Protein AF-0000000084776754 (afdb_homodimer)

pLDDT: mean 86.86, std 18.27, range [18.52, 98.88]

InterPro domains:
  IPR001645 Folylpolyglutamate synthetase [PTHR11136] (42-561)
  IPR001645 Folylpolyglutamate synthetase [TIGR01499] (72-559)
  IPR013221 Mur ligase, central [PF08245] (94-338)
  IPR018109 Folylpolyglutamate synthetase, conserved site [PS01011] (92-115)
  IPR018109 Folylpolyglutamate synthetase, conserved site [PS01012] (192-207)
  IPR036565 Mur-like, catalytic domain superfamily [G3DSA:3.40.1190.10] (61-363)
  IPR036565 Mur-like, catalytic domain superfamily [SSF53623] (69-362)
  IPR036615 Mur ligase, C-terminal domain superfamily [G3DSA:3.90.190.20] (365-563)
  IPR036615 Mur ligase, C-terminal domain superfamily [SSF53244] (365-562)

Radius of gyration: 36.82 Å; Cα contacts (8 Å, |Δi|>4): 2317; chains: 2; bounding box: 71×109×79 Å

Nearest PDB structures (foldseek):
  1o5z-assembly1_A  TM=8.660E-01  e=3.942E-32  Thermotoga maritima
  2vor-assembly1_A  TM=8.907E-01  e=2.028E-31  Mycobacterium tuberculosis H37Rv
  2vos-assembly1_A  TM=8.899E-01  e=1.920E-31  Mycobacterium tuberculosis H37Rv
  2gc5-assembly1_A  TM=8.440E-01  e=6.206E-28  Lacticaseibacillus casei
  1jbw-assembly1_A  TM=8.422E-01  e=4.431E-27  Lacticaseibacillus casei

Foldseek 3Di:
DPPDPPDDDPDDPPPPPDPPPCPDDPVPPLPCVVVQVVLCVVVVVVLVPFADCLQVNFAFQCLHPDPNHADLVLLVVLCVLVPVLLLLEAEEEEEEDDLLVLLQQLLQQLCLLVPFWEWEAADDDQADNQQRIFTGSPTGGDGSVLLSVLCVVSVVSVVVSCVVVVNNDGSQSVVLSSSSNSCSVRVGNYYYYYFDAQAQRTNNLVDAPSRYQEYEYAYQDDDPCRRQPNDSQSSLLSNLNSDAAPHAYEYLDDDDPSSVVSNVVSCVVRVYHYHYLPPPQWDKDFDAWDDDPQAIWTFMWIFHADDPPQGFGDTDGRQTASQDFPSSRSSLSSSVSVQRSSVSVPDDGDNVSSSSSRNPGDDAQRQGKDGQVLVVLLVFDSQEIETGHADAALVSLLRNLRRCCRVPVDAAEEEEAWAFQPYDLLSSLLNNCVHPHHQEYEFFWFARPNHRPGTDHRVVSLVSNVVSCVVVPAAEDELEEDELPDPLVSLLVSLVVQDDDPPDDGGRYYYYYPHHDDSSVVRSRLSSRQSNPVVDDDPGRSYYYYYYNHSRSSSRSVVSSSD/DDDDPPDDDPDDPPDPDDPPPPPPPPPPPLPCPVVQVVLCVVVVVVLVPFADCLQVNFAFQCLHPDPNHADLVLLVVLCVLVPVLLLLEAEEEEEEDDLLVLLQQLLQQLCLLVPFWEWEAADDDQADNQQRIFTGSPTGGDGSVLLSVLCVVSVVSVVVSCVVVVNNDGSQSVVLSSSSNSCSVRVGNYYYYYFDAQAQRTNNLVDAPSRYQEYEYAYQDDDPCRRQPNDSQSSLLSNLNSDAAPHAYEYLDDDDPSSVVSNVVSCVVRVYHYHYLPPPQWDKDFDAWDDDPQAIWTFMWIFHADDPPQGFGDTDGRQTASQDFPSSRSSLSSSVSVQRSSVSVPDDGDNVSSSSSRNPGDDAQRQGKDGLVLVVLLVFDSQEIETGHADAALVSLLRNLRRCCRVPVDAAEEEEAWAFQPYDLLSSLLNNCVHPHHQEYEFFWFARPNHRPGTDHRVVSLVSNVVSCVVVPAAEDELEEDELPDPLVSLLVSLVVQDDDPPDDGGRYYYYYPHHDDSSVVRSRLSSRQSNPVVDDDPGRSYYYYYYNHSRSSSRSVVSSSD

Sequence (1126 aa):
MVSRFPSPIRWSRGLLRGTVSSSSRRGVSAMARGGEEGKLGEFLEYMDRLRNYERSGVPRGAGTDSDDGFDLGRMRRLLRRLGDPHTHYPAVHIAGTKGKGSTAAFLSNILREQGYNVGCYSSPHLLTIRERISVGEHGGPVPAALLSDLFDQAKEAIDQSIESESGALTHFEVFTTLSFLLFSRENVDFAIVEAGLGGARDATNVIRNTELAASVITTVGKEHLAALGGSLQSIAVAKSGIIKEGQPVIIGGPFSTDIEQIIRDRAFLTQSTVISACDPGVRSITRCVGWDYGKPYQSCDIAVQISNDMPLSMELHDIKLQLLGDHQRQNAVTASCTALCLRELGWNISDASIRAGLEKTQLLGRSQFLTHDEASVLGLDRSSTILIDGAHTEASAKALSDVIRTVEPEGPLALIIGMANDKEHLAFAAQLLSGRRPDIVLLTEARIAGGTARSMLASSLKDIWTGVAHDQGIDCTDIGVVTSDESPDLIDRLAAAATSSPNKPAPMMIGCGNAPFSRDLLKAASRLLQARSDNGDVGAPAGLICVTGSLHMVSSVLQQLEQMVSRFPSPIRWSRGLLRGTVSSSSRRGVSAMARGGEEGKLGEFLEYMDRLRNYERSGVPRGAGTDSDDGFDLGRMRRLLRRLGDPHTHYPAVHIAGTKGKGSTAAFLSNILREQGYNVGCYSSPHLLTIRERISVGEHGGPVPAALLSDLFDQAKEAIDQSIESESGALTHFEVFTTLSFLLFSRENVDFAIVEAGLGGARDATNVIRNTELAASVITTVGKEHLAALGGSLQSIAVAKSGIIKEGQPVIIGGPFSTDIEQIIRDRAFLTQSTVISACDPGVRSITRCVGWDYGKPYQSCDIAVQISNDMPLSMELHDIKLQLLGDHQRQNAVTASCTALCLRELGWNISDASIRAGLEKTQLLGRSQFLTHDEASVLGLDRSSTILIDGAHTEASAKALSDVIRTVEPEGPLALIIGMANDKEHLAFAAQLLSGRRPDIVLLTEARIAGGTARSMLASSLKDIWTGVAHDQGIDCTDIGVVTSDESPDLIDRLAAAATSSPNKPAPMMIGCGNAPFSRDLLKAASRLLQARSDNGDVGAPAGLICVTGSLHMVSSVLQQLEQ

Solvent-accessible surface area (backbone atoms only — not comparable to full-atom values): 58850 Å² total; per-residue (Å²): 136,83,85,66,79,78,76,85,81,82,79,78,81,71,80,74,81,75,80,78,74,80,68,76,76,82,73,64,70,52,76,61,47,68,69,42,52,61,63,30,49,66,57,52,55,55,50,66,71,32,55,44,44,85,56,75,49,71,55,62,24,23,34,38,95,44,96,54,25,46,62,53,64,60,49,50,53,49,36,51,73,68,65,41,32,64,68,70,36,39,26,37,43,29,19,46,65,51,52,36,60,59,22,46,45,28,38,49,34,20,44,22,60,56,66,38,34,29,21,37,38,42,71,83,58,64,86,45,77,41,58,22,34,23,49,43,64,82,47,58,52,41,54,41,67,60,52,40,54,51,45,65,70,44,43,63,60,51,51,52,41,28,60,76,51,73,63,65,59,35,33,64,51,53,52,50,49,51,50,32,43,48,32,42,74,67,60,28,61,35,34,38,40,45,46,86,47,47,16,47,35,20,69,68,48,73,63,44,51,90,25,38,64,32,23,35,41,31,32,85,57,92,65,61,38,60,21,23,64,63,41,67,64,43,36,41,54,18,30,42,35,53,60,32,59,65,26,36,33,36,36,24,53,87,63,57,71,72,54,45,46,55,42,50,50,48,27,51,65,31,59,21,54,78,44,55,48,67,34,89,40,40,48,73,48,76,77,46,75,48,73,56,95,67,31,63,28,31,27,24,34,44,34,37,50,40,77,62,101,68,62,36,78,49,78,48,72,69,41,48,24,48,49,52,41,72,68,42,49,47,27,46,48,30,22,49,52,47,49,44,50,44,30,72,72,69,46,87,65,49,71,66,18,44,51,50,6,45,40,66,30,78,60,88,41,46,64,32,60,50,34,69,69,54,36,42,66,59,65,39,65,90,50,52,42,40,35,28,20,37,33,56,35,43,70,40,22,41,50,49,28,50,34,44,47,68,77,52,69,68,70,52,29,32,39,38,38,16,33,55,59,88,53,56,61,66,53,26,44,46,34,38,60,68,41,68,67,49,44,30,38,37,21,21,23,23,52,40,78,83,32,60,87,46,30,26,54,18,65,60,50,38,52,52,47,50,50,48,35,50,75,71,70,47,57,69,41,79,67,47,70,55,56,73,79,58,48,71,64,55,51,48,47,54,40,58,68,48,54,56,64,96,90,48,83,62,44,22,37,37,30,20,38,85,49,62,72,51,63,44,57,53,45,50,50,51,51,40,43,40,52,59,43,63,80,43,69,89,86,60,71,44,25,40,40,36,37,24,30,18,53,44,38,25,26,53,55,54,53,54,62,60,106,140,78,96,68,81,77,76,86,83,82,79,80,80,76,81,75,82,74,87,73,80,78,71,76,74,74,76,67,70,51,78,63,48,69,68,42,51,61,63,30,48,68,57,53,55,54,50,67,72,33,56,44,44,86,56,73,50,70,54,63,24,24,34,36,93,44,96,54,24,47,63,52,64,61,50,51,54,50,35,51,73,67,65,41,32,64,68,70,36,40,24,37,42,30,18,43,65,51,52,37,59,58,23,47,46,28,37,50,33,19,44,21,60,56,65,38,34,30,22,37,40,43,70,84,57,64,86,44,76,38,59,22,34,23,51,43,64,81,47,56,52,42,54,42,66,60,53,37,53,51,45,65,70,44,43,63,59,50,51,51,42,28,60,76,49,73,62,65,59,34,33,63,49,53,51,51,48,51,49,31,42,48,33,42,74,68,60,28,63,35,34,38,38,44,46,86,48,46,18,48,33,20,67,67,49,74,64,44,49,90,26,37,64,31,23,35,40,31,32,86,56,92,63,61,38,57,21,24,65,64,42,66,65,42,38,40,55,16,30,44,36,54,62,31,61,65,26,37,35,35,37,25,52,87,62,57,71,72,53,44,46,56,43,50,51,51,27,51,65,30,58,21,55,78,44,53,48,66,35,90,40,39,48,72,48,78,78,47,75,48,74,55,96,68,31,62,29,32,28,25,34,43,34,37,50,41,77,63,102,70,60,34,79,49,78,47,71,67,42,46,24,47,48,54,41,70,69,42,51,48,26,47,46,29,23,50,52,47,49,44,51,44,29,71,74,68,46,88,64,50,70,66,18,45,51,51,6,44,40,67,32,78,59,88,38,48,66,32,60,50,34,67,69,53,36,42,64,59,67,40,66,88,51,52,42,42,34,27,20,36,33,54,33,45,68,40,21,40,49,50,31,50,35,43,46,67,78,53,68,68,68,52,29,32,38,38,38,16,34,54,60,90,52,56,61,67,52,25,44,47,34,38,59,67,40,69,67,49,46,31,39,37,20,20,24,23,52,40,77,84,32,61,88,47,30,26,55,16,65,61,50,38,52,51,46,51,50,48,34,51,74,70,70,45,57,68,41,78,68,47,72,53,55,73,77,57,50,72,64,55,51,49,49,53,41,56,68,48,54,55,63,95,91,49,84,62,44,23,36,36,30,20,37,85,50,60,72,52,62,42,57,54,45,50,51,52,49,42,44,42,51,58,42,64,80,44,69,91,85,62,71,42,25,40,39,36,37,22,31,18,52,44,39,24,26,54,54,53,55,54,63,60,107

Structure (mmCIF, N/CA/C/O backbone):
data_AF-0000000084776754-model_v1
#
loop_
_entity.id
_entity.type
_entity.pdbx_description
1 polymer 'Mur ligase central domain-containing protein'
#
loop_
_atom_site.group_PDB
_atom_site.id
_atom_site.type_symbol
_atom_site.label_atom_id
_atom_site.label_alt_id
_atom_site.label_comp_id
_atom_site.label_asym_id
_atom_site.label_entity_id
_atom_site.label_seq_id
_atom_site.pdbx_PDB_ins_code
_atom_site.Cartn_x
_atom_site.Cartn_y
_atom_site.Cartn_z
_atom_site.occupancy
_atom_site.B_iso_or_equiv
_atom_site.auth_seq_id
_atom_site.auth_comp_id
_atom_site.auth_asym_id
_atom_site.auth_atom_id
_atom_site.pdbx_PDB_model_num
ATOM 1 N N . MET A 1 1 ? -27.641 -3.076 7.285 1 19.11 1 MET A N 1
ATOM 2 C CA . MET A 1 1 ? -28.438 -4.25 6.938 1 19.11 1 MET A CA 1
ATOM 3 C C . MET A 1 1 ? -27.562 -5.492 6.828 1 19.11 1 MET A C 1
ATOM 5 O O . MET A 1 1 ? -26.797 -5.637 5.871 1 19.11 1 MET A O 1
ATOM 9 N N . VAL A 1 2 ? -27.094 -6.129 7.973 1 23.73 2 VAL A N 1
ATOM 10 C CA . VAL A 1 2 ? -26.188 -7.16 8.484 1 23.73 2 VAL A CA 1
ATOM 11 C C . VAL A 1 2 ? -26.641 -8.531 7.98 1 23.73 2 VAL A C 1
ATOM 13 O O . VAL A 1 2 ? -27.5 -9.172 8.578 1 23.73 2 VAL A O 1
ATOM 16 N N . SER A 1 3 ? -27.172 -8.578 6.715 1 21.38 3 SER A N 1
ATOM 17 C CA . SER A 1 3 ? -27.469 -9.945 6.305 1 21.38 3 SER A CA 1
ATOM 18 C C . SER A 1 3 ? -26.281 -10.867 6.512 1 21.38 3 SER A C 1
ATOM 20 O O . SER A 1 3 ? -25.156 -10.523 6.156 1 21.38 3 SER A O 1
ATOM 22 N N . ARG A 1 4 ? -26.453 -11.961 7.273 1 31.19 4 ARG A N 1
ATOM 23 C CA . ARG A 1 4 ? -26.438 -12.992 8.312 1 31.19 4 ARG A CA 1
ATOM 24 C C . ARG A 1 4 ? -26.078 -14.352 7.73 1 31.19 4 ARG A C 1
ATOM 26 O O . ARG A 1 4 ? -26.953 -15.078 7.238 1 31.19 4 ARG A O 1
ATOM 33 N N . PHE A 1 5 ? -25.047 -14.484 7.102 1 32.44 5 PHE A N 1
ATOM 34 C CA . PHE A 1 5 ? -24.922 -15.695 6.297 1 32.44 5 PHE A CA 1
ATOM 35 C C . PHE A 1 5 ? -25.219 -16.938 7.133 1 32.44 5 PHE A C 1
ATOM 37 O O . PHE A 1 5 ? -25.109 -18.062 6.645 1 32.44 5 PHE A O 1
ATOM 44 N N . PRO A 1 6 ? -26.266 -17.062 8.258 1 30.66 6 PRO A N 1
ATOM 45 C CA . PRO A 1 6 ? -26 -18.344 8.922 1 30.66 6 PRO A CA 1
ATOM 46 C C . PRO A 1 6 ? -26.484 -19.547 8.102 1 30.66 6 PRO A C 1
ATOM 48 O O . PRO A 1 6 ? -27.672 -19.641 7.793 1 30.66 6 PRO A O 1
ATOM 51 N N . SER A 1 7 ? -26.281 -19.906 7.008 1 25.14 7 SER A N 1
ATOM 52 C CA . SER A 1 7 ? -26.984 -21.016 6.363 1 25.14 7 SER A CA 1
ATOM 53 C C . SER A 1 7 ? -27.016 -22.25 7.273 1 25.14 7 SER A C 1
ATOM 55 O O . SER A 1 7 ? -26.156 -22.422 8.141 1 25.14 7 SER A O 1
ATOM 57 N N . PRO A 1 8 ? -28.25 -23.141 7.242 1 26.72 8 PRO A N 1
ATOM 58 C CA . PRO A 1 8 ? -28.828 -24.219 8.047 1 26.72 8 PRO A CA 1
ATOM 59 C C . PRO A 1 8 ? -27.891 -25.422 8.164 1 26.72 8 PRO A C 1
ATOM 61 O O . PRO A 1 8 ? -26.969 -25.578 7.367 1 26.72 8 PRO A O 1
ATOM 64 N N . ILE A 1 9 ? -28.25 -26.312 9.18 1 24.55 9 ILE A N 1
ATOM 65 C CA . ILE A 1 9 ? -27.797 -27.484 9.914 1 24.55 9 ILE A CA 1
ATOM 66 C C . ILE A 1 9 ? -27.984 -28.734 9.055 1 24.55 9 ILE A C 1
ATOM 68 O O . ILE A 1 9 ? -29.016 -29.422 9.172 1 24.55 9 ILE A O 1
ATOM 72 N N . ARG A 1 10 ? -27.875 -28.812 7.738 1 20.95 10 ARG A N 1
ATOM 73 C CA . ARG A 1 10 ? -28.406 -30.047 7.16 1 20.95 10 ARG A CA 1
ATOM 74 C C . ARG A 1 10 ? -27.781 -31.266 7.832 1 20.95 10 ARG A C 1
ATOM 76 O O . ARG A 1 10 ? -26.578 -31.281 8.141 1 20.95 10 ARG A O 1
ATOM 83 N N . TRP A 1 11 ? -28.688 -32.219 8.461 1 20.14 11 TRP A N 1
ATOM 84 C CA . TRP A 1 11 ? -28.594 -33.5 9.156 1 20.14 11 TRP A CA 1
ATOM 85 C C . TRP A 1 11 ? -27.797 -34.531 8.336 1 20.14 11 TRP A C 1
ATOM 87 O O . TRP A 1 11 ? -27.812 -34.469 7.105 1 20.14 11 TRP A O 1
ATOM 97 N N . SER A 1 12 ? -26.828 -35.219 9 1 20.55 12 SER A N 1
ATOM 98 C CA . SER A 1 12 ? -25.797 -36.188 8.711 1 20.55 12 SER A CA 1
ATOM 99 C C . SER A 1 12 ? -26.406 -37.5 8.242 1 20.55 12 SER A C 1
ATOM 101 O O . SER A 1 12 ? -26.391 -38.5 8.969 1 20.55 12 SER A O 1
ATOM 103 N N . ARG A 1 13 ? -27.484 -37.656 7.285 1 22.12 13 ARG A N 1
ATOM 104 C CA . ARG A 1 13 ? -27.859 -39.031 7.121 1 22.12 13 ARG A CA 1
ATOM 105 C C . ARG A 1 13 ? -26.656 -39.906 6.75 1 22.12 13 ARG A C 1
ATOM 107 O O . ARG A 1 13 ? -25.844 -39.5 5.922 1 22.12 13 ARG A O 1
ATOM 114 N N . GLY A 1 14 ? -26.234 -40.875 7.551 1 20.77 14 GLY A N 1
ATOM 115 C CA . GLY A 1 14 ? -25.219 -41.906 7.695 1 20.77 14 GLY A CA 1
ATOM 116 C C . GLY A 1 14 ? -25.188 -42.875 6.535 1 20.77 14 GLY A C 1
ATOM 117 O O . GLY A 1 14 ? -24.562 -43.938 6.625 1 20.77 14 GLY A O 1
ATOM 118 N N . LEU A 1 15 ? -25.844 -42.594 5.309 1 20.5 15 LEU A N 1
ATOM 119 C CA . LEU A 1 15 ? -26.047 -43.844 4.574 1 20.5 15 LEU A CA 1
ATOM 120 C C . LEU A 1 15 ? -24.703 -44.5 4.25 1 20.5 15 LEU A C 1
ATOM 122 O O . LEU A 1 15 ? -23.719 -43.812 3.98 1 20.5 15 LEU A O 1
ATOM 126 N N . LEU A 1 16 ? -24.547 -45.812 4.555 1 20.84 16 LEU A N 1
ATOM 127 C CA . LEU A 1 16 ? -23.641 -46.969 4.527 1 20.84 16 LEU A CA 1
ATOM 128 C C . LEU A 1 16 ? -23.188 -47.25 3.104 1 20.84 16 LEU A C 1
ATOM 130 O O . LEU A 1 16 ? -22.656 -48.344 2.832 1 20.84 16 LEU A O 1
ATOM 134 N N . ARG A 1 17 ? -23.219 -46.281 2.127 1 21.19 17 ARG A N 1
ATOM 135 C CA . ARG A 1 17 ? -23.109 -46.938 0.827 1 21.19 17 ARG A CA 1
ATOM 136 C C . ARG A 1 17 ? -21.797 -47.719 0.707 1 21.19 17 ARG A C 1
ATOM 138 O O . ARG A 1 17 ? -20.781 -47.312 1.273 1 21.19 17 ARG A O 1
ATOM 145 N N . GLY A 1 18 ? -21.891 -49 0.344 1 21.28 18 GLY A N 1
ATOM 146 C CA . GLY A 1 18 ? -21.047 -50.125 -0.021 1 21.28 18 GLY A CA 1
ATOM 147 C C . GLY A 1 18 ? -19.953 -49.75 -0.994 1 21.28 18 GLY A C 1
ATOM 148 O O . GLY A 1 18 ? -20.062 -48.75 -1.722 1 21.28 18 GLY A O 1
ATOM 149 N N . THR A 1 19 ? -18.703 -50.219 -0.659 1 21.44 19 THR A N 1
ATOM 150 C CA . THR A 1 19 ? -17.328 -50.094 -1.13 1 21.44 19 THR A CA 1
ATOM 151 C C . THR A 1 19 ? -17.219 -50.5 -2.6 1 21.44 19 THR A C 1
ATOM 153 O O . THR A 1 19 ? -16.297 -51.219 -2.988 1 21.44 19 THR A O 1
ATOM 156 N N . VAL A 1 20 ? -18.234 -50.188 -3.535 1 23.11 20 VAL A N 1
ATOM 157 C CA . VAL A 1 20 ? -17.953 -50.844 -4.797 1 23.11 20 VAL A CA 1
ATOM 158 C C . VAL A 1 20 ? -16.609 -50.375 -5.355 1 23.11 20 VAL A C 1
ATOM 160 O O . VAL A 1 20 ? -16.312 -49.156 -5.301 1 23.11 20 VAL A O 1
ATOM 163 N N . SER A 1 21 ? -15.641 -51.25 -5.449 1 22.91 21 SER A N 1
ATOM 164 C CA . SER A 1 21 ? -14.281 -51.344 -5.973 1 22.91 21 SER A CA 1
ATOM 165 C C . SER A 1 21 ? -14.203 -50.781 -7.391 1 22.91 21 SER A C 1
ATOM 167 O O . SER A 1 21 ? -13.523 -51.344 -8.25 1 22.91 21 SER A O 1
ATOM 169 N N . SER A 1 22 ? -14.844 -49.562 -7.656 1 23.2 22 SER A N 1
ATOM 170 C CA . SER A 1 22 ? -14.867 -49.25 -9.078 1 23.2 22 SER A CA 1
ATOM 171 C C . SER A 1 22 ? -13.453 -49 -9.609 1 23.2 22 SER A C 1
ATOM 173 O O . SER A 1 22 ? -12.844 -47.969 -9.328 1 23.2 22 SER A O 1
ATOM 175 N N . SER A 1 23 ? -12.578 -50 -9.625 1 23.81 23 SER A N 1
ATOM 176 C CA . SER A 1 23 ? -11.273 -49.969 -10.266 1 23.81 23 SER A CA 1
ATOM 177 C C . SER A 1 23 ? -11.367 -49.5 -11.711 1 23.81 23 SER A C 1
ATOM 179 O O . SER A 1 23 ? -10.414 -49.625 -12.484 1 23.81 23 SER A O 1
ATOM 181 N N . SER A 1 24 ? -12.555 -49.281 -12.289 1 23.73 24 SER A N 1
ATOM 182 C CA . SER A 1 24 ? -12.477 -49.25 -13.742 1 23.73 24 SER A CA 1
ATOM 183 C C . SER A 1 24 ? -11.477 -48.219 -14.227 1 23.73 24 SER A C 1
ATOM 185 O O . SER A 1 24 ? -11.25 -47.219 -13.555 1 23.73 24 SER A O 1
ATOM 187 N N . ARG A 1 25 ? -10.555 -48.5 -15.32 1 29.27 25 ARG A N 1
ATOM 188 C CA . ARG A 1 25 ? -9.5 -48 -16.188 1 29.27 25 ARG A CA 1
ATOM 189 C C . ARG A 1 25 ? -9.898 -46.656 -16.812 1 29.27 25 ARG A C 1
ATOM 191 O O . ARG A 1 25 ? -10.852 -46.594 -17.578 1 29.27 25 ARG A O 1
ATOM 198 N N . ARG A 1 26 ? -9.742 -45.625 -16.219 1 31.3 26 ARG A N 1
ATOM 199 C CA . ARG A 1 26 ? -9.805 -44.219 -16.609 1 31.3 26 ARG A CA 1
ATOM 200 C C . ARG A 1 26 ? -9.078 -44 -17.938 1 31.3 26 ARG A C 1
ATOM 202 O O . ARG A 1 26 ? -8.344 -43 -18.078 1 31.3 26 ARG A O 1
ATOM 209 N N . GLY A 1 27 ? -8.672 -45.188 -18.562 1 30.42 27 GLY A N 1
ATOM 210 C CA . GLY A 1 27 ? -8.031 -44.969 -19.859 1 30.42 27 GLY A CA 1
ATOM 211 C C . GLY A 1 27 ? -8.914 -44.188 -20.828 1 30.42 27 GLY A C 1
ATOM 212 O O . GLY A 1 27 ? -8.531 -43.969 -21.984 1 30.42 27 GLY A O 1
ATOM 213 N N . VAL A 1 28 ? -10.203 -44.344 -20.797 1 32.38 28 VAL A N 1
ATOM 214 C CA . VAL A 1 28 ? -11.203 -44.156 -21.844 1 32.38 28 VAL A CA 1
ATOM 215 C C . VAL A 1 28 ? -11.297 -42.656 -22.188 1 32.38 28 VAL A C 1
ATOM 217 O O . VAL A 1 28 ? -12.125 -42.25 -23 1 32.38 28 VAL A O 1
ATOM 220 N N . SER A 1 29 ? -10.789 -41.812 -21.375 1 34.94 29 SER A N 1
ATOM 221 C CA . SER A 1 29 ? -11.352 -40.469 -21.484 1 34.94 29 SER A CA 1
ATOM 222 C C . SER A 1 29 ? -10.797 -39.75 -22.719 1 34.94 29 SER A C 1
ATOM 224 O O . SER A 1 29 ? -11.102 -38.594 -22.938 1 34.94 29 SER A O 1
ATOM 226 N N . ALA A 1 30 ? -9.883 -40.406 -23.484 1 35.66 30 ALA A N 1
ATOM 227 C CA . ALA A 1 30 ? -9.281 -39.719 -24.625 1 35.66 30 ALA A CA 1
ATOM 228 C C . ALA A 1 30 ? -10.242 -39.656 -25.797 1 35.66 30 ALA A C 1
ATOM 230 O O . ALA A 1 30 ? -10.289 -38.656 -26.516 1 35.66 30 ALA A O 1
ATOM 231 N N . MET A 1 31 ? -10.93 -40.75 -26.125 1 34.72 31 MET A N 1
ATOM 232 C CA . MET A 1 31 ? -11.695 -40.906 -27.359 1 34.72 31 MET A CA 1
ATOM 233 C C . MET A 1 31 ? -12.922 -40 -27.359 1 34.72 31 MET A C 1
ATOM 235 O O . MET A 1 31 ? -13.547 -39.781 -28.391 1 34.72 31 MET A O 1
ATOM 239 N N . ALA A 1 32 ? -13.531 -39.656 -26.281 1 37.91 32 ALA A N 1
ATOM 240 C CA . ALA A 1 32 ? -14.797 -38.938 -26.156 1 37.91 32 ALA A CA 1
ATOM 241 C C . ALA A 1 32 ? -14.586 -37.438 -26.359 1 37.91 32 ALA A C 1
ATOM 243 O O . ALA A 1 32 ? -15.555 -36.688 -26.359 1 37.91 32 ALA A O 1
ATOM 244 N N . ARG A 1 33 ? -13.484 -36.969 -26.5 1 48.53 33 ARG A N 1
ATOM 245 C CA . ARG A 1 33 ? -13.117 -35.562 -26.562 1 48.53 33 ARG A CA 1
ATOM 246 C C . ARG A 1 33 ? -13.438 -35 -27.938 1 48.53 33 ARG A C 1
ATOM 248 O O . ARG A 1 33 ? -13.805 -33.812 -28.047 1 48.53 33 ARG A O 1
ATOM 255 N N . GLY A 1 34 ? -13.188 -35.781 -28.953 1 47.44 34 GLY A N 1
ATOM 256 C CA . GLY A 1 34 ? -13.477 -35.312 -30.297 1 47.44 34 GLY A CA 1
ATOM 257 C C . GLY A 1 34 ? -14.922 -34.875 -30.484 1 47.44 34 GLY A C 1
ATOM 258 O O . GLY A 1 34 ? -15.195 -33.844 -31.078 1 47.44 34 GLY A O 1
ATOM 259 N N . GLY A 1 35 ? -15.805 -35.656 -30 1 53.66 35 GLY A N 1
ATOM 260 C CA . GLY A 1 35 ? -17.234 -35.438 -30.188 1 53.66 35 GLY A CA 1
ATOM 261 C C . GLY A 1 35 ? -17.766 -34.281 -29.359 1 53.66 35 GLY A C 1
ATOM 262 O O . GLY A 1 35 ? -18.641 -33.531 -29.812 1 53.66 35 GLY A O 1
ATOM 263 N N . GLU A 1 36 ? -17.203 -34.062 -28.188 1 66.94 36 GLU A N 1
ATOM 264 C CA . GLU A 1 36 ? -17.703 -33 -27.297 1 66.94 36 GLU A CA 1
ATOM 265 C C . GLU A 1 36 ? -17.25 -31.625 -27.766 1 66.94 36 GLU A C 1
ATOM 267 O O . GLU A 1 36 ? -18 -30.656 -27.656 1 66.94 36 GLU A O 1
ATOM 272 N N . GLU A 1 37 ? -16.094 -31.609 -28.375 1 71.38 37 GLU A N 1
ATOM 273 C CA . GLU A 1 37 ? -15.57 -30.328 -28.812 1 71.38 37 GLU A CA 1
ATOM 274 C C . GLU A 1 37 ? -16.391 -29.766 -29.984 1 71.38 37 GLU A C 1
ATOM 276 O O . GLU A 1 37 ? -16.438 -28.562 -30.188 1 71.38 37 GLU A O 1
ATOM 281 N N . GLY A 1 38 ? -16.984 -30.688 -30.656 1 72.25 38 GLY A N 1
ATOM 282 C CA . GLY A 1 38 ? -17.828 -30.266 -31.781 1 72.25 38 GLY A CA 1
ATOM 283 C C . GLY A 1 38 ? -18.938 -29.344 -31.359 1 72.25 38 GLY A C 1
ATOM 284 O O . GLY A 1 38 ? -19.312 -28.438 -32.094 1 72.25 38 GLY A O 1
ATOM 285 N N . LYS A 1 39 ? -19.422 -29.438 -30.188 1 80.12 39 LYS A N 1
ATOM 286 C CA . LYS A 1 39 ? -20.5 -28.625 -29.641 1 80.12 39 LYS A CA 1
ATOM 287 C C . LYS A 1 39 ? -20.031 -27.203 -29.328 1 80.12 39 LYS A C 1
ATOM 289 O O . LYS A 1 39 ? -20.844 -26.297 -29.156 1 80.12 39 LYS A O 1
ATOM 294 N N . LEU A 1 40 ? -18.766 -27.031 -29.344 1 89.88 40 LEU A N 1
ATOM 295 C CA . LEU A 1 40 ? -18.219 -25.75 -28.922 1 89.88 40 LEU A CA 1
ATOM 296 C C . LEU A 1 40 ? -17.812 -24.906 -30.125 1 89.88 40 LEU A C 1
ATOM 298 O O . LEU A 1 40 ? -17.203 -23.844 -29.969 1 89.88 40 LEU A O 1
ATOM 302 N N . GLY A 1 41 ? -18.125 -25.312 -31.25 1 88.81 41 GLY A N 1
ATOM 303 C CA . GLY A 1 41 ? -17.641 -24.672 -32.469 1 88.81 41 GLY A CA 1
ATOM 304 C C . GLY A 1 41 ? -17.953 -23.188 -32.531 1 88.81 41 GLY A C 1
ATOM 305 O O . GLY A 1 41 ? -17.062 -22.359 -32.688 1 88.81 41 GLY A O 1
ATOM 306 N N . GLU A 1 42 ? -19.219 -22.859 -32.344 1 90.44 42 GLU A N 1
ATOM 307 C CA . GLU A 1 42 ? -19.641 -21.469 -32.406 1 90.44 42 GLU A CA 1
ATOM 308 C C . GLU A 1 42 ? -19.016 -20.656 -31.281 1 90.44 42 GLU A C 1
ATOM 310 O O . GLU A 1 42 ? -18.594 -19.516 -31.5 1 90.44 42 GLU A O 1
ATOM 315 N N . PHE A 1 43 ? -19.047 -21.234 -30.203 1 94.38 43 PHE A N 1
ATOM 316 C CA . PHE A 1 43 ? -18.438 -20.594 -29.047 1 94.38 43 PHE A CA 1
ATOM 317 C C . PHE A 1 43 ? -16.969 -20.297 -29.297 1 94.38 43 PHE A C 1
ATOM 319 O O . PHE A 1 43 ? -16.5 -19.172 -29.062 1 94.38 43 PHE A O 1
ATOM 326 N N . LEU A 1 44 ? -16.234 -21.281 -29.719 1 94 44 LEU A N 1
ATOM 327 C CA . LEU A 1 44 ? -14.805 -21.141 -29.938 1 94 44 LEU A CA 1
ATOM 328 C C . LEU A 1 44 ? -14.531 -20.094 -31.016 1 94 44 LEU A C 1
ATOM 330 O O . LEU A 1 44 ? -13.594 -19.297 -30.891 1 94 44 LEU A O 1
ATOM 334 N N . GLU A 1 45 ? -15.32 -20.094 -32.031 1 93.06 45 GLU A N 1
ATOM 335 C CA . GLU A 1 45 ? -15.172 -19.078 -33.094 1 93.06 45 GLU A CA 1
ATOM 336 C C . GLU A 1 45 ? -15.406 -17.672 -32.562 1 93.06 45 GLU A C 1
ATOM 338 O O . GLU A 1 45 ? -14.703 -16.734 -32.938 1 93.06 45 GLU A O 1
ATOM 343 N N . TYR A 1 46 ? -16.391 -17.578 -31.766 1 94.81 46 TYR A N 1
ATOM 344 C CA . TYR A 1 46 ? -16.703 -16.297 -31.141 1 94.81 46 TYR A CA 1
ATOM 345 C C . TYR A 1 46 ? -15.539 -15.812 -30.297 1 94.81 46 TYR A C 1
ATOM 347 O O . TYR A 1 46 ? -15.109 -14.656 -30.406 1 94.81 46 TYR A O 1
ATOM 355 N N . MET A 1 47 ? -15 -16.641 -29.438 1 94.44 47 MET A N 1
ATOM 356 C CA . MET A 1 47 ? -13.906 -16.297 -28.531 1 94.44 47 MET A CA 1
ATOM 357 C C . MET A 1 47 ? -12.656 -15.922 -29.328 1 94.44 47 MET A C 1
ATOM 359 O O . MET A 1 47 ? -11.891 -15.047 -28.906 1 94.44 47 MET A O 1
ATOM 363 N N . ASP A 1 48 ? -12.492 -16.547 -30.438 1 90.81 48 ASP A N 1
ATOM 364 C CA . ASP A 1 48 ? -11.305 -16.328 -31.25 1 90.81 48 ASP A CA 1
ATOM 365 C C . ASP A 1 48 ? -11.312 -14.922 -31.859 1 90.81 48 ASP A C 1
ATOM 367 O O . ASP A 1 48 ? -10.266 -14.406 -32.25 1 90.81 48 ASP A O 1
ATOM 371 N N . ARG A 1 49 ? -12.477 -14.344 -31.922 1 92.44 49 ARG A N 1
ATOM 372 C CA . ARG A 1 49 ? -12.602 -13.008 -32.5 1 92.44 49 ARG A CA 1
ATOM 373 C C . ARG A 1 49 ? -12.227 -11.93 -31.469 1 92.44 49 ARG A C 1
ATOM 375 O O . ARG A 1 49 ? -11.953 -10.789 -31.844 1 92.44 49 ARG A O 1
ATOM 382 N N . LEU A 1 50 ? -12.234 -12.273 -30.266 1 94.31 50 LEU A N 1
ATOM 383 C CA . LEU A 1 50 ? -11.922 -11.32 -29.203 1 94.31 50 LEU A CA 1
ATOM 384 C C . LEU A 1 50 ? -10.414 -11.148 -29.047 1 94.31 50 LEU A C 1
ATOM 386 O O . LEU A 1 50 ? -9.641 -12.039 -29.406 1 94.31 50 LEU A O 1
ATOM 390 N N . ARG A 1 51 ? -10.062 -9.984 -28.594 1 91.62 51 ARG A N 1
ATOM 391 C CA . ARG A 1 51 ? -8.648 -9.758 -28.297 1 91.62 51 ARG A CA 1
ATOM 392 C C . ARG A 1 51 ? -8.148 -10.703 -27.219 1 91.62 51 ARG A C 1
ATOM 394 O O . ARG A 1 51 ? -8.664 -10.711 -26.109 1 91.62 51 ARG A O 1
ATOM 401 N N . ASN A 1 52 ? -7.168 -11.531 -27.547 1 90.81 52 ASN A N 1
ATOM 402 C CA . ASN A 1 52 ? -6.562 -12.508 -26.656 1 90.81 52 ASN A CA 1
ATOM 403 C C . ASN A 1 52 ? -5.109 -12.156 -26.344 1 90.81 52 ASN A C 1
ATOM 405 O O . ASN A 1 52 ? -4.215 -12.438 -27.141 1 90.81 52 ASN A O 1
ATOM 409 N N . TYR A 1 53 ? -4.867 -11.75 -25.125 1 86.81 53 TYR A N 1
ATOM 410 C CA . TYR A 1 53 ? -3.541 -11.258 -24.766 1 86.81 53 TYR A CA 1
ATOM 411 C C . TYR A 1 53 ? -2.586 -12.422 -24.5 1 86.81 53 TYR A C 1
ATOM 413 O O . TYR A 1 53 ? -1.368 -12.234 -24.484 1 86.81 53 TYR A O 1
ATOM 421 N N . GLU A 1 54 ? -3.08 -13.633 -24.266 1 82.44 54 GLU A N 1
ATOM 422 C CA . GLU A 1 54 ? -2.207 -14.797 -24.172 1 82.44 54 GLU A CA 1
ATOM 423 C C . GLU A 1 54 ? -1.529 -15.078 -25.516 1 82.44 54 GLU A C 1
ATOM 425 O O . GLU A 1 54 ? -0.395 -15.562 -25.547 1 82.44 54 GLU A O 1
ATOM 430 N N . ARG A 1 55 ? -2.203 -14.719 -26.562 1 80.88 55 ARG A N 1
ATOM 431 C CA . ARG A 1 55 ? -1.698 -14.938 -27.906 1 80.88 55 ARG A CA 1
ATOM 432 C C . ARG A 1 55 ? -0.872 -13.75 -28.391 1 80.88 55 ARG A C 1
ATOM 434 O O . ARG A 1 55 ? 0.209 -13.93 -28.953 1 80.88 55 ARG A O 1
ATOM 441 N N . SER A 1 56 ? -1.426 -12.523 -28.141 1 82.88 56 SER A N 1
ATOM 442 C CA . SER A 1 56 ? -0.834 -11.328 -28.734 1 82.88 56 SER A CA 1
ATOM 443 C C . SER A 1 56 ? 0.171 -10.68 -27.797 1 82.88 56 SER A C 1
ATOM 445 O O . SER A 1 56 ? 0.982 -9.852 -28.219 1 82.88 56 SER A O 1
ATOM 447 N N . GLY A 1 57 ? 0.127 -11.133 -26.547 1 83.12 57 GLY A N 1
ATOM 448 C CA . GLY A 1 57 ? 0.966 -10.477 -25.562 1 83.12 57 GLY A CA 1
ATOM 449 C C . GLY A 1 57 ? 0.228 -9.422 -24.766 1 83.12 57 GLY A C 1
ATOM 450 O O . GLY A 1 57 ? -0.671 -8.75 -25.281 1 83.12 57 GLY A O 1
ATOM 451 N N . VAL A 1 58 ? 0.611 -9.281 -23.547 1 86 58 VAL A N 1
ATOM 452 C CA . VAL A 1 58 ? -0.013 -8.312 -22.656 1 86 58 VAL A CA 1
ATOM 453 C C . VAL A 1 58 ? 0.639 -6.941 -22.828 1 86 58 VAL A C 1
ATOM 455 O O . VAL A 1 58 ? 1.867 -6.836 -22.875 1 86 58 VAL A O 1
ATOM 458 N N . PRO A 1 59 ? -0.138 -5.863 -22.984 1 86.62 59 PRO A N 1
ATOM 459 C CA . PRO A 1 59 ? 0.427 -4.523 -23.172 1 86.62 59 PRO A CA 1
ATOM 460 C C . PRO A 1 59 ? 1.247 -4.059 -21.969 1 86.62 59 PRO A C 1
ATOM 462 O O . PRO A 1 59 ? 0.979 -4.469 -20.828 1 86.62 59 PRO A O 1
ATOM 465 N N . ARG A 1 60 ? 2.201 -3.223 -22.297 1 89.12 60 ARG A N 1
ATOM 466 C CA . ARG A 1 60 ? 3.002 -2.611 -21.234 1 89.12 60 ARG A CA 1
ATOM 467 C C . ARG A 1 60 ? 2.121 -1.84 -20.266 1 89.12 60 ARG A C 1
ATOM 469 O O . ARG A 1 60 ? 1.208 -1.123 -20.672 1 89.12 60 ARG A O 1
ATOM 476 N N . GLY A 1 61 ? 2.354 -2.061 -18.984 1 89.88 61 GLY A N 1
ATOM 477 C CA . GLY A 1 61 ? 1.669 -1.307 -17.953 1 89.88 61 GLY A CA 1
ATOM 478 C C . GLY A 1 61 ? 0.228 -1.737 -17.75 1 89.88 61 GLY A C 1
ATOM 479 O O . GLY A 1 61 ? -0.528 -1.08 -17.031 1 89.88 61 GLY A O 1
ATOM 480 N N . ALA A 1 62 ? -0.204 -2.803 -18.281 1 90.06 62 ALA A N 1
ATOM 481 C CA . ALA A 1 62 ? -1.594 -3.254 -18.234 1 90.06 62 ALA A CA 1
ATOM 482 C C . ALA A 1 62 ? -2.061 -3.479 -16.812 1 90.06 62 ALA A C 1
ATOM 484 O O . ALA A 1 62 ? -3.238 -3.293 -16.5 1 90.06 62 ALA A O 1
ATOM 485 N N . GLY A 1 63 ? -1.154 -3.873 -15.969 1 90.38 63 GLY A N 1
ATOM 486 C CA . GLY A 1 63 ? -1.51 -4.184 -14.586 1 90.38 63 GLY A CA 1
ATOM 487 C C . GLY A 1 63 ? -1.158 -3.072 -13.617 1 90.38 63 GLY A C 1
ATOM 488 O O . GLY A 1 63 ? -1.189 -3.271 -12.398 1 90.38 63 GLY A O 1
ATOM 489 N N . THR A 1 64 ? -0.767 -1.878 -14.094 1 87 64 THR A N 1
ATOM 490 C CA . THR A 1 64 ? -0.309 -0.764 -13.273 1 87 64 THR A CA 1
ATOM 491 C C . THR A 1 64 ? -1.261 0.423 -13.391 1 87 64 THR A C 1
ATOM 493 O O . THR A 1 64 ? -2.281 0.342 -14.078 1 87 64 THR A O 1
ATOM 496 N N . ASP A 1 65 ? -0.911 1.443 -12.594 1 80 65 ASP A N 1
ATOM 497 C CA . ASP A 1 65 ? -1.693 2.674 -12.648 1 80 65 ASP A CA 1
ATOM 498 C C . ASP A 1 65 ? -1.297 3.527 -13.852 1 80 65 ASP A C 1
ATOM 500 O O . ASP A 1 65 ? -0.651 4.566 -13.695 1 80 65 ASP A O 1
ATOM 504 N N . SER A 1 66 ? -1.437 3.023 -15.047 1 77.75 66 SER A N 1
ATOM 505 C CA . SER A 1 66 ? -1.096 3.734 -16.281 1 77.75 66 SER A CA 1
ATOM 506 C C . SER A 1 66 ? -2.318 3.912 -17.172 1 77.75 66 SER A C 1
ATOM 508 O O . SER A 1 66 ? -3.363 3.303 -16.922 1 77.75 66 SER A O 1
ATOM 510 N N . ASP A 1 67 ? -2.215 4.668 -18.125 1 76.75 67 ASP A N 1
ATOM 511 C CA . ASP A 1 67 ? -3.277 4.902 -19.094 1 76.75 67 ASP A CA 1
ATOM 512 C C . ASP A 1 67 ? -3.598 3.625 -19.875 1 76.75 67 ASP A C 1
ATOM 514 O O . ASP A 1 67 ? -4.699 3.479 -20.406 1 76.75 67 ASP A O 1
ATOM 518 N N . ASP A 1 68 ? -2.666 2.703 -19.75 1 77.5 68 ASP A N 1
ATOM 519 C CA . ASP A 1 68 ? -2.824 1.455 -20.484 1 77.5 68 ASP A CA 1
ATOM 520 C C . ASP A 1 68 ? -3.326 0.335 -19.578 1 77.5 68 ASP A C 1
ATOM 522 O O . ASP A 1 68 ? -3.449 -0.813 -20 1 77.5 68 ASP A O 1
ATOM 526 N N . GLY A 1 69 ? -3.559 0.763 -18.422 1 84.88 69 GLY A N 1
ATOM 527 C CA . GLY A 1 69 ? -4.027 -0.245 -17.484 1 84.88 69 GLY A CA 1
ATOM 528 C C . GLY A 1 69 ? -5.398 -0.788 -17.828 1 84.88 69 GLY A C 1
ATOM 529 O O . GLY A 1 69 ? -6.25 -0.062 -18.344 1 84.88 69 GLY A O 1
ATOM 530 N N . PHE A 1 70 ? -5.605 -2.09 -17.531 1 88.75 70 PHE A N 1
ATOM 531 C CA . PHE A 1 70 ? -6.898 -2.719 -17.766 1 88.75 70 PHE A CA 1
ATOM 532 C C . PHE A 1 70 ? -7.992 -2.016 -16.969 1 88.75 70 PHE A C 1
ATOM 534 O O . PHE A 1 70 ? -7.758 -1.551 -15.852 1 88.75 70 PHE A O 1
ATOM 541 N N . ASP A 1 71 ? -9.148 -1.948 -17.594 1 86.75 71 ASP A N 1
ATOM 542 C CA . ASP A 1 71 ? -10.273 -1.213 -17.031 1 86.75 71 ASP A CA 1
ATOM 543 C C . ASP A 1 71 ? -11.234 -2.154 -16.312 1 86.75 71 ASP A C 1
ATOM 545 O O . ASP A 1 71 ? -12.016 -2.861 -16.953 1 86.75 71 ASP A O 1
ATOM 549 N N . LEU A 1 72 ? -11.305 -2.053 -14.992 1 91.56 72 LEU A N 1
ATOM 550 C CA . LEU A 1 72 ? -12.219 -2.881 -14.219 1 91.56 72 LEU A CA 1
ATOM 551 C C . LEU A 1 72 ? -13.656 -2.398 -14.375 1 91.56 72 LEU A C 1
ATOM 553 O O . LEU A 1 72 ? -14.594 -3.152 -14.117 1 91.56 72 LEU A O 1
ATOM 557 N N . GLY A 1 73 ? -13.773 -1.122 -14.766 1 91 73 GLY A N 1
ATOM 558 C CA . GLY A 1 73 ? -15.109 -0.594 -14.992 1 91 73 GLY A CA 1
ATOM 559 C C . GLY A 1 73 ? -15.875 -1.334 -16.078 1 91 73 GLY A C 1
ATOM 560 O O . GLY A 1 73 ? -17.062 -1.615 -15.922 1 91 73 GLY A O 1
ATOM 561 N N . ARG A 1 74 ? -15.156 -1.647 -17.078 1 92.94 74 ARG A N 1
ATOM 562 C CA . ARG A 1 74 ? -15.75 -2.395 -18.188 1 92.94 74 ARG A CA 1
ATOM 563 C C . ARG A 1 74 ? -16.203 -3.773 -17.734 1 92.94 74 ARG A C 1
ATOM 565 O O . ARG A 1 74 ? -17.297 -4.219 -18.094 1 92.94 74 ARG A O 1
ATOM 572 N N . MET A 1 75 ? -15.438 -4.418 -16.938 1 95.25 75 MET A N 1
ATOM 573 C CA . MET A 1 75 ? -15.781 -5.727 -16.391 1 95.25 75 MET A CA 1
ATOM 574 C C . MET A 1 75 ? -17 -5.633 -15.484 1 95.25 75 MET A C 1
ATOM 576 O O . MET A 1 75 ? -17.906 -6.477 -15.562 1 95.25 75 MET A O 1
ATOM 580 N N . ARG A 1 76 ? -17.094 -4.613 -14.664 1 95.69 76 ARG A N 1
ATOM 581 C CA . ARG A 1 76 ? -18.219 -4.422 -13.758 1 95.69 76 ARG A CA 1
ATOM 582 C C . ARG A 1 76 ? -19.516 -4.18 -14.531 1 95.69 76 ARG A C 1
ATOM 584 O O . ARG A 1 76 ? -20.562 -4.719 -14.172 1 95.69 76 ARG A O 1
ATOM 591 N N . ARG A 1 77 ? -19.406 -3.393 -15.578 1 96.31 77 ARG A N 1
ATOM 592 C CA . ARG A 1 77 ? -20.594 -3.094 -16.391 1 96.31 77 ARG A CA 1
ATOM 593 C C . ARG A 1 77 ? -21.094 -4.34 -17.109 1 96.31 77 ARG A C 1
ATOM 595 O O . ARG A 1 77 ? -22.312 -4.566 -17.188 1 96.31 77 ARG A O 1
ATOM 602 N N . LEU A 1 78 ? -20.203 -5.137 -17.578 1 97.19 78 LEU A N 1
ATOM 603 C CA . LEU A 1 78 ? -20.594 -6.395 -18.203 1 97.19 78 LEU A CA 1
ATOM 604 C C . LEU A 1 78 ? -21.281 -7.309 -17.188 1 97.19 78 LEU A C 1
ATOM 606 O O . LEU A 1 78 ? -22.344 -7.867 -17.484 1 97.19 78 LEU A O 1
ATOM 610 N N . LEU A 1 79 ? -20.734 -7.441 -16.016 1 97.81 79 LEU A N 1
ATOM 611 C CA . LEU A 1 79 ? -21.312 -8.305 -14.992 1 97.81 79 LEU A CA 1
ATOM 612 C C . LEU A 1 79 ? -22.672 -7.797 -14.539 1 97.81 79 LEU A C 1
ATOM 614 O O . LEU A 1 79 ? -23.578 -8.586 -14.281 1 97.81 79 LEU A O 1
ATOM 618 N N . ARG A 1 80 ? -22.797 -6.52 -14.461 1 96.94 80 ARG A N 1
ATOM 619 C CA . ARG A 1 80 ? -24.062 -5.922 -14.07 1 96.94 80 ARG A CA 1
ATOM 620 C C . ARG A 1 80 ? -25.172 -6.297 -15.062 1 96.94 80 ARG A C 1
ATOM 622 O O . ARG A 1 80 ? -26.312 -6.555 -14.664 1 96.94 80 ARG A O 1
ATOM 629 N N . ARG A 1 81 ? -24.859 -6.301 -16.297 1 96.75 81 ARG A N 1
ATOM 630 C CA . ARG A 1 81 ? -25.812 -6.664 -17.344 1 96.75 81 ARG A CA 1
ATOM 631 C C . ARG A 1 81 ? -26.297 -8.102 -17.172 1 96.75 81 ARG A C 1
ATOM 633 O O . ARG A 1 81 ? -27.391 -8.453 -17.594 1 96.75 81 ARG A O 1
ATOM 640 N N . LEU A 1 82 ? -25.469 -8.852 -16.547 1 97.69 82 LEU A N 1
ATOM 641 C CA . LEU A 1 82 ? -25.797 -10.266 -16.391 1 97.69 82 LEU A CA 1
ATOM 642 C C . LEU A 1 82 ? -26.25 -10.562 -14.969 1 97.69 82 LEU A C 1
ATOM 644 O O . LEU A 1 82 ? -26.328 -11.727 -14.562 1 97.69 82 LEU A O 1
ATOM 648 N N . GLY A 1 83 ? -26.438 -9.523 -14.141 1 97 83 GLY A N 1
ATOM 649 C CA . GLY A 1 83 ? -27.031 -9.672 -12.82 1 97 83 GLY A CA 1
ATOM 650 C C . GLY A 1 83 ? -26.016 -9.883 -11.719 1 97 83 GLY A C 1
ATOM 651 O O . GLY A 1 83 ? -26.297 -10.539 -10.719 1 97 83 GLY A O 1
ATOM 652 N N . ASP A 1 84 ? -24.781 -9.531 -11.891 1 97.81 84 ASP A N 1
ATOM 653 C CA . ASP A 1 84 ? -23.703 -9.594 -10.914 1 97.81 84 ASP A CA 1
ATOM 654 C C . ASP A 1 84 ? -23.562 -10.992 -10.328 1 97.81 84 ASP A C 1
ATOM 656 O O . ASP A 1 84 ? -23.562 -11.164 -9.102 1 97.81 84 ASP A O 1
ATOM 660 N N . PRO A 1 85 ? -23.375 -11.953 -11.188 1 98.31 85 PRO A N 1
ATOM 661 C CA . PRO A 1 85 ? -23.328 -13.344 -10.711 1 98.31 85 PRO A CA 1
ATOM 662 C C . PRO A 1 85 ? -22.203 -13.594 -9.719 1 98.31 85 PRO A C 1
ATOM 664 O O . PRO A 1 85 ? -22.312 -14.484 -8.867 1 98.31 85 PRO A O 1
ATOM 667 N N . HIS A 1 86 ? -21.109 -12.836 -9.75 1 97.5 86 HIS A N 1
ATOM 668 C CA . HIS A 1 86 ? -19.953 -13.016 -8.891 1 97.5 86 HIS A CA 1
ATOM 669 C C . HIS A 1 86 ? -20.281 -12.695 -7.438 1 97.5 86 HIS A C 1
ATOM 671 O O . HIS A 1 86 ? -19.484 -12.977 -6.539 1 97.5 86 HIS A O 1
ATOM 677 N N . THR A 1 87 ? -21.469 -12.148 -7.172 1 97.62 87 THR A N 1
ATOM 678 C CA . THR A 1 87 ? -21.859 -11.734 -5.824 1 97.62 87 THR A CA 1
ATOM 679 C C . THR A 1 87 ? -22.688 -12.82 -5.145 1 97.62 87 THR A C 1
ATOM 681 O O . THR A 1 87 ? -23.109 -12.656 -4 1 97.62 87 THR A O 1
ATOM 684 N N . HIS A 1 88 ? -22.906 -13.953 -5.742 1 97.62 88 HIS A N 1
ATOM 685 C CA . HIS A 1 88 ? -23.891 -14.922 -5.266 1 97.62 88 HIS A CA 1
ATOM 686 C C . HIS A 1 88 ? -23.219 -16.031 -4.453 1 97.62 88 HIS A C 1
ATOM 688 O O . HIS A 1 88 ? -23.906 -16.906 -3.924 1 97.62 88 HIS A O 1
ATOM 694 N N . TYR A 1 89 ? -21.953 -16.031 -4.312 1 97.88 89 TYR A N 1
ATOM 695 C CA . TYR A 1 89 ? -21.188 -17.047 -3.598 1 97.88 89 TYR A CA 1
ATOM 696 C C . TYR A 1 89 ? -19.891 -16.469 -3.045 1 97.88 89 TYR A C 1
ATOM 698 O O . TYR A 1 89 ? -19.344 -15.516 -3.6 1 97.88 89 TYR A O 1
ATOM 706 N N . PRO A 1 90 ? -19.375 -17.047 -1.913 1 98.19 90 PRO A N 1
ATOM 707 C CA . PRO A 1 90 ? -18.062 -16.609 -1.437 1 98.19 90 PRO A CA 1
ATOM 708 C C . PRO A 1 90 ? -16.922 -17.094 -2.338 1 98.19 90 PRO A C 1
ATOM 710 O O . PRO A 1 90 ? -17.016 -18.156 -2.934 1 98.19 90 PRO A O 1
ATOM 713 N N . ALA A 1 91 ? -15.891 -16.297 -2.396 1 98.69 91 ALA A N 1
ATOM 714 C CA . ALA A 1 91 ? -14.773 -16.641 -3.271 1 98.69 91 ALA A CA 1
ATOM 715 C C . ALA A 1 91 ? -13.445 -16.578 -2.512 1 98.69 91 ALA A C 1
ATOM 717 O O . ALA A 1 91 ? -13.305 -15.812 -1.559 1 98.69 91 ALA A O 1
ATOM 718 N N . VAL A 1 92 ? -12.57 -17.422 -2.801 1 98.88 92 VAL A N 1
ATOM 719 C CA . VAL A 1 92 ? -11.156 -17.266 -2.494 1 98.88 92 VAL A CA 1
ATOM 720 C C . VAL A 1 92 ? -10.406 -16.781 -3.736 1 98.88 92 VAL A C 1
ATOM 722 O O . VAL A 1 92 ? -10.516 -17.391 -4.805 1 98.88 92 VAL A O 1
ATOM 725 N N . HIS A 1 93 ? -9.789 -15.68 -3.631 1 98.88 93 HIS A N 1
ATOM 726 C CA . HIS A 1 93 ? -9.086 -15.062 -4.75 1 98.88 93 HIS A CA 1
ATOM 727 C C . HIS A 1 93 ? -7.586 -15.289 -4.648 1 98.88 93 HIS A C 1
ATOM 729 O O . HIS A 1 93 ? -6.973 -14.977 -3.625 1 98.88 93 HIS A O 1
ATOM 735 N N . ILE A 1 94 ? -6.961 -15.836 -5.703 1 98.81 94 ILE A N 1
ATOM 736 C CA . ILE A 1 94 ? -5.566 -16.25 -5.648 1 98.81 94 ILE A CA 1
ATOM 737 C C . ILE A 1 94 ? -4.754 -15.484 -6.688 1 98.81 94 ILE A C 1
ATOM 739 O O . ILE A 1 94 ? -5.09 -15.492 -7.875 1 98.81 94 ILE A O 1
ATOM 743 N N . ALA A 1 95 ? -3.713 -14.82 -6.285 1 98.25 95 ALA A N 1
ATOM 744 C CA . ALA A 1 95 ? -2.748 -14.156 -7.156 1 98.25 95 ALA A CA 1
ATOM 745 C C . ALA A 1 95 ? -1.329 -14.641 -6.875 1 98.25 95 ALA A C 1
ATOM 747 O O . ALA A 1 95 ? -1.079 -15.289 -5.855 1 98.25 95 ALA A O 1
ATOM 748 N N . GLY A 1 96 ? -0.38 -14.391 -7.785 1 96.75 96 GLY A N 1
ATOM 749 C CA . GLY A 1 96 ? 1.009 -14.805 -7.668 1 96.75 96 GLY A CA 1
ATOM 750 C C . GLY A 1 96 ? 1.692 -14.984 -9.008 1 96.75 96 GLY A C 1
ATOM 751 O O . GLY A 1 96 ? 1.034 -14.992 -10.047 1 96.75 96 GLY A O 1
ATOM 752 N N . THR A 1 97 ? 3.051 -15.117 -8.93 1 94.06 97 THR A N 1
ATOM 753 C CA . THR A 1 97 ? 3.814 -15.391 -10.148 1 94.06 97 THR A CA 1
ATOM 754 C C . THR A 1 97 ? 3.764 -16.875 -10.492 1 94.06 97 THR A C 1
ATOM 756 O O . THR A 1 97 ? 3.439 -17.234 -11.625 1 94.06 97 THR A O 1
ATOM 759 N N . LYS A 1 98 ? 4.023 -17.672 -9.57 1 93.88 98 LYS A N 1
ATOM 760 C CA . LYS A 1 98 ? 3.959 -19.125 -9.703 1 93.88 98 LYS A CA 1
ATOM 761 C C . LYS A 1 98 ? 3.146 -19.75 -8.57 1 93.88 98 LYS A C 1
ATOM 763 O O . LYS A 1 98 ? 3.004 -19.141 -7.504 1 93.88 98 LYS A O 1
ATOM 768 N N . GLY A 1 99 ? 2.516 -20.875 -8.852 1 96.06 99 GLY A N 1
ATOM 769 C CA . GLY A 1 99 ? 1.871 -21.656 -7.809 1 96.06 99 GLY A CA 1
ATOM 770 C C . GLY A 1 99 ? 0.381 -21.391 -7.699 1 96.06 99 GLY A C 1
ATOM 771 O O . GLY A 1 99 ? -0.319 -22.062 -6.941 1 96.06 99 GLY A O 1
ATOM 772 N N . LYS A 1 100 ? -0.17 -20.422 -8.438 1 97.12 100 LYS A N 1
ATOM 773 C CA . LYS A 1 100 ? -1.585 -20.078 -8.375 1 97.12 100 LYS A CA 1
ATOM 774 C C . LYS A 1 100 ? -2.469 -21.266 -8.711 1 97.12 100 LYS A C 1
ATOM 776 O O . LYS A 1 100 ? -3.338 -21.641 -7.926 1 97.12 100 LYS A O 1
ATOM 781 N N . GLY A 1 101 ? -2.209 -21.875 -9.875 1 96.5 101 GLY A N 1
ATOM 782 C CA . GLY A 1 101 ? -3.01 -23 -10.328 1 96.5 101 GLY A CA 1
ATOM 783 C C . GLY A 1 101 ? -2.941 -24.203 -9.391 1 96.5 101 GLY A C 1
ATOM 784 O O . GLY A 1 101 ? -3.961 -24.828 -9.109 1 96.5 101 GLY A O 1
ATOM 785 N N . SER A 1 102 ? -1.732 -24.5 -8.914 1 97.62 102 SER A N 1
ATOM 786 C CA . SER A 1 102 ? -1.56 -25.625 -8 1 97.62 102 SER A CA 1
ATOM 787 C C . SER A 1 102 ? -2.287 -25.391 -6.68 1 97.62 102 SER A C 1
ATOM 789 O O . SER A 1 102 ? -2.963 -26.281 -6.168 1 97.62 102 SER A O 1
ATOM 791 N N . THR A 1 103 ? -2.141 -24.172 -6.152 1 98.69 103 THR A N 1
ATOM 792 C CA . THR A 1 103 ? -2.816 -23.828 -4.906 1 98.69 103 THR A CA 1
ATOM 793 C C . THR A 1 103 ? -4.332 -23.891 -5.074 1 98.69 103 THR A C 1
ATOM 795 O O . THR A 1 103 ? -5.039 -24.391 -4.199 1 98.69 103 THR A O 1
ATOM 798 N N . ALA A 1 104 ? -4.781 -23.391 -6.191 1 98.5 104 ALA A N 1
ATOM 799 C CA . ALA A 1 104 ? -6.211 -23.453 -6.496 1 98.5 104 ALA A CA 1
ATOM 800 C C . ALA A 1 104 ? -6.695 -24.891 -6.57 1 98.5 104 ALA A C 1
ATOM 802 O O . ALA A 1 104 ? -7.77 -25.219 -6.059 1 98.5 104 ALA A O 1
ATOM 803 N N . ALA A 1 105 ? -5.934 -25.75 -7.207 1 97.75 105 ALA A N 1
ATOM 804 C CA . ALA A 1 105 ? -6.297 -27.156 -7.352 1 97.75 105 ALA A CA 1
ATOM 805 C C . ALA A 1 105 ? -6.34 -27.844 -5.992 1 97.75 105 ALA A C 1
ATOM 807 O O . ALA A 1 105 ? -7.293 -28.562 -5.688 1 97.75 105 ALA A O 1
ATOM 808 N N . PHE A 1 106 ? -5.289 -27.641 -5.156 1 98.62 106 PHE A N 1
ATOM 809 C CA . PHE A 1 106 ? -5.254 -28.219 -3.816 1 98.62 106 PHE A CA 1
ATOM 810 C C . PHE A 1 106 ? -6.473 -27.781 -3.008 1 98.62 106 PHE A C 1
ATOM 812 O O . PHE A 1 106 ? -7.168 -28.625 -2.43 1 98.62 106 PHE A O 1
ATOM 819 N N . LEU A 1 107 ? -6.707 -26.484 -3.021 1 98.69 107 LEU A N 1
ATOM 820 C CA . LEU A 1 107 ? -7.777 -25.938 -2.197 1 98.69 107 LEU A CA 1
ATOM 821 C C . LEU A 1 107 ? -9.141 -26.422 -2.68 1 98.69 107 LEU A C 1
ATOM 823 O O . LEU A 1 107 ? -10.008 -26.766 -1.87 1 98.69 107 LEU A O 1
ATOM 827 N N . SER A 1 108 ? -9.367 -26.453 -3.992 1 98.44 108 SER A N 1
ATOM 828 C CA . SER A 1 108 ? -10.617 -26.953 -4.559 1 98.44 108 SER A CA 1
ATOM 829 C C . SER A 1 108 ? -10.891 -28.391 -4.137 1 98.44 108 SER A C 1
ATOM 831 O O . SER A 1 108 ? -12.016 -28.719 -3.756 1 98.44 108 SER A O 1
ATOM 833 N N . ASN A 1 109 ? -9.891 -29.188 -4.223 1 98.19 109 ASN A N 1
ATOM 834 C CA . ASN A 1 109 ? -10.062 -30.594 -3.883 1 98.19 109 ASN A CA 1
ATOM 835 C C . ASN A 1 109 ? -10.289 -30.797 -2.387 1 98.19 109 ASN A C 1
ATOM 837 O O . ASN A 1 109 ? -11.039 -31.688 -1.977 1 98.19 109 ASN A O 1
ATOM 841 N N . ILE A 1 110 ? -9.609 -30.016 -1.506 1 98.56 110 ILE A N 1
ATOM 842 C CA . ILE A 1 110 ? -9.844 -30.047 -0.067 1 98.56 110 ILE A CA 1
ATOM 843 C C . ILE A 1 110 ? -11.32 -29.766 0.222 1 98.56 110 ILE A C 1
ATOM 845 O O . ILE A 1 110 ? -11.969 -30.516 0.956 1 98.56 110 ILE A O 1
ATOM 849 N N . LEU A 1 111 ? -11.852 -28.734 -0.395 1 98.38 111 LEU A N 1
ATOM 850 C CA . LEU A 1 111 ? -13.227 -28.328 -0.149 1 98.38 111 LEU A CA 1
ATOM 851 C C . LEU A 1 111 ? -14.211 -29.344 -0.723 1 98.38 111 LEU A C 1
ATOM 853 O O . LEU A 1 111 ? -15.234 -29.641 -0.107 1 98.38 111 LEU A O 1
ATOM 857 N N . ARG A 1 112 ? -13.906 -29.938 -1.903 1 98 112 ARG A N 1
ATOM 858 C CA . ARG A 1 112 ? -14.758 -30.953 -2.496 1 98 112 ARG A CA 1
ATOM 859 C C . ARG A 1 112 ? -14.797 -32.219 -1.62 1 98 112 ARG A C 1
ATOM 861 O O . ARG A 1 112 ? -15.859 -32.812 -1.456 1 98 112 ARG A O 1
ATOM 868 N N . GLU A 1 113 ? -13.617 -32.562 -1.104 1 97.75 113 GLU A N 1
ATOM 869 C CA . GLU A 1 113 ? -13.547 -33.75 -0.241 1 97.75 113 GLU A CA 1
ATOM 870 C C . GLU A 1 113 ? -14.359 -33.531 1.035 1 97.75 113 GLU A C 1
ATOM 872 O O . GLU A 1 113 ? -14.844 -34.5 1.632 1 97.75 113 GLU A O 1
ATOM 877 N N . GLN A 1 114 ? -14.492 -32.312 1.436 1 97.62 114 GLN A N 1
ATOM 878 C CA . GLN A 1 114 ? -15.336 -32 2.586 1 97.62 114 GLN A CA 1
ATOM 879 C C . GLN A 1 114 ? -16.812 -32.094 2.223 1 97.62 114 GLN A C 1
ATOM 881 O O . GLN A 1 114 ? -17.672 -32.219 3.104 1 97.62 114 GLN A O 1
ATOM 886 N N . GLY A 1 115 ? -17.156 -32 0.929 1 96.81 115 GLY A N 1
ATOM 887 C CA . GLY A 1 115 ? -18.531 -32.125 0.482 1 96.81 115 GLY A CA 1
ATOM 888 C C . GLY A 1 115 ? -19.094 -30.844 -0.105 1 96.81 115 GLY A C 1
ATOM 889 O O . GLY A 1 115 ? -20.281 -30.781 -0.448 1 96.81 115 GLY A O 1
ATOM 890 N N . TYR A 1 116 ? -18.266 -29.859 -0.301 1 97.44 116 TYR A N 1
ATOM 891 C CA . TYR A 1 116 ? -18.75 -28.594 -0.852 1 97.44 116 TYR A CA 1
ATOM 892 C C . TYR A 1 116 ? -18.844 -28.656 -2.371 1 97.44 116 TYR A C 1
ATOM 894 O O . TYR A 1 116 ? -18.078 -29.375 -3.02 1 97.44 116 TYR A O 1
ATOM 902 N N . ASN A 1 117 ? -19.812 -27.969 -2.949 1 97.69 117 ASN A N 1
ATOM 903 C CA . ASN A 1 117 ? -19.875 -27.672 -4.375 1 97.69 117 ASN A CA 1
ATOM 904 C C . ASN A 1 117 ? -18.953 -26.516 -4.746 1 97.69 117 ASN A C 1
ATOM 906 O O . ASN A 1 117 ? -19.219 -25.375 -4.41 1 97.69 117 ASN A O 1
ATOM 910 N N . VAL A 1 118 ? -17.906 -26.875 -5.426 1 98.25 118 VAL A N 1
ATOM 911 C CA . VAL A 1 118 ? -16.844 -25.875 -5.609 1 98.25 118 VAL A CA 1
ATOM 912 C C . VAL A 1 118 ? -16.75 -25.484 -7.082 1 98.25 118 VAL A C 1
ATOM 914 O O . VAL A 1 118 ? -16.812 -26.344 -7.965 1 98.25 118 VAL A O 1
ATOM 917 N N . GLY A 1 119 ? -16.734 -24.172 -7.387 1 98.5 119 GLY A N 1
ATOM 918 C CA . GLY A 1 119 ? -16.312 -23.672 -8.68 1 98.5 119 GLY A CA 1
ATOM 919 C C . GLY A 1 119 ? -14.859 -23.219 -8.703 1 98.5 119 GLY A C 1
ATOM 920 O O . GLY A 1 119 ? -14.406 -22.516 -7.801 1 98.5 119 GLY A O 1
ATOM 921 N N . CYS A 1 120 ? -14.148 -23.688 -9.688 1 98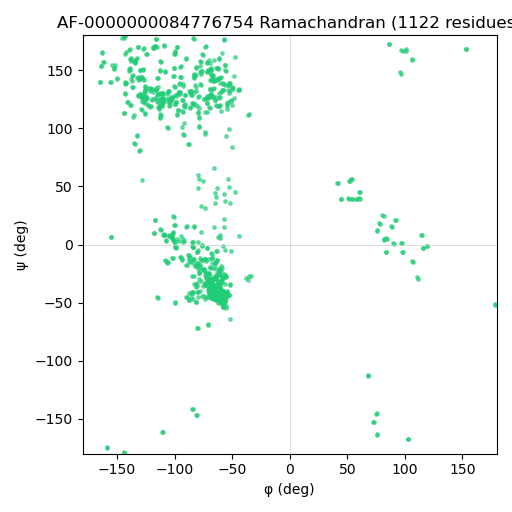.5 120 CYS A N 1
ATOM 922 C CA . CYS A 1 120 ? -12.75 -23.297 -9.812 1 98.5 120 CYS A CA 1
ATOM 923 C C . CYS A 1 120 ? -12.477 -22.672 -11.172 1 98.5 120 CYS A C 1
ATOM 925 O O . CYS A 1 120 ? -12.891 -23.203 -12.203 1 98.5 120 CYS A O 1
ATOM 927 N N . TYR A 1 121 ? -11.93 -21.5 -11.18 1 98.5 121 TYR A N 1
ATOM 928 C CA . TYR A 1 121 ? -11.477 -20.812 -12.375 1 98.5 121 TYR A CA 1
ATOM 929 C C . TYR A 1 121 ? -9.961 -20.656 -12.383 1 98.5 121 TYR A C 1
ATOM 931 O O . TYR A 1 121 ? -9.391 -20.031 -11.484 1 98.5 121 TYR A O 1
ATOM 939 N N . SER A 1 122 ? -9.328 -21.266 -13.352 1 96.12 122 SER A N 1
ATOM 940 C CA . SER A 1 122 ? -7.871 -21.25 -13.438 1 96.12 122 SER A CA 1
ATOM 941 C C . SER A 1 122 ? -7.406 -21.031 -14.875 1 96.12 122 SER A C 1
ATOM 943 O O . SER A 1 122 ? -8.195 -21.141 -15.812 1 96.12 122 SER A O 1
ATOM 945 N N . SER A 1 123 ? -6.219 -20.562 -15.07 1 92.31 123 SER A N 1
ATOM 946 C CA . SER A 1 123 ? -5.617 -20.312 -16.375 1 92.31 123 SER A CA 1
ATOM 947 C C . SER A 1 123 ? -4.098 -20.438 -16.312 1 92.31 123 SER A C 1
ATOM 949 O O . SER A 1 123 ? -3.502 -20.328 -15.242 1 92.31 123 SER A O 1
ATOM 951 N N . PRO A 1 124 ? -3.428 -20.75 -17.422 1 89 124 PRO A N 1
ATOM 952 C CA . PRO A 1 124 ? -4.004 -21.109 -18.719 1 89 124 PRO A CA 1
ATOM 953 C C . PRO A 1 124 ? -4.379 -22.594 -18.797 1 89 124 PRO A C 1
ATOM 955 O O . PRO A 1 124 ? -4.301 -23.312 -17.797 1 89 124 PRO A O 1
ATOM 958 N N . HIS A 1 125 ? -4.973 -23.016 -19.938 1 90.56 125 HIS A N 1
ATOM 959 C CA . HIS A 1 125 ? -5.273 -24.422 -20.172 1 90.56 125 HIS A CA 1
ATOM 960 C C . HIS A 1 125 ? -4.23 -25.062 -21.078 1 90.56 125 HIS A C 1
ATOM 962 O O . HIS A 1 125 ? -3.424 -24.375 -21.703 1 90.56 125 HIS A O 1
ATOM 968 N N . LEU A 1 126 ? -4.23 -26.375 -21.078 1 89.25 126 LEU A N 1
ATOM 969 C CA . LEU A 1 126 ? -3.244 -27.109 -21.859 1 89.25 126 LEU A CA 1
ATOM 970 C C . LEU A 1 126 ? -3.85 -27.594 -23.172 1 89.25 126 LEU A C 1
ATOM 972 O O . LEU A 1 126 ? -3.311 -27.328 -24.25 1 89.25 126 LEU A O 1
ATOM 976 N N . LEU A 1 127 ? -5.012 -28.234 -23.078 1 87.88 127 LEU A N 1
ATOM 977 C CA . LEU A 1 127 ? -5.562 -28.922 -24.234 1 87.88 127 LEU A CA 1
ATOM 978 C C . LEU A 1 127 ? -6.863 -28.266 -24.688 1 87.88 127 LEU A C 1
ATOM 980 O O . LEU A 1 127 ? -7.09 -28.078 -25.891 1 87.88 127 LEU A O 1
ATOM 984 N N . THR A 1 128 ? -7.676 -28.016 -23.734 1 90.44 128 THR A N 1
ATOM 985 C CA . THR A 1 128 ? -8.977 -27.422 -24.031 1 90.44 128 THR A CA 1
ATOM 986 C C . THR A 1 128 ? -9.305 -26.312 -23.062 1 90.44 128 THR A C 1
ATOM 988 O O . THR A 1 128 ? -8.969 -26.391 -21.875 1 90.44 128 THR A O 1
ATOM 991 N N . ILE A 1 129 ? -9.984 -25.312 -23.578 1 93.12 129 ILE A N 1
ATOM 992 C CA . ILE A 1 129 ? -10.367 -24.156 -22.766 1 93.12 129 ILE A CA 1
ATOM 993 C C . ILE A 1 129 ? -11.273 -24.609 -21.625 1 93.12 129 ILE A C 1
ATOM 995 O O . ILE A 1 129 ? -11.398 -23.906 -20.625 1 93.12 129 ILE A O 1
ATOM 999 N N . ARG A 1 130 ? -11.914 -25.734 -21.719 1 95.19 130 ARG A N 1
ATOM 1000 C CA . ARG A 1 130 ? -12.812 -26.281 -20.703 1 95.19 130 ARG A CA 1
ATOM 1001 C C . ARG A 1 130 ? -12.078 -26.547 -19.391 1 95.19 130 ARG A C 1
ATOM 1003 O O . ARG A 1 130 ? -12.688 -26.562 -18.328 1 95.19 130 ARG A O 1
ATOM 1010 N N . GLU A 1 131 ? -10.75 -26.734 -19.5 1 94.75 131 GLU A N 1
ATOM 1011 C CA . GLU A 1 131 ? -9.938 -27.016 -18.328 1 94.75 131 GLU A CA 1
ATOM 1012 C C . GLU A 1 131 ? -9.93 -25.844 -17.359 1 94.75 131 GLU A C 1
ATOM 1014 O O . GLU A 1 131 ? -9.617 -26 -16.188 1 94.75 131 GLU A O 1
ATOM 1019 N N . ARG A 1 132 ? -10.328 -24.703 -17.844 1 96.94 132 ARG A N 1
ATOM 1020 C CA . ARG A 1 132 ? -10.203 -23.469 -17.062 1 96.94 132 ARG A CA 1
ATOM 1021 C C . ARG A 1 132 ? -11.336 -23.344 -16.047 1 96.94 132 ARG A C 1
ATOM 1023 O O . ARG A 1 132 ? -11.266 -22.531 -15.133 1 96.94 132 ARG A O 1
ATOM 1030 N N . ILE A 1 133 ? -12.383 -24.109 -16.281 1 97.62 133 ILE A N 1
ATOM 1031 C CA . ILE A 1 133 ? -13.523 -24.047 -15.375 1 97.62 133 ILE A CA 1
ATOM 1032 C C . ILE A 1 133 ? -13.867 -25.453 -14.883 1 97.62 133 ILE A C 1
ATOM 1034 O O . ILE A 1 133 ? -13.977 -26.375 -15.68 1 97.62 133 ILE A O 1
ATOM 1038 N N . SER A 1 134 ? -14.016 -25.578 -13.625 1 96.62 134 SER A N 1
ATOM 1039 C CA . SER A 1 134 ? -14.539 -26.797 -13.031 1 96.62 134 SER A CA 1
ATOM 1040 C C . SER A 1 134 ? -15.656 -26.5 -12.039 1 96.62 134 SER A C 1
ATOM 1042 O O . SER A 1 134 ? -15.617 -25.484 -11.336 1 96.62 134 SER A O 1
ATOM 1044 N N . VAL A 1 135 ? -16.625 -27.328 -12.031 1 95.69 135 VAL A N 1
ATOM 1045 C CA . VAL A 1 135 ? -17.734 -27.156 -11.086 1 95.69 135 VAL A CA 1
ATOM 1046 C C . VAL A 1 135 ? -18.141 -28.516 -10.531 1 95.69 135 VAL A C 1
ATOM 1048 O O . VAL A 1 135 ? -17.938 -29.547 -11.172 1 95.69 135 VAL A O 1
ATOM 1051 N N . GLY A 1 136 ? -18.641 -28.5 -9.352 1 90 136 GLY A N 1
ATOM 1052 C CA . GLY A 1 136 ? -19.25 -29.688 -8.789 1 90 136 GLY A CA 1
ATOM 1053 C C . GLY A 1 136 ? -18.359 -30.391 -7.777 1 90 136 GLY A C 1
ATOM 1054 O O . GLY A 1 136 ? -17.297 -29.875 -7.418 1 90 136 GLY A O 1
ATOM 1055 N N . GLU A 1 137 ? -18.719 -31.562 -7.438 1 84.38 137 GLU A N 1
ATOM 1056 C CA . GLU A 1 137 ? -18.062 -32.312 -6.383 1 84.38 137 GLU A CA 1
ATOM 1057 C C . GLU A 1 137 ? -16.906 -33.125 -6.938 1 84.38 137 GLU A C 1
ATOM 1059 O O . GLU A 1 137 ? -16 -33.531 -6.195 1 84.38 137 GLU A O 1
ATOM 1064 N N . HIS A 1 138 ? -16.922 -33.312 -8.227 1 81.38 138 HIS A N 1
ATOM 1065 C CA . HIS A 1 138 ? -15.906 -34.219 -8.789 1 81.38 138 HIS A CA 1
ATOM 1066 C C . HIS A 1 138 ? -14.836 -33.406 -9.531 1 81.38 138 HIS A C 1
ATOM 1068 O O . HIS A 1 138 ? -13.75 -33.938 -9.789 1 81.38 138 HIS A O 1
ATOM 1074 N N . GLY A 1 139 ? -15.156 -32.25 -9.789 1 84.5 139 GLY A N 1
ATOM 1075 C CA . GLY A 1 139 ? -14.195 -31.406 -10.492 1 84.5 139 GLY A CA 1
ATOM 1076 C C . GLY A 1 139 ? -14.047 -31.766 -11.953 1 84.5 139 GLY A C 1
ATOM 1077 O O . GLY A 1 139 ? -15.016 -32.156 -12.609 1 84.5 139 GLY A O 1
ATOM 1078 N N . GLY A 1 140 ? -12.898 -31.516 -12.602 1 88.88 140 GLY A N 1
ATOM 1079 C CA . GLY A 1 140 ? -12.641 -31.781 -14.016 1 88.88 140 GLY A CA 1
ATOM 1080 C C . GLY A 1 140 ? -13.086 -30.641 -14.914 1 88.88 140 GLY A C 1
ATOM 1081 O O . GLY A 1 140 ? -13.742 -29.703 -14.461 1 88.88 140 GLY A O 1
ATOM 1082 N N . PRO A 1 141 ? -12.742 -30.766 -16.172 1 93.62 141 PRO A N 1
ATOM 1083 C CA . PRO A 1 141 ? -13.117 -29.703 -17.109 1 93.62 141 PRO A CA 1
ATOM 1084 C C . PRO A 1 141 ? -14.633 -29.578 -17.266 1 93.62 141 PRO A C 1
ATOM 1086 O O . PRO A 1 141 ? -15.344 -30.578 -17.312 1 93.62 141 PRO A O 1
ATOM 1089 N N . VAL A 1 142 ? -15.062 -28.422 -17.359 1 95.75 142 VAL A N 1
ATOM 1090 C CA . VAL A 1 142 ? -16.484 -28.172 -17.531 1 95.75 142 VAL A CA 1
ATOM 1091 C C . VAL A 1 142 ? -17 -28.875 -18.781 1 95.75 142 VAL A C 1
ATOM 1093 O O . VAL A 1 142 ? -16.312 -28.906 -19.812 1 95.75 142 VAL A O 1
ATOM 1096 N N . PRO A 1 143 ? -18.156 -29.484 -18.734 1 93.81 143 PRO A N 1
ATOM 1097 C CA . PRO A 1 143 ? -18.703 -30.125 -19.938 1 93.81 143 PRO A CA 1
ATOM 1098 C C . PRO A 1 143 ? -18.969 -29.141 -21.078 1 93.81 143 PRO A C 1
ATOM 1100 O O . PRO A 1 143 ? -19.391 -28.016 -20.828 1 93.81 143 PRO A O 1
ATOM 1103 N N . ALA A 1 144 ? -18.703 -29.625 -22.281 1 94.81 144 ALA A N 1
ATOM 1104 C CA . ALA A 1 144 ? -18.859 -28.781 -23.453 1 94.81 144 ALA A CA 1
ATOM 1105 C C . ALA A 1 144 ? -20.281 -28.266 -23.578 1 94.81 144 ALA A C 1
ATOM 1107 O O . ALA A 1 144 ? -20.5 -27.109 -23.922 1 94.81 144 ALA A O 1
ATOM 1108 N N . ALA A 1 145 ? -21.219 -29.141 -23.328 1 93.5 145 ALA A N 1
ATOM 1109 C CA . ALA A 1 145 ? -22.625 -28.766 -23.453 1 93.5 145 ALA A CA 1
ATOM 1110 C C . ALA A 1 145 ? -23 -27.656 -22.469 1 93.5 145 ALA A C 1
ATOM 1112 O O . ALA A 1 145 ? -23.75 -26.734 -22.812 1 93.5 145 ALA A O 1
ATOM 1113 N N . LEU A 1 146 ? -22.5 -27.766 -21.297 1 93.75 146 LEU A N 1
ATOM 1114 C CA . LEU A 1 146 ? -22.781 -26.781 -20.266 1 93.75 146 LEU A CA 1
ATOM 1115 C C . LEU A 1 146 ? -22.219 -25.422 -20.656 1 93.75 146 LEU A C 1
ATOM 1117 O O . LEU A 1 146 ? -22.875 -24.391 -20.484 1 93.75 146 LEU A O 1
ATOM 1121 N N . LEU A 1 147 ? -21.016 -25.406 -21.141 1 95.62 147 LEU A N 1
ATOM 1122 C CA . LEU A 1 147 ? -20.359 -24.172 -21.547 1 95.62 147 LEU A CA 1
ATOM 1123 C C . LEU A 1 147 ? -21.078 -23.547 -22.75 1 95.62 147 LEU A C 1
ATOM 1125 O O . LEU A 1 147 ? -21.266 -22.328 -22.812 1 95.62 147 LEU A O 1
ATOM 1129 N N . SER A 1 148 ? -21.453 -24.375 -23.688 1 95.12 148 SER A N 1
ATOM 1130 C CA . SER A 1 148 ? -22.172 -23.906 -24.859 1 95.12 148 SER A CA 1
ATOM 1131 C C . SER A 1 148 ? -23.516 -23.297 -24.484 1 95.12 148 SER A C 1
ATOM 1133 O O . SER A 1 148 ? -23.891 -22.234 -25 1 95.12 148 SER A O 1
ATOM 1135 N N . ASP A 1 149 ? -24.234 -23.984 -23.656 1 95.31 149 ASP A N 1
ATOM 1136 C CA . ASP A 1 149 ? -25.531 -23.5 -23.203 1 95.31 149 ASP A CA 1
ATOM 1137 C C . ASP A 1 149 ? -25.391 -22.156 -22.469 1 95.31 149 ASP A C 1
ATOM 1139 O O . ASP A 1 149 ? -26.203 -21.25 -22.656 1 95.31 149 ASP A O 1
ATOM 1143 N N . LEU A 1 150 ? -24.422 -22.156 -21.656 1 96.12 150 LEU A N 1
ATOM 1144 C CA . LEU A 1 150 ? -24.156 -20.938 -20.906 1 96.12 150 LEU A CA 1
ATOM 1145 C C . LEU A 1 150 ? -23.875 -19.766 -21.844 1 96.12 150 LEU A C 1
ATOM 1147 O O . LEU A 1 150 ? -24.359 -18.656 -21.641 1 96.12 150 LEU A O 1
ATOM 1151 N N . PHE A 1 151 ? -23.047 -20 -22.812 1 96.75 151 PHE A N 1
ATOM 1152 C CA . PHE A 1 151 ? -22.672 -19 -23.797 1 96.75 151 PHE A CA 1
ATOM 1153 C C . PHE A 1 151 ? -23.906 -18.516 -24.562 1 96.75 151 PHE A C 1
ATOM 1155 O O . PHE A 1 1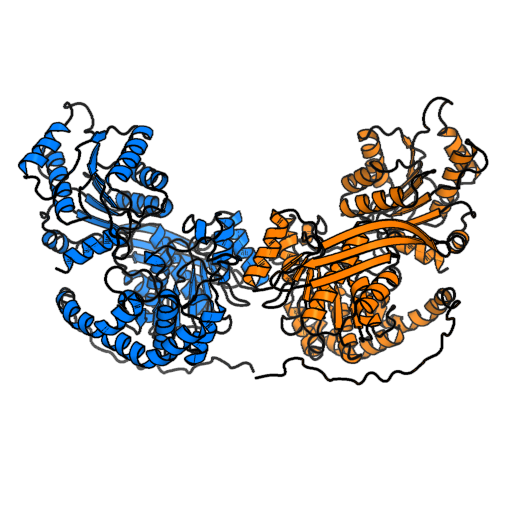51 ? -24.094 -17.312 -24.75 1 96.75 151 PHE A O 1
ATOM 1162 N N . ASP A 1 152 ? -24.719 -19.406 -24.922 1 95.69 152 ASP A N 1
ATOM 1163 C CA . ASP A 1 152 ? -25.938 -19.062 -25.672 1 95.69 152 ASP A CA 1
ATOM 1164 C C . ASP A 1 152 ? -26.828 -18.141 -24.844 1 95.69 152 ASP A C 1
ATOM 1166 O O . ASP A 1 152 ? -27.438 -17.203 -25.391 1 95.69 152 ASP A O 1
ATOM 1170 N N . GLN A 1 153 ? -26.859 -18.375 -23.688 1 95.12 153 GLN A N 1
ATOM 1171 C CA . GLN A 1 153 ? -27.703 -17.594 -22.797 1 95.12 153 GLN A CA 1
ATOM 1172 C C . GLN A 1 153 ? -27.125 -16.203 -22.578 1 95.12 153 GLN A C 1
ATOM 1174 O O . GLN A 1 153 ? -27.859 -15.234 -22.406 1 95.12 153 GLN A O 1
ATOM 1179 N N . ALA A 1 154 ? -25.828 -16.125 -22.562 1 97.25 154 ALA A N 1
ATOM 1180 C CA . ALA A 1 154 ? -25.172 -14.867 -22.188 1 97.25 154 ALA A CA 1
ATOM 1181 C C . ALA A 1 154 ? -24.812 -14.055 -23.438 1 97.25 154 ALA A C 1
ATOM 1183 O O . ALA A 1 154 ? -24.5 -12.867 -23.328 1 97.25 154 ALA A O 1
ATOM 1184 N N . LYS A 1 155 ? -24.906 -14.602 -24.609 1 97 155 LYS A N 1
ATOM 1185 C CA . LYS A 1 155 ? -24.359 -14.055 -25.844 1 97 155 LYS A CA 1
ATOM 1186 C C . LYS A 1 155 ? -24.922 -12.664 -26.141 1 97 155 LYS A C 1
ATOM 1188 O O . LYS A 1 155 ? -24.172 -11.766 -26.531 1 97 155 LYS A O 1
ATOM 1193 N N . GLU A 1 156 ? -26.156 -12.5 -25.969 1 96.69 156 GLU A N 1
ATOM 1194 C CA . GLU A 1 156 ? -26.781 -11.219 -26.266 1 96.69 156 GLU A CA 1
ATOM 1195 C C . GLU A 1 156 ? -26.219 -10.109 -25.375 1 96.69 156 GLU A C 1
ATOM 1197 O O . GLU A 1 156 ? -25.906 -9.023 -25.859 1 96.69 156 GLU A O 1
ATOM 1202 N N . ALA A 1 157 ? -26.188 -10.406 -24.109 1 96.81 157 ALA A N 1
ATOM 1203 C CA . ALA A 1 157 ? -25.656 -9.43 -23.172 1 96.81 157 ALA A CA 1
ATOM 1204 C C . ALA A 1 157 ? -24.203 -9.102 -23.484 1 96.81 157 ALA A C 1
ATOM 1206 O O . ALA A 1 157 ? -23.766 -7.953 -23.375 1 96.81 157 ALA A O 1
ATOM 1207 N N . ILE A 1 158 ? -23.422 -10.094 -23.875 1 97.5 158 ILE A N 1
ATOM 1208 C CA . ILE A 1 158 ? -22 -9.914 -24.219 1 97.5 158 ILE A CA 1
ATOM 1209 C C . ILE A 1 158 ? -21.891 -9.055 -25.469 1 97.5 158 ILE A C 1
ATOM 1211 O O . ILE A 1 158 ? -21.078 -8.133 -25.531 1 97.5 158 ILE A O 1
ATOM 1215 N N . ASP A 1 159 ? -22.75 -9.352 -26.422 1 96.94 159 ASP A N 1
ATOM 1216 C CA . ASP A 1 159 ? -22.734 -8.586 -27.672 1 96.94 159 ASP A CA 1
ATOM 1217 C C . ASP A 1 159 ? -23.062 -7.113 -27.406 1 96.94 159 ASP A C 1
ATOM 1219 O O . ASP A 1 159 ? -22.406 -6.223 -27.953 1 96.94 159 ASP A O 1
ATOM 1223 N N . GLN A 1 160 ? -24.016 -6.918 -26.641 1 96.75 160 GLN A N 1
ATOM 1224 C CA . GLN A 1 160 ? -24.391 -5.551 -26.297 1 96.75 160 GLN A CA 1
ATOM 1225 C C . GLN A 1 160 ? -23.25 -4.828 -25.578 1 96.75 160 GLN A C 1
ATOM 1227 O O . GLN A 1 160 ? -23.016 -3.641 -25.812 1 96.75 160 GLN A O 1
ATOM 1232 N N . SER A 1 161 ? -22.609 -5.562 -24.703 1 96.25 161 SER A N 1
ATOM 1233 C CA . SER A 1 161 ? -21.484 -4.988 -23.969 1 96.25 161 SER A CA 1
ATOM 1234 C C . SER A 1 161 ? -20.328 -4.676 -24.906 1 96.25 161 SER A C 1
ATOM 1236 O O . SER A 1 161 ? -19.641 -3.662 -24.734 1 96.25 161 SER A O 1
ATOM 1238 N N . ILE A 1 162 ? -20.047 -5.543 -25.828 1 95.44 162 ILE A N 1
ATOM 1239 C CA . ILE A 1 162 ? -18.969 -5.324 -26.797 1 95.44 162 ILE A CA 1
ATOM 1240 C C . ILE A 1 162 ? -19.25 -4.051 -27.594 1 95.44 162 ILE A C 1
ATOM 1242 O O . ILE A 1 162 ? -18.344 -3.232 -27.797 1 95.44 162 ILE A O 1
ATOM 1246 N N . GLU A 1 163 ? -20.484 -3.863 -27.953 1 95.25 163 GLU A N 1
ATOM 1247 C CA . GLU A 1 163 ? -20.875 -2.67 -28.703 1 95.25 163 GLU A CA 1
ATOM 1248 C C . GLU A 1 163 ? -20.75 -1.417 -27.844 1 95.25 163 GLU A C 1
ATOM 1250 O O . GLU A 1 163 ? -20.188 -0.411 -28.281 1 95.25 163 GLU A O 1
ATOM 1255 N N . SER A 1 164 ? -21.25 -1.562 -26.672 1 95.06 164 SER A N 1
ATOM 1256 C CA . SER A 1 164 ? -21.25 -0.411 -25.781 1 95.06 164 SER A CA 1
ATOM 1257 C C . SER A 1 164 ? -19.828 0 -25.406 1 95.06 164 SER A C 1
ATOM 1259 O O . SER A 1 164 ? -19.562 1.176 -25.141 1 95.06 164 SER A O 1
ATOM 1261 N N . GLU A 1 165 ? -18.875 -0.984 -25.391 1 94.81 165 GLU A N 1
ATOM 1262 C CA . GLU A 1 165 ? -17.5 -0.716 -25 1 94.81 165 GLU A CA 1
ATOM 1263 C C . GLU A 1 165 ? -16.594 -0.569 -26.219 1 94.81 165 GLU A C 1
ATOM 1265 O O . GLU A 1 165 ? -15.375 -0.688 -26.125 1 94.81 165 GLU A O 1
ATOM 1270 N N . SER A 1 166 ? -17.156 -0.365 -27.359 1 93.81 166 SER A N 1
ATOM 1271 C CA . SER A 1 166 ? -16.469 -0.115 -28.625 1 93.81 166 SER A CA 1
ATOM 1272 C C . SER A 1 166 ? -15.445 -1.209 -28.922 1 93.81 166 SER A C 1
ATOM 1274 O O . SER A 1 166 ? -14.32 -0.92 -29.312 1 93.81 166 SER A O 1
ATOM 1276 N N . GLY A 1 167 ? -15.859 -2.449 -28.594 1 91.12 167 GLY A N 1
ATOM 1277 C CA . GLY A 1 167 ? -15.047 -3.605 -28.938 1 91.12 167 GLY A CA 1
ATOM 1278 C C . GLY A 1 167 ? -13.867 -3.805 -28 1 91.12 167 GLY A C 1
ATOM 1279 O O . GLY A 1 167 ? -12.961 -4.586 -28.297 1 91.12 167 GLY A O 1
ATOM 1280 N N . ALA A 1 168 ? -13.883 -3.209 -26.844 1 91.5 168 ALA A N 1
ATOM 1281 C CA . ALA A 1 168 ? -12.711 -3.215 -25.969 1 91.5 168 ALA A CA 1
ATOM 1282 C C . ALA A 1 168 ? -12.695 -4.453 -25.078 1 91.5 168 ALA A C 1
ATOM 1284 O O . ALA A 1 168 ? -11.664 -4.781 -24.484 1 91.5 168 ALA A O 1
ATOM 1285 N N . LEU A 1 169 ? -13.773 -5.227 -25.016 1 94.62 169 LEU A N 1
ATOM 1286 C CA . LEU A 1 169 ? -13.828 -6.418 -24.172 1 94.62 169 LEU A CA 1
ATOM 1287 C C . LEU A 1 169 ? -12.867 -7.484 -24.672 1 94.62 169 LEU A C 1
ATOM 1289 O O . LEU A 1 169 ? -12.812 -7.758 -25.875 1 94.62 169 LEU A O 1
ATOM 1293 N N . THR A 1 170 ? -12.133 -8.062 -23.781 1 94.81 170 THR A N 1
ATOM 1294 C CA . THR A 1 170 ? -11.109 -9.031 -24.156 1 94.81 170 THR A CA 1
ATOM 1295 C C . THR A 1 170 ? -11.617 -10.461 -23.969 1 94.81 170 THR A C 1
ATOM 1297 O O . THR A 1 170 ? -12.656 -10.672 -23.328 1 94.81 170 THR A O 1
ATOM 1300 N N . HIS A 1 171 ? -10.859 -11.398 -24.547 1 95.5 171 HIS A N 1
ATOM 1301 C CA . HIS A 1 171 ? -11.086 -12.828 -24.375 1 95.5 171 HIS A CA 1
ATOM 1302 C C . HIS A 1 171 ? -11.156 -13.211 -22.906 1 95.5 171 HIS A C 1
ATOM 1304 O O . HIS A 1 171 ? -12.07 -13.93 -22.484 1 95.5 171 HIS A O 1
ATOM 1310 N N . PHE A 1 172 ? -10.289 -12.703 -22.094 1 95.81 172 PHE A N 1
ATOM 1311 C CA . PHE A 1 172 ? -10.195 -13.039 -20.672 1 95.81 172 PHE A CA 1
ATOM 1312 C C . PHE A 1 172 ? -11.398 -12.5 -19.906 1 95.81 172 PHE A C 1
ATOM 1314 O O . PHE A 1 172 ? -11.945 -13.188 -19.047 1 95.81 172 PHE A O 1
ATOM 1321 N N . GLU A 1 173 ? -11.805 -11.312 -20.188 1 96.75 173 GLU A N 1
ATOM 1322 C CA . GLU A 1 173 ? -12.945 -10.703 -19.516 1 96.75 173 GLU A CA 1
ATOM 1323 C C . GLU A 1 173 ? -14.227 -11.484 -19.781 1 96.75 173 GLU A C 1
ATOM 1325 O O . GLU A 1 173 ? -14.992 -11.758 -18.859 1 96.75 173 GLU A O 1
ATOM 1330 N N . VAL A 1 174 ? -14.422 -11.805 -21 1 97.44 174 VAL A N 1
ATOM 1331 C CA . VAL A 1 174 ? -15.633 -12.539 -21.375 1 97.44 174 VAL A CA 1
ATOM 1332 C C . VAL A 1 174 ? -15.625 -13.914 -20.719 1 97.44 174 VAL A C 1
ATOM 1334 O O . VAL A 1 174 ? -16.625 -14.344 -20.156 1 97.44 174 VAL A O 1
ATOM 1337 N N . PHE A 1 175 ? -14.508 -14.602 -20.797 1 97.56 175 PHE A N 1
ATOM 1338 C CA . PHE A 1 175 ? -14.453 -15.945 -20.234 1 97.56 175 PHE A CA 1
ATOM 1339 C C . PHE A 1 175 ? -14.57 -15.914 -18.719 1 97.56 175 PHE A C 1
ATOM 1341 O O . PHE A 1 175 ? -15.164 -16.812 -18.109 1 97.56 175 PHE A O 1
ATOM 1348 N N . THR A 1 176 ? -13.945 -14.906 -18.062 1 98 176 THR A N 1
ATOM 1349 C CA . THR A 1 176 ? -14.117 -14.711 -16.625 1 98 176 THR A CA 1
ATOM 1350 C C . THR A 1 176 ? -15.594 -14.539 -16.281 1 98 176 THR A C 1
ATOM 1352 O O . THR A 1 176 ? -16.094 -15.148 -15.328 1 98 176 THR A O 1
ATOM 1355 N N . THR A 1 177 ? -16.266 -13.773 -17.078 1 98.12 177 THR A N 1
ATOM 1356 C CA . THR A 1 177 ? -17.688 -13.531 -16.875 1 98.12 177 THR A CA 1
ATOM 1357 C C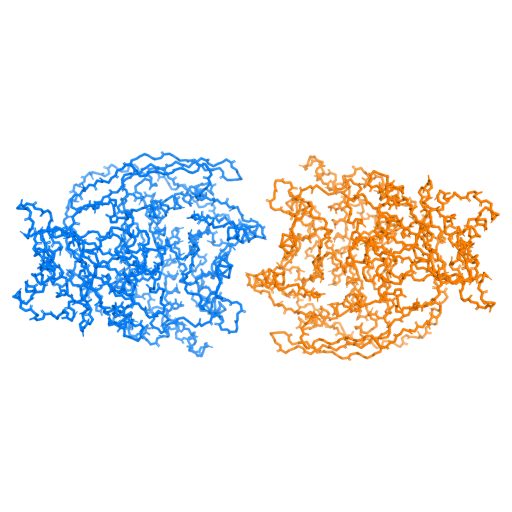 . THR A 1 177 ? -18.484 -14.836 -16.969 1 98.12 177 THR A C 1
ATOM 1359 O O . THR A 1 177 ? -19.359 -15.102 -16.141 1 98.12 177 THR A O 1
ATOM 1362 N N . LEU A 1 178 ? -18.188 -15.586 -17.984 1 98.06 178 LEU A N 1
ATOM 1363 C CA . LEU A 1 178 ? -18.859 -16.859 -18.172 1 98.06 178 LEU A CA 1
ATOM 1364 C C . LEU A 1 178 ? -18.609 -17.781 -16.984 1 98.06 178 LEU A C 1
ATOM 1366 O O . LEU A 1 178 ? -19.516 -18.516 -16.547 1 98.06 178 LEU A O 1
ATOM 1370 N N . SER A 1 179 ? -17.406 -17.781 -16.484 1 98.5 179 SER A N 1
ATOM 1371 C CA . SER A 1 179 ? -17.078 -18.594 -15.32 1 98.5 179 SER A CA 1
ATOM 1372 C C . SER A 1 179 ? -17.922 -18.188 -14.109 1 98.5 179 SER A C 1
ATOM 1374 O O . SER A 1 179 ? -18.5 -19.047 -13.438 1 98.5 179 SER A O 1
ATOM 1376 N N . PHE A 1 180 ? -17.969 -16.891 -13.852 1 98.56 180 PHE A N 1
ATOM 1377 C CA . PHE A 1 180 ? -18.75 -16.391 -12.727 1 98.56 180 PHE A CA 1
ATOM 1378 C C . PHE A 1 180 ? -20.219 -16.719 -12.891 1 98.56 180 PHE A C 1
ATOM 1380 O O . PHE A 1 180 ? -20.891 -17.078 -11.922 1 98.56 180 PHE A O 1
ATOM 1387 N N . LEU A 1 181 ? -20.688 -16.578 -14.102 1 98.44 181 LEU A N 1
ATOM 1388 C CA . LEU A 1 181 ? -22.094 -16.891 -14.398 1 98.44 181 LEU A CA 1
ATOM 1389 C C . LEU A 1 181 ? -22.375 -18.375 -14.141 1 98.44 181 LEU A C 1
ATOM 1391 O O . LEU A 1 181 ? -23.406 -18.719 -13.578 1 98.44 181 LEU A O 1
ATOM 1395 N N . LEU A 1 182 ? -21.5 -19.203 -14.594 1 98.19 182 LEU A N 1
ATOM 1396 C CA . LEU A 1 182 ? -21.672 -20.641 -14.391 1 98.19 182 LEU A CA 1
ATOM 1397 C C . LEU A 1 182 ? -21.703 -20.984 -12.906 1 98.19 182 LEU A C 1
ATOM 1399 O O . LEU A 1 182 ? -22.516 -21.797 -12.469 1 98.19 182 LEU A O 1
ATOM 1403 N N . PHE A 1 183 ? -20.797 -20.391 -12.109 1 98.38 183 PHE A N 1
ATOM 1404 C CA . PHE A 1 183 ? -20.75 -20.641 -10.672 1 98.38 183 PHE A CA 1
ATOM 1405 C C . PHE A 1 183 ? -22.062 -20.266 -10.016 1 98.38 183 PHE A C 1
ATOM 1407 O O . PHE A 1 183 ? -22.531 -20.969 -9.117 1 98.38 183 PHE A O 1
ATOM 1414 N N . SER A 1 184 ? -22.594 -19.172 -10.445 1 98 184 SER A N 1
ATOM 1415 C CA . SER A 1 184 ? -23.891 -18.734 -9.922 1 98 184 SER A CA 1
ATOM 1416 C C . SER A 1 184 ? -24.984 -19.719 -10.297 1 98 184 SER A C 1
ATOM 1418 O O . SER A 1 184 ? -25.797 -20.109 -9.445 1 98 184 SER A O 1
ATOM 1420 N N . ARG A 1 185 ? -25.031 -20.125 -11.508 1 96.62 185 ARG A N 1
ATOM 1421 C CA . ARG A 1 185 ? -26.047 -21.031 -12.023 1 96.62 185 ARG A CA 1
ATOM 1422 C C . ARG A 1 185 ? -25.984 -22.391 -11.32 1 96.62 185 ARG A C 1
ATOM 1424 O O . ARG A 1 185 ? -27.016 -23 -11.047 1 96.62 185 ARG A O 1
ATOM 1431 N N . GLU A 1 186 ? -24.734 -22.812 -11.109 1 95.88 186 GLU A N 1
ATOM 1432 C CA . GLU A 1 186 ? -24.531 -24.109 -10.492 1 95.88 186 GLU A CA 1
ATOM 1433 C C . GLU A 1 186 ? -24.609 -24.016 -8.969 1 95.88 186 GLU A C 1
ATOM 1435 O O . GLU A 1 186 ? -24.391 -25.016 -8.273 1 95.88 186 GLU A O 1
ATOM 1440 N N . ASN A 1 187 ? -24.875 -22.844 -8.406 1 96.19 187 ASN A N 1
ATOM 1441 C CA . ASN A 1 187 ? -25.031 -22.594 -6.98 1 96.19 187 ASN A CA 1
ATOM 1442 C C . ASN A 1 187 ? -23.844 -23.141 -6.184 1 96.19 187 ASN A C 1
ATOM 1444 O O . ASN A 1 187 ? -24.016 -23.922 -5.254 1 96.19 187 ASN A O 1
ATOM 1448 N N . VAL A 1 188 ? -22.719 -22.75 -6.551 1 97.62 188 VAL A N 1
ATOM 1449 C CA . VAL A 1 188 ? -21.531 -23.25 -5.859 1 97.62 188 VAL A CA 1
ATOM 1450 C C . VAL A 1 188 ? -21.5 -22.703 -4.434 1 97.62 188 VAL A C 1
ATOM 1452 O O . VAL A 1 188 ? -22.016 -21.609 -4.168 1 97.62 188 VAL A O 1
ATOM 1455 N N . ASP A 1 189 ? -20.859 -23.5 -3.523 1 97.19 189 ASP A N 1
ATOM 1456 C CA . ASP A 1 189 ? -20.656 -23.062 -2.146 1 97.19 189 ASP A CA 1
ATOM 1457 C C . ASP A 1 189 ? -19.453 -22.141 -2.039 1 97.19 189 ASP A C 1
ATOM 1459 O O . ASP A 1 189 ? -19.422 -21.234 -1.203 1 97.19 189 ASP A O 1
ATOM 1463 N N . PHE A 1 190 ? -18.422 -22.469 -2.861 1 96.75 190 PHE A N 1
ATOM 1464 C CA . PHE A 1 190 ? -17.188 -21.688 -2.951 1 96.75 190 PHE A CA 1
ATOM 1465 C C . PHE A 1 190 ? -16.75 -21.516 -4.402 1 96.75 190 PHE A C 1
ATOM 1467 O O . PHE A 1 190 ? -16.859 -22.453 -5.195 1 96.75 190 PHE A O 1
ATOM 1474 N N . ALA A 1 191 ? -16.281 -20.359 -4.688 1 98.69 191 ALA A N 1
ATOM 1475 C CA . ALA A 1 191 ? -15.523 -20.172 -5.922 1 98.69 191 ALA A CA 1
ATOM 1476 C C . ALA A 1 191 ? -14.039 -19.953 -5.633 1 98.69 191 ALA A C 1
ATOM 1478 O O . ALA A 1 191 ? -13.68 -19.125 -4.789 1 98.69 191 ALA A O 1
ATOM 1479 N N . ILE A 1 192 ? -13.211 -20.766 -6.172 1 98.81 192 ILE A N 1
ATOM 1480 C CA . ILE A 1 192 ? -11.766 -20.562 -6.148 1 98.81 192 ILE A CA 1
ATOM 1481 C C . ILE A 1 192 ? -11.32 -19.906 -7.457 1 98.81 192 ILE A C 1
ATOM 1483 O O . ILE A 1 192 ? -11.391 -20.531 -8.523 1 98.81 192 ILE A O 1
ATOM 1487 N N . VAL A 1 193 ? -10.805 -18.688 -7.387 1 98.81 193 VAL A N 1
ATOM 1488 C CA . VAL A 1 193 ? -10.594 -17.891 -8.586 1 98.81 193 VAL A CA 1
ATOM 1489 C C . VAL A 1 193 ? -9.125 -17.484 -8.688 1 98.81 193 VAL A C 1
ATOM 1491 O O . VAL A 1 193 ? -8.594 -16.812 -7.805 1 98.81 193 VAL A O 1
ATOM 1494 N N . GLU A 1 194 ? -8.484 -17.891 -9.742 1 98.5 194 GLU A N 1
ATOM 1495 C CA . GLU A 1 194 ? -7.102 -17.516 -10.031 1 98.5 194 GLU A CA 1
ATOM 1496 C C . GLU A 1 194 ? -7.035 -16.25 -10.875 1 98.5 194 GLU A C 1
ATOM 1498 O O . GLU A 1 194 ? -7.695 -16.141 -11.914 1 98.5 194 GLU A O 1
ATOM 1503 N N . ALA A 1 195 ? -6.258 -15.328 -10.414 1 97.69 195 ALA A N 1
ATOM 1504 C CA . ALA A 1 195 ? -6.023 -14.133 -11.227 1 97.69 195 ALA A CA 1
ATOM 1505 C C . ALA A 1 195 ? -5.211 -14.477 -12.469 1 97.69 195 ALA A C 1
ATOM 1507 O O . ALA A 1 195 ? -4.328 -15.336 -12.43 1 97.69 195 ALA A O 1
ATOM 1508 N N . GLY A 1 196 ? -5.438 -13.727 -13.516 1 93.81 196 GLY A N 1
ATOM 1509 C CA . GLY A 1 196 ? -4.719 -13.945 -14.758 1 93.81 196 GLY A CA 1
ATOM 1510 C C . GLY A 1 196 ? -3.402 -13.195 -14.82 1 93.81 196 GLY A C 1
ATOM 1511 O O . GLY A 1 196 ? -2.385 -13.75 -15.242 1 93.81 196 GLY A O 1
ATOM 1512 N N . LEU A 1 197 ? -3.494 -11.961 -14.477 1 90.69 197 LEU A N 1
ATOM 1513 C CA . LEU A 1 197 ? -2.34 -11.07 -14.508 1 90.69 197 LEU A CA 1
ATOM 1514 C C . LEU A 1 197 ? -2.32 -10.164 -13.281 1 90.69 197 LEU A C 1
ATOM 1516 O O . LEU A 1 197 ? -3.271 -9.414 -13.047 1 90.69 197 LEU A O 1
ATOM 1520 N N . GLY A 1 198 ? -1.309 -10.273 -12.562 1 88.62 198 GLY A N 1
ATOM 1521 C CA . GLY A 1 198 ? -1.172 -9.352 -11.445 1 88.62 198 GLY A CA 1
ATOM 1522 C C . GLY A 1 198 ? -2.207 -9.578 -10.359 1 88.62 198 GLY A C 1
ATOM 1523 O O . GLY A 1 198 ? -2.203 -10.617 -9.695 1 88.62 198 GLY A O 1
ATOM 1524 N N . GLY A 1 199 ? -3.135 -8.562 -10.195 1 93.62 199 GLY A N 1
ATOM 1525 C CA . GLY A 1 199 ? -4.152 -8.617 -9.156 1 93.62 199 GLY A CA 1
ATOM 1526 C C . GLY A 1 199 ? -5.039 -7.387 -9.133 1 93.62 199 GLY A C 1
ATOM 1527 O O . GLY A 1 199 ? -6.219 -7.457 -9.484 1 93.62 199 GLY A O 1
ATOM 1528 N N . ALA A 1 200 ? -4.473 -6.273 -9.102 1 94.06 200 ALA A N 1
ATOM 1529 C CA . ALA A 1 200 ? -5.199 -5.027 -8.883 1 94.06 200 ALA A CA 1
ATOM 1530 C C . ALA A 1 200 ? -6.117 -4.711 -10.062 1 94.06 200 ALA A C 1
ATOM 1532 O O . ALA A 1 200 ? -7.266 -4.309 -9.867 1 94.06 200 ALA A O 1
ATOM 1533 N N . ARG A 1 201 ? -5.66 -4.91 -11.328 1 93.5 201 ARG A N 1
ATOM 1534 C CA . ARG A 1 201 ? -6.414 -4.539 -12.523 1 93.5 201 ARG A CA 1
ATOM 1535 C C . ARG A 1 201 ? -6.906 -5.777 -13.266 1 93.5 201 ARG A C 1
ATOM 1537 O O . ARG A 1 201 ? -7.395 -5.68 -14.391 1 93.5 201 ARG A O 1
ATOM 1544 N N . ASP A 1 202 ? -6.703 -6.922 -12.586 1 95.88 202 ASP A N 1
ATOM 1545 C CA . ASP A 1 202 ? -7.152 -8.172 -13.188 1 95.88 202 ASP A CA 1
ATOM 1546 C C . ASP A 1 202 ? -8.68 -8.234 -13.25 1 95.88 202 ASP A C 1
ATOM 1548 O O . ASP A 1 202 ? -9.359 -7.836 -12.305 1 95.88 202 ASP A O 1
ATOM 1552 N N . ALA A 1 203 ? -9.227 -8.75 -14.273 1 96.56 203 ALA A N 1
ATOM 1553 C CA . ALA A 1 203 ? -10.672 -8.844 -14.469 1 96.56 203 ALA A CA 1
ATOM 1554 C C . ALA A 1 203 ? -11.336 -9.57 -13.297 1 96.56 203 ALA A C 1
ATOM 1556 O O . ALA A 1 203 ? -12.5 -9.312 -12.977 1 96.56 203 ALA A O 1
ATOM 1557 N N . THR A 1 204 ? -10.609 -10.43 -12.641 1 98.06 204 THR A N 1
ATOM 1558 C CA . THR A 1 204 ? -11.164 -11.195 -11.523 1 98.06 204 THR A CA 1
ATOM 1559 C C . THR A 1 204 ? -11.266 -10.336 -10.273 1 98.06 204 THR A C 1
ATOM 1561 O O . THR A 1 204 ? -11.953 -10.703 -9.32 1 98.06 204 THR A O 1
ATOM 1564 N N . ASN A 1 205 ? -10.641 -9.195 -10.258 1 97.44 205 ASN A N 1
ATOM 1565 C CA . ASN A 1 205 ? -10.57 -8.375 -9.055 1 97.44 205 ASN A CA 1
ATOM 1566 C C . ASN A 1 205 ? -11.828 -7.523 -8.883 1 97.44 205 ASN A C 1
ATOM 1568 O O . ASN A 1 205 ? -11.852 -6.594 -8.078 1 97.44 205 ASN A O 1
ATOM 1572 N N . VAL A 1 206 ? -12.883 -7.863 -9.609 1 97 206 VAL A N 1
ATOM 1573 C CA . VAL A 1 206 ? -14.203 -7.289 -9.406 1 97 206 VAL A CA 1
ATOM 1574 C C . VAL A 1 206 ? -14.82 -7.852 -8.125 1 97 206 VAL A C 1
ATOM 1576 O O . VAL A 1 206 ? -15.805 -7.312 -7.613 1 97 206 VAL A O 1
ATOM 1579 N N . ILE A 1 207 ? -14.219 -8.906 -7.586 1 97.12 207 ILE A N 1
ATOM 1580 C CA . ILE A 1 207 ? -14.648 -9.5 -6.324 1 97.12 207 ILE A CA 1
ATOM 1581 C C . ILE A 1 207 ? -14.445 -8.5 -5.188 1 97.12 207 ILE A C 1
ATOM 1583 O O . ILE A 1 207 ? -13.336 -8.008 -4.977 1 97.12 207 ILE A O 1
ATOM 1587 N N . ARG A 1 208 ? -15.484 -8.211 -4.473 1 93.81 208 ARG A N 1
ATOM 1588 C CA . ARG A 1 208 ? -15.438 -7.227 -3.398 1 93.81 208 ARG A CA 1
ATOM 1589 C C . ARG A 1 208 ? -15.258 -7.898 -2.043 1 93.81 208 ARG A C 1
ATOM 1591 O O . ARG A 1 208 ? -15.266 -9.133 -1.948 1 93.81 208 ARG A O 1
ATOM 1598 N N . ASN A 1 209 ? -15 -7.105 -1.062 1 94.44 209 ASN A N 1
ATOM 1599 C CA . ASN A 1 209 ? -14.773 -7.637 0.278 1 94.44 209 ASN A CA 1
ATOM 1600 C C . ASN A 1 209 ? -15.969 -8.438 0.778 1 94.44 209 ASN A C 1
ATOM 1602 O O . ASN A 1 209 ? -15.805 -9.406 1.517 1 94.44 209 ASN A O 1
ATOM 1606 N N . THR A 1 210 ? -17.172 -8.117 0.315 1 94.5 210 THR A N 1
ATOM 1607 C CA . THR A 1 210 ? -18.391 -8.773 0.775 1 94.5 210 THR A CA 1
ATOM 1608 C C . THR A 1 210 ? -18.438 -10.219 0.288 1 94.5 210 THR A C 1
ATOM 1610 O O . THR A 1 210 ? -19.031 -11.078 0.95 1 94.5 210 THR A O 1
ATOM 1613 N N . GLU A 1 211 ? -17.844 -10.469 -0.851 1 96.56 211 GLU A N 1
ATOM 1614 C CA . GLU A 1 211 ? -17.875 -11.812 -1.423 1 96.56 211 GLU A CA 1
ATOM 1615 C C . GLU A 1 211 ? -16.562 -12.547 -1.185 1 96.56 211 GLU A C 1
ATOM 1617 O O . GLU A 1 211 ? -16.469 -13.758 -1.398 1 96.56 211 GLU A O 1
ATOM 1622 N N . LEU A 1 212 ? -15.586 -11.883 -0.758 1 98.25 212 LEU A N 1
ATOM 1623 C CA . LEU A 1 212 ? -14.266 -12.484 -0.623 1 98.25 212 LEU A CA 1
ATOM 1624 C C . LEU A 1 212 ? -14.125 -13.18 0.728 1 98.25 212 LEU A C 1
ATOM 1626 O O . LEU A 1 212 ? -14.211 -12.531 1.774 1 98.25 212 LEU A O 1
ATOM 1630 N N . ALA A 1 213 ? -13.914 -14.453 0.716 1 98.31 213 ALA A N 1
ATOM 1631 C CA . ALA A 1 213 ? -13.664 -15.188 1.951 1 98.31 213 ALA A CA 1
ATOM 1632 C C . ALA A 1 213 ? -12.211 -15.031 2.398 1 98.31 213 ALA A C 1
ATOM 1634 O O . ALA A 1 213 ? -11.938 -14.898 3.592 1 98.31 213 ALA A O 1
ATOM 1635 N N . ALA A 1 214 ? -11.328 -15.086 1.429 1 98.5 214 ALA A N 1
ATOM 1636 C CA . ALA A 1 214 ? -9.898 -14.906 1.688 1 98.5 214 ALA A CA 1
ATOM 1637 C C . ALA A 1 214 ? -9.141 -14.617 0.397 1 98.5 214 ALA A C 1
ATOM 1639 O O . ALA A 1 214 ? -9.602 -14.961 -0.694 1 98.5 214 ALA A O 1
ATOM 1640 N N . SER A 1 215 ? -8.055 -13.953 0.494 1 98.81 215 SER A N 1
ATOM 1641 C CA . SER A 1 215 ? -7.109 -13.797 -0.608 1 98.81 215 SER A CA 1
ATOM 1642 C C . SER A 1 215 ? -5.836 -14.602 -0.359 1 98.81 215 SER A C 1
ATOM 1644 O O . SER A 1 215 ? -5.461 -14.836 0.792 1 98.81 215 SER A O 1
ATOM 1646 N N . VAL A 1 216 ? -5.227 -15.062 -1.411 1 98.88 216 VAL A N 1
ATOM 1647 C CA . VAL A 1 216 ? -3.984 -15.82 -1.333 1 98.88 216 VAL A CA 1
ATOM 1648 C C . VAL A 1 216 ? -2.953 -15.227 -2.291 1 98.88 216 VAL A C 1
ATOM 1650 O O . VAL A 1 216 ? -3.248 -15 -3.467 1 98.88 216 VAL A O 1
ATOM 1653 N N . ILE A 1 217 ? -1.84 -14.938 -1.795 1 98.75 217 ILE A N 1
ATOM 1654 C CA . ILE A 1 217 ? -0.707 -14.547 -2.629 1 98.75 217 ILE A CA 1
ATOM 1655 C C . ILE A 1 217 ? 0.379 -15.617 -2.553 1 98.75 217 ILE A C 1
ATOM 1657 O O . ILE A 1 217 ? 1.047 -15.766 -1.526 1 98.75 217 ILE A O 1
ATOM 1661 N N . THR A 1 218 ? 0.636 -16.328 -3.609 1 98.25 218 THR A N 1
ATOM 1662 C CA . THR A 1 218 ? 1.513 -17.484 -3.578 1 98.25 218 THR A CA 1
ATOM 1663 C C . THR A 1 218 ? 2.979 -17.062 -3.619 1 98.25 218 THR A C 1
ATOM 1665 O O . THR A 1 218 ? 3.682 -17.156 -2.611 1 98.25 218 THR A O 1
ATOM 1668 N N . THR A 1 219 ? 3.434 -16.578 -4.793 1 96.62 219 THR A N 1
ATOM 1669 C CA . THR A 1 219 ? 4.812 -16.125 -4.945 1 96.62 219 THR A CA 1
ATOM 1670 C C . THR A 1 219 ? 4.859 -14.797 -5.695 1 96.62 219 THR A C 1
ATOM 1672 O O . THR A 1 219 ? 3.885 -14.398 -6.336 1 96.62 219 THR A O 1
ATOM 1675 N N . VAL A 1 220 ? 5.934 -14.133 -5.473 1 95.62 220 VAL A N 1
ATOM 1676 C CA . VAL A 1 220 ? 6.227 -12.914 -6.227 1 95.62 220 VAL A CA 1
ATOM 1677 C C . VAL A 1 220 ? 7.605 -13.031 -6.875 1 95.62 220 VAL A C 1
ATOM 1679 O O . VAL A 1 220 ? 8.617 -13.148 -6.184 1 95.62 220 VAL A O 1
ATOM 1682 N N . GLY A 1 221 ? 7.625 -13.086 -8.195 1 91.88 221 GLY A N 1
ATOM 1683 C CA . GLY A 1 221 ? 8.852 -13.188 -8.977 1 91.88 221 GLY A CA 1
ATOM 1684 C C . GLY A 1 221 ? 8.789 -12.422 -10.281 1 91.88 221 GLY A C 1
ATOM 1685 O O . GLY A 1 221 ? 7.797 -11.75 -10.562 1 91.88 221 GLY A O 1
ATOM 1686 N N . LYS A 1 222 ? 9.875 -12.539 -10.977 1 88.12 222 LYS A N 1
ATOM 1687 C CA . LYS A 1 222 ? 9.977 -11.797 -12.227 1 88.12 222 LYS A CA 1
ATOM 1688 C C . LYS A 1 222 ? 9.211 -12.492 -13.344 1 88.12 222 LYS A C 1
ATOM 1690 O O . LYS A 1 222 ? 9.656 -13.523 -13.859 1 88.12 222 LYS A O 1
ATOM 1695 N N . GLU A 1 223 ? 8.07 -12.039 -13.656 1 86.06 223 GLU A N 1
ATOM 1696 C CA . GLU A 1 223 ? 7.23 -12.414 -14.789 1 86.06 223 GLU A CA 1
ATOM 1697 C C . GLU A 1 223 ? 6.281 -11.281 -15.164 1 86.06 223 GLU A C 1
ATOM 1699 O O . GLU A 1 223 ? 5.77 -10.57 -14.289 1 86.06 223 GLU A O 1
ATOM 1704 N N . HIS A 1 224 ? 6.105 -11.078 -16.406 1 86.12 224 HIS A N 1
ATOM 1705 C CA . HIS A 1 224 ? 5.246 -10.016 -16.922 1 86.12 224 HIS A CA 1
ATOM 1706 C C . HIS A 1 224 ? 5.75 -8.641 -16.484 1 86.12 224 HIS A C 1
ATOM 1708 O O . HIS A 1 224 ? 4.961 -7.797 -16.062 1 86.12 224 HIS A O 1
ATOM 1714 N N . LEU A 1 225 ? 7.02 -8.508 -16.5 1 85.62 225 LEU A N 1
ATOM 1715 C CA . LEU A 1 225 ? 7.664 -7.297 -16.016 1 85.62 225 LEU A CA 1
ATOM 1716 C C . LEU A 1 225 ? 7.121 -6.062 -16.734 1 85.62 225 LEU A C 1
ATOM 1718 O O . LEU A 1 225 ? 6.754 -5.078 -16.078 1 85.62 225 LEU A O 1
ATOM 1722 N N . ALA A 1 226 ? 7 -6.16 -18 1 85.81 226 ALA A N 1
ATOM 1723 C CA . ALA A 1 226 ? 6.547 -5.004 -18.766 1 85.81 226 ALA A CA 1
ATOM 1724 C C . ALA A 1 226 ? 5.113 -4.633 -18.406 1 85.81 226 ALA A C 1
ATOM 1726 O O . ALA A 1 226 ? 4.777 -3.449 -18.312 1 85.81 226 ALA A O 1
ATOM 1727 N N . ALA A 1 227 ? 4.336 -5.609 -18.156 1 90.38 227 ALA A N 1
ATOM 1728 C CA . ALA A 1 227 ? 2.916 -5.395 -17.891 1 90.38 227 ALA A CA 1
ATOM 1729 C C . ALA A 1 227 ? 2.703 -4.922 -16.453 1 90.38 227 ALA A C 1
ATOM 1731 O O . ALA A 1 227 ? 1.723 -4.234 -16.156 1 90.38 227 ALA A O 1
ATOM 1732 N N . LEU A 1 228 ? 3.648 -5.254 -15.594 1 91.5 228 LEU A N 1
ATOM 1733 C CA . LEU A 1 228 ? 3.385 -5.047 -14.18 1 91.5 228 LEU A CA 1
ATOM 1734 C C . LEU A 1 228 ? 4.359 -4.035 -13.586 1 91.5 228 LEU A C 1
ATOM 1736 O O . LEU A 1 228 ? 4.664 -4.082 -12.391 1 91.5 228 LEU A O 1
ATOM 1740 N N . GLY A 1 229 ? 5 -3.158 -14.391 1 88.44 229 GLY A N 1
ATOM 1741 C CA . GLY A 1 229 ? 5.695 -1.989 -13.883 1 88.44 229 GLY A CA 1
ATOM 1742 C C . GLY A 1 229 ? 7.207 -2.131 -13.922 1 88.44 229 GLY A C 1
ATOM 1743 O O . GLY A 1 229 ? 7.934 -1.164 -13.68 1 88.44 229 GLY A O 1
ATOM 1744 N N . GLY A 1 230 ? 7.746 -3.328 -14.109 1 89.44 230 GLY A N 1
ATOM 1745 C CA . GLY A 1 230 ? 9.156 -3.484 -14.438 1 89.44 230 GLY A CA 1
ATOM 1746 C C . GLY A 1 230 ? 10.016 -3.787 -13.227 1 89.44 230 GLY A C 1
ATOM 1747 O O . GLY A 1 230 ? 11.25 -3.826 -13.32 1 89.44 230 GLY A O 1
ATOM 1748 N N . SER A 1 231 ? 9.398 -3.9 -12.023 1 92 231 SER A N 1
ATOM 1749 C CA . SER A 1 231 ? 10.148 -4.238 -10.82 1 92 231 SER A CA 1
ATOM 1750 C C . SER A 1 231 ? 9.391 -5.238 -9.961 1 92 231 SER A C 1
ATOM 1752 O O . SER A 1 231 ? 8.18 -5.41 -10.117 1 92 231 SER A O 1
ATOM 1754 N N . LEU A 1 232 ? 10.133 -5.926 -9.07 1 94.12 232 LEU A N 1
ATOM 1755 C CA . LEU A 1 232 ? 9.492 -6.848 -8.141 1 94.12 232 LEU A CA 1
ATOM 1756 C C . LEU A 1 232 ? 8.531 -6.102 -7.219 1 94.12 232 LEU A C 1
ATOM 1758 O O . LEU A 1 232 ? 7.484 -6.641 -6.84 1 94.12 232 LEU A O 1
ATOM 1762 N N . GLN A 1 233 ? 8.898 -4.855 -6.848 1 94.12 233 GLN A N 1
ATOM 1763 C CA . GLN A 1 233 ? 8.062 -4.039 -5.973 1 94.12 233 GLN A CA 1
ATOM 1764 C C . GLN A 1 233 ? 6.727 -3.711 -6.637 1 94.12 233 GLN A C 1
ATOM 1766 O O . GLN A 1 233 ? 5.668 -3.852 -6.016 1 94.12 233 GLN A O 1
ATOM 1771 N N . SER A 1 234 ? 6.797 -3.334 -7.93 1 94 234 SER A N 1
ATOM 1772 C CA . SER A 1 234 ? 5.559 -3.006 -8.633 1 94 234 SER A CA 1
ATOM 1773 C C . SER A 1 234 ? 4.688 -4.242 -8.828 1 94 234 SER A C 1
ATOM 1775 O O . SER A 1 234 ? 3.461 -4.152 -8.805 1 94 234 SER A O 1
ATOM 1777 N N . ILE A 1 235 ? 5.289 -5.383 -9.008 1 95.31 235 ILE A N 1
ATOM 1778 C CA . ILE A 1 235 ? 4.555 -6.637 -9.133 1 95.31 235 ILE A CA 1
ATOM 1779 C C . ILE A 1 235 ? 3.855 -6.953 -7.809 1 95.31 235 ILE A C 1
ATOM 1781 O O . ILE A 1 235 ? 2.68 -7.328 -7.797 1 95.31 235 ILE A O 1
ATOM 1785 N N . ALA A 1 236 ? 4.617 -6.777 -6.715 1 97.12 236 ALA A N 1
ATOM 1786 C CA . ALA A 1 236 ? 4.051 -7.031 -5.391 1 97.12 236 ALA A CA 1
ATOM 1787 C C . ALA A 1 236 ? 2.852 -6.129 -5.125 1 97.12 236 ALA A C 1
ATOM 1789 O O . ALA A 1 236 ? 1.839 -6.578 -4.578 1 97.12 236 ALA A O 1
ATOM 1790 N N . VAL A 1 237 ? 2.945 -4.867 -5.52 1 95.75 237 VAL A N 1
ATOM 1791 C CA . VAL A 1 237 ? 1.849 -3.92 -5.348 1 95.75 237 VAL A CA 1
ATOM 1792 C C . VAL A 1 237 ? 0.635 -4.383 -6.152 1 95.75 237 VAL A C 1
ATOM 1794 O O . VAL A 1 237 ? -0.484 -4.41 -5.637 1 95.75 237 VAL A O 1
ATOM 1797 N N . ALA A 1 238 ? 0.86 -4.754 -7.379 1 95.69 238 ALA A N 1
ATOM 1798 C CA . ALA A 1 238 ? -0.229 -5.207 -8.242 1 95.69 238 ALA A CA 1
ATOM 1799 C C . ALA A 1 238 ? -0.929 -6.426 -7.641 1 95.69 238 ALA A C 1
ATOM 1801 O O . ALA A 1 238 ? -2.16 -6.473 -7.578 1 95.69 238 ALA A O 1
ATOM 1802 N N . LYS A 1 239 ? -0.158 -7.375 -7.223 1 97.56 239 LYS A N 1
ATOM 1803 C CA . LYS A 1 239 ? -0.727 -8.609 -6.699 1 97.56 239 LYS A CA 1
ATOM 1804 C C . LYS A 1 239 ? -1.424 -8.375 -5.363 1 97.56 239 LYS A C 1
ATOM 1806 O O . LYS A 1 239 ? -2.436 -9.008 -5.059 1 97.56 239 LYS A O 1
ATOM 1811 N N . SER A 1 240 ? -0.922 -7.445 -4.539 1 98 240 SER A N 1
ATOM 1812 C CA . SER A 1 240 ? -1.524 -7.152 -3.244 1 98 240 SER A CA 1
ATOM 1813 C C . SER A 1 240 ? -2.895 -6.5 -3.404 1 98 240 SER A C 1
ATOM 1815 O O . SER A 1 240 ? -3.664 -6.418 -2.445 1 98 240 SER A O 1
ATOM 1817 N N . GLY A 1 241 ? -3.246 -6.09 -4.582 1 97.38 241 GLY A N 1
ATOM 1818 C CA . GLY A 1 241 ? -4.512 -5.438 -4.875 1 97.38 241 GLY A CA 1
ATOM 1819 C C . GLY A 1 241 ? -5.715 -6.328 -4.621 1 97.38 241 GLY A C 1
ATOM 1820 O O . GLY A 1 241 ? -6.844 -5.84 -4.535 1 97.38 241 GLY A O 1
ATOM 1821 N N . ILE A 1 242 ? -5.516 -7.625 -4.445 1 98.19 242 ILE A N 1
ATOM 1822 C CA . ILE A 1 242 ? -6.648 -8.523 -4.25 1 98.19 242 ILE A CA 1
ATOM 1823 C C . ILE A 1 242 ? -7 -8.594 -2.766 1 98.19 242 ILE A C 1
ATOM 1825 O O . ILE A 1 242 ? -8.023 -9.18 -2.393 1 98.19 242 ILE A O 1
ATOM 1829 N N . ILE A 1 243 ? -6.145 -8.023 -1.919 1 98.25 243 ILE A N 1
ATOM 1830 C CA . ILE A 1 243 ? -6.441 -7.945 -0.493 1 98.25 243 ILE A CA 1
ATOM 1831 C C . ILE A 1 243 ? -7.543 -6.914 -0.254 1 98.25 243 ILE A C 1
ATOM 1833 O O . ILE A 1 243 ? -7.43 -5.762 -0.677 1 98.25 243 ILE A O 1
ATOM 1837 N N . LYS A 1 244 ? -8.578 -7.363 0.319 1 96.94 244 LYS A N 1
ATOM 1838 C CA . LYS A 1 244 ? -9.727 -6.488 0.521 1 96.94 244 LYS A CA 1
ATOM 1839 C C . LYS A 1 244 ? -9.938 -6.195 2.004 1 96.94 244 LYS A C 1
ATOM 1841 O O . LYS A 1 244 ? -9.508 -6.961 2.863 1 96.94 244 LYS A O 1
ATOM 1846 N N . GLU A 1 245 ? -10.633 -5.074 2.236 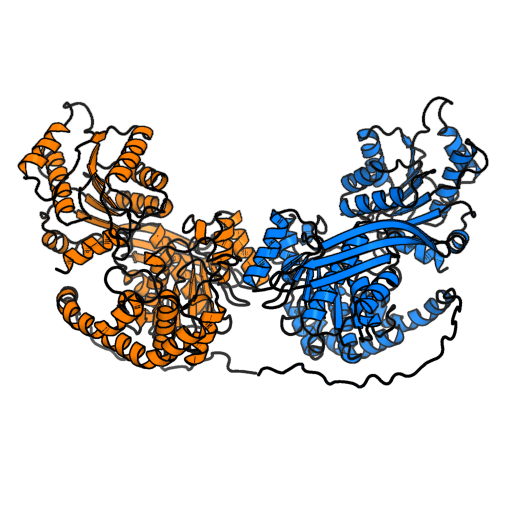1 93.31 245 GLU A N 1
ATOM 1847 C CA . GLU A 1 245 ? -10.859 -4.547 3.578 1 93.31 245 GLU A CA 1
ATOM 1848 C C . GLU A 1 245 ? -11.5 -5.59 4.484 1 93.31 245 GLU A C 1
ATOM 1850 O O . GLU A 1 245 ? -12.555 -6.145 4.152 1 93.31 245 GLU A O 1
ATOM 1855 N N . GLY A 1 246 ? -10.836 -5.883 5.543 1 93.81 246 GLY A N 1
ATOM 1856 C CA . GLY A 1 246 ? -11.406 -6.699 6.605 1 93.81 246 GLY A CA 1
ATOM 1857 C C . GLY A 1 246 ? -11.289 -8.188 6.336 1 93.81 246 GLY A C 1
ATOM 1858 O O . GLY A 1 246 ? -11.656 -9.008 7.184 1 93.81 246 GLY A O 1
ATOM 1859 N N . GLN A 1 247 ? -10.844 -8.625 5.184 1 97.56 247 GLN A N 1
ATOM 1860 C CA . GLN A 1 247 ? -10.758 -10.039 4.836 1 97.56 247 GLN A CA 1
ATOM 1861 C C . GLN A 1 247 ? -9.328 -10.555 4.984 1 97.56 247 GLN A C 1
ATOM 1863 O O . GLN A 1 247 ? -8.367 -9.836 4.695 1 97.56 247 GLN A O 1
ATOM 1868 N N . PRO A 1 248 ? -9.125 -11.805 5.398 1 98 248 PRO A N 1
ATOM 1869 C CA . PRO A 1 248 ? -7.773 -12.32 5.625 1 98 248 PRO A CA 1
ATOM 1870 C C . PRO A 1 248 ? -7.008 -12.562 4.328 1 98 248 PRO A C 1
ATOM 1872 O O . PRO A 1 248 ? -7.617 -12.75 3.271 1 98 248 PRO A O 1
ATOM 1875 N N . VAL A 1 249 ? -5.695 -12.562 4.457 1 98.56 249 VAL A N 1
ATOM 1876 C CA . VAL A 1 249 ? -4.816 -12.875 3.334 1 98.56 249 VAL A CA 1
ATOM 1877 C C . VAL A 1 249 ? -3.793 -13.922 3.758 1 98.56 249 VAL A C 1
ATOM 1879 O O . VAL A 1 249 ? -3.215 -13.828 4.844 1 98.56 249 VAL A O 1
ATOM 1882 N N . ILE A 1 250 ? -3.646 -14.961 3.002 1 98.69 250 ILE A N 1
ATOM 1883 C CA . ILE A 1 250 ? -2.617 -15.977 3.174 1 98.69 250 ILE A CA 1
ATOM 1884 C C . ILE A 1 250 ? -1.465 -15.719 2.207 1 98.69 250 ILE A C 1
ATOM 1886 O O . ILE A 1 250 ? -1.682 -15.523 1.01 1 98.69 250 ILE A O 1
ATOM 1890 N N . ILE A 1 251 ? -0.332 -15.688 2.746 1 98.38 251 ILE A N 1
ATOM 1891 C CA . ILE A 1 251 ? 0.821 -15.484 1.876 1 98.38 251 ILE A CA 1
ATOM 1892 C C . ILE A 1 251 ? 1.68 -16.75 1.852 1 98.38 251 ILE A C 1
ATOM 1894 O O . ILE A 1 251 ? 2.043 -17.281 2.904 1 98.38 251 ILE A O 1
ATOM 1898 N N . GLY A 1 252 ? 1.945 -17.266 0.695 1 97.69 252 GLY A N 1
ATOM 1899 C CA . GLY A 1 252 ? 2.721 -18.469 0.508 1 97.69 252 GLY A CA 1
ATOM 1900 C C . GLY A 1 252 ? 4.199 -18.297 0.808 1 97.69 252 GLY A C 1
ATOM 1901 O O . GLY A 1 252 ? 4.711 -18.844 1.78 1 97.69 252 GLY A O 1
ATOM 1902 N N . GLY A 1 253 ? 4.93 -17.516 -0.044 1 91 253 GLY A N 1
ATOM 1903 C CA . GLY A 1 253 ? 6.34 -17.219 0.153 1 91 253 GLY A CA 1
ATOM 1904 C C . GLY A 1 253 ? 7.246 -18.391 -0.194 1 91 253 GLY A C 1
ATOM 1905 O O . GLY A 1 253 ? 6.84 -19.297 -0.915 1 91 253 GLY A O 1
ATOM 1906 N N . PRO A 1 254 ? 8.422 -18.312 0.239 1 92.88 254 PRO A N 1
ATOM 1907 C CA . PRO A 1 254 ? 8.992 -17.203 1.004 1 92.88 254 PRO A CA 1
ATOM 1908 C C . PRO A 1 254 ? 9.211 -15.953 0.154 1 92.88 254 PRO A C 1
ATOM 1910 O O . PRO A 1 254 ? 9.461 -16.047 -1.05 1 92.88 254 PRO A O 1
ATOM 1913 N N . PHE A 1 255 ? 9.125 -14.82 0.734 1 95.06 255 PHE A N 1
ATOM 1914 C CA . PHE A 1 255 ? 9.375 -13.523 0.111 1 95.06 255 PHE A CA 1
ATOM 1915 C C . PHE A 1 255 ? 10.617 -12.867 0.705 1 95.06 255 PHE A C 1
ATOM 1917 O O . PHE A 1 255 ? 10.977 -13.141 1.852 1 95.06 255 PHE A O 1
ATOM 1924 N N . SER A 1 256 ? 11.312 -12.055 -0.124 1 94.5 256 SER A N 1
ATOM 1925 C CA . SER A 1 256 ? 12.273 -11.141 0.483 1 94.5 256 SER A CA 1
ATOM 1926 C C . SER A 1 256 ? 11.586 -10.164 1.433 1 94.5 256 SER A C 1
ATOM 1928 O O . SER A 1 256 ? 10.383 -9.922 1.319 1 94.5 256 SER A O 1
ATOM 1930 N N . THR A 1 257 ? 12.328 -9.586 2.324 1 94.06 257 THR A N 1
ATOM 1931 C CA . THR A 1 257 ? 11.789 -8.727 3.377 1 94.06 257 THR A CA 1
ATOM 1932 C C . THR A 1 257 ? 11.055 -7.531 2.779 1 94.06 257 THR A C 1
ATOM 1934 O O . THR A 1 257 ? 9.969 -7.172 3.234 1 94.06 257 THR A O 1
ATOM 1937 N N . ASP A 1 258 ? 11.617 -6.934 1.778 1 93.31 258 ASP A N 1
ATOM 1938 C CA . ASP A 1 258 ? 11.031 -5.746 1.166 1 93.31 258 ASP A CA 1
ATOM 1939 C C . ASP A 1 258 ? 9.711 -6.078 0.48 1 93.31 258 ASP A C 1
ATOM 1941 O O . ASP A 1 258 ? 8.75 -5.305 0.554 1 93.31 258 ASP A O 1
ATOM 1945 N N . ILE A 1 259 ? 9.648 -7.293 -0.175 1 96.25 259 ILE A N 1
ATOM 1946 C CA . ILE A 1 259 ? 8.445 -7.719 -0.877 1 96.25 259 ILE A CA 1
ATOM 1947 C C . ILE A 1 259 ? 7.355 -8.07 0.134 1 96.25 259 ILE A C 1
ATOM 1949 O O . ILE A 1 259 ? 6.195 -7.688 -0.031 1 96.25 259 ILE A O 1
ATOM 1953 N N . GLU A 1 260 ? 7.719 -8.789 1.141 1 96.69 260 GLU A N 1
ATOM 1954 C CA . GLU A 1 260 ? 6.738 -9.156 2.16 1 96.69 260 GLU A CA 1
ATOM 1955 C C . GLU A 1 260 ? 6.18 -7.914 2.852 1 96.69 260 GLU A C 1
ATOM 1957 O O . GLU A 1 260 ? 5 -7.875 3.207 1 96.69 260 GLU A O 1
ATOM 1962 N N . GLN A 1 261 ? 7.043 -6.902 3.043 1 95.19 261 GLN A N 1
ATOM 1963 C CA . GLN A 1 261 ? 6.609 -5.68 3.707 1 95.19 261 GLN A CA 1
ATOM 1964 C C . GLN A 1 261 ? 5.535 -4.961 2.893 1 95.19 261 GLN A C 1
ATOM 1966 O O . GLN A 1 261 ? 4.594 -4.398 3.457 1 95.19 261 GLN A O 1
ATOM 1971 N N . ILE A 1 262 ? 5.684 -4.965 1.581 1 96 262 ILE A N 1
ATOM 1972 C CA . ILE A 1 262 ? 4.699 -4.34 0.708 1 96 262 ILE A CA 1
ATOM 1973 C C . ILE A 1 262 ? 3.338 -5 0.912 1 96 262 ILE A C 1
ATOM 1975 O O . ILE A 1 262 ? 2.318 -4.316 1.031 1 96 262 ILE A O 1
ATOM 1979 N N . ILE A 1 263 ? 3.332 -6.328 0.978 1 97.5 263 ILE A N 1
ATOM 1980 C CA . ILE A 1 263 ? 2.098 -7.086 1.148 1 97.5 263 ILE A CA 1
ATOM 1981 C C . ILE A 1 263 ? 1.521 -6.828 2.539 1 97.5 263 ILE A C 1
ATOM 1983 O O . ILE A 1 263 ? 0.319 -6.598 2.688 1 97.5 263 ILE A O 1
ATOM 1987 N N . ARG A 1 264 ? 2.334 -6.816 3.555 1 96.06 264 ARG A N 1
ATOM 1988 C CA . ARG A 1 264 ? 1.895 -6.59 4.93 1 96.06 264 ARG A CA 1
ATOM 1989 C C . ARG A 1 264 ? 1.388 -5.164 5.113 1 96.06 264 ARG A C 1
ATOM 1991 O O . ARG A 1 264 ? 0.467 -4.922 5.895 1 96.06 264 ARG A O 1
ATOM 1998 N N . ASP A 1 265 ? 2.076 -4.176 4.422 1 94.88 265 ASP A N 1
ATOM 1999 C CA . ASP A 1 265 ? 1.592 -2.799 4.457 1 94.88 265 ASP A CA 1
ATOM 2000 C C . ASP A 1 265 ? 0.168 -2.705 3.914 1 94.88 265 ASP A C 1
ATOM 2002 O O . ASP A 1 265 ? -0.673 -2.006 4.484 1 94.88 265 ASP A O 1
ATOM 2006 N N . ARG A 1 266 ? -0.104 -3.391 2.816 1 96.12 266 ARG A N 1
ATOM 2007 C CA . ARG A 1 266 ? -1.449 -3.438 2.254 1 96.12 266 ARG A CA 1
ATOM 2008 C C . ARG A 1 266 ? -2.434 -4.055 3.242 1 96.12 266 ARG A C 1
ATOM 2010 O O . ARG A 1 266 ? -3.543 -3.547 3.42 1 96.12 266 ARG A O 1
ATOM 2017 N N . ALA A 1 267 ? -2.047 -5.156 3.842 1 96.44 267 ALA A N 1
ATOM 2018 C CA . ALA A 1 267 ? -2.898 -5.828 4.82 1 96.44 267 ALA A CA 1
ATOM 2019 C C . ALA A 1 267 ? -3.195 -4.922 6.008 1 96.44 267 ALA A C 1
ATOM 2021 O O . ALA A 1 267 ? -4.324 -4.879 6.5 1 96.44 267 ALA A O 1
ATOM 2022 N N . PHE A 1 268 ? -2.162 -4.172 6.41 1 93.69 268 PHE A N 1
ATOM 2023 C CA . PHE A 1 268 ? -2.303 -3.225 7.508 1 93.69 268 PHE A CA 1
ATOM 2024 C C . PHE A 1 268 ? -3.318 -2.143 7.164 1 93.69 268 PHE A C 1
ATOM 2026 O O . PHE A 1 268 ? -4.25 -1.891 7.934 1 93.69 268 PHE A O 1
ATOM 2033 N N . LEU A 1 269 ? -3.23 -1.568 5.992 1 93 269 LEU A N 1
ATOM 2034 C CA . LEU A 1 269 ? -4.074 -0.458 5.57 1 93 269 LEU A CA 1
ATOM 2035 C C . LEU A 1 269 ? -5.508 -0.925 5.332 1 93 269 LEU A C 1
ATOM 2037 O O . LEU A 1 269 ? -6.449 -0.132 5.426 1 93 269 LEU A O 1
ATOM 2041 N N . THR A 1 270 ? -5.691 -2.27 5.023 1 94.19 270 THR A N 1
ATOM 2042 C CA . THR A 1 270 ? -7.023 -2.816 4.781 1 94.19 270 THR A CA 1
ATOM 2043 C C . THR A 1 270 ? -7.543 -3.545 6.016 1 94.19 270 THR A C 1
ATOM 2045 O O . THR A 1 270 ? -8.594 -4.18 5.973 1 94.19 270 THR A O 1
ATOM 2048 N N . GLN A 1 271 ? -6.754 -3.539 7.109 1 91.06 271 GLN A N 1
ATOM 2049 C CA . GLN A 1 271 ? -7.125 -4.234 8.336 1 91.06 271 GLN A CA 1
ATOM 2050 C C . GLN A 1 271 ? -7.352 -5.723 8.078 1 91.06 271 GLN A C 1
ATOM 2052 O O . GLN A 1 271 ? -8.344 -6.293 8.539 1 91.06 271 GLN A O 1
ATOM 2057 N N . SER A 1 272 ? -6.551 -6.312 7.258 1 95.44 272 SER A N 1
ATOM 2058 C CA . SER A 1 272 ? -6.621 -7.73 6.914 1 95.44 272 SER A CA 1
ATOM 2059 C C . SER A 1 272 ? -5.656 -8.555 7.762 1 95.44 272 SER A C 1
ATOM 2061 O O . SER A 1 272 ? -4.492 -8.18 7.926 1 95.44 272 SER A O 1
ATOM 2063 N N . THR A 1 273 ? -6.078 -9.617 8.344 1 95.56 273 THR A N 1
ATOM 2064 C CA . THR A 1 273 ? -5.207 -10.531 9.07 1 95.56 273 THR A CA 1
ATOM 2065 C C . THR A 1 273 ? -4.285 -11.273 8.117 1 95.56 273 THR A C 1
ATOM 2067 O O . THR A 1 273 ? -4.73 -11.797 7.094 1 95.56 273 THR A O 1
ATOM 2070 N N . VAL A 1 274 ? -2.969 -11.352 8.461 1 96.75 274 VAL A N 1
ATOM 2071 C CA . VAL A 1 274 ? -1.997 -12.016 7.59 1 96.75 274 VAL A CA 1
ATOM 2072 C C . VAL A 1 274 ? -1.65 -13.391 8.156 1 96.75 274 VAL A C 1
ATOM 2074 O O . VAL A 1 274 ? -1.286 -13.508 9.328 1 96.75 274 VAL A O 1
ATOM 2077 N N . ILE A 1 275 ? -1.819 -14.375 7.414 1 97.25 275 ILE A N 1
ATOM 2078 C CA . ILE A 1 275 ? -1.345 -15.719 7.723 1 97.25 275 ILE A CA 1
ATOM 2079 C C . ILE A 1 275 ? -0.223 -16.094 6.758 1 97.25 275 ILE A C 1
ATOM 2081 O O . ILE A 1 275 ? -0.43 -16.156 5.543 1 97.25 275 ILE A O 1
ATOM 2085 N N . SER A 1 276 ? 0.932 -16.375 7.309 1 96.94 276 SER A N 1
ATOM 2086 C CA . SER A 1 276 ? 2.078 -16.719 6.469 1 96.94 276 SER A CA 1
ATOM 2087 C C . SER A 1 276 ? 2.33 -18.219 6.457 1 96.94 276 SER A C 1
ATOM 2089 O O . SER A 1 276 ? 2.482 -18.844 7.516 1 96.94 276 SER A O 1
ATOM 2091 N N . ALA A 1 277 ? 2.41 -18.781 5.289 1 97.62 277 ALA A N 1
ATOM 2092 C CA . ALA A 1 277 ? 2.736 -20.203 5.152 1 97.62 277 ALA A CA 1
ATOM 2093 C C . ALA A 1 277 ? 4.207 -20.453 5.48 1 97.62 277 ALA A C 1
ATOM 2095 O O . ALA A 1 277 ? 4.645 -21.609 5.531 1 97.62 277 ALA A O 1
ATOM 2096 N N . CYS A 1 278 ? 4.957 -19.406 5.758 1 96.69 278 CYS A N 1
ATOM 2097 C CA . CYS A 1 278 ? 6.355 -19.516 6.156 1 96.69 278 CYS A CA 1
ATOM 2098 C C . CYS A 1 278 ? 6.543 -19.094 7.609 1 96.69 278 CYS A C 1
ATOM 2100 O O . CYS A 1 278 ? 7.668 -18.844 8.047 1 96.69 278 CYS A O 1
ATOM 2102 N N . ASP A 1 279 ? 5.449 -18.969 8.273 1 95.19 279 ASP A N 1
ATOM 2103 C CA . ASP A 1 279 ? 5.508 -18.688 9.703 1 95.19 279 ASP A CA 1
ATOM 2104 C C . ASP A 1 279 ? 6.34 -19.734 10.445 1 95.19 279 ASP A C 1
ATOM 2106 O O . ASP A 1 279 ? 6.355 -20.906 10.055 1 95.19 279 AS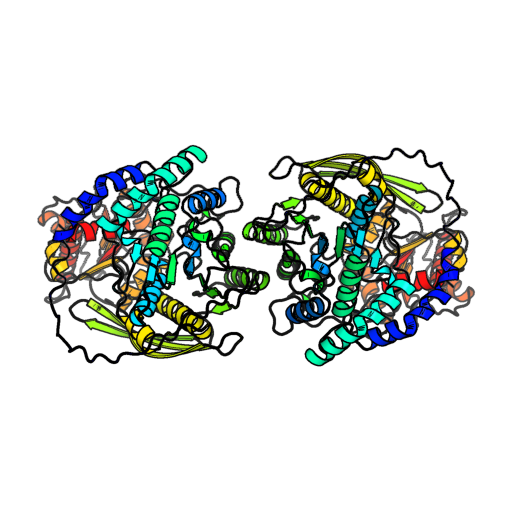P A O 1
ATOM 2110 N N . PRO A 1 280 ? 7 -19.391 11.531 1 94.12 280 PRO A N 1
ATOM 2111 C CA . PRO A 1 280 ? 7.801 -20.359 12.281 1 94.12 280 PRO A CA 1
ATOM 2112 C C . PRO A 1 280 ? 6.973 -21.531 12.797 1 94.12 280 PRO A C 1
ATOM 2114 O O . PRO A 1 280 ? 7.512 -22.609 13.023 1 94.12 280 PRO A O 1
ATOM 2117 N N . GLY A 1 281 ? 5.688 -21.297 12.914 1 96.44 281 GLY A N 1
ATOM 2118 C CA . GLY A 1 281 ? 4.816 -22.359 13.398 1 96.44 281 GLY A CA 1
ATOM 2119 C C . GLY A 1 281 ? 4.371 -23.312 12.297 1 96.44 281 GLY A C 1
ATOM 2120 O O . GLY A 1 281 ? 3.682 -24.297 12.562 1 96.44 281 GLY A O 1
ATOM 2121 N N . VAL A 1 282 ? 4.75 -23.078 11.109 1 97.5 282 VAL A N 1
ATOM 2122 C CA . VAL A 1 282 ? 4.426 -23.938 9.977 1 97.5 282 VAL A CA 1
ATOM 2123 C C . VAL A 1 282 ? 5.652 -24.75 9.578 1 97.5 282 VAL A C 1
ATOM 2125 O O . VAL A 1 282 ? 6.723 -24.203 9.32 1 97.5 282 VAL A O 1
ATOM 2128 N N . ARG A 1 283 ? 5.598 -26.062 9.625 1 96.31 283 ARG A N 1
ATOM 2129 C CA . ARG A 1 283 ? 6.68 -26.969 9.258 1 96.31 283 ARG A CA 1
ATOM 2130 C C . ARG A 1 283 ? 6.223 -27.984 8.219 1 96.31 283 ARG A C 1
ATOM 2132 O O . ARG A 1 283 ? 5.105 -28.5 8.289 1 96.31 283 ARG A O 1
ATOM 2139 N N . SER A 1 284 ? 6.984 -28.172 7.211 1 98 284 SER A N 1
ATOM 2140 C CA . SER A 1 284 ? 6.727 -29.188 6.199 1 98 284 SER A CA 1
ATOM 2141 C C . SER A 1 284 ? 8.023 -29.828 5.727 1 98 284 SER A C 1
ATOM 2143 O O . SER A 1 284 ? 9.055 -29.156 5.605 1 98 284 SER A O 1
ATOM 2145 N N . ILE A 1 285 ? 7.988 -31.156 5.547 1 97.19 285 ILE A N 1
ATOM 2146 C CA . ILE A 1 285 ? 9.172 -31.875 5.094 1 97.19 285 ILE A CA 1
ATOM 2147 C C . ILE A 1 285 ? 8.758 -33 4.148 1 97.19 285 ILE A C 1
ATOM 2149 O O . ILE A 1 285 ? 7.703 -33.625 4.32 1 97.19 285 ILE A O 1
ATOM 2153 N N . THR A 1 286 ? 9.516 -33.188 3.109 1 96.94 286 THR A N 1
ATOM 2154 C CA . THR A 1 286 ? 9.375 -34.375 2.275 1 96.94 286 THR A CA 1
ATOM 2155 C C . THR A 1 286 ? 10.18 -35.531 2.848 1 96.94 286 THR A C 1
ATOM 2157 O O . THR A 1 286 ? 11.406 -35.438 2.979 1 96.94 286 THR A O 1
ATOM 2160 N N . ARG A 1 287 ? 9.594 -36.625 3.148 1 95.62 287 ARG A N 1
ATOM 2161 C CA . ARG A 1 287 ? 10.25 -37.75 3.766 1 95.62 287 ARG A CA 1
ATOM 2162 C C . ARG A 1 287 ? 10.906 -38.656 2.713 1 95.62 287 ARG A C 1
ATOM 2164 O O . ARG A 1 287 ? 12.031 -39.125 2.906 1 95.62 287 ARG A O 1
ATOM 2171 N N . CYS A 1 288 ? 10.188 -38.938 1.691 1 94.69 288 CYS A N 1
ATOM 2172 C CA . CYS A 1 288 ? 10.711 -39.781 0.626 1 94.69 288 CYS A CA 1
ATOM 2173 C C . CYS A 1 288 ? 9.875 -39.656 -0.641 1 94.69 288 CYS A C 1
ATOM 2175 O O . CYS A 1 288 ? 8.812 -39.031 -0.623 1 94.69 288 CYS A O 1
ATOM 2177 N N . VAL A 1 289 ? 10.453 -40.125 -1.701 1 94.75 289 VAL A N 1
ATOM 2178 C CA . VAL A 1 289 ? 9.734 -40.25 -2.963 1 94.75 289 VAL A CA 1
ATOM 2179 C C . VAL A 1 289 ? 9.391 -41.719 -3.205 1 94.75 289 VAL A C 1
ATOM 2181 O O . VAL A 1 289 ? 10.25 -42.594 -3.055 1 94.75 289 VAL A O 1
ATOM 2184 N N . GLY A 1 290 ? 8.125 -41.969 -3.412 1 94 290 GLY A N 1
ATOM 2185 C CA . GLY A 1 290 ? 7.672 -43.312 -3.738 1 94 290 GLY A CA 1
ATOM 2186 C C . GLY A 1 290 ? 7.043 -43.406 -5.113 1 94 290 GLY A C 1
ATOM 2187 O O . GLY A 1 290 ? 6.926 -42.406 -5.82 1 94 290 GLY A O 1
ATOM 2188 N N . TRP A 1 291 ? 6.773 -44.656 -5.566 1 91.62 291 TRP A N 1
ATOM 2189 C CA . TRP A 1 291 ? 6.137 -44.906 -6.852 1 91.62 291 TRP A CA 1
ATOM 2190 C C . TRP A 1 291 ? 4.891 -45.75 -6.68 1 91.62 291 TRP A C 1
ATOM 2192 O O . TRP A 1 291 ? 4.883 -46.719 -5.891 1 91.62 291 TRP A O 1
ATOM 2202 N N . ASP A 1 292 ? 3.879 -45.281 -7.199 1 88.56 292 ASP A N 1
ATOM 2203 C CA . ASP A 1 292 ? 2.633 -46.031 -7.238 1 88.56 292 ASP A CA 1
ATOM 2204 C C . ASP A 1 292 ? 2.098 -46.156 -8.664 1 88.56 292 ASP A C 1
ATOM 2206 O O . ASP A 1 292 ? 1.841 -45.125 -9.312 1 88.56 292 ASP A O 1
ATOM 2210 N N . TYR A 1 293 ? 1.906 -47.312 -9.148 1 83.94 293 TYR A N 1
ATOM 2211 C CA . TYR A 1 293 ? 1.362 -47.594 -10.477 1 83.94 293 TYR A CA 1
ATOM 2212 C C . TYR A 1 293 ? 2.113 -46.812 -11.547 1 83.94 293 TYR A C 1
ATOM 2214 O O . TYR A 1 293 ? 1.498 -46.156 -12.391 1 83.94 293 TYR A O 1
ATOM 2222 N N . GLY A 1 294 ? 3.379 -46.719 -11.414 1 84 294 GLY A N 1
ATOM 2223 C CA . GLY A 1 294 ? 4.238 -46.125 -12.422 1 84 294 GLY A CA 1
ATOM 2224 C C . GLY A 1 294 ? 4.324 -44.625 -12.312 1 84 294 GLY A C 1
ATOM 2225 O O . GLY A 1 294 ? 4.922 -43.969 -13.172 1 84 294 GLY A O 1
ATOM 2226 N N . LYS A 1 295 ? 3.725 -44.094 -11.312 1 90.69 295 LYS A N 1
ATOM 2227 C CA . LYS A 1 295 ? 3.805 -42.656 -11.109 1 90.69 295 LYS A CA 1
ATOM 2228 C C . LYS A 1 295 ? 4.441 -42.312 -9.766 1 90.69 295 LYS A C 1
ATOM 2230 O O . LYS A 1 295 ? 4.133 -42.938 -8.75 1 90.69 295 LYS A O 1
ATOM 2235 N N . PRO A 1 296 ? 5.336 -41.406 -9.805 1 94.69 296 PRO A N 1
ATOM 2236 C CA . PRO A 1 296 ? 5.98 -41.031 -8.539 1 94.69 296 PRO A CA 1
ATOM 2237 C C . PRO A 1 296 ? 5.094 -40.125 -7.66 1 94.69 296 PRO A C 1
ATOM 2239 O O . PRO A 1 296 ? 4.23 -39.438 -8.172 1 94.69 296 PRO A O 1
ATOM 2242 N N . TYR A 1 297 ? 5.223 -40.219 -6.395 1 96.56 297 TYR A N 1
ATOM 2243 C CA . TYR A 1 297 ? 4.633 -39.344 -5.406 1 96.56 297 TYR A CA 1
ATOM 2244 C C . TYR A 1 297 ? 5.648 -38.938 -4.34 1 96.56 297 TYR A C 1
ATOM 2246 O O . TYR A 1 297 ? 6.676 -39.625 -4.184 1 96.56 297 TYR A O 1
ATOM 2254 N N . GLN A 1 298 ? 5.469 -37.844 -3.678 1 97.19 298 GLN A N 1
ATOM 2255 C CA . GLN A 1 298 ? 6.309 -37.469 -2.547 1 97.19 298 GLN A CA 1
ATOM 2256 C C . GLN A 1 298 ? 5.539 -37.562 -1.233 1 97.19 298 GLN A C 1
ATOM 2258 O O . GLN A 1 298 ? 4.422 -37.062 -1.123 1 97.19 298 GLN A O 1
ATOM 2263 N N . SER A 1 299 ? 6.031 -38.312 -0.313 1 97.88 299 SER A N 1
ATOM 2264 C CA . SER A 1 299 ? 5.457 -38.406 1.023 1 97.88 299 SER A CA 1
ATOM 2265 C C . SER A 1 299 ? 5.914 -37.281 1.918 1 97.88 299 SER A C 1
ATOM 2267 O O . SER A 1 299 ? 7.113 -37.094 2.141 1 97.88 299 SER A O 1
ATOM 2269 N N . CYS A 1 300 ? 4.938 -36.5 2.422 1 98.25 300 CYS A N 1
ATOM 2270 C CA . CYS A 1 300 ? 5.281 -35.281 3.15 1 98.25 300 CYS A CA 1
ATOM 2271 C C . CYS A 1 300 ? 4.59 -35.25 4.508 1 98.25 300 CYS A C 1
ATOM 2273 O O . CYS A 1 300 ? 3.529 -35.844 4.688 1 98.25 300 CYS A O 1
ATOM 2275 N N . ASP A 1 301 ? 5.227 -34.594 5.426 1 98.5 301 ASP A N 1
ATOM 2276 C CA . ASP A 1 301 ? 4.613 -34.156 6.68 1 98.5 301 ASP A CA 1
ATOM 2277 C C . ASP A 1 301 ? 4.344 -32.656 6.684 1 98.5 301 ASP A C 1
ATOM 2279 O O . ASP A 1 301 ? 5.172 -31.875 6.223 1 98.5 301 ASP A O 1
ATOM 2283 N N . ILE A 1 302 ? 3.154 -32.281 7.066 1 98.5 302 ILE A N 1
ATOM 2284 C CA . ILE A 1 302 ? 2.799 -30.875 7.184 1 98.5 302 ILE A CA 1
ATOM 2285 C C . ILE A 1 302 ? 2.205 -30.594 8.562 1 98.5 302 ILE A C 1
ATOM 2287 O O . ILE A 1 302 ? 1.238 -31.25 8.969 1 98.5 302 ILE A O 1
ATOM 2291 N N . ALA A 1 303 ? 2.789 -29.688 9.281 1 98.31 303 ALA A N 1
ATOM 2292 C CA . ALA A 1 303 ? 2.309 -29.266 10.594 1 98.31 303 ALA A CA 1
ATOM 2293 C C . ALA A 1 303 ? 2.145 -27.75 10.664 1 98.31 303 ALA A C 1
ATOM 2295 O O . ALA A 1 303 ? 3.035 -27 10.25 1 98.31 303 ALA A O 1
ATOM 2296 N N . VAL A 1 304 ? 0.994 -27.281 11.062 1 97.81 304 VAL A N 1
ATOM 2297 C CA . VAL A 1 304 ? 0.686 -25.859 11.227 1 97.81 304 VAL A CA 1
ATOM 2298 C C . VAL A 1 304 ? 0.279 -25.594 12.672 1 97.81 304 VAL A C 1
ATOM 2300 O O . VAL A 1 304 ? -0.673 -26.188 13.188 1 97.81 304 VAL A O 1
ATOM 2303 N N . GLN A 1 305 ? 1.027 -24.75 13.375 1 97.06 305 GLN A N 1
ATOM 2304 C CA . GLN A 1 305 ? 0.715 -24.281 14.719 1 97.06 305 GLN A CA 1
ATOM 2305 C C . GLN A 1 305 ? 0.937 -22.766 14.836 1 97.06 305 GLN A C 1
ATOM 2307 O O . GLN A 1 305 ? 1.998 -22.328 15.281 1 97.06 305 GLN A O 1
ATOM 2312 N N . ILE A 1 306 ? -0.038 -22.078 14.516 1 93.69 306 ILE A N 1
ATOM 2313 C CA . ILE A 1 306 ? 0.001 -20.609 14.586 1 93.69 306 ILE A CA 1
ATOM 2314 C C . ILE A 1 306 ? -0.918 -20.125 15.703 1 93.69 306 ILE A C 1
ATOM 2316 O O . ILE A 1 306 ? -2.08 -20.531 15.781 1 93.69 306 ILE A O 1
ATOM 2320 N N . SER A 1 307 ? -0.489 -19.188 16.703 1 86.94 307 SER A N 1
ATOM 2321 C CA . SER A 1 307 ? -1.26 -18.766 17.859 1 86.94 307 SER A CA 1
ATOM 2322 C C . SER A 1 307 ? -1.546 -17.266 17.812 1 86.94 307 SER A C 1
ATOM 2324 O O . SER A 1 307 ? -2.174 -16.719 18.719 1 86.94 307 SER A O 1
ATOM 2326 N N . ASN A 1 308 ? -1.319 -16.625 16.875 1 76.88 308 ASN A N 1
ATOM 2327 C CA . ASN A 1 308 ? -1.528 -15.18 16.844 1 76.88 308 ASN A CA 1
ATOM 2328 C C . ASN A 1 308 ? -2.994 -14.828 16.594 1 76.88 308 ASN A C 1
ATOM 2330 O O . ASN A 1 308 ? -3.889 -15.508 17.109 1 76.88 308 ASN A O 1
ATOM 2334 N N . ASP A 1 309 ? -3.326 -13.766 15.93 1 72.81 309 ASP A N 1
ATOM 2335 C CA . ASP A 1 309 ? -4.66 -13.188 15.812 1 72.81 309 ASP A CA 1
ATOM 2336 C C . ASP A 1 309 ? -5.652 -14.203 15.25 1 72.81 309 ASP A C 1
ATOM 2338 O O . ASP A 1 309 ? -6.84 -14.172 15.586 1 72.81 309 ASP A O 1
ATOM 2342 N N . MET A 1 310 ? -5.215 -15.219 14.484 1 86.62 310 MET A N 1
ATOM 2343 C CA . MET A 1 310 ? -6.035 -16.312 13.961 1 86.62 310 MET A CA 1
ATOM 2344 C C . MET A 1 310 ? -5.359 -17.656 14.188 1 86.62 310 MET A C 1
ATOM 2346 O O . MET A 1 310 ? -4.562 -18.094 13.359 1 86.62 310 MET A O 1
ATOM 2350 N N . PRO A 1 311 ? -5.68 -18.266 15.234 1 91.06 311 PRO A N 1
ATOM 2351 C CA . PRO A 1 311 ? -4.992 -19.516 15.57 1 91.06 311 PRO A CA 1
ATOM 2352 C C . PRO A 1 311 ? -5.301 -20.641 14.586 1 91.06 311 PRO A C 1
ATOM 2354 O O . PRO A 1 311 ? -6.461 -20.844 14.219 1 91.06 311 PRO A O 1
ATOM 2357 N N . LEU A 1 312 ? -4.328 -21.266 14.055 1 96.06 312 LEU A N 1
ATOM 2358 C CA . LEU A 1 312 ? -4.426 -22.406 13.156 1 96.06 312 LEU A CA 1
ATOM 2359 C C . LEU A 1 312 ? -3.658 -23.594 13.719 1 96.06 312 LEU A C 1
ATOM 2361 O O . LEU A 1 312 ? -2.576 -23.438 14.289 1 96.06 312 LEU A O 1
ATOM 2365 N N . SER A 1 313 ? -4.281 -24.75 13.664 1 96.62 313 SER A N 1
ATOM 2366 C CA . SER A 1 313 ? -3.621 -25.969 14.133 1 96.62 313 SER A CA 1
ATOM 2367 C C . SER A 1 313 ? -3.979 -27.156 13.258 1 96.62 313 SER A C 1
ATOM 2369 O O . SER A 1 313 ? -5.152 -27.375 12.938 1 96.62 313 SER A O 1
ATOM 2371 N N . MET A 1 314 ? -2.932 -27.906 12.812 1 97.69 314 MET A N 1
ATOM 2372 C CA . MET A 1 314 ? -3.068 -29.125 12.031 1 97.69 314 MET A CA 1
ATOM 2373 C C . MET A 1 314 ? -1.758 -29.906 12.008 1 97.69 314 MET A C 1
ATOM 2375 O O . MET A 1 314 ? -0.678 -29.312 11.977 1 97.69 314 MET A O 1
ATOM 2379 N N . GLU A 1 315 ? -1.825 -31.172 12.109 1 97.94 315 GLU A N 1
ATOM 2380 C CA . GLU A 1 315 ? -0.665 -32.062 11.953 1 97.94 315 GLU A CA 1
ATOM 2381 C C . GLU A 1 315 ? -0.999 -33.281 11.102 1 97.94 315 GLU A C 1
ATOM 2383 O O . GLU A 1 315 ? -1.802 -34.125 11.5 1 97.94 315 GLU A O 1
ATOM 2388 N N . LEU A 1 316 ? -0.476 -33.344 9.953 1 98.44 316 LEU A N 1
ATOM 2389 C CA . LEU A 1 316 ? -0.672 -34.438 9.023 1 98.44 316 LEU A CA 1
ATOM 2390 C C . LEU A 1 316 ? 0.656 -35.125 8.688 1 98.44 316 LEU A C 1
ATOM 2392 O O . LEU A 1 316 ? 1.63 -34.438 8.352 1 98.44 316 LEU A O 1
ATOM 2396 N N . HIS A 1 317 ? 0.683 -36.406 8.773 1 97.94 317 HIS A N 1
ATOM 2397 C CA . HIS A 1 317 ? 1.886 -37.156 8.477 1 97.94 317 HIS A CA 1
ATOM 2398 C C . HIS A 1 317 ? 1.692 -38.031 7.234 1 97.94 317 HIS A C 1
ATOM 2400 O O . HIS A 1 317 ? 0.575 -38.469 6.941 1 97.94 317 HIS A O 1
ATOM 2406 N N . ASP A 1 318 ? 2.703 -38.156 6.465 1 97.69 318 ASP A N 1
ATOM 2407 C CA . ASP A 1 318 ? 2.791 -39.094 5.348 1 97.69 318 ASP A CA 1
ATOM 2408 C C . ASP A 1 318 ? 1.71 -38.812 4.309 1 97.69 318 ASP A C 1
ATOM 2410 O O . ASP A 1 318 ? 0.977 -39.719 3.9 1 97.69 318 ASP A O 1
ATOM 2414 N N . ILE A 1 319 ? 1.606 -37.562 4.055 1 98.25 319 ILE A N 1
ATOM 2415 C CA . ILE A 1 319 ? 0.717 -37.156 2.969 1 98.25 319 ILE A CA 1
ATOM 2416 C C . ILE A 1 319 ? 1.372 -37.469 1.625 1 98.25 319 ILE A C 1
ATOM 2418 O O . ILE A 1 319 ? 2.475 -37 1.341 1 98.25 319 ILE A O 1
ATOM 2422 N N . LYS A 1 320 ? 0.688 -38.219 0.782 1 98 320 LYS A N 1
ATOM 2423 C CA . LYS A 1 320 ? 1.236 -38.562 -0.522 1 98 320 LYS A CA 1
ATOM 2424 C C . LYS A 1 320 ? 0.816 -37.562 -1.591 1 98 320 LYS A C 1
ATOM 2426 O O . LYS A 1 320 ? -0.25 -37.719 -2.195 1 98 320 LYS A O 1
ATOM 2431 N N . LEU A 1 321 ? 1.655 -36.625 -1.797 1 98.06 321 LEU A N 1
ATOM 2432 C CA . LEU A 1 321 ? 1.386 -35.656 -2.834 1 98.06 321 LEU A CA 1
ATOM 2433 C C . LEU A 1 321 ? 1.779 -36.188 -4.207 1 98.06 321 LEU A C 1
ATOM 2435 O O . LEU A 1 321 ? 2.904 -36.656 -4.398 1 98.06 321 LEU A O 1
ATOM 2439 N N . GLN A 1 322 ? 0.886 -36.031 -5.137 1 96.19 322 GLN A N 1
ATOM 2440 C CA . GLN A 1 322 ? 1.174 -36.469 -6.504 1 96.19 322 GLN A CA 1
ATOM 2441 C C . GLN A 1 322 ? 1.935 -35.375 -7.262 1 96.19 322 GLN A C 1
ATOM 2443 O O . GLN A 1 322 ? 2.619 -35.656 -8.242 1 96.19 322 GLN A O 1
ATOM 2448 N N . LEU A 1 323 ? 1.713 -34.125 -6.844 1 96.88 323 LEU A N 1
ATOM 2449 C CA . LEU A 1 323 ? 2.52 -33.031 -7.375 1 96.88 323 LEU A CA 1
ATOM 2450 C C . LEU A 1 323 ? 3.883 -32.969 -6.695 1 96.88 323 LEU A C 1
ATOM 2452 O O . LEU A 1 323 ? 3.965 -32.875 -5.469 1 96.88 323 LEU A O 1
ATOM 2456 N N . LEU A 1 324 ? 4.91 -32.969 -7.48 1 96.94 324 LEU A N 1
ATOM 2457 C CA . LEU A 1 324 ? 6.25 -33.25 -6.969 1 96.94 324 LEU A CA 1
ATOM 2458 C C . LEU A 1 324 ? 7.027 -31.953 -6.773 1 96.94 324 LEU A C 1
ATOM 2460 O O . LEU A 1 324 ? 6.785 -30.969 -7.473 1 96.94 324 LEU A O 1
ATOM 2464 N N . GLY A 1 325 ? 7.969 -31.984 -5.805 1 96.12 325 GLY A N 1
ATOM 2465 C CA . GLY A 1 325 ? 8.914 -30.891 -5.594 1 96.12 325 GLY A CA 1
ATOM 2466 C C . GLY A 1 325 ? 8.602 -30.062 -4.359 1 96.12 325 GLY A C 1
ATOM 2467 O O . GLY A 1 325 ? 7.457 -30.016 -3.912 1 96.12 325 GLY A O 1
ATOM 2468 N N . ASP A 1 326 ? 9.602 -29.359 -3.855 1 96.19 326 ASP A N 1
ATOM 2469 C CA . ASP A 1 326 ? 9.453 -28.5 -2.686 1 96.19 326 ASP A CA 1
ATOM 2470 C C . ASP A 1 326 ? 8.453 -27.375 -2.949 1 96.19 326 ASP A C 1
ATOM 2472 O O . ASP A 1 326 ? 7.723 -26.969 -2.049 1 96.19 326 ASP A O 1
ATOM 2476 N N . HIS A 1 327 ? 8.477 -26.875 -4.16 1 96.38 327 HIS A N 1
ATOM 2477 C CA . HIS A 1 327 ? 7.559 -25.797 -4.504 1 96.38 327 HIS A CA 1
ATOM 2478 C C . HIS A 1 327 ? 6.109 -26.25 -4.414 1 96.38 327 HIS A C 1
ATOM 2480 O O . HIS A 1 327 ? 5.238 -25.484 -3.986 1 96.38 327 HIS A O 1
ATOM 2486 N N . GLN A 1 328 ? 5.82 -27.469 -4.812 1 97.69 328 GLN A N 1
ATOM 2487 C CA . GLN A 1 328 ? 4.457 -27.984 -4.738 1 97.69 328 GLN A CA 1
ATOM 2488 C C . GLN A 1 328 ? 4.066 -28.297 -3.295 1 97.69 328 GLN A C 1
ATOM 2490 O O . GLN A 1 328 ? 2.902 -28.156 -2.916 1 97.69 328 GLN A O 1
ATOM 2495 N N . ARG A 1 329 ? 5.047 -28.766 -2.502 1 98 329 ARG A N 1
ATOM 2496 C CA . ARG A 1 329 ? 4.789 -28.906 -1.072 1 98 329 ARG A CA 1
ATOM 2497 C C . ARG A 1 329 ? 4.422 -27.578 -0.442 1 98 329 ARG A C 1
ATOM 2499 O O . ARG A 1 329 ? 3.49 -27.5 0.363 1 98 329 ARG A O 1
ATOM 2506 N N . GLN A 1 330 ? 5.141 -26.547 -0.864 1 98.06 330 GLN A N 1
ATOM 2507 C CA . GLN A 1 330 ? 4.848 -25.219 -0.363 1 98.06 330 GLN A CA 1
ATOM 2508 C C . GLN A 1 330 ? 3.451 -24.766 -0.787 1 98.06 330 GLN A C 1
ATOM 2510 O O . GLN A 1 330 ? 2.742 -24.109 -0.016 1 98.06 330 GLN A O 1
ATOM 2515 N N . ASN A 1 331 ? 3.08 -25.031 -2.016 1 98.5 331 ASN A N 1
ATOM 2516 C CA . ASN A 1 331 ? 1.724 -24.734 -2.467 1 98.5 331 ASN A CA 1
ATOM 2517 C C . ASN A 1 331 ? 0.684 -25.484 -1.644 1 98.5 331 ASN A C 1
ATOM 2519 O O . ASN A 1 331 ? -0.378 -24.953 -1.331 1 98.5 331 ASN A O 1
ATOM 2523 N N . ALA A 1 332 ? 0.988 -26.734 -1.336 1 98.75 332 ALA A N 1
ATOM 2524 C CA . ALA A 1 332 ? 0.104 -27.531 -0.5 1 98.75 332 ALA A CA 1
ATOM 2525 C C . ALA A 1 332 ? -0.054 -26.922 0.887 1 98.75 332 ALA A C 1
ATOM 2527 O O . ALA A 1 332 ? -1.158 -26.891 1.436 1 98.75 332 ALA A O 1
ATOM 2528 N N . VAL A 1 333 ? 1.054 -26.484 1.454 1 98.81 333 VAL A N 1
ATOM 2529 C CA . VAL A 1 333 ? 1.034 -25.828 2.754 1 98.81 333 VAL A CA 1
ATOM 2530 C C . VAL A 1 333 ? 0.176 -24.562 2.678 1 98.81 333 VAL A C 1
ATOM 2532 O O . VAL A 1 333 ? -0.64 -24.312 3.566 1 98.81 333 VAL A O 1
ATOM 2535 N N . THR A 1 334 ? 0.364 -23.812 1.646 1 98.81 334 THR A N 1
ATOM 2536 C CA . THR A 1 334 ? -0.397 -22.578 1.447 1 98.81 334 THR A CA 1
ATOM 2537 C C . THR A 1 334 ? -1.891 -22.875 1.357 1 98.81 334 THR A C 1
ATOM 2539 O O . THR A 1 334 ? -2.705 -22.188 1.973 1 98.81 334 THR A O 1
ATOM 2542 N N . ALA A 1 335 ? -2.234 -23.875 0.607 1 98.88 335 ALA A N 1
ATOM 2543 C CA . ALA A 1 335 ? -3.629 -24.297 0.491 1 98.88 335 ALA A CA 1
ATOM 2544 C C . ALA A 1 335 ? -4.176 -24.75 1.839 1 98.88 335 ALA A C 1
ATOM 2546 O O . ALA A 1 335 ? -5.32 -24.453 2.186 1 98.88 335 ALA A O 1
ATOM 2547 N N . SER A 1 336 ? -3.389 -25.5 2.598 1 98.88 336 SER A N 1
ATOM 2548 C CA . SER A 1 336 ? -3.797 -25.969 3.914 1 98.88 336 SER A CA 1
ATOM 2549 C C . SER A 1 336 ? -4.059 -24.812 4.867 1 98.88 336 SER A C 1
ATOM 2551 O O . SER A 1 336 ? -5.059 -24.812 5.59 1 98.88 336 SER A O 1
ATOM 2553 N N . CYS A 1 337 ? -3.131 -23.844 4.828 1 98.56 337 CYS A N 1
ATOM 2554 C CA . CYS A 1 337 ? -3.322 -22.672 5.66 1 98.56 337 CYS A CA 1
ATOM 2555 C C . CYS A 1 337 ? -4.613 -21.938 5.289 1 98.56 337 CYS A C 1
ATOM 2557 O O . CYS A 1 337 ? -5.32 -21.438 6.164 1 98.56 337 CYS A O 1
ATOM 2559 N N . THR A 1 338 ? -4.879 -21.875 4.02 1 98.81 338 THR A N 1
ATOM 2560 C CA . THR A 1 338 ? -6.109 -21.25 3.559 1 98.81 338 THR A CA 1
ATOM 2561 C C . THR A 1 338 ? -7.332 -22 4.07 1 98.81 338 THR A C 1
ATOM 2563 O O . THR A 1 338 ? -8.289 -21.391 4.551 1 98.81 338 THR A O 1
ATOM 2566 N N . ALA A 1 339 ? -7.305 -23.312 3.939 1 98.81 339 ALA A N 1
ATOM 2567 C CA . ALA A 1 339 ? -8.398 -24.156 4.434 1 98.81 339 ALA A CA 1
ATOM 2568 C C . ALA A 1 339 ? -8.602 -23.953 5.93 1 98.81 339 ALA A C 1
ATOM 2570 O O . ALA A 1 339 ? -9.742 -23.859 6.402 1 98.81 339 ALA A O 1
ATOM 2571 N N . LEU A 1 340 ? -7.535 -23.922 6.688 1 98.62 340 LEU A N 1
ATOM 2572 C CA . LEU A 1 340 ? -7.602 -23.734 8.133 1 98.62 340 LEU A CA 1
ATOM 2573 C C . LEU A 1 340 ? -8.164 -22.359 8.469 1 98.62 340 LEU A C 1
ATOM 2575 O O . LEU A 1 340 ? -8.914 -22.203 9.438 1 98.62 340 LEU A O 1
ATOM 2579 N N . CYS A 1 341 ? -7.75 -21.375 7.68 1 98.12 341 CYS A N 1
ATOM 2580 C CA . CYS A 1 341 ? -8.305 -20.031 7.852 1 98.12 341 CYS A CA 1
ATOM 2581 C C . CYS A 1 341 ? -9.82 -20.047 7.668 1 98.12 341 CYS A C 1
ATOM 2583 O O . CYS A 1 341 ? -10.547 -19.469 8.477 1 98.12 341 CYS A O 1
ATOM 2585 N N . LEU A 1 342 ? -10.273 -20.703 6.594 1 98.44 342 LEU A N 1
ATOM 2586 C CA . LEU A 1 342 ? -11.703 -20.812 6.336 1 98.44 342 LEU A CA 1
ATOM 2587 C C . LEU A 1 342 ? -12.406 -21.531 7.48 1 98.44 342 LEU A C 1
ATOM 2589 O O . LEU A 1 342 ? -13.508 -21.156 7.871 1 98.44 342 LEU A O 1
ATOM 2593 N N . ARG A 1 343 ? -11.766 -22.562 7.996 1 97.94 343 ARG A N 1
ATOM 2594 C CA . ARG A 1 343 ? -12.297 -23.266 9.156 1 97.94 343 ARG A CA 1
ATOM 2595 C C . ARG A 1 343 ? -12.5 -22.312 10.328 1 97.94 343 ARG A C 1
ATOM 2597 O O . ARG A 1 343 ? -13.539 -22.344 10.984 1 97.94 343 ARG A O 1
ATOM 2604 N N . GLU A 1 344 ? -11.5 -21.5 10.617 1 96.5 344 GLU A N 1
ATOM 2605 C CA . GLU A 1 344 ? -11.562 -20.547 11.727 1 96.5 344 GLU A CA 1
ATOM 2606 C C . GLU A 1 344 ? -12.656 -19.516 11.492 1 96.5 344 GLU A C 1
ATOM 2608 O O . GLU A 1 344 ? -13.18 -18.938 12.445 1 96.5 344 GLU A O 1
ATOM 2613 N N . LEU A 1 345 ? -12.938 -19.297 10.219 1 95.88 345 LEU A N 1
ATOM 2614 C CA . LEU A 1 345 ? -13.984 -18.344 9.875 1 95.88 345 LEU A CA 1
ATOM 2615 C C . LEU A 1 345 ? -15.367 -18.969 10.008 1 95.88 345 LEU A C 1
ATOM 2617 O O . LEU A 1 345 ? -16.375 -18.312 9.773 1 95.88 345 LEU A O 1
ATOM 2621 N N . GLY A 1 346 ? -15.438 -20.234 10.266 1 95.94 346 GLY A N 1
ATOM 2622 C CA . GLY A 1 346 ? -16.703 -20.859 10.594 1 95.94 346 GLY A CA 1
ATOM 2623 C C . GLY A 1 346 ? -17.109 -21.953 9.617 1 95.94 346 GLY A C 1
ATOM 2624 O O . GLY A 1 346 ? -18.125 -22.625 9.812 1 95.94 346 GLY A O 1
ATOM 2625 N N . TRP A 1 347 ? -16.344 -22.234 8.57 1 97 347 TRP A N 1
ATOM 2626 C CA . TRP A 1 347 ? -16.656 -23.297 7.609 1 97 347 TRP A CA 1
ATOM 2627 C C . TRP A 1 347 ? -16.172 -24.656 8.125 1 97 347 TRP A C 1
ATOM 2629 O O . TRP A 1 347 ? -15.148 -24.75 8.805 1 97 347 TRP A O 1
ATOM 2639 N N . ASN A 1 348 ? -16.953 -25.578 7.82 1 97.44 348 ASN A N 1
ATOM 2640 C CA . ASN A 1 348 ? -16.578 -26.938 8.219 1 97.44 348 ASN A CA 1
ATOM 2641 C C . ASN A 1 348 ? -15.547 -27.531 7.262 1 97.44 348 ASN A C 1
ATOM 2643 O O . ASN A 1 348 ? -15.836 -27.766 6.09 1 97.44 348 ASN A O 1
ATOM 2647 N N . ILE A 1 349 ? -14.312 -27.766 7.754 1 98.38 349 ILE A N 1
ATOM 2648 C CA . ILE A 1 349 ? -13.234 -28.375 6.992 1 98.38 349 ILE A CA 1
ATOM 2649 C C . ILE A 1 349 ? -12.406 -29.281 7.91 1 98.38 349 ILE A C 1
ATOM 2651 O O . ILE A 1 349 ? -11.703 -28.781 8.797 1 98.38 349 ILE A O 1
ATOM 2655 N N . SER A 1 350 ? -12.422 -30.531 7.723 1 98.5 350 SER A N 1
ATOM 2656 C CA . SER A 1 350 ? -11.758 -31.484 8.602 1 98.5 350 SER A CA 1
ATOM 2657 C C . SER A 1 350 ? -10.328 -31.75 8.156 1 98.5 350 SER A C 1
ATOM 2659 O O . SER A 1 350 ? -9.977 -31.484 7 1 98.5 350 SER A O 1
ATOM 2661 N N . ASP A 1 351 ? -9.523 -32.25 9.078 1 98.5 351 ASP A N 1
ATOM 2662 C CA . ASP A 1 351 ? -8.18 -32.688 8.727 1 98.5 351 ASP A CA 1
ATOM 2663 C C . ASP A 1 351 ? -8.211 -33.812 7.684 1 98.5 351 ASP A C 1
ATOM 2665 O O . ASP A 1 351 ? -7.336 -33.875 6.816 1 98.5 351 ASP A O 1
ATOM 2669 N N . ALA A 1 352 ? -9.211 -34.625 7.816 1 98.5 352 ALA A N 1
ATOM 2670 C CA . ALA A 1 352 ? -9.367 -35.719 6.875 1 98.5 352 ALA A CA 1
ATOM 2671 C C . ALA A 1 352 ? -9.602 -35.188 5.457 1 98.5 352 ALA A C 1
ATOM 2673 O O . ALA A 1 352 ? -9.062 -35.75 4.496 1 98.5 352 ALA A O 1
ATOM 2674 N N . SER A 1 353 ? -10.43 -34.188 5.316 1 98.38 353 SER A N 1
ATOM 2675 C CA . SER A 1 353 ? -10.688 -33.625 3.998 1 98.38 353 SER A CA 1
ATOM 2676 C C . SER A 1 353 ? -9.453 -32.906 3.445 1 98.38 353 SER A C 1
ATOM 2678 O O . SER A 1 353 ? -9.211 -32.938 2.236 1 98.38 353 SER A O 1
ATOM 2680 N N . ILE A 1 354 ? -8.68 -32.281 4.359 1 98.81 354 ILE A N 1
ATOM 2681 C CA . ILE A 1 354 ? -7.441 -31.641 3.918 1 98.81 354 ILE A CA 1
ATOM 2682 C C . ILE A 1 354 ? -6.484 -32.719 3.393 1 98.81 354 ILE A C 1
ATOM 2684 O O . ILE A 1 354 ? -5.941 -32.594 2.293 1 98.81 354 ILE A O 1
ATOM 2688 N N . ARG A 1 355 ? -6.32 -33.812 4.137 1 98.75 355 ARG A N 1
ATOM 2689 C CA . ARG A 1 355 ? -5.457 -34.906 3.705 1 98.75 355 ARG A CA 1
ATOM 2690 C C . ARG A 1 355 ? -5.91 -35.438 2.359 1 98.75 355 ARG A C 1
ATOM 2692 O O . ARG A 1 355 ? -5.113 -35.562 1.422 1 98.75 355 ARG A O 1
ATOM 2699 N N . ALA A 1 356 ? -7.176 -35.781 2.273 1 98.5 356 ALA A N 1
ATOM 2700 C CA . ALA A 1 356 ? -7.711 -36.375 1.064 1 98.5 356 ALA A CA 1
ATOM 2701 C C . ALA A 1 356 ? -7.574 -35.469 -0.136 1 98.5 356 ALA A C 1
ATOM 2703 O O . ALA A 1 356 ? -7.234 -35.906 -1.236 1 98.5 356 ALA A O 1
ATOM 2704 N N . GLY A 1 357 ? -7.918 -34.188 0.096 1 98.38 357 GLY A N 1
ATOM 2705 C CA . GLY A 1 357 ? -7.816 -33.219 -0.974 1 98.38 357 GLY A CA 1
ATOM 2706 C C . GLY A 1 357 ? -6.402 -33.062 -1.496 1 98.38 357 GLY A C 1
ATOM 2707 O O . GLY A 1 357 ? -6.188 -32.969 -2.707 1 98.38 357 GLY A O 1
ATOM 2708 N N . LEU A 1 358 ? -5.418 -33 -0.596 1 98.69 358 LEU A N 1
ATOM 2709 C CA . LEU A 1 358 ? -4.02 -32.875 -0.986 1 98.69 358 LEU A CA 1
ATOM 2710 C C . LEU A 1 358 ? -3.561 -34.094 -1.779 1 98.69 358 LEU A C 1
ATOM 2712 O O . LEU A 1 358 ? -2.912 -33.969 -2.818 1 98.69 358 LEU A O 1
ATOM 2716 N N . GLU A 1 359 ? -3.941 -35.25 -1.342 1 98.12 359 GLU A N 1
ATOM 2717 C CA . GLU A 1 359 ? -3.477 -36.5 -1.944 1 98.12 359 GLU A CA 1
ATOM 2718 C C . GLU A 1 359 ? -4.129 -36.75 -3.305 1 98.12 359 GLU A C 1
ATOM 2720 O O . GLU A 1 359 ? -3.516 -37.312 -4.199 1 98.12 359 GLU A O 1
ATOM 2725 N N . LYS A 1 360 ? -5.285 -36.219 -3.514 1 95.56 360 LYS A N 1
ATOM 2726 C CA . LYS A 1 360 ? -6.043 -36.469 -4.738 1 95.56 360 LYS A CA 1
ATOM 2727 C C . LYS A 1 360 ? -5.656 -35.469 -5.828 1 95.56 360 LYS A C 1
ATOM 2729 O O . LYS A 1 360 ? -5.961 -35.688 -7.004 1 95.56 360 LYS A O 1
ATOM 2734 N N . THR A 1 361 ? -5.004 -34.438 -5.504 1 96.62 361 THR A N 1
ATOM 2735 C CA . THR A 1 361 ? -4.762 -33.344 -6.426 1 96.62 361 THR A CA 1
ATOM 2736 C C . THR A 1 361 ? -3.762 -33.75 -7.504 1 96.62 361 THR A C 1
ATOM 2738 O O . THR A 1 361 ? -2.676 -34.25 -7.195 1 96.62 361 THR A O 1
ATOM 2741 N N . GLN A 1 362 ? -4.188 -33.562 -8.727 1 92.44 362 GLN A N 1
ATOM 2742 C CA . GLN A 1 362 ? -3.348 -33.75 -9.906 1 92.44 362 GLN A CA 1
ATOM 2743 C C . GLN A 1 362 ? -3.469 -32.562 -10.859 1 92.44 362 GLN A C 1
ATOM 2745 O O . GLN A 1 362 ? -4.531 -31.938 -10.961 1 92.44 362 GLN A O 1
ATOM 2750 N N . LEU A 1 363 ? -2.434 -32.25 -11.438 1 92.75 363 LEU A N 1
ATOM 2751 C CA . LEU A 1 363 ? -2.393 -31.188 -12.438 1 92.75 363 LEU A CA 1
ATOM 2752 C C . LEU A 1 363 ? -1.466 -31.562 -13.586 1 92.75 363 LEU A C 1
ATOM 2754 O O . LEU A 1 363 ? -0.271 -31.781 -13.383 1 92.75 363 LEU A O 1
ATOM 2758 N N . LEU A 1 364 ? -1.994 -31.562 -14.719 1 91.5 364 LEU A N 1
ATOM 2759 C CA . LEU A 1 364 ? -1.212 -31.953 -15.883 1 91.5 364 LEU A CA 1
ATOM 2760 C C . LEU A 1 364 ? -0.113 -30.938 -16.172 1 91.5 364 LEU A C 1
ATOM 2762 O O . LEU A 1 364 ? -0.32 -29.734 -16.031 1 91.5 364 LEU A O 1
ATOM 2766 N N . GLY A 1 365 ? 0.95 -31.469 -16.562 1 93.19 365 GLY A N 1
ATOM 2767 C CA . GLY A 1 365 ? 2.027 -30.625 -17.062 1 93.19 365 GLY A CA 1
ATOM 2768 C C . GLY A 1 365 ? 2.871 -30.016 -15.969 1 93.19 365 GLY A C 1
ATOM 2769 O O . GLY A 1 365 ? 3.682 -29.125 -16.219 1 93.19 365 GLY A O 1
ATOM 2770 N N . ARG A 1 366 ? 2.613 -30.359 -14.75 1 94 366 ARG A N 1
ATOM 2771 C CA . ARG A 1 366 ? 3.432 -29.938 -13.617 1 94 366 ARG A CA 1
ATOM 2772 C C . ARG A 1 366 ? 4.273 -31.094 -13.086 1 94 366 ARG A C 1
ATOM 2774 O O . ARG A 1 366 ? 3.799 -31.891 -12.273 1 94 366 ARG A O 1
ATOM 2781 N N . SER A 1 367 ? 5.527 -31.078 -13.461 1 93.06 367 SER A N 1
ATOM 2782 C CA . SER A 1 367 ? 6.434 -32.188 -13.148 1 93.06 367 SER A CA 1
ATOM 2783 C C . SER A 1 367 ? 5.746 -33.531 -13.336 1 93.06 367 SER A C 1
ATOM 2785 O O . SER A 1 367 ? 5.766 -34.375 -12.438 1 93.06 367 SER A O 1
ATOM 2787 N N . GLN A 1 368 ? 5.203 -33.719 -14.438 1 94.12 368 GLN A N 1
ATOM 2788 C CA . GLN A 1 368 ? 4.406 -34.906 -14.742 1 94.12 368 GLN A CA 1
ATOM 2789 C C . GLN A 1 368 ? 5.258 -35.969 -15.391 1 94.12 368 GLN A C 1
ATOM 2791 O O . GLN A 1 368 ? 5.773 -35.812 -16.484 1 94.12 368 GLN A O 1
ATOM 2796 N N . PHE A 1 369 ? 5.438 -37.094 -14.719 1 94.12 369 PHE A N 1
ATOM 2797 C CA . PHE A 1 369 ? 6.086 -38.281 -15.289 1 94.12 369 PHE A CA 1
ATOM 2798 C C . PHE A 1 369 ? 5.082 -39.125 -16.047 1 94.12 369 PHE A C 1
ATOM 2800 O O . PHE A 1 369 ? 4.016 -39.469 -15.516 1 94.12 369 PHE A O 1
ATOM 2807 N N . LEU A 1 370 ? 5.406 -39.438 -17.234 1 92.06 370 LEU A N 1
ATOM 2808 C CA . LEU A 1 370 ? 4.527 -40.312 -18.031 1 92.06 370 LEU A CA 1
ATOM 2809 C C . LEU A 1 370 ? 4.762 -41.781 -17.719 1 92.06 370 LEU A C 1
ATOM 2811 O O . LEU A 1 370 ? 5.891 -42.188 -17.422 1 92.06 370 LEU A O 1
ATOM 2815 N N . THR A 1 371 ? 3.744 -42.531 -17.75 1 88.88 371 THR A N 1
ATOM 2816 C CA . THR A 1 371 ? 3.85 -43.969 -17.531 1 88.88 371 THR A CA 1
ATOM 2817 C C . THR A 1 371 ? 4.48 -44.656 -18.734 1 88.88 371 THR A C 1
ATOM 2819 O O . THR A 1 371 ? 4.602 -44.062 -19.797 1 88.88 371 THR A O 1
ATOM 2822 N N . HIS A 1 372 ? 4.77 -45.938 -18.516 1 87.12 372 HIS A N 1
ATOM 2823 C CA . HIS A 1 372 ? 5.328 -46.719 -19.609 1 87.12 372 HIS A CA 1
ATOM 2824 C C . HIS A 1 372 ? 4.336 -46.875 -20.766 1 87.12 372 HIS A C 1
ATOM 2826 O O . HIS A 1 372 ? 4.734 -46.875 -21.922 1 87.12 372 HIS A O 1
ATOM 2832 N N . ASP A 1 373 ? 3.096 -46.969 -20.391 1 86.69 373 ASP A N 1
ATOM 2833 C CA . ASP A 1 373 ? 2.055 -47.062 -21.406 1 86.69 373 ASP A CA 1
ATOM 2834 C C . ASP A 1 373 ? 1.953 -45.781 -22.219 1 86.69 373 ASP A C 1
ATOM 2836 O O . ASP A 1 373 ? 1.812 -45.812 -23.453 1 86.69 373 ASP A O 1
ATOM 2840 N N . GLU A 1 374 ? 2.01 -44.75 -21.547 1 88.75 374 GLU A N 1
ATOM 2841 C CA . GLU A 1 374 ? 1.955 -43.438 -22.219 1 88.75 374 GLU A CA 1
ATOM 2842 C C . GLU A 1 374 ? 3.176 -43.25 -23.109 1 88.75 374 GLU A C 1
ATOM 2844 O O . GLU A 1 374 ? 3.059 -42.719 -24.234 1 88.75 374 GLU A O 1
ATOM 2849 N N . ALA A 1 375 ? 4.301 -43.625 -22.625 1 87.62 375 ALA A N 1
ATOM 2850 C CA . ALA A 1 375 ? 5.535 -43.5 -23.391 1 87.62 375 ALA A CA 1
ATOM 2851 C C . ALA A 1 375 ? 5.48 -44.344 -24.656 1 87.62 375 ALA A C 1
ATOM 2853 O O . ALA A 1 375 ? 5.988 -43.969 -25.703 1 87.62 375 ALA A O 1
ATOM 2854 N N . SER A 1 376 ? 4.867 -45.469 -24.5 1 86.25 376 SER A N 1
ATOM 2855 C CA . SER A 1 376 ? 4.734 -46.375 -25.641 1 86.25 376 SER A CA 1
ATOM 2856 C C . SER A 1 376 ? 3.867 -45.75 -26.734 1 86.25 376 SER A C 1
ATOM 2858 O O . SER A 1 376 ? 4.102 -45.969 -27.922 1 86.25 376 SER A O 1
ATOM 2860 N N . VAL A 1 377 ? 2.904 -45.062 -26.312 1 86.75 377 VAL A N 1
ATOM 2861 C CA . VAL A 1 377 ? 2.021 -44.375 -27.25 1 86.75 377 VAL A CA 1
ATOM 2862 C C . VAL A 1 377 ? 2.811 -43.344 -28.031 1 86.75 377 VAL A C 1
ATOM 2864 O O . VAL A 1 377 ? 2.518 -43.062 -29.203 1 86.75 377 VAL A O 1
ATOM 2867 N N . LEU A 1 378 ? 3.811 -42.812 -27.438 1 87.56 378 LEU A N 1
ATOM 2868 C CA . LEU A 1 378 ? 4.645 -41.781 -28.078 1 87.56 378 LEU A CA 1
ATOM 2869 C C . LEU A 1 378 ? 5.723 -42.438 -28.938 1 87.56 378 LEU A C 1
ATOM 2871 O O . LEU A 1 378 ? 6.527 -41.75 -29.562 1 87.56 378 LEU A O 1
ATOM 2875 N N . GLY A 1 379 ? 5.77 -43.719 -28.969 1 80.38 379 GLY A N 1
ATOM 2876 C CA . GLY A 1 379 ? 6.68 -44.469 -29.828 1 80.38 379 GLY A CA 1
ATOM 2877 C C . GLY A 1 379 ? 8.031 -44.719 -29.188 1 80.38 379 GLY A C 1
ATOM 2878 O O . GLY A 1 379 ? 9.016 -44.969 -29.891 1 80.38 379 GLY A O 1
ATOM 2879 N N . LEU A 1 380 ? 8.055 -44.531 -27.953 1 82.12 380 LEU A N 1
ATOM 2880 C CA . LEU A 1 380 ? 9.328 -44.75 -27.266 1 82.12 380 LEU A CA 1
ATOM 2881 C C . LEU A 1 380 ? 9.414 -46.156 -26.703 1 82.12 380 LEU A C 1
ATOM 2883 O O . LEU A 1 380 ? 8.383 -46.781 -26.422 1 82.12 380 LEU A O 1
ATOM 2887 N N . ASP A 1 381 ? 10.641 -46.656 -26.781 1 69.69 381 ASP A N 1
ATOM 2888 C CA . ASP A 1 381 ? 10.844 -48 -26.234 1 69.69 381 ASP A CA 1
ATOM 2889 C C . ASP A 1 381 ? 10.742 -48 -24.703 1 69.69 381 ASP A C 1
ATOM 2891 O O . ASP A 1 381 ? 10.758 -46.938 -24.078 1 69.69 381 ASP A O 1
ATOM 2895 N N . ARG A 1 382 ? 10.5 -49.062 -24.094 1 66.38 382 ARG A N 1
ATOM 2896 C CA . ARG A 1 382 ? 10.133 -49.281 -22.688 1 66.38 382 ARG A CA 1
ATOM 2897 C C . ARG A 1 382 ? 11.242 -48.812 -21.766 1 66.38 382 ARG A C 1
ATOM 2899 O O . ARG A 1 382 ? 11.039 -48.688 -20.547 1 66.38 382 ARG A O 1
ATOM 2906 N N . SER A 1 383 ? 12.211 -48.219 -22.25 1 70.56 383 SER A N 1
ATOM 2907 C CA . SER A 1 383 ? 13.312 -48.031 -21.312 1 70.56 383 SER A CA 1
ATOM 2908 C C . SER A 1 383 ? 13.414 -46.562 -20.906 1 70.56 383 SER A C 1
ATOM 2910 O O . SER A 1 383 ? 14 -46.25 -19.859 1 70.56 383 SER A O 1
ATOM 2912 N N . SER A 1 384 ? 12.812 -45.688 -21.531 1 79.94 384 SER A N 1
ATOM 2913 C CA . SER A 1 384 ? 13.016 -44.25 -21.234 1 79.94 384 SER A CA 1
ATOM 2914 C C . SER A 1 384 ? 11.875 -43.719 -20.375 1 79.94 384 SER A C 1
ATOM 2916 O O . SER A 1 384 ? 10.711 -44.062 -20.594 1 79.94 384 SER A O 1
ATOM 2918 N N . THR A 1 385 ? 12.203 -42.938 -19.375 1 89.06 385 THR A N 1
ATOM 2919 C CA . THR A 1 385 ? 11.227 -42.188 -18.578 1 89.06 385 THR A CA 1
ATOM 2920 C C . THR A 1 385 ? 11.039 -40.781 -19.141 1 89.06 385 THR A C 1
ATOM 2922 O O . THR A 1 385 ? 12 -40.156 -19.578 1 89.06 385 THR A O 1
ATOM 2925 N N . ILE A 1 386 ? 9.797 -40.312 -19.203 1 93.38 386 ILE A N 1
ATOM 2926 C CA . ILE A 1 386 ? 9.508 -39 -19.766 1 93.38 386 ILE A CA 1
ATOM 2927 C C . ILE A 1 386 ? 8.945 -38.094 -18.672 1 93.38 386 ILE A C 1
ATOM 2929 O O . ILE A 1 386 ? 8.023 -38.5 -17.938 1 93.38 386 ILE A O 1
ATOM 2933 N N . LEU A 1 387 ? 9.508 -36.969 -18.547 1 95.94 387 LEU A N 1
ATOM 2934 C CA . LEU A 1 387 ? 9.031 -35.906 -17.656 1 95.94 387 LEU A CA 1
ATOM 2935 C C . LEU A 1 387 ? 8.602 -34.688 -18.453 1 95.94 387 LEU A C 1
ATOM 2937 O O . LEU A 1 387 ? 9.367 -34.156 -19.281 1 95.94 387 LEU A O 1
ATOM 2941 N N . ILE A 1 388 ? 7.359 -34.219 -18.266 1 95.94 388 ILE A N 1
ATOM 2942 C CA . ILE A 1 388 ? 6.898 -33 -18.922 1 95.94 388 ILE A CA 1
ATOM 2943 C C . ILE A 1 388 ? 6.59 -31.938 -17.859 1 95.94 388 ILE A C 1
ATOM 2945 O O . ILE A 1 388 ? 5.957 -32.219 -16.844 1 95.94 388 ILE A O 1
ATOM 2949 N N . ASP A 1 389 ? 7.066 -30.734 -18.078 1 97 389 ASP A N 1
ATOM 2950 C CA . ASP A 1 389 ? 6.898 -29.656 -17.125 1 97 389 ASP A CA 1
ATOM 2951 C C . ASP A 1 389 ? 6.836 -28.297 -17.828 1 97 389 ASP A C 1
ATOM 2953 O O . ASP A 1 389 ? 7.578 -28.047 -18.781 1 97 389 ASP A O 1
ATOM 2957 N N . GLY A 1 390 ? 6 -27.422 -17.312 1 94.5 390 GLY A N 1
ATOM 2958 C CA . GLY A 1 390 ? 5.766 -26.125 -17.953 1 94.5 390 GLY A CA 1
ATOM 2959 C C . GLY A 1 390 ? 6.707 -25.047 -17.469 1 94.5 390 GLY A C 1
ATOM 2960 O O . GLY A 1 390 ? 6.457 -23.859 -17.672 1 94.5 390 GLY A O 1
ATOM 2961 N N . ALA A 1 391 ? 7.797 -25.344 -16.797 1 95.62 391 ALA A N 1
ATOM 2962 C CA . ALA A 1 391 ? 8.734 -24.344 -16.297 1 95.62 391 ALA A CA 1
ATOM 2963 C C . ALA A 1 391 ? 9.195 -23.422 -17.438 1 95.62 391 ALA A C 1
ATOM 2965 O O . ALA A 1 391 ? 9.445 -23.875 -18.547 1 95.62 391 ALA A O 1
ATOM 2966 N N . HIS A 1 392 ? 9.258 -22.094 -17.141 1 93.88 392 HIS A N 1
ATOM 2967 C CA . HIS A 1 392 ? 9.68 -21.156 -18.172 1 93.88 392 HIS A CA 1
ATOM 2968 C C . HIS A 1 392 ? 10.273 -19.891 -17.547 1 93.88 392 HIS A C 1
ATOM 2970 O O . HIS A 1 392 ? 10.477 -18.891 -18.25 1 93.88 392 HIS A O 1
ATOM 2976 N N . THR A 1 393 ? 10.445 -19.844 -16.297 1 91.88 393 THR A N 1
ATOM 2977 C CA . THR A 1 393 ? 11.133 -18.797 -15.555 1 91.88 393 THR A CA 1
ATOM 2978 C C . THR A 1 393 ? 12.352 -19.344 -14.82 1 91.88 393 THR A C 1
ATOM 2980 O O . THR A 1 393 ? 12.539 -20.562 -14.758 1 91.88 393 THR A O 1
ATOM 2983 N N . GLU A 1 394 ? 13.172 -18.422 -14.297 1 92.88 394 GLU A N 1
ATOM 2984 C CA . GLU A 1 394 ? 14.32 -18.844 -13.508 1 92.88 394 GLU A CA 1
ATOM 2985 C C . GLU A 1 394 ? 13.891 -19.672 -12.305 1 92.88 394 GLU A C 1
ATOM 2987 O O . GLU A 1 394 ? 14.453 -20.734 -12.047 1 92.88 394 GLU A O 1
ATOM 2992 N N . ALA A 1 395 ? 12.875 -19.188 -11.648 1 91.31 395 ALA A N 1
ATOM 2993 C CA . ALA A 1 395 ? 12.398 -19.859 -10.445 1 91.31 395 ALA A CA 1
ATOM 2994 C C . ALA A 1 395 ? 11.828 -21.234 -10.773 1 91.31 395 ALA A C 1
ATOM 2996 O O . ALA A 1 395 ? 12.07 -22.203 -10.047 1 91.31 395 ALA A O 1
ATOM 2997 N N . SER A 1 396 ? 11.086 -21.328 -11.797 1 94.12 396 SER A N 1
ATOM 2998 C CA . SER A 1 396 ? 10.484 -22.609 -12.141 1 94.12 396 SER A CA 1
ATOM 2999 C C . SER A 1 396 ? 11.531 -23.578 -12.695 1 94.12 396 SER A C 1
ATOM 3001 O O . SER A 1 396 ? 11.414 -24.797 -12.523 1 94.12 396 SER A O 1
ATOM 3003 N N . ALA A 1 397 ? 12.609 -23.078 -13.352 1 96 397 ALA A N 1
ATOM 3004 C CA . ALA A 1 397 ? 13.719 -23.922 -13.789 1 96 397 ALA A CA 1
ATOM 3005 C C . ALA A 1 397 ? 14.445 -24.547 -12.602 1 96 397 ALA A C 1
ATOM 3007 O O . ALA A 1 397 ? 14.812 -25.719 -12.641 1 96 397 ALA A O 1
ATOM 3008 N N . LYS A 1 398 ? 14.625 -23.719 -11.633 1 95.44 398 LYS A N 1
ATOM 3009 C CA . LYS A 1 398 ? 15.258 -24.219 -10.414 1 95.44 398 LYS A CA 1
ATOM 3010 C C . LYS A 1 398 ? 14.414 -25.328 -9.781 1 95.44 398 LYS A C 1
ATOM 3012 O O . LYS A 1 398 ? 14.945 -26.375 -9.391 1 95.44 398 LYS A O 1
ATOM 3017 N N . ALA A 1 399 ? 13.172 -25.094 -9.703 1 95.31 399 ALA A N 1
ATOM 3018 C CA . ALA A 1 399 ? 12.266 -26.078 -9.133 1 95.31 399 ALA A CA 1
ATOM 3019 C C . ALA A 1 399 ? 12.297 -27.391 -9.93 1 95.31 399 ALA A C 1
ATOM 3021 O O . ALA A 1 399 ? 12.305 -28.469 -9.352 1 95.31 399 ALA A O 1
ATOM 3022 N N . LEU A 1 400 ? 12.266 -27.234 -11.219 1 96.81 400 LEU A N 1
ATOM 3023 C CA . LEU A 1 400 ? 12.312 -28.406 -12.086 1 96.81 400 LEU A CA 1
ATOM 3024 C C . LEU A 1 400 ? 13.617 -29.172 -11.898 1 96.81 400 LEU A C 1
ATOM 3026 O O . LEU A 1 400 ? 13.625 -30.406 -11.828 1 96.81 400 LEU A O 1
ATOM 3030 N N . SER A 1 401 ? 14.719 -28.438 -11.883 1 96.75 401 SER A N 1
ATOM 3031 C CA . SER A 1 401 ? 16.031 -29.047 -11.648 1 96.75 401 SER A CA 1
ATOM 3032 C C . SER A 1 401 ? 16.047 -29.844 -10.352 1 96.75 401 SER A C 1
ATOM 3034 O O . SER A 1 401 ? 16.578 -30.953 -10.305 1 96.75 401 SER A O 1
ATOM 3036 N N . ASP A 1 402 ? 15.453 -29.297 -9.359 1 95.56 402 ASP A N 1
ATOM 3037 C CA . ASP A 1 402 ? 15.391 -29.953 -8.062 1 95.56 402 ASP A CA 1
ATOM 3038 C C . ASP A 1 402 ? 14.555 -31.234 -8.133 1 95.56 402 ASP A C 1
ATOM 3040 O O . ASP A 1 402 ? 14.898 -32.25 -7.512 1 95.56 402 ASP A O 1
ATOM 3044 N N . VAL A 1 403 ? 13.477 -31.234 -8.836 1 95.94 403 VAL A N 1
ATOM 3045 C CA . VAL A 1 403 ? 12.617 -32.406 -8.992 1 95.94 403 VAL A CA 1
ATOM 3046 C C . VAL A 1 403 ? 13.383 -33.5 -9.703 1 95.94 403 VAL A C 1
ATOM 3048 O O . VAL A 1 403 ? 13.32 -34.656 -9.289 1 95.94 403 VAL A O 1
ATOM 3051 N N . ILE A 1 404 ? 14.07 -33.156 -10.773 1 95.75 404 ILE A N 1
ATOM 3052 C CA . ILE A 1 404 ? 14.852 -34.125 -11.531 1 95.75 404 ILE A CA 1
ATOM 3053 C C . ILE A 1 404 ? 15.883 -34.781 -10.609 1 95.75 404 ILE A C 1
ATOM 3055 O O . ILE A 1 404 ? 16 -36.031 -10.594 1 95.75 404 ILE A O 1
ATOM 3059 N N . ARG A 1 405 ? 16.516 -34 -9.82 1 93.69 405 ARG A N 1
ATOM 3060 C CA . ARG A 1 405 ? 17.562 -34.469 -8.938 1 93.69 405 ARG A CA 1
ATOM 3061 C C . ARG A 1 405 ? 16.984 -35.406 -7.855 1 93.69 405 ARG A C 1
ATOM 3063 O O . ARG A 1 405 ? 17.625 -36.375 -7.449 1 93.69 405 ARG A O 1
ATOM 3070 N N . THR A 1 406 ? 15.82 -35.094 -7.457 1 92.06 406 THR A N 1
ATOM 3071 C CA . THR A 1 406 ? 15.227 -35.812 -6.336 1 92.06 406 THR A CA 1
ATOM 3072 C C . THR A 1 406 ? 14.547 -37.094 -6.812 1 92.06 406 THR A C 1
ATOM 3074 O O . THR A 1 406 ? 14.664 -38.156 -6.168 1 92.06 406 THR A O 1
ATOM 3077 N N . VAL A 1 407 ? 13.859 -37.125 -7.887 1 91.56 407 VAL A N 1
ATOM 3078 C CA . VAL A 1 407 ? 13.055 -38.25 -8.344 1 91.56 407 VAL A CA 1
ATOM 3079 C C . VAL A 1 407 ? 13.93 -39.188 -9.156 1 91.56 407 VAL A C 1
ATOM 3081 O O . VAL A 1 407 ? 13.773 -40.406 -9.055 1 91.56 407 VAL A O 1
ATOM 3084 N N . GLU A 1 408 ? 14.766 -38.625 -9.977 1 89.75 408 GLU A N 1
ATOM 3085 C CA . GLU A 1 408 ? 15.688 -39.406 -10.805 1 89.75 408 GLU A CA 1
ATOM 3086 C C . GLU A 1 408 ? 17.109 -38.875 -10.688 1 89.75 408 GLU A C 1
ATOM 3088 O O . GLU A 1 408 ? 17.641 -38.281 -11.633 1 89.75 408 GLU A O 1
ATOM 3093 N N . PRO A 1 409 ? 17.797 -39.25 -9.656 1 86.56 409 PRO A N 1
ATOM 3094 C CA . PRO A 1 409 ? 19.094 -38.656 -9.352 1 86.56 409 PRO A CA 1
ATOM 3095 C C . PRO A 1 409 ? 20.188 -39.125 -10.297 1 86.56 409 PRO A C 1
ATOM 3097 O O . PRO A 1 409 ? 21.203 -38.438 -10.469 1 86.56 409 PRO A O 1
ATOM 3100 N N . GLU A 1 410 ? 20.016 -40.281 -10.906 1 86.12 410 GLU A N 1
ATOM 3101 C CA . GLU A 1 410 ? 21.094 -40.844 -11.719 1 86.12 410 GLU A CA 1
ATOM 3102 C C . GLU A 1 410 ? 20.594 -41.188 -13.117 1 86.12 410 GLU A C 1
ATOM 3104 O O . GLU A 1 410 ? 19.406 -41.062 -13.414 1 86.12 410 GLU A O 1
ATOM 3109 N N . GLY A 1 411 ? 21.562 -41.5 -14.008 1 84.56 411 GLY A N 1
ATOM 3110 C CA . GLY A 1 411 ? 21.25 -41.906 -15.367 1 84.56 411 GLY A CA 1
ATOM 3111 C C . GLY A 1 411 ? 21.375 -40.781 -16.375 1 84.56 411 GLY A C 1
ATOM 3112 O O . GLY A 1 411 ? 21.531 -39.594 -16 1 84.56 411 GLY A O 1
ATOM 3113 N N . PRO A 1 412 ? 21.375 -41.156 -17.594 1 90.25 412 PRO A N 1
ATOM 3114 C CA . PRO A 1 412 ? 21.469 -40.125 -18.641 1 90.25 412 PRO A CA 1
ATOM 3115 C C . PRO A 1 412 ? 20.219 -39.219 -18.703 1 90.25 412 PRO A C 1
ATOM 3117 O O . PRO A 1 412 ? 19.109 -39.688 -18.438 1 90.25 412 PRO A O 1
ATOM 3120 N N . LEU A 1 413 ? 20.438 -37.969 -19 1 94.44 413 LEU A N 1
ATOM 3121 C CA . LEU A 1 413 ? 19.375 -36.969 -19.031 1 94.44 413 LEU A CA 1
ATOM 3122 C C . LEU A 1 413 ? 19.359 -36.219 -20.359 1 94.44 413 LEU A C 1
ATOM 3124 O O . LEU A 1 413 ? 20.391 -35.75 -20.828 1 94.44 413 LEU A O 1
ATOM 3128 N N . ALA A 1 414 ? 18.219 -36.188 -20.984 1 94.81 414 ALA A N 1
ATOM 3129 C CA . ALA A 1 414 ? 18 -35.344 -22.172 1 94.81 414 ALA A CA 1
ATOM 3130 C C . ALA A 1 414 ? 16.969 -34.25 -21.891 1 94.81 414 ALA A C 1
ATOM 3132 O O . ALA A 1 414 ? 15.938 -34.5 -21.25 1 94.81 414 ALA A O 1
ATOM 3133 N N . LEU A 1 415 ? 17.266 -33.031 -22.328 1 97.06 415 LEU A N 1
ATOM 3134 C CA . LEU A 1 415 ? 16.328 -31.922 -22.234 1 97.06 415 LEU A CA 1
ATOM 3135 C C . LEU A 1 415 ? 15.828 -31.516 -23.609 1 97.06 415 LEU A C 1
ATOM 3137 O O . LEU A 1 415 ? 16.609 -31.375 -24.547 1 97.06 415 LEU A O 1
ATOM 3141 N N . ILE A 1 416 ? 14.555 -31.422 -23.75 1 95.69 416 ILE A N 1
ATOM 3142 C CA . ILE A 1 416 ? 13.938 -30.828 -24.938 1 95.69 416 ILE A CA 1
ATOM 3143 C C . ILE A 1 416 ? 13.242 -29.531 -24.547 1 95.69 416 ILE A C 1
ATOM 3145 O O . ILE A 1 416 ? 12.289 -29.531 -23.781 1 95.69 416 ILE A O 1
ATOM 3149 N N . ILE A 1 417 ? 13.711 -28.391 -25.172 1 96.38 417 ILE A N 1
ATOM 3150 C CA . ILE A 1 417 ? 13.312 -27.078 -24.656 1 96.38 417 ILE A CA 1
ATOM 3151 C C . ILE A 1 417 ? 12.727 -26.234 -25.781 1 96.38 417 ILE A C 1
ATOM 3153 O O . ILE A 1 417 ? 13.336 -26.078 -26.844 1 96.38 417 ILE A O 1
ATOM 3157 N N . GLY A 1 418 ? 11.555 -25.703 -25.609 1 94.31 418 GLY A N 1
ATOM 3158 C CA . GLY A 1 418 ? 10.922 -24.672 -26.406 1 94.31 418 GLY A CA 1
ATOM 3159 C C . GLY A 1 418 ? 10.32 -23.547 -25.578 1 94.31 418 GLY A C 1
ATOM 3160 O O . GLY A 1 418 ? 9.57 -23.797 -24.641 1 94.31 418 GLY A O 1
ATOM 3161 N N . MET A 1 419 ? 10.68 -22.266 -25.906 1 93.81 419 MET A N 1
ATOM 3162 C CA . MET A 1 419 ? 10.258 -21.141 -25.078 1 93.81 419 MET A CA 1
ATOM 3163 C C . MET A 1 419 ? 9.688 -20.016 -25.938 1 93.81 419 MET A C 1
ATOM 3165 O O . MET A 1 419 ? 9.938 -19.953 -27.141 1 93.81 419 MET A O 1
ATOM 3169 N N . ALA A 1 420 ? 8.914 -19.141 -25.281 1 88.75 420 ALA A N 1
ATOM 3170 C CA . ALA A 1 420 ? 8.484 -17.891 -25.906 1 88.75 420 ALA A CA 1
ATOM 3171 C C . ALA A 1 420 ? 9.625 -16.875 -25.938 1 88.75 420 ALA A C 1
ATOM 3173 O O . ALA A 1 420 ? 10.586 -16.984 -25.156 1 88.75 420 ALA A O 1
ATOM 3174 N N . ASN A 1 421 ? 9.5 -15.852 -26.734 1 87.5 421 ASN A N 1
ATOM 3175 C CA . ASN A 1 421 ? 10.594 -14.922 -26.984 1 87.5 421 ASN A CA 1
ATOM 3176 C C . ASN A 1 421 ? 10.68 -13.852 -25.906 1 87.5 421 ASN A C 1
ATOM 3178 O O . ASN A 1 421 ? 11.703 -13.172 -25.781 1 87.5 421 ASN A O 1
ATOM 3182 N N . ASP A 1 422 ? 9.688 -13.719 -25.078 1 80.81 422 ASP A N 1
ATOM 3183 C CA . ASP A 1 422 ? 9.641 -12.648 -24.078 1 80.81 422 ASP A CA 1
ATOM 3184 C C . ASP A 1 422 ? 10.055 -13.156 -22.703 1 80.81 422 ASP A C 1
ATOM 3186 O O . ASP A 1 422 ? 9.695 -12.562 -21.688 1 80.81 422 ASP A O 1
ATOM 3190 N N . LYS A 1 423 ? 10.828 -14.234 -22.609 1 86.25 423 LYS A N 1
ATOM 3191 C CA . LYS A 1 423 ? 11.227 -14.812 -21.328 1 86.25 423 LYS A CA 1
ATOM 3192 C C . LYS A 1 423 ? 12.703 -14.57 -21.062 1 86.25 423 LYS A C 1
ATOM 3194 O O . LYS A 1 423 ? 13.422 -14.055 -21.906 1 86.25 423 LYS A O 1
ATOM 3199 N N . GLU A 1 424 ? 13.125 -14.906 -19.844 1 88.12 424 GLU A N 1
ATOM 3200 C CA . GLU A 1 424 ? 14.523 -14.82 -19.453 1 88.12 424 GLU A CA 1
ATOM 3201 C C . GLU A 1 424 ? 15.281 -16.094 -19.781 1 88.12 424 GLU A C 1
ATOM 3203 O O . GLU A 1 424 ? 15.648 -16.859 -18.891 1 88.12 424 GLU A O 1
ATOM 3208 N N . HIS A 1 425 ? 15.773 -16.141 -21.031 1 94.69 425 HIS A N 1
ATOM 3209 C CA . HIS A 1 425 ? 16.328 -17.375 -21.594 1 94.69 425 HIS A CA 1
ATOM 3210 C C . HIS A 1 425 ? 17.656 -17.719 -20.922 1 94.69 425 HIS A C 1
ATOM 3212 O O . HIS A 1 425 ? 17.891 -18.891 -20.609 1 94.69 425 HIS A O 1
ATOM 3218 N N . LEU A 1 426 ? 18.5 -16.688 -20.703 1 95.69 426 LEU A N 1
ATOM 3219 C CA . LEU A 1 426 ? 19.812 -16.922 -20.109 1 95.69 426 LEU A CA 1
ATOM 3220 C C . LEU A 1 426 ? 19.688 -17.469 -18.703 1 95.69 426 LEU A C 1
ATOM 3222 O O . LEU A 1 426 ? 20.344 -18.453 -18.359 1 95.69 426 LEU A O 1
ATOM 3226 N N . ALA A 1 427 ? 18.828 -16.844 -17.938 1 94.56 427 ALA A N 1
ATOM 3227 C CA . ALA A 1 427 ? 18.641 -17.25 -16.547 1 94.56 427 ALA A CA 1
ATOM 3228 C C . ALA A 1 427 ? 18.016 -18.656 -16.469 1 94.56 427 ALA A C 1
ATOM 3230 O O . ALA A 1 427 ? 18.375 -19.453 -15.602 1 94.56 427 ALA A O 1
ATOM 3231 N N . PHE A 1 428 ? 17.141 -18.953 -17.359 1 95.81 428 PHE A N 1
ATOM 3232 C CA . PHE A 1 428 ? 16.5 -20.266 -17.422 1 95.81 428 PHE A CA 1
ATOM 3233 C C . PHE A 1 428 ? 17.5 -21.359 -17.719 1 95.81 428 PHE A C 1
ATOM 3235 O O . PHE A 1 428 ? 17.562 -22.359 -17.016 1 95.81 428 PHE A O 1
ATOM 3242 N N . ALA A 1 429 ? 18.328 -21.141 -18.688 1 97.44 429 ALA A N 1
ATOM 3243 C CA . ALA A 1 429 ? 19.344 -22.094 -19.094 1 97.44 429 ALA A CA 1
ATOM 3244 C C . ALA A 1 429 ? 20.375 -22.312 -17.984 1 97.44 429 ALA A C 1
ATOM 3246 O O . ALA A 1 429 ? 20.75 -23.453 -17.703 1 97.44 429 ALA A O 1
ATOM 3247 N N . ALA A 1 430 ? 20.719 -21.234 -17.406 1 97.25 430 ALA A N 1
ATOM 3248 C CA . ALA A 1 430 ? 21.734 -21.297 -16.359 1 97.25 430 ALA A CA 1
ATOM 3249 C C . ALA A 1 430 ? 21.266 -22.156 -15.188 1 97.25 430 ALA A C 1
ATOM 3251 O O . ALA A 1 430 ? 22.047 -22.938 -14.625 1 97.25 430 ALA A O 1
ATOM 3252 N N . GLN A 1 431 ? 20 -22 -14.875 1 95.94 431 GLN A N 1
ATOM 3253 C CA . GLN A 1 431 ? 19.453 -22.75 -13.742 1 95.94 431 GLN A CA 1
ATOM 3254 C C . GLN A 1 431 ? 19.391 -24.25 -14.039 1 95.94 431 GLN A C 1
ATOM 3256 O O . GLN A 1 431 ? 19.734 -25.062 -13.18 1 95.94 431 GLN A O 1
ATOM 3261 N N . LEU A 1 432 ? 18.953 -24.656 -15.18 1 96.81 432 LEU A N 1
ATOM 3262 C CA . LEU A 1 432 ? 18.844 -26.062 -15.523 1 96.81 432 LEU A CA 1
ATOM 3263 C C . LEU A 1 432 ? 20.219 -26.703 -15.672 1 96.81 432 LEU A C 1
ATOM 3265 O O . LEU A 1 432 ? 20.422 -27.859 -15.266 1 96.81 432 LEU A O 1
ATOM 3269 N N . LEU A 1 433 ? 21.188 -25.953 -16.203 1 96.38 433 LEU A N 1
ATOM 3270 C CA . LEU A 1 433 ? 22.516 -26.5 -16.438 1 96.38 433 LEU A CA 1
ATOM 3271 C C . LEU A 1 433 ? 23.312 -26.562 -15.141 1 96.38 433 LEU A C 1
ATOM 3273 O O . LEU A 1 433 ? 24.344 -27.25 -15.07 1 96.38 433 LEU A O 1
ATOM 3277 N N . SER A 1 434 ? 22.875 -25.844 -14.164 1 94.62 434 SER A N 1
ATOM 3278 C CA . SER A 1 434 ? 23.562 -25.859 -12.875 1 94.62 434 SER A CA 1
ATOM 3279 C C . SER A 1 434 ? 23.156 -27.078 -12.055 1 94.62 434 SER A C 1
ATOM 3281 O O . SER A 1 434 ? 23.828 -27.438 -11.078 1 94.62 434 SER A O 1
ATOM 3283 N N . GLY A 1 435 ? 22.062 -27.75 -12.43 1 92.94 435 GLY A N 1
ATOM 3284 C CA . GLY A 1 435 ? 21.625 -28.969 -11.766 1 92.94 435 GLY A CA 1
ATOM 3285 C C . GLY A 1 435 ? 22.297 -30.219 -12.297 1 92.94 435 GLY A C 1
ATOM 3286 O O . GLY A 1 435 ? 23.516 -30.234 -12.477 1 92.94 435 GLY A O 1
ATOM 3287 N N . ARG A 1 436 ? 21.531 -31.266 -12.383 1 92.69 436 ARG A N 1
ATOM 3288 C CA . ARG A 1 436 ? 22.047 -32.469 -13.016 1 92.69 436 ARG A CA 1
ATOM 3289 C C . ARG A 1 436 ? 22.438 -32.219 -14.461 1 92.69 436 ARG A C 1
ATOM 3291 O O . ARG A 1 436 ? 21.609 -31.781 -15.266 1 92.69 436 ARG A O 1
ATOM 3298 N N . ARG A 1 437 ? 23.641 -32.438 -14.727 1 91.75 437 ARG A N 1
ATOM 3299 C CA . ARG A 1 437 ? 24.141 -32.125 -16.062 1 91.75 437 ARG A CA 1
ATOM 3300 C C . ARG A 1 437 ? 23.438 -33 -17.109 1 91.75 437 ARG A C 1
ATOM 3302 O O . ARG A 1 437 ? 23.438 -34.219 -17.016 1 91.75 437 ARG A O 1
ATOM 3309 N N . PRO A 1 438 ? 22.875 -32.375 -18.125 1 95.56 438 PRO A N 1
ATOM 3310 C CA . PRO A 1 438 ? 22.266 -33.156 -19.188 1 95.56 438 PRO A CA 1
ATOM 3311 C C . PRO A 1 438 ? 23.297 -33.75 -20.156 1 95.56 438 PRO A C 1
ATOM 3313 O O . PRO A 1 438 ? 24.344 -33.125 -20.359 1 95.56 438 PRO A O 1
ATOM 3316 N N . ASP A 1 439 ? 22.969 -34.844 -20.656 1 93.06 439 ASP A N 1
ATOM 3317 C CA . ASP A 1 439 ? 23.781 -35.469 -21.719 1 93.06 439 ASP A CA 1
ATOM 3318 C C . ASP A 1 439 ? 23.422 -34.875 -23.078 1 93.06 439 ASP A C 1
ATOM 3320 O O . ASP A 1 439 ? 24.266 -34.75 -23.953 1 93.06 439 ASP A O 1
ATOM 3324 N N . ILE A 1 440 ? 22.156 -34.562 -23.172 1 93.56 440 ILE A N 1
ATOM 3325 C CA . ILE A 1 440 ? 21.625 -34.094 -24.438 1 93.56 440 ILE A CA 1
ATOM 3326 C C . ILE A 1 440 ? 20.688 -32.906 -24.188 1 93.56 440 ILE A C 1
ATOM 3328 O O . ILE A 1 440 ? 19.875 -32.906 -23.266 1 93.56 440 ILE A O 1
ATOM 3332 N N . VAL A 1 441 ? 20.859 -31.844 -25.047 1 96.62 441 VAL A N 1
ATOM 3333 C CA . VAL A 1 441 ? 19.938 -30.719 -25.047 1 96.62 441 VAL A CA 1
ATOM 3334 C C . VAL A 1 441 ? 19.453 -30.453 -26.469 1 96.62 441 VAL A C 1
ATOM 3336 O O . VAL A 1 441 ? 20.25 -30.141 -27.359 1 96.62 441 VAL A O 1
ATOM 3339 N N . LEU A 1 442 ? 18.219 -30.625 -26.656 1 95.19 442 LEU A N 1
ATOM 3340 C CA . LEU A 1 442 ? 17.609 -30.344 -27.953 1 95.19 442 LEU A CA 1
ATOM 3341 C C . LEU A 1 442 ? 16.688 -29.141 -27.875 1 95.19 442 LEU A C 1
ATOM 3343 O O . LEU A 1 442 ? 15.703 -29.156 -27.125 1 95.19 442 LEU A O 1
ATOM 3347 N N . LEU A 1 443 ? 17 -28.141 -28.641 1 95.56 443 LEU A N 1
ATOM 3348 C CA . LEU A 1 443 ? 16.203 -26.922 -28.656 1 95.56 443 LEU A CA 1
ATOM 3349 C C . LEU A 1 443 ? 15.203 -26.953 -29.812 1 95.56 443 LEU A C 1
ATOM 3351 O O . LEU A 1 443 ? 15.5 -27.469 -30.891 1 95.56 443 LEU A O 1
ATOM 3355 N N . THR A 1 444 ? 13.984 -26.5 -29.5 1 93.75 444 THR A N 1
ATOM 3356 C CA . THR A 1 444 ? 12.93 -26.516 -30.5 1 93.75 444 THR A CA 1
ATOM 3357 C C . THR A 1 444 ? 12.031 -25.281 -30.375 1 93.75 444 THR A C 1
ATOM 3359 O O . THR A 1 444 ? 12.32 -24.375 -29.578 1 93.75 444 THR A O 1
ATOM 3362 N N . GLU A 1 445 ? 11.039 -25.234 -31.281 1 90.38 445 GLU A N 1
ATOM 3363 C CA . GLU A 1 445 ? 10.078 -24.125 -31.266 1 90.38 445 GLU A CA 1
ATOM 3364 C C . GLU A 1 445 ? 8.727 -24.578 -30.734 1 90.38 445 GLU A C 1
ATOM 3366 O O . GLU A 1 445 ? 8.273 -25.688 -31.047 1 90.38 445 GLU A O 1
ATOM 3371 N N . ALA A 1 446 ? 8.273 -23.812 -29.797 1 81.62 446 ALA A N 1
ATOM 3372 C CA . ALA A 1 446 ? 6.938 -24.062 -29.266 1 81.62 446 ALA A CA 1
ATOM 3373 C C . ALA A 1 446 ? 5.891 -23.188 -29.953 1 81.62 446 ALA A C 1
ATOM 3375 O O . ALA A 1 446 ? 6.121 -22 -30.188 1 81.62 446 ALA A O 1
ATOM 3376 N N . ARG A 1 447 ? 4.797 -23.75 -30.438 1 76.69 447 ARG A N 1
ATOM 3377 C CA . ARG A 1 447 ? 3.68 -22.922 -30.875 1 76.69 447 ARG A CA 1
ATOM 3378 C C . ARG A 1 447 ? 2.957 -22.297 -29.672 1 76.69 447 ARG A C 1
ATOM 3380 O O . ARG A 1 447 ? 2.361 -23.016 -28.875 1 76.69 447 ARG A O 1
ATOM 3387 N N . ILE A 1 448 ? 3.02 -21.109 -29.562 1 68 448 ILE A N 1
ATOM 3388 C CA . ILE A 1 448 ? 2.471 -20.422 -28.406 1 68 448 ILE A CA 1
ATOM 3389 C C . ILE A 1 448 ? 1.03 -20 -28.688 1 68 448 ILE A C 1
ATOM 3391 O O . ILE A 1 448 ? 0.78 -19.188 -29.578 1 68 448 ILE A O 1
ATOM 3395 N N . ALA A 1 449 ? 0.134 -20.484 -27.922 1 62.34 449 ALA A N 1
ATOM 3396 C CA . ALA A 1 449 ? -1.301 -20.266 -28.078 1 62.34 449 ALA A CA 1
ATOM 3397 C C . ALA A 1 449 ? -1.73 -20.406 -29.531 1 62.34 449 ALA A C 1
ATOM 3399 O O . ALA A 1 449 ? -2.455 -19.547 -30.062 1 62.34 449 ALA A O 1
ATOM 3400 N N . GLY A 1 450 ? -1.205 -21.281 -30.188 1 62.16 450 GLY A N 1
ATOM 3401 C CA . GLY A 1 450 ? -1.603 -21.641 -31.547 1 62.16 450 GLY A CA 1
ATOM 3402 C C . GLY A 1 450 ? -0.843 -20.875 -32.594 1 62.16 450 GLY A C 1
ATOM 3403 O O . GLY A 1 450 ? -1.072 -21.078 -33.812 1 62.16 450 GLY A O 1
ATOM 3404 N N . GLY A 1 451 ? 0.052 -20.031 -32.188 1 67.38 451 GLY A N 1
ATOM 3405 C CA . GLY A 1 451 ? 0.788 -19.234 -33.156 1 67.38 451 GLY A CA 1
ATOM 3406 C C . GLY A 1 451 ? 2.287 -19.266 -32.906 1 67.38 451 GLY A C 1
ATOM 3407 O O . GLY A 1 451 ? 2.768 -19.859 -31.953 1 67.38 451 GLY A O 1
ATOM 3408 N N . THR A 1 452 ? 2.994 -18.719 -33.906 1 71.69 452 THR A N 1
ATOM 3409 C CA . THR A 1 452 ? 4.449 -18.719 -33.812 1 71.69 452 THR A CA 1
ATOM 3410 C C . THR A 1 452 ? 4.984 -17.328 -33.531 1 71.69 452 THR A C 1
ATOM 3412 O O . THR A 1 452 ? 6.191 -17.141 -33.375 1 71.69 452 THR A O 1
ATOM 3415 N N . ALA A 1 453 ? 4.051 -16.422 -33.375 1 73.44 453 ALA A N 1
ATOM 3416 C CA . ALA A 1 453 ? 4.469 -15.023 -33.281 1 73.44 453 ALA A CA 1
ATOM 3417 C C . ALA A 1 453 ? 5.332 -14.789 -32.031 1 73.44 453 ALA A C 1
ATOM 3419 O O . ALA A 1 453 ? 6.285 -14.008 -32.094 1 73.44 453 ALA A O 1
ATOM 3420 N N . ARG A 1 454 ? 5.125 -15.531 -31.031 1 79.19 454 ARG A N 1
ATOM 3421 C CA . ARG A 1 454 ? 5.828 -15.305 -29.781 1 79.19 454 ARG A CA 1
ATOM 3422 C C . ARG A 1 454 ? 6.859 -16.406 -29.516 1 79.19 454 ARG A C 1
ATOM 3424 O O . ARG A 1 454 ? 7.445 -16.469 -28.438 1 79.19 454 ARG A O 1
ATOM 3431 N N . SER A 1 455 ? 7.082 -17.219 -30.469 1 85.62 455 SER A N 1
ATOM 3432 C CA . SER A 1 455 ? 7.996 -18.344 -30.281 1 85.62 455 SER A CA 1
ATOM 3433 C C . SER A 1 455 ? 9.445 -17.906 -30.453 1 85.62 455 SER A C 1
ATOM 3435 O O . SER A 1 455 ? 9.766 -17.141 -31.375 1 85.62 455 SER A O 1
ATOM 3437 N N . MET A 1 456 ? 10.266 -18.359 -29.609 1 89.69 456 MET A N 1
ATOM 3438 C CA . MET A 1 456 ? 11.703 -18.172 -29.797 1 89.69 456 MET A CA 1
ATOM 3439 C C . MET A 1 456 ? 12.25 -19.156 -30.828 1 89.69 456 MET A C 1
ATOM 3441 O O . MET A 1 456 ? 11.867 -20.328 -30.828 1 89.69 456 MET A O 1
ATOM 3445 N N . LEU A 1 457 ? 13.102 -18.625 -31.656 1 90.69 457 LEU A N 1
ATOM 3446 C CA . LEU A 1 457 ? 13.711 -19.5 -32.656 1 90.69 457 LEU A CA 1
ATOM 3447 C C . LEU A 1 457 ? 14.609 -20.547 -32 1 90.69 457 LEU A C 1
ATOM 3449 O O . LEU A 1 457 ? 15.344 -20.234 -31.062 1 90.69 457 LEU A O 1
ATOM 3453 N N . ALA A 1 458 ? 14.539 -21.797 -32.562 1 93.38 458 ALA A N 1
ATOM 3454 C CA . ALA A 1 458 ? 15.312 -22.891 -32.031 1 93.38 458 ALA A CA 1
ATOM 3455 C C . ALA A 1 458 ? 16.812 -22.609 -32.125 1 93.38 458 ALA A C 1
ATOM 3457 O O . ALA A 1 458 ? 17.562 -22.906 -31.188 1 93.38 458 ALA A O 1
ATOM 3458 N N . SER A 1 459 ? 17.234 -22.047 -33.188 1 93.06 459 SER A N 1
ATOM 3459 C CA . SER A 1 459 ? 18.656 -21.75 -33.406 1 93.06 459 SER A CA 1
ATOM 3460 C C . SER A 1 459 ? 19.156 -20.703 -32.406 1 93.06 459 SER A C 1
ATOM 3462 O O . SER A 1 459 ? 20.266 -20.812 -31.891 1 93.06 459 SER A O 1
ATOM 3464 N N . SER A 1 460 ? 18.328 -19.734 -32.25 1 94.06 460 SER A N 1
ATOM 3465 C CA . SER A 1 460 ? 18.703 -18.688 -31.297 1 94.06 460 SER A CA 1
ATOM 3466 C C . SER A 1 460 ? 18.797 -19.234 -29.875 1 94.06 460 SER A C 1
ATOM 3468 O O . SER A 1 460 ? 19.703 -18.875 -29.125 1 94.06 460 SER A O 1
ATOM 3470 N N . LEU A 1 461 ? 17.859 -20.047 -29.5 1 95.19 461 LEU A N 1
ATOM 3471 C CA . LEU A 1 461 ? 17.891 -20.688 -28.188 1 95.19 461 LEU A CA 1
ATOM 3472 C C . LEU A 1 461 ? 19.141 -21.547 -28.047 1 95.19 461 LEU A C 1
ATOM 3474 O O . LEU A 1 461 ? 19.75 -21.578 -26.984 1 95.19 461 LEU A O 1
ATOM 3478 N N . LYS A 1 462 ? 19.5 -22.234 -29.078 1 95.75 462 LYS A N 1
ATOM 3479 C CA . LYS A 1 462 ? 20.688 -23.078 -29.062 1 95.75 462 LYS A CA 1
ATOM 3480 C C . LYS A 1 462 ? 21.938 -22.25 -28.781 1 95.75 462 LYS A C 1
ATOM 3482 O O . LYS A 1 462 ? 22.797 -22.672 -28.016 1 95.75 462 LYS A O 1
ATOM 3487 N N . ASP A 1 463 ? 22 -21.109 -29.438 1 95.94 463 ASP A N 1
ATOM 3488 C CA . ASP A 1 463 ? 23.141 -20.234 -29.219 1 95.94 463 ASP A CA 1
ATOM 3489 C C . ASP A 1 463 ? 23.234 -19.797 -27.766 1 95.94 463 ASP A C 1
ATOM 3491 O O . ASP A 1 463 ? 24.328 -19.766 -27.188 1 95.94 463 ASP A O 1
ATOM 3495 N N . ILE A 1 464 ? 22.094 -19.484 -27.234 1 96.56 464 ILE A N 1
ATOM 3496 C CA . ILE A 1 464 ? 22.047 -19.031 -25.844 1 96.56 464 ILE A CA 1
ATOM 3497 C C . ILE A 1 464 ? 22.484 -20.172 -24.922 1 96.56 464 ILE A C 1
ATOM 3499 O O . ILE A 1 464 ? 23.328 -19.969 -24.031 1 96.56 464 ILE A O 1
ATOM 3503 N N . TRP A 1 465 ? 21.984 -21.359 -25.141 1 97.25 465 TRP A N 1
ATOM 3504 C CA . TRP A 1 465 ? 22.281 -22.5 -24.297 1 97.25 465 TRP A CA 1
ATOM 3505 C C . TRP A 1 465 ? 23.75 -22.906 -24.438 1 97.25 465 TRP A C 1
ATOM 3507 O O . TRP A 1 465 ? 24.375 -23.297 -23.438 1 97.25 465 TRP A O 1
ATOM 3517 N N . THR A 1 466 ? 24.297 -22.812 -25.578 1 96.5 466 THR A N 1
ATOM 3518 C CA . THR A 1 466 ? 25.703 -23.109 -25.797 1 96.5 466 THR A CA 1
ATOM 3519 C C . THR A 1 466 ? 26.594 -22.125 -25.047 1 96.5 466 THR A C 1
ATOM 3521 O O . THR A 1 466 ? 27.578 -22.516 -24.406 1 96.5 466 THR A O 1
ATOM 3524 N N . GLY A 1 467 ? 26.203 -20.922 -25.219 1 96.44 467 GLY A N 1
ATOM 3525 C CA . GLY A 1 467 ? 26.938 -19.906 -24.484 1 96.44 467 GLY A CA 1
ATOM 3526 C C . GLY A 1 467 ? 26.938 -20.125 -22.984 1 96.44 467 GLY A C 1
ATOM 3527 O O . GLY A 1 467 ? 27.984 -20 -22.344 1 96.44 467 GLY A O 1
ATOM 3528 N N . VAL A 1 468 ? 25.766 -20.391 -22.438 1 97 468 VAL A N 1
ATOM 3529 C CA . VAL A 1 468 ? 25.641 -20.594 -21 1 97 468 VAL A CA 1
ATOM 3530 C C . VAL A 1 468 ? 26.438 -21.828 -20.578 1 97 468 VAL A C 1
ATOM 3532 O O . VAL A 1 468 ? 27.078 -21.828 -19.531 1 97 468 VAL A O 1
ATOM 3535 N N . ALA A 1 469 ? 26.422 -22.906 -21.344 1 96.25 469 ALA A N 1
ATOM 3536 C CA . ALA A 1 469 ? 27.188 -24.109 -21.078 1 96.25 469 ALA A CA 1
ATOM 3537 C C . ALA A 1 469 ? 28.688 -23.812 -21.016 1 96.25 469 ALA A C 1
ATOM 3539 O O . ALA A 1 469 ? 29.375 -24.266 -20.094 1 96.25 469 ALA A O 1
ATOM 3540 N N . HIS A 1 470 ? 29.141 -23.031 -21.891 1 95.5 470 HIS A N 1
ATOM 3541 C CA . HIS A 1 470 ? 30.547 -22.641 -21.922 1 95.5 470 HIS A CA 1
ATOM 3542 C C . HIS A 1 470 ? 30.922 -21.828 -20.688 1 95.5 470 HIS A C 1
ATOM 3544 O O . HIS A 1 470 ? 31.969 -22.062 -20.094 1 95.5 470 HIS A O 1
ATOM 3550 N N . ASP A 1 471 ? 30.078 -20.953 -20.422 1 95.19 471 ASP A N 1
ATOM 3551 C CA . ASP A 1 471 ? 30.312 -20.094 -19.266 1 95.19 471 ASP A CA 1
ATOM 3552 C C . ASP A 1 471 ? 30.406 -20.922 -17.984 1 95.19 471 ASP A C 1
ATOM 3554 O O . ASP A 1 471 ? 31.109 -20.547 -17.047 1 95.19 471 ASP A O 1
ATOM 3558 N N . GLN A 1 472 ? 29.656 -22 -17.969 1 95.56 472 GLN A N 1
ATOM 3559 C CA . GLN A 1 472 ? 29.641 -22.844 -16.781 1 95.56 472 GLN A CA 1
ATOM 3560 C C . GLN A 1 472 ? 30.688 -23.953 -16.859 1 95.56 472 GLN A C 1
ATOM 3562 O O . GLN A 1 472 ? 30.703 -24.859 -16.031 1 95.56 472 GLN A O 1
ATOM 3567 N N . GLY A 1 473 ? 31.469 -24 -17.875 1 93.19 473 GLY A N 1
ATOM 3568 C CA . GLY A 1 473 ? 32.562 -24.938 -18.031 1 93.19 473 GLY A CA 1
ATOM 3569 C C . GLY A 1 473 ? 32.125 -26.312 -18.5 1 93.19 473 GLY A C 1
ATOM 3570 O O . GLY A 1 473 ? 32.781 -27.312 -18.234 1 93.19 473 GLY A O 1
ATOM 3571 N N . ILE A 1 474 ? 31.016 -26.422 -19.172 1 93.94 474 ILE A N 1
ATOM 3572 C CA . ILE A 1 474 ? 30.5 -27.688 -19.672 1 93.94 474 ILE A CA 1
ATOM 3573 C C . ILE A 1 474 ? 30.984 -27.906 -21.094 1 93.94 474 ILE A C 1
ATOM 3575 O O . ILE A 1 474 ? 30.766 -27.078 -21.969 1 93.94 474 ILE A O 1
ATOM 3579 N N . ASP A 1 475 ? 31.625 -29.016 -21.297 1 91.5 475 ASP A N 1
ATOM 3580 C CA . ASP A 1 475 ? 32.031 -29.359 -22.656 1 91.5 475 ASP A CA 1
ATOM 3581 C C . ASP A 1 475 ? 30.844 -29.766 -23.516 1 91.5 475 ASP A C 1
ATOM 3583 O O . ASP A 1 475 ? 30.062 -30.625 -23.125 1 91.5 475 ASP A O 1
ATOM 3587 N N . CYS A 1 476 ? 30.703 -29.109 -24.672 1 92.06 476 CYS A N 1
ATOM 3588 C CA . CYS A 1 476 ? 29.547 -29.328 -25.516 1 92.06 476 CYS A CA 1
ATOM 3589 C C . CYS A 1 476 ? 29.953 -29.688 -26.938 1 92.06 476 CYS A C 1
ATOM 3591 O O . CYS A 1 476 ? 30.969 -29.188 -27.438 1 92.06 476 CYS A O 1
ATOM 3593 N N . THR A 1 477 ? 29.266 -30.562 -27.516 1 91.38 477 THR A N 1
ATOM 3594 C CA . THR A 1 477 ? 29.375 -30.875 -28.938 1 91.38 477 THR A CA 1
ATOM 3595 C C . THR A 1 477 ? 28.09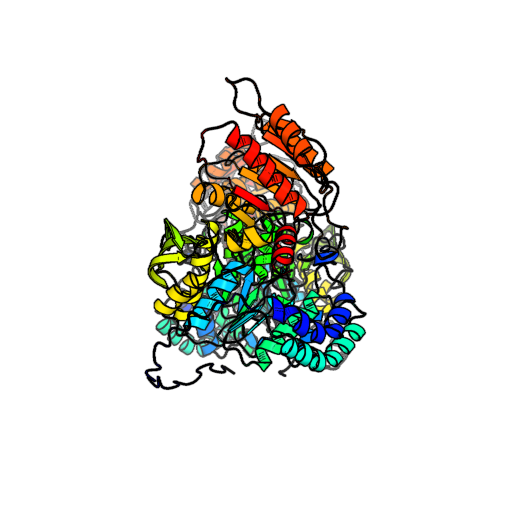4 -30.5 -29.672 1 91.38 477 THR A C 1
ATOM 3597 O O . THR A 1 477 ? 27.016 -30.984 -29.328 1 91.38 477 THR A O 1
ATOM 3600 N N . ASP A 1 478 ? 28.25 -29.672 -30.656 1 92.38 478 ASP A N 1
ATOM 3601 C CA . ASP A 1 478 ? 27.094 -29.281 -31.469 1 92.38 478 ASP A CA 1
ATOM 3602 C C . ASP A 1 478 ? 26.766 -30.344 -32.5 1 92.38 478 ASP A C 1
ATOM 3604 O O . ASP A 1 478 ? 27.562 -30.609 -33.406 1 92.38 478 ASP A O 1
ATOM 3608 N N . ILE A 1 479 ? 25.609 -30.875 -32.406 1 89.5 479 ILE A N 1
ATOM 3609 C CA . ILE A 1 479 ? 25.25 -31.969 -33.281 1 89.5 479 ILE A CA 1
ATOM 3610 C C . ILE A 1 479 ? 24.344 -31.453 -34.406 1 89.5 479 ILE A C 1
ATOM 3612 O O . ILE A 1 479 ? 23.766 -32.25 -35.156 1 89.5 479 ILE A O 1
ATOM 3616 N N . GLY A 1 480 ? 24.141 -30.156 -34.469 1 88.19 480 GLY A N 1
ATOM 3617 C CA . GLY A 1 480 ? 23.422 -29.516 -35.562 1 88.19 480 GLY A CA 1
ATOM 3618 C C . GLY A 1 480 ? 21.922 -29.719 -35.5 1 88.19 480 GLY A C 1
ATOM 3619 O O . GLY A 1 480 ? 21.344 -29.688 -34.406 1 88.19 480 GLY A O 1
ATOM 3620 N N . VAL A 1 481 ? 21.312 -29.828 -36.719 1 87.38 481 VAL A N 1
ATOM 3621 C CA . VAL A 1 481 ? 19.859 -29.922 -36.781 1 87.38 481 VAL A CA 1
ATOM 3622 C C . VAL A 1 481 ? 19.438 -31.391 -36.75 1 87.38 481 VAL A C 1
ATOM 3624 O O . VAL A 1 481 ? 19.969 -32.219 -37.5 1 87.38 481 VAL A O 1
ATOM 3627 N N . VAL A 1 482 ? 18.672 -31.688 -35.781 1 82.06 482 VAL A N 1
ATOM 3628 C CA . VAL A 1 482 ? 18.125 -33.031 -35.625 1 82.06 482 VAL A CA 1
ATOM 3629 C C . VAL A 1 482 ? 16.75 -33.125 -36.281 1 82.06 482 VAL A C 1
ATOM 3631 O O . VAL A 1 482 ? 15.812 -32.406 -35.875 1 82.06 482 VAL A O 1
ATOM 3634 N N . THR A 1 483 ? 16.641 -33.656 -37.406 1 68.69 483 THR A N 1
ATOM 3635 C CA . THR A 1 483 ? 15.398 -33.688 -38.156 1 68.69 483 THR A CA 1
ATOM 3636 C C . THR A 1 483 ? 14.633 -35 -37.906 1 68.69 483 THR A C 1
ATOM 3638 O O . THR A 1 483 ? 15.211 -35.969 -37.406 1 68.69 483 THR A O 1
ATOM 3641 N N . SER A 1 484 ? 13.289 -34.969 -38.062 1 58.25 484 SER A N 1
ATOM 3642 C CA . SER A 1 484 ? 12.367 -36.094 -37.906 1 58.25 484 SER A CA 1
ATOM 3643 C C . SER A 1 484 ? 12.797 -37.312 -38.719 1 58.25 484 SER A C 1
ATOM 3645 O O . SER A 1 484 ? 12.57 -38.438 -38.312 1 58.25 484 SER A O 1
ATOM 3647 N N . ASP A 1 485 ? 13.359 -37 -39.844 1 55.69 485 ASP A N 1
ATOM 3648 C CA . ASP A 1 485 ? 13.594 -38.062 -40.844 1 55.69 485 ASP A CA 1
ATOM 3649 C C . ASP A 1 485 ? 15 -38.656 -40.688 1 55.69 485 ASP A C 1
ATOM 3651 O O . ASP A 1 485 ? 15.461 -39.375 -41.562 1 55.69 485 ASP A O 1
ATOM 3655 N N . GLU A 1 486 ? 15.609 -38.188 -39.688 1 58.22 486 GLU A N 1
ATOM 3656 C CA . GLU A 1 486 ? 16.984 -38.688 -39.656 1 58.22 486 GLU A CA 1
ATOM 3657 C C . GLU A 1 486 ? 17.016 -40.188 -39.312 1 58.22 486 GLU A C 1
ATOM 3659 O O . GLU A 1 486 ? 16.359 -40.625 -38.375 1 58.22 486 GLU A O 1
ATOM 3664 N N . SER A 1 487 ? 17.5 -40.969 -40.188 1 58.75 487 SER A N 1
ATOM 3665 C CA . SER A 1 487 ? 17.656 -42.438 -40.094 1 58.75 487 SER A CA 1
ATOM 3666 C C . SER A 1 487 ? 18.406 -42.812 -38.844 1 58.75 487 SER A C 1
ATOM 3668 O O . SER A 1 487 ? 19.234 -42.031 -38.344 1 58.75 487 SER A O 1
ATOM 3670 N N . PRO A 1 488 ? 17.938 -43.75 -38.125 1 61.75 488 PRO A N 1
ATOM 3671 C CA . PRO A 1 488 ? 18.641 -44.281 -36.969 1 61.75 488 PRO A CA 1
ATOM 3672 C C . PRO A 1 488 ? 20.156 -44.312 -37.156 1 61.75 488 PRO A C 1
ATOM 3674 O O . PRO A 1 488 ? 20.891 -44.094 -36.188 1 61.75 488 PRO A O 1
ATOM 3677 N N . ASP A 1 489 ? 20.469 -44.406 -38.344 1 62.28 489 ASP A N 1
ATOM 3678 C CA . ASP A 1 489 ? 21.891 -44.5 -38.625 1 62.28 489 ASP A CA 1
ATOM 3679 C C . ASP A 1 489 ? 22.609 -43.188 -38.375 1 62.28 489 ASP A C 1
ATOM 3681 O O . ASP A 1 489 ? 23.719 -43.156 -37.844 1 62.28 489 ASP A O 1
ATOM 3685 N N . LEU A 1 490 ? 21.953 -42.188 -38.75 1 64.44 490 LEU A N 1
ATOM 3686 C CA . LEU A 1 490 ? 22.562 -40.875 -38.594 1 64.44 490 LEU A CA 1
ATOM 3687 C C . LEU A 1 490 ? 22.656 -40.5 -37.094 1 64.44 490 LEU A C 1
ATOM 3689 O O . LEU A 1 490 ? 23.656 -39.906 -36.656 1 64.44 490 LEU A O 1
ATOM 3693 N N . ILE A 1 491 ? 21.703 -40.844 -36.375 1 66.25 491 ILE A N 1
ATOM 3694 C CA . ILE A 1 491 ? 21.688 -40.531 -34.938 1 66.25 491 ILE A CA 1
ATOM 3695 C C . ILE A 1 491 ? 22.797 -41.312 -34.219 1 66.25 491 ILE A C 1
ATOM 3697 O O . ILE A 1 491 ? 23.469 -40.781 -33.344 1 66.25 491 ILE A O 1
ATOM 3701 N N . ASP A 1 492 ? 22.984 -42.5 -34.75 1 66.25 492 ASP A N 1
ATOM 3702 C CA . ASP A 1 492 ? 24.047 -43.312 -34.219 1 66.25 492 ASP A CA 1
ATOM 3703 C C . ASP A 1 492 ? 25.422 -42.719 -34.5 1 66.25 492 ASP A C 1
ATOM 3705 O O . ASP A 1 492 ? 26.328 -42.75 -33.656 1 66.25 492 ASP A O 1
ATOM 3709 N N . ARG A 1 493 ? 25.5 -42.156 -35.625 1 66.88 493 ARG A N 1
ATOM 3710 C CA . ARG A 1 493 ? 26.75 -41.562 -36.031 1 66.88 493 ARG A CA 1
ATOM 3711 C C . ARG A 1 493 ? 27.047 -40.312 -35.188 1 66.88 493 ARG A C 1
ATOM 3713 O O . ARG A 1 493 ? 28.188 -40.062 -34.812 1 66.88 493 ARG A O 1
ATOM 3720 N N . LEU A 1 494 ? 25.984 -39.625 -34.969 1 67.5 494 LEU A N 1
ATOM 3721 C CA . LEU A 1 494 ? 26.125 -38.406 -34.156 1 67.5 494 LEU A CA 1
ATOM 3722 C C . LEU A 1 494 ? 26.578 -38.75 -32.75 1 67.5 494 LEU A C 1
ATOM 3724 O O . LEU A 1 494 ? 27.438 -38.094 -32.188 1 67.5 494 LEU A O 1
ATOM 3728 N N . ALA A 1 495 ? 25.984 -39.844 -32.219 1 65.19 495 ALA A N 1
ATOM 3729 C CA . ALA A 1 495 ? 26.312 -40.312 -30.891 1 65.19 495 ALA A CA 1
ATOM 3730 C C . ALA A 1 495 ? 27.75 -40.812 -30.812 1 65.19 495 ALA A C 1
ATOM 3732 O O . ALA A 1 495 ? 28.453 -40.562 -29.828 1 65.19 495 ALA A O 1
ATOM 3733 N N . ALA A 1 496 ? 28.078 -41.469 -31.828 1 62.75 496 ALA A N 1
ATOM 3734 C CA . ALA A 1 496 ? 29.422 -42.062 -31.906 1 62.75 496 ALA A CA 1
ATOM 3735 C C . ALA A 1 496 ? 30.469 -40.969 -32 1 62.75 496 ALA A C 1
ATOM 3737 O O . ALA A 1 496 ? 31.562 -41.094 -31.453 1 62.75 496 ALA A O 1
ATOM 3738 N N . ALA A 1 497 ? 30.094 -40 -32.719 1 59.31 497 ALA A N 1
ATOM 3739 C CA . ALA A 1 497 ? 31.031 -38.906 -32.938 1 59.31 497 ALA A CA 1
ATOM 3740 C C . ALA A 1 497 ? 31.266 -38.125 -31.641 1 59.31 497 ALA A C 1
ATOM 3742 O O . ALA A 1 497 ? 32.312 -37.5 -31.469 1 59.31 497 ALA A O 1
ATOM 3743 N N . ALA A 1 498 ? 30.312 -38.094 -30.812 1 57.41 498 ALA A N 1
ATOM 3744 C CA . ALA A 1 498 ? 30.375 -37.344 -29.562 1 57.41 498 ALA A CA 1
ATOM 3745 C C . ALA A 1 498 ? 31.078 -38.156 -28.469 1 57.41 498 ALA A C 1
ATOM 3747 O O . ALA A 1 498 ? 31.281 -37.656 -27.359 1 57.41 498 ALA A O 1
ATOM 3748 N N . THR A 1 499 ? 31.234 -39.469 -28.672 1 56.41 499 THR A N 1
ATOM 3749 C CA . THR A 1 499 ? 31.891 -40.312 -27.688 1 56.41 499 THR A CA 1
ATOM 3750 C C . THR A 1 499 ? 33.406 -40.062 -27.688 1 56.41 499 THR A C 1
ATOM 3752 O O . THR A 1 499 ? 34.031 -40.062 -28.75 1 56.41 499 THR A O 1
ATOM 3755 N N . SER A 1 500 ? 33.75 -39.188 -26.781 1 53.94 500 SER A N 1
ATOM 3756 C CA . SER A 1 500 ? 35.156 -38.844 -26.594 1 53.94 500 SER A CA 1
ATOM 3757 C C . SER A 1 500 ? 35.969 -40.094 -26.281 1 53.94 500 SER A C 1
ATOM 3759 O O . SER A 1 500 ? 35.406 -41.156 -26.016 1 53.94 500 SER A O 1
ATOM 3761 N N . SER A 1 501 ? 37.406 -39.906 -26.141 1 51.88 501 SER A N 1
ATOM 3762 C CA . SER A 1 501 ? 38.469 -40.812 -25.703 1 51.88 501 SER A CA 1
ATOM 3763 C C . SER A 1 501 ? 38.125 -41.438 -24.359 1 51.88 501 SER A C 1
ATOM 3765 O O . SER A 1 501 ? 37.406 -40.875 -23.547 1 51.88 501 SER A O 1
ATOM 3767 N N . PRO A 1 502 ? 38.375 -42.719 -24.125 1 53.53 502 PRO A N 1
ATOM 3768 C CA . PRO A 1 502 ? 38.062 -43.531 -22.938 1 53.53 502 PRO A CA 1
ATOM 3769 C C . PRO A 1 502 ? 38.25 -42.75 -21.625 1 53.53 502 PRO A C 1
ATOM 3771 O O . PRO A 1 502 ? 37.562 -43.062 -20.641 1 53.53 502 PRO A O 1
ATOM 3774 N N . ASN A 1 503 ? 39.156 -41.688 -21.422 1 57.31 503 ASN A N 1
ATOM 3775 C CA . ASN A 1 503 ? 39.469 -41.156 -20.094 1 57.31 503 ASN A CA 1
ATOM 3776 C C . ASN A 1 503 ? 38.781 -39.812 -19.844 1 57.31 503 ASN A C 1
ATOM 3778 O O . ASN A 1 503 ? 39.062 -39.156 -18.844 1 57.31 503 ASN A O 1
ATOM 3782 N N . LYS A 1 504 ? 37.844 -39.281 -20.703 1 61.78 504 LYS A N 1
ATOM 3783 C CA . LYS A 1 504 ? 37.188 -38.031 -20.453 1 61.78 504 LYS A CA 1
ATOM 3784 C C . LYS A 1 504 ? 35.656 -38.156 -20.484 1 61.78 504 LYS A C 1
ATOM 3786 O O . LYS A 1 504 ? 35.125 -38.938 -21.266 1 61.78 504 LYS A O 1
ATOM 3791 N N . PRO A 1 505 ? 35 -37.5 -19.5 1 73.19 505 PRO A N 1
ATOM 3792 C CA . PRO A 1 505 ? 33.531 -37.5 -19.531 1 73.19 505 PRO A CA 1
ATOM 3793 C C . PRO A 1 505 ? 32.969 -37.094 -20.891 1 73.19 505 PRO A C 1
ATOM 3795 O O . PRO A 1 505 ? 33.562 -36.25 -21.562 1 73.19 505 PRO A O 1
ATOM 3798 N N . ALA A 1 506 ? 32.031 -37.812 -21.359 1 82.94 506 ALA A N 1
ATOM 3799 C CA . ALA A 1 506 ? 31.438 -37.531 -22.656 1 82.94 506 ALA A CA 1
ATOM 3800 C C . ALA A 1 506 ? 30.844 -36.125 -22.688 1 82.94 506 ALA A C 1
ATOM 3802 O O . ALA A 1 506 ? 30.234 -35.656 -21.719 1 82.94 506 ALA A O 1
ATOM 3803 N N . PRO A 1 507 ? 31.094 -35.344 -23.688 1 90.88 507 PRO A N 1
ATOM 3804 C CA . PRO A 1 507 ? 30.562 -34 -23.797 1 90.88 507 PRO A CA 1
ATOM 3805 C C . PRO A 1 507 ? 29.031 -33.969 -23.906 1 90.88 507 PRO A C 1
ATOM 3807 O O . PRO A 1 507 ? 28.438 -34.969 -24.344 1 90.88 507 PRO A O 1
ATOM 3810 N N . MET A 1 508 ? 28.484 -32.938 -23.469 1 93.69 508 MET A N 1
ATOM 3811 C CA . MET A 1 508 ? 27.047 -32.719 -23.656 1 93.69 508 MET A CA 1
ATOM 3812 C C . MET A 1 508 ? 26.719 -32.469 -25.125 1 93.69 508 MET A C 1
ATOM 3814 O O . MET A 1 508 ? 27.391 -31.656 -25.781 1 93.69 508 MET A O 1
ATOM 3818 N N . MET A 1 509 ? 25.812 -33.156 -25.641 1 93.75 509 MET A N 1
ATOM 3819 C CA . MET A 1 509 ? 25.375 -32.906 -27.016 1 93.75 509 MET A CA 1
ATOM 3820 C C . MET A 1 509 ? 24.297 -31.844 -27.062 1 93.75 509 MET A C 1
ATOM 3822 O O . MET A 1 509 ? 23.359 -31.859 -26.281 1 93.75 509 MET A O 1
ATOM 3826 N N . ILE A 1 510 ? 24.453 -30.891 -27.938 1 95.12 510 ILE A N 1
ATOM 3827 C CA . ILE A 1 510 ? 23.453 -29.828 -28.094 1 95.12 510 ILE A CA 1
ATOM 3828 C C . ILE A 1 510 ? 23.047 -29.719 -29.547 1 95.12 510 ILE A C 1
ATOM 3830 O O . ILE A 1 510 ? 23.891 -29.734 -30.453 1 95.12 510 ILE A O 1
ATOM 3834 N N . GLY A 1 511 ? 21.781 -29.75 -29.812 1 92.38 511 GLY A N 1
ATOM 3835 C CA . GLY A 1 511 ? 21.234 -29.609 -31.156 1 92.38 511 GLY A CA 1
ATOM 3836 C C . GLY A 1 511 ? 19.906 -28.875 -31.172 1 92.38 511 GLY A C 1
ATOM 3837 O O . GLY A 1 511 ? 19.453 -28.375 -30.156 1 92.38 511 GLY A O 1
ATOM 3838 N N . CYS A 1 512 ? 19.359 -28.656 -32.375 1 91.19 512 CYS A N 1
ATOM 3839 C CA . CYS A 1 512 ? 18.062 -28 -32.469 1 91.19 512 CYS A CA 1
ATOM 3840 C C . CYS A 1 512 ? 17.203 -28.656 -33.531 1 91.19 512 CYS A C 1
ATOM 3842 O O . CYS A 1 512 ? 17.703 -29.312 -34.469 1 91.19 512 CYS A O 1
ATOM 3844 N N . GLY A 1 513 ? 15.953 -28.578 -33.281 1 82.94 513 GLY A N 1
ATOM 3845 C CA . GLY A 1 513 ? 15.008 -29.016 -34.312 1 82.94 513 GLY A CA 1
ATOM 3846 C C . GLY A 1 513 ? 14.828 -28 -35.406 1 82.94 513 GLY A C 1
ATOM 3847 O O . GLY A 1 513 ? 15.227 -26.844 -35.281 1 82.94 513 GLY A O 1
ATOM 3848 N N . ASN A 1 514 ? 14.367 -28.422 -36.625 1 77.56 514 ASN A N 1
ATOM 3849 C CA . ASN A 1 514 ? 14.094 -27.531 -37.719 1 77.56 514 ASN A CA 1
ATOM 3850 C C . ASN A 1 514 ? 12.609 -27.203 -37.844 1 77.56 514 ASN A C 1
ATOM 3852 O O . ASN A 1 514 ? 12.188 -26.531 -38.781 1 77.56 514 ASN A O 1
ATOM 3856 N N . ALA A 1 515 ? 11.836 -27.766 -37 1 76.12 515 ALA A N 1
ATOM 3857 C CA . ALA A 1 515 ? 10.391 -27.578 -36.969 1 76.12 515 ALA A CA 1
ATOM 3858 C C . ALA A 1 515 ? 9.875 -27.453 -35.531 1 76.12 515 ALA A C 1
ATOM 3860 O O . ALA A 1 515 ? 10.625 -27.656 -34.594 1 76.12 515 ALA A O 1
ATOM 3861 N N . PRO A 1 516 ? 8.586 -27 -35.5 1 83 516 PRO A N 1
ATOM 3862 C CA . PRO A 1 516 ? 7.988 -27.031 -34.156 1 83 516 PRO A CA 1
ATOM 3863 C C . PRO A 1 516 ? 8.031 -28.422 -33.531 1 83 516 PRO A C 1
ATOM 3865 O O . PRO A 1 516 ? 8.141 -29.438 -34.25 1 83 516 PRO A O 1
ATOM 3868 N N . PHE A 1 517 ? 8.023 -28.531 -32.312 1 85.31 517 PHE A N 1
ATOM 3869 C CA . PHE A 1 517 ? 8.141 -29.75 -31.516 1 85.31 517 PHE A CA 1
ATOM 3870 C C . PHE A 1 517 ? 7.262 -30.859 -32.094 1 85.31 517 PHE A C 1
ATOM 3872 O O . PHE A 1 517 ? 6.121 -30.594 -32.5 1 85.31 517 PHE A O 1
ATOM 3879 N N . SER A 1 518 ? 7.801 -32 -32.219 1 82.12 518 SER A N 1
ATOM 3880 C CA . SER A 1 518 ? 7.082 -33.219 -32.656 1 82.12 518 SER A CA 1
ATOM 3881 C C . SER A 1 518 ? 7.598 -34.438 -31.906 1 82.12 518 SER A C 1
ATOM 3883 O O . SER A 1 518 ? 8.68 -34.406 -31.312 1 82.12 518 SER A O 1
ATOM 3885 N N . ARG A 1 519 ? 6.82 -35.5 -31.969 1 84.5 519 ARG A N 1
ATOM 3886 C CA . ARG A 1 519 ? 7.184 -36.75 -31.344 1 84.5 519 ARG A CA 1
ATOM 3887 C C . ARG A 1 519 ? 8.508 -37.281 -31.891 1 84.5 519 ARG A C 1
ATOM 3889 O O . ARG A 1 519 ? 9.203 -38.062 -31.203 1 84.5 519 ARG A O 1
ATOM 3896 N N . ASP A 1 520 ? 8.836 -36.781 -33.031 1 83.69 520 ASP A N 1
ATOM 3897 C CA . ASP A 1 520 ? 10.078 -37.219 -33.656 1 83.69 520 ASP A CA 1
ATOM 3898 C C . ASP A 1 520 ? 11.289 -36.75 -32.844 1 83.69 520 ASP A C 1
ATOM 3900 O O . ASP A 1 520 ? 12.312 -37.469 -32.781 1 83.69 520 ASP A O 1
ATOM 3904 N N . LEU A 1 521 ? 11.203 -35.625 -32.344 1 88.44 521 LEU A N 1
ATOM 3905 C CA . LEU A 1 521 ? 12.297 -35.125 -31.516 1 88.44 521 LEU A CA 1
ATOM 3906 C C . LEU A 1 521 ? 12.453 -35.969 -30.25 1 88.44 521 LEU A C 1
ATOM 3908 O O . LEU A 1 521 ? 13.57 -36.156 -29.75 1 88.44 521 LEU A O 1
ATOM 3912 N N . LEU A 1 522 ? 11.359 -36.438 -29.703 1 89.75 522 LEU A N 1
ATOM 3913 C CA . LEU A 1 522 ? 11.391 -37.344 -28.562 1 89.75 522 LEU A CA 1
ATOM 3914 C C . LEU A 1 522 ? 12.094 -38.625 -28.891 1 89.75 522 LEU A C 1
ATOM 3916 O O . LEU A 1 522 ? 12.898 -39.125 -28.109 1 89.75 522 LEU A O 1
ATOM 3920 N N . LYS A 1 523 ? 11.766 -39.125 -30 1 87.19 523 LYS A N 1
ATOM 3921 C CA . LYS A 1 523 ? 12.383 -40.375 -30.453 1 87.19 523 LYS A CA 1
ATOM 3922 C C . LYS A 1 523 ? 13.891 -40.188 -30.656 1 87.19 523 LYS A C 1
ATOM 3924 O O . LYS A 1 523 ? 14.672 -41.062 -30.312 1 87.19 523 LYS A O 1
ATOM 3929 N N . ALA A 1 524 ? 14.164 -39.094 -31.266 1 86.75 524 ALA A N 1
ATOM 3930 C CA . ALA A 1 524 ? 15.578 -38.812 -31.484 1 86.75 524 ALA A CA 1
ATOM 3931 C C . ALA A 1 524 ? 16.328 -38.719 -30.156 1 86.75 524 ALA A C 1
ATOM 3933 O O . ALA A 1 524 ? 17.438 -39.25 -30.031 1 86.75 524 ALA A O 1
ATOM 3934 N N . ALA A 1 525 ? 15.773 -38.031 -29.203 1 90.06 525 ALA A N 1
ATOM 3935 C CA . ALA A 1 525 ? 16.391 -37.906 -27.875 1 90.06 525 ALA A CA 1
ATOM 3936 C C . ALA A 1 525 ? 16.578 -39.281 -27.234 1 90.06 525 ALA A C 1
ATOM 3938 O O . ALA A 1 525 ? 17.609 -39.562 -26.625 1 90.06 525 ALA A O 1
ATOM 3939 N N . SER A 1 526 ? 15.531 -40.125 -27.328 1 88.56 526 SER A N 1
ATOM 3940 C CA . SER A 1 526 ? 15.578 -41.469 -26.766 1 88.56 526 SER A CA 1
ATOM 3941 C C . SER A 1 526 ? 16.703 -42.281 -27.391 1 88.56 526 SER A C 1
ATOM 3943 O O . SER A 1 526 ? 17.438 -42.969 -26.688 1 88.56 526 SER A O 1
ATOM 3945 N N . ARG A 1 527 ? 16.859 -42.188 -28.625 1 84.62 527 ARG A N 1
ATOM 3946 C CA . ARG A 1 527 ? 17.875 -42.938 -29.344 1 84.62 527 ARG A CA 1
ATOM 3947 C C . ARG A 1 527 ? 19.281 -42.438 -28.969 1 84.62 527 ARG A C 1
ATOM 3949 O O . ARG A 1 527 ? 20.203 -43.25 -28.828 1 84.62 527 ARG A O 1
ATOM 3956 N N . LEU A 1 528 ? 19.375 -41.156 -28.922 1 86.31 528 LEU A N 1
ATOM 3957 C CA . LEU A 1 528 ? 20.656 -40.594 -28.547 1 86.31 528 LEU A CA 1
ATOM 3958 C C . LEU A 1 528 ? 21.062 -41.031 -27.141 1 86.31 528 LEU A C 1
ATOM 3960 O O . LEU A 1 528 ? 22.234 -41.312 -26.891 1 86.31 528 LEU A O 1
ATOM 3964 N N . LEU A 1 529 ? 20.109 -41.031 -26.234 1 87.5 529 LEU A N 1
ATOM 3965 C CA . LEU A 1 529 ? 20.375 -41.469 -24.875 1 87.5 529 LEU A CA 1
ATOM 3966 C C . LEU A 1 529 ? 20.812 -42.938 -24.844 1 87.5 529 LEU A C 1
ATOM 3968 O O . LEU A 1 529 ? 21.703 -43.312 -24.078 1 87.5 529 LEU A O 1
ATOM 3972 N N . GLN A 1 530 ? 20.172 -43.75 -25.641 1 82.06 530 GLN A N 1
ATOM 3973 C CA . GLN A 1 530 ? 20.5 -45.156 -25.719 1 82.06 530 GLN A CA 1
ATOM 3974 C C . GLN A 1 530 ? 21.922 -45.375 -26.25 1 82.06 530 GLN A C 1
ATOM 3976 O O . GLN A 1 530 ? 22.656 -46.219 -25.75 1 82.06 530 GLN A O 1
ATOM 3981 N N . ALA A 1 531 ? 22.188 -44.625 -27.203 1 77.81 531 ALA A N 1
ATOM 3982 C CA . ALA A 1 531 ? 23.531 -44.719 -27.797 1 77.81 531 ALA A CA 1
ATOM 3983 C C . ALA A 1 531 ? 24.594 -44.375 -26.766 1 77.81 531 ALA A C 1
ATOM 3985 O O . ALA A 1 531 ? 25.703 -44.938 -26.797 1 77.81 531 ALA A O 1
ATOM 3986 N N . ARG A 1 532 ? 24.297 -43.469 -25.969 1 76 532 ARG A N 1
ATOM 3987 C CA . ARG A 1 532 ? 25.219 -43.062 -24.922 1 76 532 ARG A CA 1
ATOM 3988 C C . ARG A 1 532 ? 25.359 -44.125 -23.859 1 76 532 ARG A C 1
ATOM 3990 O O . ARG A 1 532 ? 26.438 -44.312 -23.297 1 76 532 ARG A O 1
ATOM 3997 N N . SER A 1 533 ? 24.266 -44.75 -23.547 1 72.44 533 SER A N 1
ATOM 3998 C CA . SER A 1 533 ? 24.266 -45.75 -22.484 1 72.44 533 SER A CA 1
ATOM 3999 C C . SER A 1 533 ? 24.938 -47.062 -22.953 1 72.44 533 SER A C 1
ATOM 4001 O O . SER A 1 533 ? 25.578 -47.75 -22.172 1 72.44 533 SER A O 1
ATOM 4003 N N . ASP A 1 534 ? 24.625 -47.531 -24.172 1 63.72 534 ASP A N 1
ATOM 4004 C CA . ASP A 1 534 ? 25.188 -48.75 -24.719 1 63.72 534 ASP A CA 1
ATOM 4005 C C . ASP A 1 534 ? 26.703 -48.719 -24.688 1 63.72 534 ASP A C 1
ATOM 4007 O O . ASP A 1 534 ? 27.344 -49.781 -24.562 1 63.72 534 ASP A O 1
ATOM 4011 N N . ASN A 1 535 ? 27.188 -47.562 -25.016 1 55.12 535 ASN A N 1
ATOM 4012 C CA . ASN A 1 535 ? 28.641 -47.5 -24.906 1 55.12 535 ASN A CA 1
ATOM 4013 C C . ASN A 1 535 ? 29.109 -47.688 -23.469 1 55.12 535 ASN A C 1
ATOM 4015 O O . ASN A 1 535 ? 30.297 -47.812 -23.203 1 55.12 535 ASN A O 1
ATOM 4019 N N . GLY A 1 536 ? 28.016 -47.75 -22.625 1 49.28 536 GLY A N 1
ATOM 4020 C CA . GLY A 1 536 ? 28.312 -48.094 -21.234 1 49.28 536 GLY A CA 1
ATOM 4021 C C . GLY A 1 536 ? 27.797 -49.469 -20.844 1 49.28 536 GLY A C 1
ATOM 4022 O O . GLY A 1 536 ? 27.531 -50.312 -21.719 1 49.28 536 GLY A O 1
ATOM 4023 N N . ASP A 1 537 ? 27.594 -49.938 -19.5 1 46.09 537 ASP A N 1
ATOM 4024 C CA . ASP A 1 537 ? 27.344 -51.25 -18.922 1 46.09 537 ASP A CA 1
ATOM 4025 C C . ASP A 1 537 ? 25.938 -51.75 -19.297 1 46.09 537 ASP A C 1
ATOM 4027 O O . ASP A 1 537 ? 24.984 -50.969 -19.312 1 46.09 537 ASP A O 1
ATOM 4031 N N . VAL A 1 538 ? 25.734 -52.875 -19.828 1 43.5 538 VAL A N 1
ATOM 4032 C CA . VAL A 1 538 ? 24.594 -53.75 -20.062 1 43.5 538 VAL A CA 1
ATOM 4033 C C . VAL A 1 538 ? 23.641 -53.656 -18.859 1 43.5 538 VAL A C 1
ATOM 4035 O O . VAL A 1 538 ? 24.047 -53.938 -17.734 1 43.5 538 VAL A O 1
ATOM 4038 N N . GLY A 1 539 ? 22.328 -53.062 -18.906 1 48.84 539 GLY A N 1
ATOM 4039 C CA . GLY A 1 539 ? 21.312 -53 -17.875 1 48.84 539 GLY A CA 1
ATOM 4040 C C . GLY A 1 539 ? 21 -51.594 -17.422 1 48.84 539 GLY A C 1
ATOM 4041 O O . GLY A 1 539 ? 20.281 -51.375 -16.438 1 48.84 539 GLY A O 1
ATOM 4042 N N . ALA A 1 540 ? 21.734 -50.625 -17.969 1 52.5 540 ALA A N 1
ATOM 4043 C CA . ALA A 1 540 ? 21.641 -49.25 -17.438 1 52.5 540 ALA A CA 1
ATOM 4044 C C . ALA A 1 540 ? 20.266 -48.656 -17.75 1 52.5 540 ALA A C 1
ATOM 4046 O O . ALA A 1 540 ? 19.688 -48.906 -18.812 1 52.5 540 ALA A O 1
ATOM 4047 N N . PRO A 1 541 ? 19.672 -48.125 -16.781 1 57.59 541 PRO A N 1
ATOM 4048 C CA . PRO A 1 541 ? 18.359 -47.5 -16.938 1 57.59 541 PRO A CA 1
ATOM 4049 C C . PRO A 1 541 ? 18.312 -46.5 -18.094 1 57.59 541 PRO A C 1
ATOM 4051 O O . PRO A 1 541 ? 19.312 -45.812 -18.359 1 57.59 541 PRO A O 1
ATOM 4054 N N . ALA A 1 542 ? 17.312 -46.688 -19.125 1 64.69 542 ALA A N 1
ATOM 4055 C CA . ALA A 1 542 ? 17.219 -46.125 -20.453 1 64.69 542 ALA A CA 1
ATOM 4056 C C . ALA A 1 542 ? 17.234 -44.594 -20.391 1 64.69 542 ALA A C 1
ATOM 4058 O O . ALA A 1 542 ? 17.375 -43.906 -21.406 1 64.69 542 ALA A O 1
ATOM 4059 N N . GLY A 1 543 ? 17.234 -43.906 -19.234 1 86.06 543 GLY A N 1
ATOM 4060 C CA . GLY A 1 543 ? 17.484 -42.469 -19.125 1 86.06 543 GLY A CA 1
ATOM 4061 C C . GLY A 1 543 ? 16.203 -41.656 -18.969 1 86.06 543 GLY A C 1
ATOM 4062 O O . GLY A 1 543 ? 15.109 -42.219 -19.031 1 86.06 543 GLY A O 1
ATOM 4063 N N . LEU A 1 544 ? 16.328 -40.375 -18.625 1 93.06 544 LEU A N 1
ATOM 4064 C CA . LEU A 1 544 ? 15.211 -39.469 -18.438 1 93.06 544 LEU A CA 1
ATOM 4065 C C . LEU A 1 544 ? 15.172 -38.438 -19.547 1 93.06 544 LEU A C 1
ATOM 4067 O O . LEU A 1 544 ? 16.188 -37.812 -19.891 1 93.06 544 LEU A O 1
ATOM 4071 N N . ILE A 1 545 ? 14.031 -38.312 -20.219 1 94.81 545 ILE A N 1
ATOM 4072 C CA . ILE A 1 545 ? 13.781 -37.25 -21.172 1 94.81 545 ILE A CA 1
ATOM 4073 C C . ILE A 1 545 ? 12.844 -36.219 -20.562 1 94.81 545 ILE A C 1
ATOM 4075 O O . ILE A 1 545 ? 11.719 -36.531 -20.188 1 94.81 545 ILE A O 1
ATOM 4079 N N . CYS A 1 546 ? 13.266 -35 -20.484 1 96.88 546 CYS A N 1
ATOM 4080 C CA . CYS A 1 546 ? 12.461 -33.938 -19.906 1 96.88 546 CYS A CA 1
ATOM 4081 C C . CYS A 1 546 ? 12.07 -32.906 -20.969 1 96.88 546 CYS A C 1
ATOM 4083 O O . CYS A 1 546 ? 12.93 -32.312 -21.625 1 96.88 546 CYS A O 1
ATOM 4085 N N . VAL A 1 547 ? 10.797 -32.75 -21.203 1 96.31 547 VAL A N 1
ATOM 4086 C CA . VAL A 1 547 ? 10.266 -31.734 -22.109 1 96.31 547 VAL A CA 1
ATOM 4087 C C . VAL A 1 547 ? 9.789 -30.516 -21.312 1 96.31 547 VAL A C 1
ATOM 4089 O O . VAL A 1 547 ? 8.922 -30.641 -20.438 1 96.31 547 VAL A O 1
ATOM 4092 N N . THR A 1 548 ? 10.297 -29.297 -21.578 1 96.88 548 THR A N 1
ATOM 4093 C CA . THR A 1 548 ? 9.992 -28.125 -20.75 1 96.88 548 THR A CA 1
ATOM 4094 C C . THR A 1 548 ? 10.234 -26.844 -21.531 1 96.88 548 THR A C 1
ATOM 4096 O O . THR A 1 548 ? 10.344 -26.859 -22.75 1 96.88 548 THR A O 1
ATOM 4099 N N . GLY A 1 549 ? 10.094 -25.703 -20.875 1 95.06 549 GLY A N 1
ATOM 4100 C CA . GLY A 1 549 ? 10.328 -24.391 -21.469 1 95.06 549 GLY A CA 1
ATOM 4101 C C . GLY A 1 549 ? 9.062 -23.578 -21.625 1 95.06 549 GLY A C 1
ATOM 4102 O O . GLY A 1 549 ? 9.117 -22.344 -21.719 1 95.06 549 GLY A O 1
ATOM 4103 N N . SER A 1 550 ? 8.008 -24.25 -21.797 1 92.19 550 SER A N 1
ATOM 4104 C CA . SER A 1 550 ? 6.707 -23.594 -21.875 1 92.19 550 SER A CA 1
ATOM 4105 C C . SER A 1 550 ? 5.574 -24.594 -21.625 1 92.19 550 SER A C 1
ATOM 4107 O O . SER A 1 550 ? 5.734 -25.797 -21.844 1 92.19 550 SER A O 1
ATOM 4109 N N . LEU A 1 551 ? 4.457 -24.062 -21.219 1 90.69 551 LEU A N 1
ATOM 4110 C CA . LEU A 1 551 ? 3.264 -24.891 -21.094 1 90.69 551 LEU A CA 1
ATOM 4111 C C . LEU A 1 551 ? 2.805 -25.375 -22.469 1 90.69 551 LEU A C 1
ATOM 4113 O O . LEU A 1 551 ? 2.148 -26.422 -22.578 1 90.69 551 LEU A O 1
ATOM 4117 N N . HIS A 1 552 ? 3.219 -24.719 -23.453 1 89.19 552 HIS A N 1
ATOM 4118 C CA . HIS A 1 552 ? 2.854 -25.109 -24.812 1 89.19 552 HIS A CA 1
ATOM 4119 C C . HIS A 1 552 ? 3.613 -26.359 -25.25 1 89.19 552 HIS A C 1
ATOM 4121 O O . HIS A 1 552 ? 3.09 -27.172 -26 1 89.19 552 HIS A O 1
ATOM 4127 N N . MET A 1 553 ? 4.848 -26.516 -24.781 1 91.31 553 MET A N 1
ATOM 4128 C CA . MET A 1 553 ? 5.598 -27.734 -25.016 1 91.31 553 MET A CA 1
ATOM 4129 C C . MET A 1 553 ? 4.887 -28.938 -24.391 1 91.31 553 MET A C 1
ATOM 4131 O O . MET A 1 553 ? 4.758 -29.984 -25.031 1 91.31 553 MET A O 1
ATOM 4135 N N . VAL A 1 554 ? 4.441 -28.688 -23.219 1 92.88 554 VAL A N 1
ATOM 4136 C CA . VAL A 1 554 ? 3.709 -29.734 -22.5 1 92.88 554 VAL A CA 1
ATOM 4137 C C . VAL A 1 554 ? 2.439 -30.094 -23.266 1 92.88 554 VAL A C 1
ATOM 4139 O O . VAL A 1 554 ? 2.143 -31.281 -23.453 1 92.88 554 VAL A O 1
ATOM 4142 N N . SER A 1 555 ? 1.751 -29.078 -23.672 1 91.44 555 SER A N 1
ATOM 4143 C CA . SER A 1 555 ? 0.516 -29.281 -24.422 1 91.44 555 SER A CA 1
ATOM 4144 C C . SER A 1 555 ? 0.763 -30.094 -25.688 1 91.44 555 SER A C 1
ATOM 4146 O O . SER A 1 555 ? -0.044 -30.969 -26.031 1 91.44 555 SER A O 1
ATOM 4148 N N . SER A 1 556 ? 1.815 -29.859 -26.344 1 89.69 556 SER A N 1
ATOM 4149 C CA . SER A 1 556 ? 2.154 -30.562 -27.578 1 89.69 556 SER A CA 1
ATOM 4150 C C . SER A 1 556 ? 2.379 -32.062 -27.312 1 89.69 556 SER A C 1
ATOM 4152 O O . SER A 1 556 ? 1.953 -32.906 -28.109 1 89.69 556 SER A O 1
ATOM 4154 N N . VAL A 1 557 ? 3.012 -32.375 -26.25 1 91.31 557 VAL A N 1
ATOM 4155 C CA . VAL A 1 557 ? 3.25 -33.781 -25.891 1 91.31 557 VAL A CA 1
ATOM 4156 C C . VAL A 1 557 ? 1.927 -34.469 -25.547 1 91.31 557 VAL A C 1
ATOM 4158 O O . VAL A 1 557 ? 1.646 -35.562 -26.016 1 91.31 557 VAL A O 1
ATOM 4161 N N . LEU A 1 558 ? 1.16 -33.781 -24.781 1 91.44 558 LEU A N 1
ATOM 4162 C CA . LEU A 1 558 ? -0.102 -34.344 -24.312 1 91.44 558 LEU A CA 1
ATOM 4163 C C . LEU A 1 558 ? -1.067 -34.531 -25.484 1 91.44 558 LEU A C 1
ATOM 4165 O O . LEU A 1 558 ? -1.848 -35.5 -25.5 1 91.44 558 LEU A O 1
ATOM 4169 N N . GLN A 1 559 ? -1.035 -33.625 -26.422 1 88.12 559 GLN A N 1
ATOM 4170 C CA . GLN A 1 559 ? -1.868 -33.75 -27.609 1 88.12 559 GLN A CA 1
ATOM 4171 C C . GLN A 1 559 ? -1.505 -35 -28.391 1 88.12 559 GLN A C 1
ATOM 4173 O O . GLN A 1 559 ? -2.379 -35.656 -28.953 1 88.12 559 GLN A O 1
ATOM 4178 N N . GLN A 1 560 ? -0.267 -35.281 -28.422 1 84.44 560 GLN A N 1
ATOM 4179 C CA . GLN A 1 560 ? 0.206 -36.469 -29.125 1 84.44 560 GLN A CA 1
ATOM 4180 C C . GLN A 1 560 ? -0.207 -37.75 -28.391 1 84.44 560 GLN A C 1
ATOM 4182 O O . GLN A 1 560 ? -0.405 -38.781 -29.016 1 84.44 560 GLN A O 1
ATOM 4187 N N . LEU A 1 561 ? -0.335 -37.688 -27.125 1 84.88 561 LEU A N 1
ATOM 4188 C CA . LEU A 1 561 ? -0.773 -38.844 -26.328 1 84.88 561 LEU A CA 1
ATOM 4189 C C . LEU A 1 561 ? -2.248 -39.156 -26.578 1 84.88 561 LEU A C 1
ATOM 4191 O O . LEU A 1 561 ? -2.676 -40.281 -26.484 1 84.88 561 LEU A O 1
ATOM 4195 N N . GLU A 1 562 ? -3.014 -38.156 -26.859 1 77.81 562 GLU A N 1
ATOM 4196 C CA . GLU A 1 562 ? -4.445 -38.344 -27.078 1 77.81 562 GLU A CA 1
ATOM 4197 C C . GLU A 1 562 ? -4.719 -38.906 -28.469 1 77.81 562 GLU A C 1
ATOM 4199 O O . GLU A 1 562 ? -5.766 -39.5 -28.703 1 77.81 562 GLU A O 1
ATOM 4204 N N . GLN A 1 563 ? -3.84 -38.75 -29.469 1 65.38 563 GLN A N 1
ATOM 4205 C CA . GLN A 1 563 ? -4.012 -39.281 -30.812 1 65.38 563 GLN A CA 1
ATOM 4206 C C . GLN A 1 563 ? -3.703 -40.781 -30.859 1 65.38 563 GLN A C 1
ATOM 4208 O O . GLN A 1 563 ? -4.277 -41.5 -31.656 1 65.38 563 GLN A O 1
ATOM 4213 N N . MET B 1 1 ? -30.031 1.424 -2.826 1 20.06 1 MET B N 1
ATOM 4214 C CA . MET B 1 1 ? -30.234 2.469 -3.822 1 20.06 1 MET B CA 1
ATOM 4215 C C . MET B 1 1 ? -29.859 3.838 -3.266 1 20.06 1 MET B C 1
ATOM 4217 O O . MET B 1 1 ? -30.297 4.867 -3.787 1 20.06 1 MET B O 1
ATOM 4221 N N . VAL B 1 2 ? -29.281 4.012 -2.027 1 23 2 VAL B N 1
ATOM 4222 C CA . VAL B 1 2 ? -29.469 4.969 -0.943 1 23 2 VAL B CA 1
ATOM 4223 C C . VAL B 1 2 ? -28.781 6.289 -1.286 1 23 2 VAL B C 1
ATOM 4225 O O . VAL B 1 2 ? -27.859 6.316 -2.09 1 23 2 VAL B O 1
ATOM 4228 N N . SER B 1 3 ? -29.219 7.434 -0.752 1 24.77 3 SER B N 1
ATOM 4229 C CA . SER B 1 3 ? -29.188 8.891 -0.835 1 24.77 3 SER B CA 1
ATOM 4230 C C . SER B 1 3 ? -27.75 9.406 -0.861 1 24.77 3 SER B C 1
ATOM 4232 O O . SER B 1 3 ? -26.984 9.188 0.084 1 24.77 3 SER B O 1
ATOM 4234 N N . ARG B 1 4 ? -27.219 9.75 -2.178 1 35.22 4 ARG B N 1
ATOM 4235 C CA . ARG B 1 4 ? -26.328 10.352 -3.176 1 35.22 4 ARG B CA 1
ATOM 4236 C C . ARG B 1 4 ? -26.219 11.852 -2.973 1 35.22 4 ARG B C 1
ATOM 4238 O O . ARG B 1 4 ? -27.219 12.578 -3.082 1 35.22 4 ARG B O 1
ATOM 4245 N N . PHE B 1 5 ? -25.344 12.539 -2.297 1 35.62 5 PHE B N 1
ATOM 4246 C CA . PHE B 1 5 ? -25.406 13.797 -1.561 1 35.62 5 PHE B CA 1
ATOM 4247 C C . PHE B 1 5 ? -25.969 14.906 -2.434 1 35.62 5 PHE B C 1
ATOM 4249 O O . PHE B 1 5 ? -26.062 16.062 -2.002 1 35.62 5 PHE B O 1
ATOM 4256 N N . PRO B 1 6 ? -27.203 14.906 -3.279 1 30.47 6 PRO B N 1
ATOM 4257 C CA . PRO B 1 6 ? -27.234 16.156 -4.039 1 30.47 6 PRO B CA 1
ATOM 4258 C C . PRO B 1 6 ? -27.734 17.344 -3.211 1 30.47 6 PRO B C 1
ATOM 4260 O O . PRO B 1 6 ? -28.875 17.328 -2.736 1 30.47 6 PRO B O 1
ATOM 4263 N N . SER B 1 7 ? -27.422 17.75 -2.096 1 25.66 7 SER B N 1
ATOM 4264 C CA . SER B 1 7 ? -28.219 18.797 -1.444 1 25.66 7 SER B CA 1
ATOM 4265 C C . SER B 1 7 ? -28.5 19.953 -2.389 1 25.66 7 SER B C 1
ATOM 4267 O O . SER B 1 7 ? -27.766 20.156 -3.361 1 25.66 7 SER B O 1
ATOM 4269 N N . PRO B 1 8 ? -29.656 20.922 -2.064 1 27.98 8 PRO B N 1
ATOM 4270 C CA . PRO B 1 8 ? -30.531 21.938 -2.656 1 27.98 8 PRO B CA 1
ATOM 4271 C C . PRO B 1 8 ? -29.781 23.188 -3.098 1 27.98 8 PRO B C 1
ATOM 4273 O O . PRO B 1 8 ? -28.672 23.422 -2.639 1 27.98 8 PRO B O 1
ATOM 4276 N N . ILE B 1 9 ? -30.438 23.953 -4.039 1 24.56 9 ILE B N 1
ATOM 4277 C CA . ILE B 1 9 ? -30.344 25.109 -4.906 1 24.56 9 ILE B CA 1
ATOM 4278 C C . ILE B 1 9 ? -30.453 26.391 -4.07 1 24.56 9 ILE B C 1
ATOM 4280 O O . ILE B 1 9 ? -31.547 26.844 -3.76 1 24.56 9 ILE B O 1
ATOM 4284 N N . ARG B 1 10 ? -30.047 26.547 -2.832 1 20.58 10 ARG B N 1
ATOM 4285 C CA . ARG B 1 10 ? -30.5 27.781 -2.186 1 20.58 10 ARG B CA 1
ATOM 4286 C C . ARG B 1 10 ? -30.125 29 -3.02 1 20.58 10 ARG B C 1
ATOM 4288 O O . ARG B 1 10 ? -29.016 29.094 -3.541 1 20.58 10 ARG B O 1
ATOM 4295 N N . TRP B 1 11 ? -31.219 29.828 -3.498 1 19.3 11 TRP B N 1
ATOM 4296 C CA . TRP B 1 11 ? -31.344 31.094 -4.215 1 19.3 11 TRP B CA 1
ATOM 4297 C C . TRP B 1 11 ? -30.484 32.188 -3.562 1 19.3 11 TRP B C 1
ATOM 4299 O O . TRP B 1 11 ? -30.219 32.125 -2.359 1 19.3 11 TRP B O 1
ATOM 4309 N N . SER B 1 12 ? -29.781 32.938 -4.395 1 18.52 12 SER B N 1
ATOM 4310 C CA . SER B 1 12 ? -28.797 34.031 -4.309 1 18.52 12 SER B CA 1
ATOM 4311 C C . SER B 1 12 ? -29.406 35.281 -3.682 1 18.52 12 SER B C 1
ATOM 4313 O O . SER B 1 12 ? -29.859 36.188 -4.395 1 18.52 12 SER B O 1
ATOM 4315 N N . ARG B 1 13 ? -30.297 35.188 -2.561 1 19.66 13 ARG B N 1
ATOM 4316 C CA . ARG B 1 13 ? -30.75 36.562 -2.244 1 19.66 13 ARG B CA 1
ATOM 4317 C C . ARG B 1 13 ? -29.562 37.5 -2.139 1 19.66 13 ARG B C 1
ATOM 4319 O O . ARG B 1 13 ? -28.531 37.156 -1.556 1 19.66 13 ARG B O 1
ATOM 4326 N N . GLY B 1 14 ? -29.391 38.656 -2.967 1 19.33 14 GLY B N 1
ATOM 4327 C CA . GLY B 1 14 ? -28.531 39.781 -3.322 1 19.33 14 GLY B CA 1
ATOM 4328 C C . GLY B 1 14 ? -28.266 40.719 -2.162 1 19.33 14 GLY B C 1
ATOM 4329 O O . GLY B 1 14 ? -27.719 41.812 -2.352 1 19.33 14 GLY B O 1
ATOM 4330 N N . LEU B 1 15 ? -28.688 40.406 -0.8 1 21.12 15 LEU B N 1
ATOM 4331 C CA . LEU B 1 15 ? -28.812 41.656 -0.06 1 21.12 15 LEU B CA 1
ATOM 4332 C C . LEU B 1 15 ? -27.469 42.375 0.028 1 21.12 15 LEU B C 1
ATOM 4334 O O . LEU B 1 15 ? -26.422 41.719 0.046 1 21.12 15 LEU B O 1
ATOM 4338 N N . LEU B 1 16 ? -27.438 43.75 -0.055 1 21.27 16 LEU B N 1
ATOM 4339 C CA . LEU B 1 16 ? -26.672 45 -0.132 1 21.27 16 LEU B CA 1
ATOM 4340 C C . LEU B 1 16 ? -25.891 45.219 1.159 1 21.27 16 LEU B C 1
ATOM 4342 O O . LEU B 1 16 ? -25.344 46.312 1.365 1 21.27 16 LEU B O 1
ATOM 4346 N N . ARG B 1 17 ? -25.672 44.219 2.102 1 22.41 17 ARG B N 1
ATOM 4347 C CA . ARG B 1 17 ? -25.391 44.844 3.379 1 22.41 17 ARG B CA 1
ATOM 4348 C C . ARG B 1 17 ? -24.125 45.719 3.285 1 22.41 17 ARG B C 1
ATOM 4350 O O . ARG B 1 17 ? -23.234 45.406 2.492 1 22.41 17 ARG B O 1
ATOM 4357 N N . GLY B 1 18 ? -24.156 46.906 3.906 1 21.33 18 GLY B N 1
ATOM 4358 C CA . GLY B 1 18 ? -23.359 48.062 4.199 1 21.33 18 GLY B CA 1
ATOM 4359 C C . GLY B 1 18 ? -22.031 47.75 4.828 1 21.33 18 GLY B C 1
ATOM 4360 O O . GLY B 1 18 ? -21.844 46.688 5.41 1 21.33 18 GLY B O 1
ATOM 4361 N N . THR B 1 19 ? -20.953 48.438 4.371 1 22.03 19 THR B N 1
ATOM 4362 C CA . THR B 1 19 ? -19.516 48.469 4.539 1 22.03 19 THR B CA 1
ATOM 4363 C C . THR B 1 19 ? -19.141 48.688 6.008 1 22.03 19 THR B C 1
ATOM 4365 O O . THR B 1 19 ? -18.938 49.812 6.441 1 22.03 19 THR B O 1
ATOM 4368 N N . VAL B 1 20 ? -19.828 47.969 7.066 1 25.48 20 VAL B N 1
ATOM 4369 C CA . VAL B 1 20 ? -19.422 48.5 8.359 1 25.48 20 VAL B CA 1
ATOM 4370 C C . VAL B 1 20 ? -17.922 48.25 8.57 1 25.48 20 VAL B C 1
ATOM 4372 O O . VAL B 1 20 ? -17.422 47.188 8.227 1 25.48 20 VAL B O 1
ATOM 4375 N N . SER B 1 21 ? -17.141 49.312 8.742 1 23.53 21 SER B N 1
ATOM 4376 C CA . SER B 1 21 ? -15.727 49.562 9.031 1 23.53 21 SER B CA 1
ATOM 4377 C C . SER B 1 21 ? -15.281 48.812 10.289 1 23.53 21 SER B C 1
ATOM 4379 O O . SER B 1 21 ? -15.664 49.188 11.398 1 23.53 21 SER B O 1
ATOM 4381 N N . SER B 1 22 ? -15.469 47.438 10.305 1 26.22 22 SER B N 1
ATOM 4382 C CA . SER B 1 22 ? -15.195 46.719 11.539 1 26.22 22 SER B CA 1
ATOM 4383 C C . SER B 1 22 ? -13.727 46.812 11.93 1 26.22 22 SER B C 1
ATOM 4385 O O . SER B 1 22 ? -12.898 46.031 11.461 1 26.22 22 SER B O 1
ATOM 4387 N N . SER B 1 23 ? -13.094 48.062 11.93 1 24.3 23 SER B N 1
ATOM 4388 C CA . SER B 1 23 ? -11.672 48.219 12.219 1 24.3 23 SER B CA 1
ATOM 4389 C C . SER B 1 23 ? -11.297 47.531 13.531 1 24.3 23 SER B C 1
ATOM 4391 O O . SER B 1 23 ? -10.234 46.938 13.648 1 24.3 23 SER B O 1
ATOM 4393 N N . SER B 1 24 ? -11.922 48.094 14.703 1 24.86 24 SER B N 1
ATOM 4394 C CA . SER B 1 24 ? -11.211 48.25 15.961 1 24.86 24 SER B CA 1
ATOM 4395 C C . SER B 1 24 ? -11.109 46.938 16.719 1 24.86 24 SER B C 1
ATOM 4397 O O . SER B 1 24 ? -10.648 46.906 17.859 1 24.86 24 SER B O 1
ATOM 4399 N N . ARG B 1 25 ? -11.867 45.812 16.328 1 31.92 25 ARG B N 1
ATOM 4400 C CA . ARG B 1 25 ? -12.211 44.844 17.359 1 31.92 25 ARG B CA 1
ATOM 4401 C C . ARG B 1 25 ? -11.016 43.969 17.703 1 31.92 25 ARG B C 1
ATOM 4403 O O . ARG B 1 25 ? -11.172 42.938 18.344 1 31.92 25 ARG B O 1
ATOM 4410 N N . ARG B 1 26 ? -9.945 44.312 17.25 1 32.41 26 ARG B N 1
ATOM 4411 C CA . ARG B 1 26 ? -8.938 43.25 17.328 1 32.41 26 ARG B CA 1
ATOM 4412 C C . ARG B 1 26 ? -8.344 43.188 18.734 1 32.41 26 ARG B C 1
ATOM 4414 O O . ARG B 1 26 ? -7.602 42.25 19.047 1 32.41 26 ARG B O 1
ATOM 4421 N N . GLY B 1 27 ? -8.227 44.5 19.453 1 30.23 27 GLY B N 1
ATOM 4422 C CA . GLY B 1 27 ? -7.402 44.469 20.641 1 30.23 27 GLY B CA 1
ATOM 4423 C C . GLY B 1 27 ? -8.023 43.688 21.781 1 30.23 27 GLY B C 1
ATOM 4424 O O . GLY B 1 27 ? -7.395 43.5 22.828 1 30.23 27 GLY B O 1
ATOM 4425 N N . VAL B 1 28 ? -9.328 43.75 22.016 1 33.06 28 VAL B N 1
ATOM 4426 C CA . VAL B 1 28 ? -10.078 43.5 23.25 1 33.06 28 VAL B CA 1
ATOM 4427 C C . VAL B 1 28 ? -10.07 42.031 23.594 1 33.06 28 VAL B C 1
ATOM 4429 O O . VAL B 1 28 ? -10.695 41.594 24.578 1 33.06 28 VAL B O 1
ATOM 4432 N N . SER B 1 29 ? -9.68 41.188 22.734 1 35.62 29 SER B N 1
ATOM 4433 C CA . SER B 1 29 ? -10.125 39.812 22.922 1 35.62 29 SER B CA 1
ATOM 4434 C C . SER B 1 29 ? -9.328 39.125 24.031 1 35.62 29 SER B C 1
ATOM 4436 O O . SER B 1 29 ? -9.531 37.938 24.312 1 35.62 29 SER B O 1
ATOM 4438 N N . ALA B 1 30 ? -8.367 39.812 24.656 1 35.75 30 ALA B N 1
ATOM 4439 C CA . ALA B 1 30 ? -7.52 39.188 25.656 1 35.75 30 ALA B CA 1
ATOM 4440 C C . ALA B 1 30 ? -8.242 39.094 27 1 35.75 30 ALA B C 1
ATOM 4442 O O . ALA B 1 30 ? -8.086 38.125 27.734 1 35.75 30 ALA B O 1
ATOM 4443 N N . MET B 1 31 ? -8.938 40.188 27.484 1 34.94 31 MET B N 1
ATOM 4444 C CA . MET B 1 31 ? -9.469 40.312 28.844 1 34.94 31 MET B CA 1
ATOM 4445 C C . MET B 1 31 ? -10.602 39.312 29.062 1 34.94 31 MET B C 1
ATOM 4447 O O . MET B 1 31 ? -11.008 39.094 30.203 1 34.94 31 MET B O 1
ATOM 4451 N N . ALA B 1 32 ? -11.367 38.938 28.156 1 40.75 32 ALA B N 1
ATOM 4452 C CA . ALA B 1 32 ? -12.594 38.125 28.25 1 40.75 32 ALA B CA 1
ATOM 4453 C C . ALA B 1 32 ? -12.273 36.656 28.375 1 40.75 32 ALA B C 1
ATOM 4455 O O . ALA B 1 32 ? -13.188 35.812 28.531 1 40.75 32 ALA B O 1
ATOM 4456 N N . ARG B 1 33 ? -11.172 36.219 28.438 1 48.56 33 ARG B N 1
ATOM 4457 C CA . ARG B 1 33 ? -10.688 34.844 28.422 1 48.56 33 ARG B CA 1
ATOM 4458 C C . ARG B 1 33 ? -10.742 34.219 29.812 1 48.56 33 ARG B C 1
ATOM 4460 O O . ARG B 1 33 ? -10.984 33 29.953 1 48.56 33 ARG B O 1
ATOM 4467 N N . GLY B 1 34 ? -10.367 35 30.797 1 47.38 34 GLY B N 1
ATOM 4468 C CA . GLY B 1 34 ? -10.406 34.5 32.156 1 47.38 34 GLY B CA 1
ATOM 4469 C C . GLY B 1 34 ? -11.773 33.969 32.562 1 47.38 34 GLY B C 1
ATOM 4470 O O . GLY B 1 34 ? -11.883 32.938 33.219 1 47.38 34 GLY B O 1
ATOM 4471 N N . GLY B 1 35 ? -12.766 34.688 32.25 1 54.22 35 GLY B N 1
ATOM 4472 C CA . GLY B 1 35 ? -14.125 34.375 32.656 1 54.22 35 GLY B CA 1
ATOM 4473 C C . GLY B 1 35 ? -14.711 33.188 31.922 1 54.22 35 GLY B C 1
ATOM 4474 O O . GLY B 1 35 ? -15.453 32.406 32.5 1 54.22 35 GLY B O 1
ATOM 4475 N N . GLU B 1 36 ? -14.328 32.969 30.656 1 67.31 36 GLU B N 1
ATOM 4476 C CA . GLU B 1 36 ? -14.906 31.906 29.875 1 67.31 36 GLU B CA 1
ATOM 4477 C C . GLU B 1 36 ? -14.297 30.562 30.234 1 67.31 36 GLU B C 1
ATOM 4479 O O . GLU B 1 36 ? -14.984 29.531 30.25 1 67.31 36 GLU B O 1
ATOM 4484 N N . GLU B 1 37 ? -13.062 30.609 30.641 1 71.75 37 GLU B N 1
ATOM 4485 C CA . GLU B 1 37 ? -12.383 29.375 30.984 1 71.75 37 GLU B CA 1
ATOM 4486 C C . GLU B 1 37 ? -12.953 28.766 32.25 1 71.75 37 GLU B C 1
ATOM 4488 O O . GLU B 1 37 ? -12.891 27.547 32.469 1 71.75 37 GLU B O 1
ATOM 4493 N N . GLY B 1 38 ? -13.484 29.641 33.062 1 72.19 38 GLY B N 1
ATOM 4494 C CA . GLY B 1 38 ? -14.094 29.172 34.281 1 72.19 38 GLY B CA 1
ATOM 4495 C C . GLY B 1 38 ? -15.203 28.172 34.062 1 72.19 38 GLY B C 1
ATOM 4496 O O . GLY B 1 38 ? -15.383 27.25 34.875 1 72.19 38 GLY B O 1
ATOM 4497 N N . LYS B 1 39 ? -15.867 28.234 33 1 79.5 39 LYS B N 1
ATOM 4498 C CA . LYS B 1 39 ? -16.969 27.344 32.625 1 79.5 39 LYS B CA 1
ATOM 4499 C C . LYS B 1 39 ? -16.453 25.969 32.25 1 79.5 39 LYS B C 1
ATOM 4501 O O . LYS B 1 39 ? -17.219 25 32.188 1 79.5 39 LYS B O 1
ATOM 4506 N N . LEU B 1 40 ? -15.203 25.859 32.031 1 89.88 40 LEU B N 1
ATOM 4507 C CA . LEU B 1 40 ? -14.656 24.609 31.516 1 89.88 40 LEU B CA 1
ATOM 4508 C C . LEU B 1 40 ? -13.992 23.812 32.625 1 89.88 40 LEU B C 1
ATOM 4510 O O . LEU B 1 40 ? -13.344 22.797 32.375 1 89.88 40 LEU B O 1
ATOM 4514 N N . GLY B 1 41 ? -14.133 24.203 33.781 1 88.69 41 GLY B N 1
ATOM 4515 C CA . GLY B 1 41 ? -13.406 23.609 34.906 1 88.69 41 GLY B CA 1
ATOM 4516 C C . GLY B 1 41 ? -13.609 22.109 35 1 88.69 41 GLY B C 1
ATOM 4517 O O . GLY B 1 41 ? -12.648 21.344 35 1 88.69 41 GLY B O 1
ATOM 4518 N N . GLU B 1 42 ? -14.852 21.688 35.062 1 90.38 42 GLU B N 1
ATOM 4519 C CA . GLU B 1 42 ? -15.172 20.266 35.156 1 90.38 42 GLU B CA 1
ATOM 4520 C C . GLU B 1 42 ? -14.68 19.484 33.938 1 90.38 42 GLU B C 1
ATOM 4522 O O . GLU B 1 42 ? -14.164 18.375 34.094 1 90.38 42 GLU B O 1
ATOM 4527 N N . PHE B 1 43 ? -14.938 20.078 32.906 1 94.31 43 PHE B N 1
ATOM 4528 C CA . PHE B 1 43 ? -14.5 19.453 31.656 1 94.31 43 PHE B CA 1
ATOM 4529 C C . PHE B 1 43 ? -12.992 19.266 31.656 1 94.31 43 PHE B C 1
ATOM 4531 O O . PHE B 1 43 ? -12.5 18.172 31.328 1 94.31 43 PHE B O 1
ATOM 4538 N N . LEU B 1 44 ? -12.273 20.312 31.938 1 93.94 44 LEU B N 1
ATOM 4539 C CA . LEU B 1 44 ? -10.82 20.25 31.906 1 93.94 44 LEU B CA 1
ATOM 4540 C C . LEU B 1 44 ? -10.289 19.234 32.906 1 93.94 44 LEU B C 1
ATOM 4542 O O . LEU B 1 44 ? -9.336 18.516 32.625 1 93.94 44 LEU B O 1
ATOM 4546 N N . GLU B 1 45 ? -10.891 19.188 34.062 1 93 45 GLU B N 1
ATOM 4547 C CA . GLU B 1 45 ? -10.5 18.203 35.062 1 93 45 GLU B CA 1
ATOM 4548 C C . GLU B 1 45 ? -10.727 16.781 34.562 1 93 45 GLU B C 1
ATOM 4550 O O . GLU B 1 45 ? -9.906 15.883 34.812 1 93 45 GLU B O 1
ATOM 4555 N N . TYR B 1 46 ? -11.82 16.609 33.938 1 94.81 46 TYR B N 1
ATOM 4556 C CA . TYR B 1 46 ? -12.148 15.312 33.375 1 94.81 46 TYR B CA 1
ATOM 4557 C C . TYR B 1 46 ? -11.109 14.898 32.344 1 94.81 46 TYR B C 1
ATOM 4559 O O . TYR B 1 46 ? -10.602 13.773 32.375 1 94.81 46 TYR B O 1
ATOM 4567 N N . MET B 1 47 ? -10.789 15.75 31.422 1 94.44 47 MET B N 1
ATOM 4568 C CA . MET B 1 47 ? -9.844 15.477 30.344 1 94.44 47 MET B CA 1
ATOM 4569 C C . MET B 1 47 ? -8.453 15.188 30.891 1 94.44 47 MET B C 1
ATOM 4571 O O . MET B 1 47 ? -7.723 14.359 30.344 1 94.44 47 MET B O 1
ATOM 4575 N N . ASP B 1 48 ? -8.156 15.836 31.969 1 90.75 48 ASP B N 1
ATOM 4576 C CA . ASP B 1 48 ? -6.832 15.695 32.562 1 90.75 48 ASP B CA 1
ATOM 4577 C C . ASP B 1 48 ? -6.645 14.305 33.156 1 90.75 48 ASP B C 1
ATOM 4579 O O . ASP B 1 48 ? -5.512 13.852 33.344 1 90.75 48 ASP B O 1
ATOM 4583 N N . ARG B 1 49 ? -7.734 13.641 33.406 1 92.44 49 ARG B N 1
ATOM 4584 C CA . ARG B 1 49 ? -7.668 12.297 34 1 92.44 49 ARG B CA 1
ATOM 4585 C C . ARG B 1 49 ? -7.41 11.25 32.906 1 92.44 49 ARG B C 1
ATOM 4587 O O . ARG B 1 49 ? -7 10.125 33.219 1 92.44 49 ARG B O 1
ATOM 4594 N N . LEU B 1 50 ? -7.641 11.586 31.734 1 94.25 50 LEU B N 1
ATOM 4595 C CA . LEU B 1 50 ? -7.457 10.641 30.625 1 94.25 50 LEU B CA 1
ATOM 4596 C C . LEU B 1 50 ? -5.992 10.57 30.219 1 94.25 50 LEU B C 1
ATOM 4598 O O . LEU B 1 50 ? -5.23 11.516 30.438 1 94.25 50 LEU B O 1
ATOM 4602 N N . ARG B 1 51 ? -5.652 9.445 29.688 1 91.69 51 ARG B N 1
ATOM 4603 C CA . ARG B 1 51 ? -4.297 9.305 29.172 1 91.69 51 ARG B CA 1
ATOM 4604 C C . ARG B 1 51 ? -4.051 10.281 28.016 1 91.69 51 ARG B C 1
ATOM 4606 O O . ARG B 1 51 ? -4.75 10.242 27 1 91.69 51 ARG B O 1
ATOM 4613 N N . ASN B 1 52 ? -3.09 11.164 28.188 1 90.75 52 ASN B N 1
ATOM 4614 C CA . ASN B 1 52 ? -2.711 12.172 27.203 1 90.75 52 ASN B CA 1
ATOM 4615 C C . ASN B 1 52 ? -1.316 11.914 26.641 1 90.75 52 ASN B C 1
ATOM 4617 O O . ASN B 1 52 ? -0.314 12.25 27.281 1 90.75 52 ASN B O 1
ATOM 4621 N N . TYR B 1 53 ? -1.264 11.508 25.406 1 86.81 53 TYR B N 1
ATOM 4622 C CA . TYR B 1 53 ? 0.009 11.109 24.812 1 86.81 53 TYR B CA 1
ATOM 4623 C C . TYR B 1 53 ? 0.826 12.328 24.406 1 86.81 53 TYR B C 1
ATOM 4625 O O . TYR B 1 53 ? 2.029 12.219 24.156 1 86.81 53 TYR B O 1
ATOM 4633 N N . GLU B 1 54 ? 0.223 13.5 24.266 1 82.5 54 GLU B N 1
ATOM 4634 C CA . GLU B 1 54 ? 0.988 14.727 24.031 1 82.5 54 GLU B CA 1
ATOM 4635 C C . GLU B 1 54 ? 1.867 15.055 25.234 1 82.5 54 GLU B C 1
ATOM 4637 O O . GLU B 1 54 ? 2.955 15.609 25.078 1 82.5 54 GLU B O 1
ATOM 4642 N N . ARG B 1 55 ? 1.411 14.656 26.391 1 81 55 ARG B N 1
ATOM 4643 C CA . ARG B 1 55 ? 2.125 14.922 27.641 1 81 55 ARG B CA 1
ATOM 4644 C C . ARG B 1 55 ? 3.102 13.797 27.953 1 81 55 ARG B C 1
ATOM 4646 O O . ARG B 1 55 ? 4.246 14.047 28.328 1 81 55 ARG B O 1
ATOM 4653 N N . SER B 1 56 ? 2.596 12.531 27.781 1 82.94 56 SER B N 1
ATOM 4654 C CA . SER B 1 56 ? 3.363 11.383 28.25 1 82.94 56 SER B CA 1
ATOM 4655 C C . SER B 1 56 ? 4.227 10.797 27.141 1 82.94 56 SER B C 1
ATOM 4657 O O . SER B 1 56 ? 5.148 10.031 27.406 1 82.94 56 SER B O 1
ATOM 4659 N N . GLY B 1 57 ? 3.939 11.234 25.938 1 83.19 57 GLY B N 1
ATOM 4660 C CA . GLY B 1 57 ? 4.633 10.633 24.797 1 83.19 57 GLY B CA 1
ATOM 4661 C C . GLY B 1 57 ? 3.84 9.531 24.141 1 83.19 57 GLY B C 1
ATOM 4662 O O . GLY B 1 57 ? 3.09 8.805 24.797 1 83.19 57 GLY B O 1
ATOM 4663 N N . VAL B 1 58 ? 4.023 9.398 22.875 1 86.12 58 VAL B N 1
ATOM 4664 C CA . VAL B 1 58 ? 3.32 8.383 22.094 1 86.12 58 VAL B CA 1
ATOM 4665 C C . VAL B 1 58 ? 4.09 7.066 22.156 1 86.12 58 VAL B C 1
ATOM 4667 O O . VAL B 1 58 ? 5.312 7.047 22 1 86.12 58 VAL B O 1
ATOM 4670 N N . PRO B 1 59 ? 3.428 5.945 22.438 1 86.5 59 PRO B N 1
ATOM 4671 C CA . PRO B 1 59 ? 4.109 4.652 22.516 1 86.5 59 PRO B CA 1
ATOM 4672 C C . PRO B 1 59 ? 4.734 4.238 21.188 1 86.5 59 PRO B C 1
ATOM 4674 O O . PRO B 1 59 ? 4.246 4.629 20.109 1 86.5 59 PRO B O 1
ATOM 4677 N N . ARG B 1 60 ? 5.789 3.465 21.328 1 89.12 60 ARG B N 1
ATOM 4678 C CA . ARG B 1 60 ? 6.43 2.902 20.141 1 89.12 60 ARG B CA 1
ATOM 4679 C C . ARG B 1 60 ? 5.445 2.066 19.328 1 89.12 60 ARG B C 1
ATOM 4681 O O . ARG B 1 60 ? 4.668 1.292 19.891 1 89.12 60 ARG B O 1
ATOM 4688 N N . GLY B 1 61 ? 5.434 2.303 18.031 1 89.88 61 GLY B N 1
ATOM 4689 C CA . GLY B 1 61 ? 4.633 1.497 17.125 1 89.88 61 GLY B CA 1
ATOM 4690 C C . GLY B 1 61 ? 3.152 1.832 17.188 1 89.88 61 GLY B C 1
ATOM 4691 O O . GLY B 1 61 ? 2.326 1.119 16.609 1 89.88 61 GLY B O 1
ATOM 4692 N N . ALA B 1 62 ? 2.756 2.877 17.781 1 90.19 62 ALA B N 1
ATOM 4693 C CA . ALA B 1 62 ? 1.355 3.236 18 1 90.19 62 ALA B CA 1
ATOM 4694 C C . ALA B 1 62 ? 0.632 3.42 16.672 1 90.19 62 ALA B C 1
ATOM 4696 O O . ALA B 1 62 ? -0.568 3.156 16.562 1 90.19 62 ALA B O 1
ATOM 4697 N N . GLY B 1 63 ? 1.345 3.867 15.688 1 90.5 63 GLY B N 1
ATOM 4698 C CA . GLY B 1 63 ? 0.735 4.141 14.391 1 90.5 63 GLY B CA 1
ATOM 4699 C C . GLY B 1 63 ? 0.987 3.047 13.375 1 90.5 63 GLY B C 1
ATOM 4700 O O . GLY B 1 63 ? 0.735 3.234 12.18 1 90.5 63 GLY B O 1
ATOM 4701 N N . THR B 1 64 ? 1.528 1.874 13.773 1 87.19 64 THR B N 1
ATOM 4702 C CA . THR B 1 64 ? 1.913 0.788 12.883 1 87.19 64 THR B CA 1
ATOM 4703 C C . THR B 1 64 ? 1.077 -0.46 13.156 1 87.19 64 THR B C 1
ATOM 4705 O O . THR B 1 64 ? 0.181 -0.439 14 1 87.19 64 THR B O 1
ATOM 4708 N N . ASP B 1 65 ? 1.351 -1.472 12.305 1 79.94 65 ASP B N 1
ATOM 4709 C CA . ASP B 1 65 ? 0.664 -2.748 12.477 1 79.94 65 ASP B CA 1
ATOM 4710 C C . ASP B 1 65 ? 1.301 -3.566 13.602 1 79.94 65 ASP B C 1
ATOM 4712 O O . ASP B 1 65 ? 1.862 -4.637 13.352 1 79.94 65 ASP B O 1
ATOM 4716 N N . SER B 1 66 ? 1.394 -3.041 14.781 1 77.81 66 SER B N 1
ATOM 4717 C CA . SER B 1 66 ? 1.982 -3.723 15.93 1 77.81 66 SER B CA 1
ATOM 4718 C C . SER B 1 66 ? 0.942 -3.977 17.016 1 77.81 66 SER B C 1
ATOM 4720 O O . SER B 1 66 ? -0.167 -3.439 16.953 1 77.81 66 SER B O 1
ATOM 4722 N N . ASP B 1 67 ? 1.255 -4.715 17.953 1 76.94 67 ASP B N 1
ATOM 4723 C CA . ASP B 1 67 ? 0.391 -5.008 19.078 1 76.94 67 ASP B CA 1
ATOM 4724 C C . ASP B 1 67 ? 0.123 -3.752 19.906 1 76.94 67 ASP B C 1
ATOM 4726 O O . ASP B 1 67 ? -0.873 -3.68 20.641 1 76.94 67 ASP B O 1
ATOM 4730 N N . ASP B 1 68 ? 0.952 -2.764 19.641 1 77.5 68 ASP B N 1
ATOM 4731 C CA . ASP B 1 68 ? 0.841 -1.525 20.406 1 77.5 68 ASP B CA 1
ATOM 4732 C C . ASP B 1 68 ? 0.116 -0.448 19.594 1 77.5 68 ASP B C 1
ATOM 4734 O O . ASP B 1 68 ? -0.002 0.694 20.047 1 77.5 68 ASP B O 1
ATOM 4738 N N . GLY B 1 69 ? -0.288 -0.911 18.5 1 85.12 69 GLY B N 1
ATOM 4739 C CA . GLY B 1 69 ? -0.978 0.057 17.656 1 85.12 69 GLY B CA 1
ATOM 4740 C C . GLY B 1 69 ? -2.305 0.508 18.234 1 85.12 69 GLY B C 1
ATOM 4741 O O . GLY B 1 69 ? -2.998 -0.271 18.891 1 85.12 69 GLY B O 1
ATOM 4742 N N . PHE B 1 70 ? -2.637 1.797 17.984 1 88.88 70 PHE B N 1
ATOM 4743 C CA . PHE B 1 70 ? -3.91 2.338 18.453 1 88.88 70 PHE B CA 1
ATOM 4744 C C . PHE B 1 70 ? -5.078 1.559 17.844 1 88.88 70 PHE B C 1
ATOM 4746 O O . PHE B 1 70 ? -5.012 1.113 16.703 1 88.88 70 PHE B O 1
ATOM 4753 N N . ASP B 1 71 ? -6.102 1.406 18.672 1 86.56 71 ASP B N 1
ATOM 4754 C CA . ASP B 1 71 ? -7.254 0.596 18.281 1 86.56 71 ASP B CA 1
ATOM 4755 C C . ASP B 1 71 ? -8.391 1.469 17.766 1 86.56 71 ASP B C 1
ATOM 4757 O O . ASP B 1 71 ? -9.086 2.125 18.531 1 86.56 71 ASP B O 1
ATOM 4761 N N . LEU B 1 72 ? -8.68 1.358 16.484 1 91.44 72 LEU B N 1
ATOM 4762 C CA . LEU B 1 72 ? -9.766 2.119 15.883 1 91.44 72 LEU B CA 1
ATOM 4763 C C . LEU B 1 72 ? -11.117 1.545 16.281 1 91.44 72 LEU B C 1
ATOM 4765 O O . LEU B 1 72 ? -12.141 2.234 16.203 1 91.44 72 LEU B O 1
ATOM 4769 N N . GLY B 1 73 ? -11.094 0.264 16.672 1 91 73 GLY B N 1
ATOM 4770 C CA . GLY B 1 73 ? -12.328 -0.35 17.125 1 91 73 GLY B CA 1
ATOM 4771 C C . GLY B 1 73 ? -12.938 0.344 18.328 1 91 73 GLY B C 1
ATOM 4772 O O . GLY B 1 73 ? -14.156 0.541 18.391 1 91 73 GLY B O 1
ATOM 4773 N N . ARG B 1 74 ? -12.086 0.718 19.203 1 92.88 74 ARG B N 1
ATOM 4774 C CA . ARG B 1 74 ? -12.523 1.43 20.391 1 92.88 74 ARG B CA 1
ATOM 4775 C C . ARG B 1 74 ? -13.156 2.773 20.031 1 92.88 74 ARG B C 1
ATOM 4777 O O . ARG B 1 74 ? -14.195 3.145 20.578 1 92.88 74 ARG B O 1
ATOM 4784 N N . MET B 1 75 ? -12.562 3.449 19.125 1 95.25 75 MET B N 1
ATOM 4785 C CA . MET B 1 75 ? -13.086 4.73 18.641 1 95.25 75 MET B CA 1
ATOM 4786 C C . MET B 1 75 ? -14.438 4.551 17.969 1 95.25 75 MET B C 1
ATOM 4788 O O . MET B 1 75 ? -15.359 5.332 18.203 1 95.25 75 MET B O 1
ATOM 4792 N N . ARG B 1 76 ? -14.594 3.518 17.172 1 95.75 76 ARG B N 1
ATOM 4793 C CA . ARG B 1 76 ? -15.844 3.246 16.469 1 95.75 76 ARG B CA 1
ATOM 4794 C C . ARG B 1 76 ? -16.969 2.926 17.453 1 95.75 76 ARG B C 1
ATOM 4796 O O . ARG B 1 76 ? -18.094 3.389 17.281 1 95.75 76 ARG B O 1
ATOM 4803 N N . ARG B 1 77 ? -16.641 2.154 18.469 1 96.25 77 ARG B N 1
ATOM 4804 C CA . ARG B 1 77 ? -17.641 1.782 19.469 1 96.25 77 ARG B CA 1
ATOM 4805 C C . ARG B 1 77 ? -18.094 3 20.266 1 96.25 77 ARG B C 1
ATOM 4807 O O . ARG B 1 77 ? -19.281 3.145 20.547 1 96.25 77 ARG B O 1
ATOM 4814 N N . LEU B 1 78 ? -17.188 3.857 20.578 1 97.12 78 LEU B N 1
ATOM 4815 C CA . LEU B 1 78 ? -17.531 5.094 21.266 1 97.12 78 LEU B CA 1
ATOM 4816 C C . LEU B 1 78 ? -18.453 5.949 20.406 1 97.12 78 LEU B C 1
ATOM 4818 O O . LEU B 1 78 ? -19.484 6.438 20.875 1 97.12 78 LEU B O 1
ATOM 4822 N N . LEU B 1 79 ? -18.125 6.105 19.156 1 97.88 79 LEU B N 1
ATOM 4823 C CA . LEU B 1 79 ? -18.922 6.93 18.25 1 97.88 79 LEU B CA 1
ATOM 4824 C C . LEU B 1 79 ? -20.297 6.324 18.031 1 97.88 79 LEU B C 1
ATOM 4826 O O . LEU B 1 79 ? -21.297 7.055 17.938 1 97.88 79 LEU B O 1
ATOM 4830 N N . ARG B 1 80 ? -20.359 5.043 17.969 1 96.94 80 ARG B N 1
ATOM 4831 C CA . ARG B 1 80 ? -21.641 4.363 17.812 1 96.94 80 ARG B CA 1
ATOM 4832 C C . ARG B 1 80 ? -22.562 4.664 18.969 1 96.94 80 ARG B C 1
ATOM 4834 O O . ARG B 1 80 ? -23.766 4.848 18.781 1 96.94 80 ARG B O 1
ATOM 4841 N N . ARG B 1 81 ? -22.031 4.699 20.141 1 96.75 81 ARG B N 1
ATOM 4842 C CA . ARG B 1 81 ? -22.828 5.004 21.328 1 96.75 81 ARG B CA 1
ATOM 4843 C C . ARG B 1 81 ? -23.422 6.406 21.25 1 96.75 81 ARG B C 1
ATOM 4845 O O . ARG B 1 81 ? -24.453 6.684 21.875 1 96.75 81 ARG B O 1
ATOM 4852 N N . LEU B 1 82 ? -22.766 7.215 20.5 1 97.69 82 LEU B N 1
ATOM 4853 C CA . LEU B 1 82 ? -23.203 8.602 20.406 1 97.69 82 LEU B CA 1
ATOM 4854 C C . LEU B 1 82 ? -23.922 8.859 19.094 1 97.69 82 LEU B C 1
ATOM 4856 O O . LEU B 1 82 ? -24.156 10.016 18.719 1 97.69 82 LEU B O 1
ATOM 4860 N N . GLY B 1 83 ? -24.188 7.801 18.312 1 97 83 GLY B N 1
ATOM 4861 C CA . GLY B 1 83 ? -25.016 7.906 17.109 1 97 83 GLY B CA 1
ATOM 4862 C C . GLY B 1 83 ? -24.203 8.18 15.859 1 97 83 GLY B C 1
ATOM 4863 O O . GLY B 1 83 ? -24.703 8.82 14.922 1 97 83 GLY B O 1
ATOM 4864 N N . ASP B 1 84 ? -22.953 7.906 15.797 1 97.88 84 ASP B N 1
ATOM 4865 C CA . ASP B 1 84 ? -22.062 8.031 14.648 1 97.88 84 ASP B CA 1
ATOM 4866 C C . ASP B 1 84 ? -22.125 9.438 14.055 1 97.88 84 ASP B C 1
ATOM 4868 O O . ASP B 1 84 ? -22.344 9.602 12.859 1 97.88 84 ASP B O 1
ATOM 4872 N N . PRO B 1 85 ? -21.859 10.414 14.867 1 98.31 85 PRO B N 1
ATOM 4873 C CA . PRO B 1 85 ? -22 11.797 14.414 1 98.31 85 PRO B CA 1
ATOM 4874 C C . PRO B 1 85 ? -21.078 12.125 13.234 1 98.31 85 PRO B C 1
ATOM 4876 O O . PRO B 1 85 ? -21.391 13 12.43 1 98.31 85 PRO B O 1
ATOM 4879 N N . HIS B 1 86 ? -19.953 11.438 13.078 1 97.5 86 HIS B N 1
ATOM 4880 C CA . HIS B 1 86 ? -18.969 11.695 12.031 1 97.5 86 HIS B CA 1
ATOM 4881 C C . HIS B 1 86 ? -19.516 11.336 10.656 1 97.5 86 HIS B C 1
ATOM 4883 O O . HIS B 1 86 ? -18.906 11.664 9.633 1 97.5 86 HIS B O 1
ATOM 4889 N N . THR B 1 87 ? -20.703 10.711 10.602 1 97.69 87 THR B N 1
ATOM 4890 C CA . THR B 1 87 ? -21.281 10.266 9.336 1 97.69 87 THR B CA 1
ATOM 4891 C C . THR B 1 87 ? -22.297 11.289 8.82 1 97.69 87 THR B C 1
ATOM 4893 O O . THR B 1 87 ? -22.906 11.094 7.762 1 97.69 87 THR B O 1
ATOM 4896 N N . HIS B 1 88 ? -22.469 12.406 9.445 1 97.56 88 HIS B N 1
ATOM 4897 C CA . HIS B 1 88 ? -23.578 13.305 9.148 1 97.56 88 HIS B CA 1
ATOM 4898 C C . HIS B 1 88 ? -23.141 14.453 8.242 1 97.56 88 HIS B C 1
ATOM 4900 O O . HIS B 1 88 ? -23.953 15.281 7.848 1 97.56 88 HIS B O 1
ATOM 4906 N N . TYR B 1 89 ? -21.922 14.547 7.883 1 97.88 89 TYR B N 1
ATOM 4907 C CA . TYR B 1 89 ? -21.359 15.609 7.055 1 97.88 89 TYR B CA 1
ATOM 4908 C C . TYR B 1 89 ? -20.141 15.117 6.285 1 97.88 89 TYR B C 1
ATOM 4910 O O . TYR B 1 89 ? -19.453 14.203 6.73 1 97.88 89 TYR B O 1
ATOM 4918 N N . PRO B 1 90 ? -19.875 15.703 5.086 1 98.19 90 PRO B N 1
ATOM 4919 C CA . PRO B 1 90 ? -18.641 15.352 4.387 1 98.19 90 PRO B CA 1
ATOM 4920 C C . PRO B 1 90 ? -17.391 15.906 5.078 1 98.19 90 PRO B C 1
ATOM 4922 O O . PRO B 1 90 ? -17.453 16.984 5.688 1 98.19 90 PRO B O 1
ATOM 4925 N N . ALA B 1 91 ? -16.328 15.195 4.953 1 98.69 91 ALA B N 1
ATOM 4926 C CA . ALA B 1 91 ? -15.094 15.609 5.621 1 98.69 91 ALA B CA 1
ATOM 4927 C C . ALA B 1 91 ? -13.922 15.641 4.641 1 98.69 91 ALA B C 1
ATOM 4929 O O . ALA B 1 91 ? -13.898 14.883 3.67 1 98.69 91 ALA B O 1
ATOM 4930 N N . VAL B 1 92 ? -13.07 16.531 4.785 1 98.88 92 VAL B N 1
ATOM 4931 C CA . VAL B 1 92 ? -11.719 16.469 4.238 1 98.88 92 VAL B CA 1
ATOM 4932 C C . VAL B 1 92 ? -10.742 16.047 5.328 1 98.88 92 VAL B C 1
ATOM 4934 O O . VAL B 1 92 ? -10.703 16.641 6.406 1 98.88 92 VAL B O 1
ATOM 4937 N N . HIS B 1 93 ? -10.078 14.992 5.113 1 98.88 93 HIS B N 1
ATOM 4938 C CA . HIS B 1 93 ? -9.148 14.43 6.086 1 98.88 93 HIS B CA 1
ATOM 4939 C C . HIS B 1 93 ? -7.707 14.75 5.727 1 98.88 93 HIS B C 1
ATOM 4941 O O . HIS B 1 93 ? -7.262 14.469 4.609 1 98.88 93 HIS B O 1
ATOM 4947 N N . ILE B 1 94 ? -6.949 15.352 6.656 1 98.81 94 ILE B N 1
ATOM 4948 C CA . ILE B 1 94 ? -5.617 15.859 6.363 1 98.81 94 ILE B CA 1
ATOM 4949 C C . ILE B 1 94 ? -4.59 15.156 7.242 1 98.81 94 ILE B C 1
ATOM 4951 O O . ILE B 1 94 ? -4.719 15.133 8.469 1 98.81 94 ILE B O 1
ATOM 4955 N N . ALA B 1 95 ? -3.59 14.547 6.664 1 98.25 95 ALA B N 1
ATOM 4956 C CA . ALA B 1 95 ? -2.445 13.953 7.348 1 98.25 95 ALA B CA 1
ATOM 4957 C C . ALA B 1 95 ? -1.132 14.531 6.828 1 98.25 95 ALA B C 1
ATOM 4959 O O . ALA B 1 95 ? -1.106 15.195 5.785 1 98.25 95 ALA B O 1
ATOM 4960 N N . GLY B 1 96 ? -0.029 14.352 7.555 1 96.69 96 GLY B N 1
ATOM 4961 C CA . GLY B 1 96 ? 1.288 14.859 7.199 1 96.69 96 GLY B CA 1
ATOM 4962 C C . GLY B 1 96 ? 2.18 15.094 8.406 1 96.69 96 GLY B C 1
ATOM 4963 O O . GLY B 1 96 ? 1.714 15.062 9.547 1 96.69 96 GLY B O 1
ATOM 4964 N N . THR B 1 97 ? 3.5 15.32 8.102 1 93.94 97 THR B N 1
ATOM 4965 C CA . THR B 1 97 ? 4.445 15.648 9.164 1 93.94 97 THR B CA 1
ATOM 4966 C C . THR B 1 97 ? 4.355 17.125 9.523 1 93.94 97 THR B C 1
ATOM 4968 O O . THR B 1 97 ? 4.211 17.484 10.695 1 93.94 97 THR B O 1
ATOM 4971 N N . LYS B 1 98 ? 4.395 17.938 8.578 1 93.81 98 LYS B N 1
ATOM 4972 C CA . LYS B 1 98 ? 4.262 19.391 8.727 1 93.81 98 LYS B CA 1
ATOM 4973 C C . LYS B 1 98 ? 3.227 19.953 7.758 1 93.81 98 LYS B C 1
ATOM 4975 O O . LYS B 1 98 ? 2.939 19.344 6.727 1 93.81 98 LYS B O 1
ATOM 4980 N N . GLY B 1 99 ? 2.58 21.016 8.148 1 96 99 GLY B N 1
ATOM 4981 C CA . GLY B 1 99 ? 1.714 21.766 7.238 1 96 99 GLY B CA 1
ATOM 4982 C C . GLY B 1 99 ? 0.248 21.406 7.391 1 96 99 GLY B C 1
ATOM 4983 O O . GLY B 1 99 ? -0.617 22.016 6.77 1 96 99 GLY B O 1
ATOM 4984 N N . LYS B 1 100 ? -0.1 20.391 8.203 1 97.06 100 LYS B N 1
ATOM 4985 C CA . LYS B 1 100 ? -1.478 19.938 8.383 1 97.06 100 LYS B CA 1
ATOM 4986 C C . LYS B 1 100 ? -2.367 21.078 8.883 1 97.06 100 LYS B C 1
ATOM 4988 O O . LYS B 1 100 ? -3.385 21.391 8.258 1 97.06 100 LYS B O 1
ATOM 4993 N N . GLY B 1 101 ? -1.947 21.719 9.984 1 96.5 101 GLY B N 1
ATOM 4994 C CA . GLY B 1 101 ? -2.73 22.797 10.57 1 96.5 101 GLY B CA 1
ATOM 4995 C C . GLY B 1 101 ? -2.91 23.984 9.648 1 96.5 101 GLY B C 1
ATOM 4996 O O . GLY B 1 101 ? -4.004 24.531 9.547 1 96.5 101 GLY B O 1
ATOM 4997 N N . SER B 1 102 ? -1.827 24.359 8.961 1 97.62 102 SER B N 1
ATOM 4998 C CA . SER B 1 102 ? -1.893 25.484 8.047 1 97.62 102 SER B CA 1
ATOM 4999 C C . SER B 1 102 ? -2.82 25.188 6.871 1 97.62 102 SER B C 1
ATOM 5001 O O . SER B 1 102 ? -3.631 26.047 6.484 1 97.62 102 SER B O 1
ATOM 5003 N N . THR B 1 103 ? -2.688 23.984 6.328 1 98.69 103 THR B N 1
ATOM 5004 C CA . THR B 1 103 ? -3.545 23.594 5.211 1 98.69 103 THR B CA 1
ATOM 5005 C C . THR B 1 103 ? -5.008 23.562 5.645 1 98.69 103 THR B C 1
ATOM 5007 O O . THR B 1 103 ? -5.891 24.016 4.906 1 98.69 103 THR B O 1
ATOM 5010 N N . ALA B 1 104 ? -5.219 23.031 6.816 1 98.5 104 ALA B N 1
ATOM 5011 C CA . ALA B 1 104 ? -6.574 23 7.359 1 98.5 104 ALA B CA 1
ATOM 5012 C C . ALA B 1 104 ? -7.133 24.406 7.527 1 98.5 104 ALA B C 1
ATOM 5014 O O . ALA B 1 104 ? -8.297 24.656 7.211 1 98.5 104 ALA B O 1
ATOM 5015 N N . ALA B 1 105 ? -6.336 25.312 8.031 1 97.75 105 ALA B N 1
ATOM 5016 C CA . ALA B 1 105 ? -6.762 26.688 8.242 1 97.75 105 ALA B CA 1
ATOM 5017 C C . ALA B 1 105 ? -7.086 27.375 6.918 1 97.75 105 ALA B C 1
ATOM 5019 O O . ALA B 1 105 ? -8.125 28.031 6.789 1 97.75 105 ALA B O 1
ATOM 5020 N N . PHE B 1 106 ? -6.184 27.234 5.898 1 98.62 106 PHE B N 1
ATOM 5021 C CA . PHE B 1 106 ? -6.418 27.797 4.578 1 98.62 106 PHE B CA 1
ATOM 5022 C C . PHE B 1 106 ? -7.727 27.297 3.99 1 98.62 106 PHE B C 1
ATOM 5024 O O . PHE B 1 106 ? -8.562 28.078 3.547 1 98.62 106 PHE B O 1
ATOM 5031 N N . LEU B 1 107 ? -7.867 25.984 4.043 1 98.69 107 LEU B N 1
ATOM 5032 C CA . LEU B 1 107 ? -9.023 25.359 3.414 1 98.69 107 LEU B CA 1
ATOM 5033 C C . LEU B 1 107 ? -10.312 25.766 4.129 1 98.69 107 LEU B C 1
ATOM 5035 O O . LEU B 1 107 ? -11.328 26.031 3.482 1 98.69 107 LEU B O 1
ATOM 5039 N N . SER B 1 108 ? -10.305 25.766 5.461 1 98.44 108 SER B N 1
ATOM 5040 C CA . SER B 1 108 ? -11.477 26.172 6.238 1 98.44 108 SER B CA 1
ATOM 5041 C C . SER B 1 108 ? -11.914 27.594 5.879 1 98.44 108 SER B C 1
ATOM 5043 O O . SER B 1 108 ? -13.102 27.859 5.699 1 98.44 108 SER B O 1
ATOM 5045 N N . ASN B 1 109 ? -10.969 28.469 5.793 1 98.19 109 ASN B N 1
ATOM 5046 C CA . ASN B 1 109 ? -11.289 29.859 5.5 1 98.19 109 ASN B CA 1
ATOM 5047 C C . ASN B 1 109 ? -11.781 30.031 4.062 1 98.19 109 ASN B C 1
ATOM 5049 O O . ASN B 1 109 ? -12.641 30.875 3.795 1 98.19 109 ASN B O 1
ATOM 5053 N N . ILE B 1 110 ? -11.211 29.281 3.072 1 98.56 110 ILE B N 1
ATOM 5054 C CA . ILE B 1 110 ? -11.695 29.297 1.696 1 98.56 110 ILE B CA 1
ATOM 5055 C C . ILE B 1 110 ? -13.172 28.922 1.663 1 98.56 110 ILE B C 1
ATOM 5057 O O . ILE B 1 110 ? -13.984 29.625 1.057 1 98.56 110 ILE B O 1
ATOM 5061 N N . LEU B 1 111 ? -13.516 27.859 2.357 1 98.38 111 LEU B N 1
ATOM 5062 C CA . LEU B 1 111 ? -14.883 27.359 2.35 1 98.38 111 LEU B CA 1
ATOM 5063 C C . LEU B 1 111 ? -15.82 28.312 3.092 1 98.38 111 LEU B C 1
ATOM 5065 O O . LEU B 1 111 ? -16.953 28.531 2.664 1 98.38 111 LEU B O 1
ATOM 5069 N N . ARG B 1 112 ? -15.352 28.922 4.207 1 98 112 ARG B N 1
ATOM 5070 C CA . ARG B 1 112 ? -16.156 29.891 4.945 1 98 112 ARG B CA 1
ATOM 5071 C C . ARG B 1 112 ? -16.438 31.125 4.098 1 98 112 ARG B C 1
ATOM 5073 O O . ARG B 1 112 ? -17.547 31.656 4.125 1 98 112 ARG B O 1
ATOM 5080 N N . GLU B 1 113 ? -15.391 31.562 3.391 1 97.69 113 GLU B N 1
ATOM 5081 C CA . GLU B 1 113 ? -15.547 32.75 2.539 1 97.69 113 GLU B CA 1
ATOM 5082 C C . GLU B 1 113 ? -16.547 32.469 1.421 1 97.69 113 GLU B C 1
ATOM 5084 O O . GLU B 1 113 ? -17.188 33.406 0.921 1 97.69 113 GLU B O 1
ATOM 5089 N N . GLN B 1 114 ? -16.672 31.234 1.041 1 97.62 114 GLN B N 1
ATOM 5090 C CA . GLN B 1 114 ? -17.672 30.875 0.053 1 97.62 114 GLN B CA 1
ATOM 5091 C C . GLN B 1 114 ? -19.078 30.875 0.669 1 97.62 114 GLN B C 1
ATOM 5093 O O . GLN B 1 114 ? -20.078 30.922 -0.048 1 97.62 114 GLN B O 1
ATOM 5098 N N . GLY B 1 115 ? -19.172 30.75 1.994 1 96.81 115 GLY B N 1
ATOM 5099 C CA . GLY B 1 115 ? -20.469 30.797 2.674 1 96.81 115 GLY B CA 1
ATOM 5100 C C . GLY B 1 115 ? -20.828 29.484 3.34 1 96.81 115 GLY B C 1
ATOM 5101 O O . GLY B 1 115 ? -21.922 29.344 3.883 1 96.81 115 GLY B O 1
ATOM 5102 N N . TYR B 1 116 ? -19.922 28.547 3.377 1 97.44 116 TYR B N 1
ATOM 5103 C CA . TYR B 1 116 ? -20.203 27.25 3.994 1 97.44 116 TYR B CA 1
ATOM 5104 C C . TYR B 1 116 ? -20.047 27.328 5.508 1 97.44 116 TYR B C 1
ATOM 5106 O O . TYR B 1 116 ? -19.219 28.094 6.016 1 97.44 116 TYR B O 1
ATOM 5114 N N . ASN B 1 117 ? -20.859 26.578 6.242 1 97.62 117 ASN B N 1
ATOM 5115 C CA . ASN B 1 117 ? -20.641 26.297 7.656 1 97.62 117 ASN B CA 1
ATOM 5116 C C . ASN B 1 117 ? -19.594 25.203 7.855 1 97.62 117 ASN B C 1
ATOM 5118 O O . ASN B 1 117 ? -19.844 24.031 7.562 1 97.62 117 ASN B O 1
ATOM 5122 N N . VAL B 1 118 ? -18.469 25.625 8.352 1 98.25 118 VAL B N 1
ATOM 5123 C CA . VAL B 1 118 ? -17.328 24.703 8.344 1 98.25 118 VAL B CA 1
ATOM 5124 C C . VAL B 1 118 ? -16.953 24.344 9.773 1 98.25 118 VAL B C 1
ATOM 5126 O O . VAL B 1 118 ? -16.922 25.203 10.656 1 98.25 118 VAL B O 1
ATOM 5129 N N . GLY B 1 119 ? -16.812 23.031 10.062 1 98.5 119 GLY B N 1
ATOM 5130 C CA . GLY B 1 119 ? -16.125 22.547 11.258 1 98.5 119 GLY B CA 1
ATOM 5131 C C . GLY B 1 119 ? -14.672 22.203 11.023 1 98.5 119 GLY B C 1
ATOM 5132 O O . GLY B 1 119 ? -14.344 21.531 10.047 1 98.5 119 GLY B O 1
ATOM 5133 N N . CYS B 1 120 ? -13.836 22.703 11.883 1 98.5 120 CYS B N 1
ATOM 5134 C CA . CYS B 1 120 ? -12.414 22.406 11.758 1 98.5 120 CYS B CA 1
ATOM 5135 C C . CYS B 1 120 ? -11.875 21.812 13.055 1 98.5 120 CYS B C 1
ATOM 5137 O O . CYS B 1 120 ? -12.133 22.328 14.141 1 98.5 120 CYS B O 1
ATOM 5139 N N . TYR B 1 121 ? -11.266 20.703 12.945 1 98.5 121 TYR B N 1
ATOM 5140 C CA . TYR B 1 121 ? -10.57 20.047 14.047 1 98.5 121 TYR B CA 1
ATOM 5141 C C . TYR B 1 121 ? -9.062 20 13.789 1 98.5 121 TYR B C 1
ATOM 5143 O O . TYR B 1 121 ? -8.617 19.406 12.805 1 98.5 121 TYR B O 1
ATOM 5151 N N . SER B 1 122 ? -8.312 20.641 14.633 1 96.12 122 SER B N 1
ATOM 5152 C CA . SER B 1 122 ? -6.863 20.719 14.469 1 96.12 122 SER B CA 1
ATOM 5153 C C . SER B 1 122 ? -6.141 20.531 15.805 1 96.12 122 SER B C 1
ATOM 5155 O O . SER B 1 122 ? -6.766 20.594 16.859 1 96.12 122 SER B O 1
ATOM 5157 N N . SER B 1 123 ? -4.918 20.188 15.789 1 92.25 123 SER B N 1
ATOM 5158 C CA . SER B 1 123 ? -4.082 19.969 16.969 1 92.25 123 SER B CA 1
ATOM 5159 C C . SER B 1 123 ? -2.609 20.188 16.641 1 92.25 123 SER B C 1
ATOM 5161 O O . SER B 1 123 ? -2.203 20.125 15.484 1 92.25 123 SER B O 1
ATOM 5163 N N . PRO B 1 124 ? -1.766 20.547 17.625 1 89 124 PRO B N 1
ATOM 5164 C CA . PRO B 1 124 ? -2.129 20.875 19 1 89 124 PRO B CA 1
ATOM 5165 C C . PRO B 1 124 ? -2.582 22.328 19.156 1 89 124 PRO B C 1
ATOM 5167 O O . PRO B 1 124 ? -2.723 23.047 18.172 1 89 124 PRO B O 1
ATOM 5170 N N . HIS B 1 125 ? -2.998 22.719 20.391 1 90.5 125 HIS B N 1
ATOM 5171 C CA . HIS B 1 125 ? -3.35 24.109 20.688 1 90.5 125 HIS B CA 1
ATOM 5172 C C . HIS B 1 125 ? -2.209 24.828 21.391 1 90.5 125 HIS B C 1
ATOM 5174 O O . HIS B 1 125 ? -1.268 24.188 21.875 1 90.5 125 HIS B O 1
ATOM 5180 N N . LEU B 1 126 ? -2.297 26.109 21.391 1 89.31 126 LEU B N 1
ATOM 5181 C CA . LEU B 1 126 ? -1.24 26.922 22 1 89.31 126 LEU B CA 1
ATOM 5182 C C . LEU B 1 126 ? -1.638 27.375 23.406 1 89.31 126 LEU B C 1
ATOM 5184 O O . LEU B 1 126 ? -0.9 27.141 24.359 1 89.31 126 LEU B O 1
ATOM 5188 N N . LEU B 1 127 ? -2.846 27.938 23.516 1 87.88 127 LEU B N 1
ATOM 5189 C CA . LEU B 1 127 ? -3.229 28.578 24.766 1 87.88 127 LEU B CA 1
ATOM 5190 C C . LEU B 1 127 ? -4.383 27.844 25.422 1 87.88 127 LEU B C 1
ATOM 5192 O O . LEU B 1 127 ? -4.391 27.656 26.641 1 87.88 127 LEU B O 1
ATOM 5196 N N . THR B 1 128 ? -5.336 27.516 24.625 1 90.5 128 THR B N 1
ATOM 5197 C CA . THR B 1 128 ? -6.523 26.859 25.141 1 90.5 128 THR B CA 1
ATOM 5198 C C . THR B 1 128 ? -6.941 25.719 24.219 1 90.5 128 THR B C 1
ATOM 5200 O O . THR B 1 128 ? -6.816 25.812 23 1 90.5 128 THR B O 1
ATOM 5203 N N . ILE B 1 129 ? -7.453 24.688 24.859 1 93.12 129 ILE B N 1
ATOM 5204 C CA . ILE B 1 129 ? -7.895 23.5 24.125 1 93.12 129 ILE B CA 1
ATOM 5205 C C . ILE B 1 129 ? -9.016 23.891 23.156 1 93.12 129 ILE B C 1
ATOM 5207 O O . ILE B 1 129 ? -9.266 23.172 22.172 1 93.12 129 ILE B O 1
ATOM 5211 N N . ARG B 1 130 ? -9.695 24.969 23.344 1 95.25 130 ARG B N 1
ATOM 5212 C CA . ARG B 1 130 ? -10.789 25.438 22.516 1 95.25 130 ARG B CA 1
ATOM 5213 C C . ARG B 1 130 ? -10.312 25.75 21.094 1 95.25 130 ARG B C 1
ATOM 5215 O O . ARG B 1 130 ? -11.094 25.719 20.141 1 95.25 130 ARG B O 1
ATOM 5222 N N . GLU B 1 131 ? -9 26.031 20.969 1 94.75 131 GLU B N 1
ATOM 5223 C CA . GLU B 1 131 ? -8.422 26.359 19.672 1 94.75 131 GLU B CA 1
ATOM 5224 C C . GLU B 1 131 ? -8.5 25.172 18.719 1 94.75 131 GLU B C 1
ATOM 5226 O O . GLU B 1 131 ? -8.398 25.344 17.5 1 94.75 131 GLU B O 1
ATOM 5231 N N . ARG B 1 132 ? -8.734 24.016 19.25 1 97 132 ARG B N 1
ATOM 5232 C CA . ARG B 1 132 ? -8.664 22.797 18.453 1 97 132 ARG B CA 1
ATOM 5233 C C . ARG B 1 132 ? -9.945 22.594 17.656 1 97 132 ARG B C 1
ATOM 5235 O O . ARG B 1 132 ? -9.984 21.781 16.734 1 97 132 ARG B O 1
ATOM 5242 N N . ILE B 1 133 ? -10.984 23.281 18.078 1 97.62 133 ILE B N 1
ATOM 5243 C CA . ILE B 1 133 ? -12.258 23.141 17.375 1 97.62 133 ILE B CA 1
ATOM 5244 C C . ILE B 1 133 ? -12.773 24.516 16.953 1 97.62 133 ILE B C 1
ATOM 5246 O O . ILE B 1 133 ? -12.797 25.453 17.766 1 97.62 133 ILE B O 1
ATOM 5250 N N . SER B 1 134 ? -13.148 24.641 15.742 1 96.62 134 SER B N 1
ATOM 5251 C CA . SER B 1 134 ? -13.844 25.828 15.258 1 96.62 134 SER B CA 1
ATOM 5252 C C . SER B 1 134 ? -15.094 25.453 14.469 1 96.62 134 SER B C 1
ATOM 5254 O O . SER B 1 134 ? -15.117 24.438 13.781 1 96.62 134 SER B O 1
ATOM 5256 N N . VAL B 1 135 ? -16.109 26.203 14.641 1 95.69 135 VAL B N 1
ATOM 5257 C CA . VAL B 1 135 ? -17.344 25.953 13.898 1 95.69 135 VAL B CA 1
ATOM 5258 C C . VAL B 1 135 ? -17.922 27.281 13.43 1 95.69 135 VAL B C 1
ATOM 5260 O O . VAL B 1 135 ? -17.672 28.328 14.031 1 95.69 135 VAL B O 1
ATOM 5263 N N . GLY B 1 136 ? -18.625 27.219 12.344 1 90 136 GLY B N 1
ATOM 5264 C CA . GLY B 1 136 ? -19.391 28.375 11.898 1 90 136 GLY B CA 1
ATOM 5265 C C . GLY B 1 136 ? -18.75 29.125 10.758 1 90 136 GLY B C 1
ATOM 5266 O O . GLY B 1 136 ? -17.734 28.672 10.211 1 90 136 GLY B O 1
ATOM 5267 N N . GLU B 1 137 ? -19.219 30.25 10.5 1 84.25 137 GLU B N 1
ATOM 5268 C CA . GLU B 1 137 ? -18.797 31.047 9.352 1 84.25 137 GLU B CA 1
ATOM 5269 C C . GLU B 1 137 ? -17.625 31.953 9.703 1 84.25 137 GLU B C 1
ATOM 5271 O O . GLU B 1 137 ? -16.906 32.406 8.812 1 84.25 137 GLU B O 1
ATOM 5276 N N . HIS B 1 138 ? -17.422 32.156 10.969 1 81.19 138 HIS B N 1
ATOM 5277 C CA . HIS B 1 138 ? -16.391 33.094 11.352 1 81.19 138 HIS B CA 1
ATOM 5278 C C . HIS B 1 138 ? -15.156 32.375 11.898 1 81.19 138 HIS B C 1
ATOM 5280 O O . HIS B 1 138 ? -14.07 32.969 11.961 1 81.19 138 HIS B O 1
ATOM 5286 N N . GLY B 1 139 ? -15.352 31.188 12.195 1 84.75 139 GLY B N 1
ATOM 5287 C CA . GLY B 1 139 ? -14.227 30.406 12.719 1 84.75 139 GLY B CA 1
ATOM 5288 C C . GLY B 1 139 ? -13.852 30.797 14.141 1 84.75 139 GLY B C 1
ATOM 5289 O O . GLY B 1 139 ? -14.719 31.141 14.945 1 84.75 139 GLY B O 1
ATOM 5290 N N . GLY B 1 140 ? -12.609 30.625 14.578 1 89.19 140 GLY B N 1
ATOM 5291 C CA . GLY B 1 140 ? -12.133 30.906 15.922 1 89.19 140 GLY B CA 1
ATOM 5292 C C . GLY B 1 140 ? -12.344 29.75 16.875 1 89.19 140 GLY B C 1
ATOM 5293 O O . GLY B 1 140 ? -13.016 28.766 16.547 1 89.19 140 GLY B O 1
ATOM 5294 N N . PRO B 1 141 ? -11.805 29.891 18.062 1 93.75 141 PRO B N 1
ATOM 5295 C CA . PRO B 1 141 ? -11.938 28.812 19.031 1 93.75 141 PRO B CA 1
ATOM 5296 C C . PRO B 1 141 ? -13.391 28.578 19.469 1 93.75 141 PRO B C 1
ATOM 5298 O O . PRO B 1 141 ? -14.148 29.547 19.625 1 93.75 141 PRO B O 1
ATOM 5301 N N . VAL B 1 142 ? -13.711 27.406 19.625 1 95.75 142 VAL B N 1
ATOM 5302 C CA . VAL B 1 142 ? -15.07 27.062 20.031 1 95.75 142 VAL B CA 1
ATOM 5303 C C . VAL B 1 142 ? -15.398 27.75 21.359 1 95.75 142 VAL B C 1
ATOM 5305 O O . VAL B 1 142 ? -14.547 27.828 22.25 1 95.75 142 VAL B O 1
ATOM 5308 N N . PRO B 1 143 ? -16.594 28.281 21.516 1 93.81 143 PRO B N 1
ATOM 5309 C CA . PRO B 1 143 ? -16.969 28.906 22.797 1 93.81 143 PRO B CA 1
ATOM 5310 C C . PRO B 1 143 ? -16.953 27.906 23.953 1 93.81 143 PRO B C 1
ATOM 5312 O O . PRO B 1 143 ? -17.344 26.75 23.781 1 93.81 143 PRO B O 1
ATOM 5315 N N . ALA B 1 144 ? -16.531 28.406 25.094 1 94.81 144 ALA B N 1
ATOM 5316 C CA . ALA B 1 144 ? -16.422 27.562 26.281 1 94.81 144 ALA B CA 1
ATOM 5317 C C . ALA B 1 144 ? -17.766 26.953 26.641 1 94.81 144 ALA B C 1
ATOM 5319 O O . ALA B 1 144 ? -17.844 25.781 27.016 1 94.81 144 ALA B O 1
ATOM 5320 N N . ALA B 1 145 ? -18.797 27.75 26.562 1 93.38 145 ALA B N 1
ATOM 5321 C CA . ALA B 1 145 ? -20.125 27.281 26.922 1 93.38 145 ALA B CA 1
ATOM 5322 C C . ALA B 1 145 ? -20.594 26.156 26.016 1 93.38 145 ALA B C 1
ATOM 5324 O O . ALA B 1 145 ? -21.203 25.188 26.484 1 93.38 145 ALA B O 1
ATOM 5325 N N . LEU B 1 146 ? -20.312 26.297 24.781 1 93.69 146 LEU B N 1
ATOM 5326 C CA . LEU B 1 146 ? -20.703 25.281 23.812 1 93.69 146 LEU B CA 1
ATOM 5327 C C . LEU B 1 146 ? -19.969 23.969 24.078 1 93.69 146 LEU B C 1
ATOM 5329 O O . LEU B 1 146 ? -20.578 22.891 24.016 1 93.69 146 LEU B O 1
ATOM 5333 N N . LEU B 1 147 ? -18.719 24.031 24.359 1 95.56 147 LEU B N 1
ATOM 5334 C CA . LEU B 1 147 ? -17.922 22.844 24.641 1 95.56 147 LEU B CA 1
ATOM 5335 C C . LEU B 1 147 ? -18.375 22.188 25.938 1 95.56 147 LEU B C 1
ATOM 5337 O O . LEU B 1 147 ? -18.469 20.953 26.016 1 95.56 147 LEU B O 1
ATOM 5341 N N . SER B 1 148 ? -18.641 23 26.922 1 95.12 148 SER B N 1
ATOM 5342 C CA . SER B 1 148 ? -19.109 22.484 28.219 1 95.12 148 SER B CA 1
ATOM 5343 C C . SER B 1 148 ? -20.453 21.797 28.078 1 95.12 148 SER B C 1
ATOM 5345 O O . SER B 1 148 ? -20.656 20.719 28.641 1 95.12 148 SER B O 1
ATOM 5347 N N . ASP B 1 149 ? -21.344 22.422 27.375 1 95.25 149 ASP B N 1
ATOM 5348 C CA . ASP B 1 149 ? -22.672 21.844 27.141 1 95.25 149 ASP B CA 1
ATOM 5349 C C . ASP B 1 149 ? -22.562 20.516 26.406 1 95.25 149 ASP B C 1
ATOM 5351 O O . ASP B 1 149 ? -23.266 19.562 26.719 1 95.25 149 ASP B O 1
ATOM 5355 N N . LEU B 1 150 ? -21.766 20.578 25.438 1 96.06 150 LEU B N 1
ATOM 5356 C CA . LEU B 1 150 ? -21.547 19.375 24.641 1 96.06 150 LEU B CA 1
ATOM 5357 C C . LEU B 1 150 ? -21.031 18.234 25.516 1 96.06 150 LEU B C 1
ATOM 5359 O O . LEU B 1 150 ? -21.469 17.094 25.391 1 96.06 150 LEU B O 1
ATOM 5363 N N . PHE B 1 151 ? -20.062 18.531 26.312 1 96.75 151 PHE B N 1
ATOM 5364 C CA . PHE B 1 151 ? -19.469 17.562 27.219 1 96.75 151 PHE B CA 1
ATOM 5365 C C . PHE B 1 151 ? -20.5 17 28.188 1 96.75 151 PHE B C 1
ATOM 5367 O O . PHE B 1 151 ? -20.578 15.789 28.406 1 96.75 151 PHE B O 1
ATOM 5374 N N . ASP B 1 152 ? -21.297 17.844 28.703 1 95.62 152 ASP B N 1
ATOM 5375 C CA . ASP B 1 152 ? -22.328 17.406 29.641 1 95.62 152 ASP B CA 1
ATOM 5376 C C . ASP B 1 152 ? -23.297 16.422 28.984 1 95.62 152 ASP B C 1
ATOM 5378 O O . ASP B 1 152 ? -23.734 15.453 29.609 1 95.62 152 ASP B O 1
ATOM 5382 N N . GLN B 1 153 ? -23.547 16.672 27.828 1 95.06 153 GLN B N 1
ATOM 5383 C CA . GLN B 1 153 ? -24.469 15.828 27.094 1 95.06 153 GLN B CA 1
ATOM 5384 C C . GLN B 1 153 ? -23.844 14.469 26.781 1 95.06 153 GLN B C 1
ATOM 5386 O O . GLN B 1 153 ? -24.547 13.461 26.719 1 95.06 153 GLN B O 1
ATOM 5391 N N . ALA B 1 154 ? -22.594 14.477 26.531 1 97.25 154 ALA B N 1
ATOM 5392 C CA . ALA B 1 154 ? -21.922 13.266 26.047 1 97.25 154 ALA B CA 1
ATOM 5393 C C . ALA B 1 154 ? -21.297 12.484 27.188 1 97.25 154 ALA B C 1
ATOM 5395 O O . ALA B 1 154 ? -20.922 11.328 27.031 1 97.25 154 ALA B O 1
ATOM 5396 N N . LYS B 1 155 ? -21.219 13.031 28.375 1 96.94 155 LYS B N 1
ATOM 5397 C CA . LYS B 1 155 ? -20.438 12.531 29.484 1 96.94 155 LYS B CA 1
ATOM 5398 C C . LYS B 1 155 ? -20.828 11.109 29.859 1 96.94 155 LYS B C 1
ATOM 5400 O O . LYS B 1 155 ? -19.984 10.258 30.109 1 96.94 155 LYS B O 1
ATOM 5405 N N . GLU B 1 156 ? -22.062 10.867 29.906 1 96.62 156 GLU B N 1
ATOM 5406 C CA . GLU B 1 156 ? -22.547 9.547 30.297 1 96.62 156 GLU B CA 1
ATOM 5407 C C . GLU B 1 156 ? -22.078 8.477 29.328 1 96.62 156 GLU B C 1
ATOM 5409 O O . GLU B 1 156 ? -21.609 7.41 29.734 1 96.62 156 GLU B O 1
ATOM 5414 N N . ALA B 1 157 ? -22.297 8.75 28.078 1 96.75 157 ALA B N 1
ATOM 5415 C CA . ALA B 1 157 ? -21.859 7.812 27.047 1 96.75 157 ALA B CA 1
ATOM 5416 C C . ALA B 1 157 ? -20.359 7.586 27.109 1 96.75 157 ALA B C 1
ATOM 5418 O O . ALA B 1 157 ? -19.891 6.465 26.922 1 96.75 157 ALA B O 1
ATOM 5419 N N . ILE B 1 158 ? -19.594 8.625 27.359 1 97.44 158 ILE B N 1
ATOM 5420 C CA . ILE B 1 158 ? -18.141 8.539 27.453 1 97.44 158 ILE B CA 1
ATOM 5421 C C . ILE B 1 158 ? -17.734 7.703 28.672 1 97.44 158 ILE B C 1
ATOM 5423 O O . ILE B 1 158 ? -16.859 6.832 28.578 1 97.44 158 ILE B O 1
ATOM 5427 N N . ASP B 1 159 ? -18.438 7.949 29.75 1 96.88 159 ASP B N 1
ATOM 5428 C CA . ASP B 1 159 ? -18.156 7.191 30.969 1 96.88 159 ASP B CA 1
ATOM 5429 C C . ASP B 1 159 ? -18.422 5.703 30.766 1 96.88 159 ASP B C 1
ATOM 5431 O O . ASP B 1 159 ? -17.625 4.863 31.188 1 96.88 159 ASP B O 1
ATOM 5435 N N . GLN B 1 160 ? -19.469 5.445 30.172 1 96.75 160 GLN B N 1
ATOM 5436 C CA . GLN B 1 160 ? -19.812 4.051 29.891 1 96.75 160 GLN B CA 1
ATOM 5437 C C . GLN B 1 160 ? -18.766 3.404 28.984 1 96.75 160 GLN B C 1
ATOM 5439 O O . GLN B 1 160 ? -18.422 2.236 29.172 1 96.75 160 GLN B O 1
ATOM 5444 N N . SER B 1 161 ? -18.359 4.164 28.016 1 96.25 161 SER B N 1
ATOM 5445 C CA . SER B 1 161 ? -17.344 3.662 27.094 1 96.25 161 SER B CA 1
ATOM 5446 C C . SER B 1 161 ? -16.016 3.434 27.812 1 96.25 161 SER B C 1
ATOM 5448 O O . SER B 1 161 ? -15.305 2.465 27.516 1 96.25 161 SER B O 1
ATOM 5450 N N . ILE B 1 162 ? -15.625 4.332 28.672 1 95.31 162 ILE B N 1
ATOM 5451 C CA . ILE B 1 162 ? -14.391 4.188 29.438 1 95.31 162 ILE B CA 1
ATOM 5452 C C . ILE B 1 162 ? -14.438 2.904 30.266 1 95.31 162 ILE B C 1
ATOM 5454 O O . ILE B 1 162 ? -13.469 2.148 30.312 1 95.31 162 ILE B O 1
ATOM 5458 N N . GLU B 1 163 ? -15.57 2.643 30.844 1 95.25 163 GLU B N 1
ATOM 5459 C CA . GLU B 1 163 ? -15.75 1.431 31.641 1 95.25 163 GLU B CA 1
ATOM 5460 C C . GLU B 1 163 ? -15.688 0.183 30.766 1 95.25 163 GLU B C 1
ATOM 5462 O O . GLU B 1 163 ? -14.992 -0.781 31.094 1 95.25 163 GLU B O 1
ATOM 5467 N N . SER B 1 164 ? -16.391 0.278 29.703 1 95 164 SER B N 1
ATOM 5468 C CA . SER B 1 164 ? -16.469 -0.878 28.828 1 95 164 SER B CA 1
ATOM 5469 C C . SER B 1 164 ? -15.117 -1.2 28.203 1 95 164 SER B C 1
ATOM 5471 O O . SER B 1 164 ? -14.828 -2.357 27.891 1 95 164 SER B O 1
ATOM 5473 N N . GLU B 1 165 ? -14.258 -0.156 28.016 1 94.62 165 GLU B N 1
ATOM 5474 C CA . GLU B 1 165 ? -12.945 -0.338 27.391 1 94.62 165 GLU B CA 1
ATOM 5475 C C . GLU B 1 165 ? -11.844 -0.413 28.453 1 94.62 165 GLU B C 1
ATOM 5477 O O . GLU B 1 165 ? -10.672 -0.212 28.141 1 94.62 165 GLU B O 1
ATOM 5482 N N . SER B 1 166 ? -12.18 -0.642 29.672 1 93.69 166 SER B N 1
ATOM 5483 C CA . SER B 1 166 ? -11.266 -0.834 30.781 1 93.69 166 SER B CA 1
ATOM 5484 C C . SER B 1 166 ? -10.289 0.331 30.906 1 93.69 166 SER B C 1
ATOM 5486 O O . SER B 1 166 ? -9.086 0.123 31.094 1 93.69 166 SER B O 1
ATOM 5488 N N . GLY B 1 167 ? -10.844 1.533 30.672 1 90.88 167 GLY B N 1
ATOM 5489 C CA . GLY B 1 167 ? -10.062 2.744 30.875 1 90.88 167 GLY B CA 1
ATOM 5490 C C . GLY B 1 167 ? -9.078 3.018 29.75 1 90.88 167 GLY B C 1
ATOM 5491 O O . GLY B 1 167 ? -8.18 3.854 29.891 1 90.88 167 GLY B O 1
ATOM 5492 N N . ALA B 1 168 ? -9.25 2.424 28.609 1 91.31 168 ALA B N 1
ATOM 5493 C CA . ALA B 1 168 ? -8.25 2.498 27.547 1 91.31 168 ALA B CA 1
ATOM 5494 C C . ALA B 1 168 ? -8.461 3.73 26.672 1 91.31 168 ALA B C 1
ATOM 5496 O O . ALA B 1 168 ? -7.582 4.117 25.906 1 91.31 168 ALA B O 1
ATOM 5497 N N . LEU B 1 169 ? -9.594 4.426 26.797 1 94.56 169 LEU B N 1
ATOM 5498 C CA . LEU B 1 169 ? -9.867 5.605 25.984 1 94.56 169 LEU B CA 1
ATOM 5499 C C . LEU B 1 169 ? -8.906 6.734 26.312 1 94.56 169 LEU B C 1
ATOM 5501 O O . LEU B 1 169 ? -8.656 7.012 27.5 1 94.56 169 LEU B O 1
ATOM 5505 N N . THR B 1 170 ? -8.375 7.359 25.312 1 94.75 170 THR B N 1
ATOM 5506 C CA . THR B 1 170 ? -7.375 8.398 25.5 1 94.75 170 THR B CA 1
ATOM 5507 C C . THR B 1 170 ? -8.008 9.781 25.406 1 94.75 170 THR B C 1
ATOM 5509 O O . THR B 1 170 ? -9.148 9.922 24.969 1 94.75 170 THR B O 1
ATOM 5512 N N . HIS B 1 171 ? -7.23 10.773 25.859 1 95.5 171 HIS B N 1
ATOM 5513 C CA . HIS B 1 171 ? -7.574 12.188 25.75 1 95.5 171 HIS B CA 1
ATOM 5514 C C . HIS B 1 171 ? -7.926 12.555 24.297 1 95.5 171 HIS B C 1
ATOM 5516 O O . HIS B 1 171 ? -8.945 13.203 24.062 1 95.5 171 HIS B O 1
ATOM 5522 N N . PHE B 1 172 ? -7.172 12.086 23.359 1 95.75 172 PHE B N 1
ATOM 5523 C CA . PHE B 1 172 ? -7.344 12.414 21.953 1 95.75 172 PHE B CA 1
ATOM 5524 C C . PHE B 1 172 ? -8.625 11.797 21.391 1 95.75 172 PHE B C 1
ATOM 5526 O O . PHE B 1 172 ? -9.352 12.438 20.641 1 95.75 172 PHE B O 1
ATOM 5533 N N . GLU B 1 173 ? -8.898 10.586 21.734 1 96.69 173 GLU B N 1
ATOM 5534 C CA . GLU B 1 173 ? -10.094 9.898 21.266 1 96.69 173 GLU B CA 1
ATOM 5535 C C . GLU B 1 173 ? -11.359 10.594 21.75 1 96.69 173 GLU B C 1
ATOM 5537 O O . GLU B 1 173 ? -12.289 10.812 20.984 1 96.69 173 GLU B O 1
ATOM 5542 N N . VAL B 1 174 ? -11.367 10.914 22.984 1 97.38 174 VAL B N 1
ATOM 5543 C CA . VAL B 1 174 ? -12.531 11.562 23.562 1 97.38 174 VAL B CA 1
ATOM 5544 C C . VAL B 1 174 ? -12.734 12.938 22.938 1 97.38 174 VAL B C 1
ATOM 5546 O O . VAL B 1 174 ? -13.844 13.297 22.547 1 97.38 174 VAL B O 1
ATOM 5549 N N . PHE B 1 175 ? -11.664 13.695 22.812 1 97.62 175 PHE B N 1
ATOM 5550 C CA . PHE B 1 175 ? -11.797 15.039 22.266 1 97.62 175 PHE B CA 1
ATOM 5551 C C . PHE B 1 175 ? -12.172 14.992 20.797 1 97.62 175 PHE B C 1
ATOM 5553 O O . PHE B 1 175 ? -12.922 15.844 20.312 1 97.62 175 PHE B O 1
ATOM 5560 N N . THR B 1 176 ? -11.602 14.023 20.031 1 98 176 THR B N 1
ATOM 5561 C CA . THR B 1 176 ? -12.008 13.812 18.656 1 98 176 THR B CA 1
ATOM 5562 C C . THR B 1 176 ? -13.508 13.539 18.562 1 98 176 THR B C 1
ATOM 5564 O O . THR B 1 176 ? -14.195 14.109 17.719 1 98 176 THR B O 1
ATOM 5567 N N . THR B 1 177 ? -13.977 12.727 19.453 1 98.12 177 THR B N 1
ATOM 5568 C CA . THR B 1 177 ? -15.398 12.391 19.5 1 98.12 177 THR B CA 1
ATOM 5569 C C . THR B 1 177 ? -16.25 13.641 19.75 1 98.12 177 THR B C 1
ATOM 5571 O O . THR B 1 177 ? -17.266 13.844 19.078 1 98.12 177 THR B O 1
ATOM 5574 N N . LEU B 1 178 ? -15.828 14.414 20.703 1 98.06 178 LEU B N 1
ATOM 5575 C CA . LEU B 1 178 ? -16.547 15.648 21 1 98.06 178 LEU B CA 1
ATOM 5576 C C . LEU B 1 178 ? -16.562 16.578 19.797 1 98.06 178 LEU B C 1
ATOM 5578 O O . LEU B 1 178 ? -17.578 17.234 19.531 1 98.06 178 LEU B O 1
ATOM 5582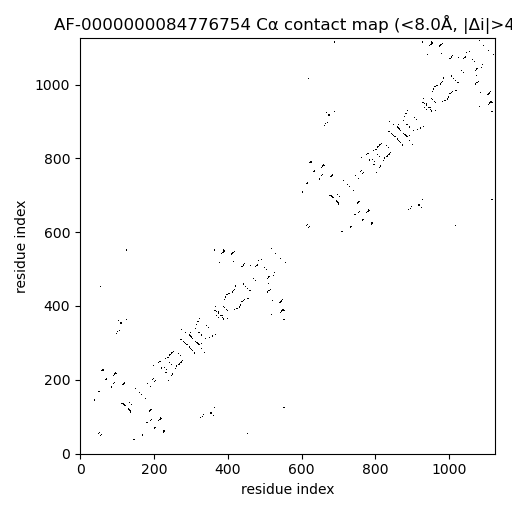 N N . SER B 1 179 ? -15.469 16.641 19.094 1 98.5 179 SER B N 1
ATOM 5583 C CA . SER B 1 179 ? -15.406 17.469 17.891 1 98.5 179 SER B CA 1
ATOM 5584 C C . SER B 1 179 ? -16.406 17 16.844 1 98.5 179 SER B C 1
ATOM 5586 O O . SER B 1 179 ? -17.156 17.812 16.297 1 98.5 179 SER B O 1
ATOM 5588 N N . PHE B 1 180 ? -16.422 15.703 16.594 1 98.56 180 PHE B N 1
ATOM 5589 C CA . PHE B 1 180 ? -17.344 15.141 15.617 1 98.56 180 PHE B CA 1
ATOM 5590 C C . PHE B 1 180 ? -18.797 15.375 16.031 1 98.56 180 PHE B C 1
ATOM 5592 O O . PHE B 1 180 ? -19.641 15.68 15.203 1 98.56 180 PHE B O 1
ATOM 5599 N N . LEU B 1 181 ? -19.031 15.211 17.312 1 98.44 181 LEU B N 1
ATOM 5600 C CA . LEU B 1 181 ? -20.359 15.438 17.844 1 98.44 181 LEU B CA 1
ATOM 5601 C C . LEU B 1 181 ? -20.781 16.891 17.656 1 98.44 181 LEU B C 1
ATOM 5603 O O . LEU B 1 181 ? -21.922 17.172 17.281 1 98.44 181 LEU B O 1
ATOM 5607 N N . LEU B 1 182 ? -19.906 17.797 17.953 1 98.19 182 LEU B N 1
ATOM 5608 C CA . LEU B 1 182 ? -20.203 19.219 17.797 1 98.19 182 LEU B CA 1
ATOM 5609 C C . LEU B 1 182 ? -20.516 19.547 16.328 1 98.19 182 LEU B C 1
ATOM 5611 O O . LEU B 1 182 ? -21.438 20.312 16.047 1 98.19 182 LEU B O 1
ATOM 5615 N N . PHE B 1 183 ? -19.719 19 15.398 1 98.38 183 PHE B N 1
ATOM 5616 C CA . PHE B 1 183 ? -19.938 19.25 13.977 1 98.38 183 PHE B CA 1
ATOM 5617 C C . PHE B 1 183 ? -21.328 18.781 13.547 1 98.38 183 PHE B C 1
ATOM 5619 O O . PHE B 1 183 ? -22 19.453 12.758 1 98.38 183 PHE B O 1
ATOM 5626 N N . SER B 1 184 ? -21.703 17.656 14.055 1 98 184 SER B N 1
ATOM 5627 C CA . SER B 1 184 ? -23.031 17.141 13.766 1 98 184 SER B CA 1
ATOM 5628 C C . SER B 1 184 ? -24.125 18.047 14.328 1 98 184 SER B C 1
ATOM 5630 O O . SER B 1 184 ? -25.078 18.391 13.633 1 98 184 SER B O 1
ATOM 5632 N N . ARG B 1 185 ? -23.969 18.453 15.531 1 96.56 185 ARG B N 1
ATOM 5633 C CA . ARG B 1 185 ? -24.953 19.297 16.219 1 96.56 185 ARG B CA 1
ATOM 5634 C C . ARG B 1 185 ? -25.094 20.641 15.523 1 96.56 185 ARG B C 1
ATOM 5636 O O . ARG B 1 185 ? -26.188 21.188 15.445 1 96.56 185 ARG B O 1
ATOM 5643 N N . GLU B 1 186 ? -23.922 21.141 15.102 1 95.88 186 GLU B N 1
ATOM 5644 C CA . GLU B 1 186 ? -23.922 22.469 14.469 1 95.88 186 GLU B CA 1
ATOM 5645 C C . GLU B 1 186 ? -24.25 22.359 12.984 1 95.88 186 GLU B C 1
ATOM 5647 O O . GLU B 1 186 ? -24.234 23.359 12.266 1 95.88 186 GLU B O 1
ATOM 5652 N N . ASN B 1 187 ? -24.531 21.156 12.469 1 96.19 187 ASN B N 1
ATOM 5653 C CA . ASN B 1 187 ? -24.922 20.891 11.086 1 96.19 187 ASN B CA 1
ATOM 5654 C C . ASN B 1 187 ? -23.922 21.516 10.102 1 96.19 187 ASN B C 1
ATOM 5656 O O . ASN B 1 187 ? -24.312 22.281 9.227 1 96.19 187 ASN B O 1
ATOM 5660 N N . VAL B 1 188 ? -22.734 21.188 10.266 1 97.56 188 VAL B N 1
ATOM 5661 C CA . VAL B 1 188 ? -21.719 21.766 9.391 1 97.56 188 VAL B CA 1
ATOM 5662 C C . VAL B 1 188 ? -21.891 21.219 7.973 1 97.56 188 VAL B C 1
ATOM 5664 O O . VAL B 1 188 ? -22.359 20.094 7.793 1 97.56 188 VAL B O 1
ATOM 5667 N N . ASP B 1 189 ? -21.484 22.062 6.969 1 97.12 189 ASP B N 1
ATOM 5668 C CA . ASP B 1 189 ? -21.5 21.641 5.574 1 97.12 189 ASP B CA 1
ATOM 5669 C C . ASP B 1 189 ? -20.266 20.797 5.25 1 97.12 189 ASP B C 1
ATOM 5671 O O . ASP B 1 189 ? -20.328 19.891 4.418 1 97.12 189 ASP B O 1
ATOM 5675 N N . PHE B 1 190 ? -19.125 21.188 5.895 1 96.75 190 PHE B N 1
ATOM 5676 C CA . PHE B 1 190 ? -17.859 20.484 5.762 1 96.75 190 PHE B CA 1
ATOM 5677 C C . PHE B 1 190 ? -17.172 20.359 7.109 1 96.75 190 PHE B C 1
ATOM 5679 O O . PHE B 1 190 ? -17.203 21.297 7.918 1 96.75 190 PHE B O 1
ATOM 5686 N N . ALA B 1 191 ? -16.562 19.25 7.293 1 98.69 191 ALA B N 1
ATOM 5687 C CA . ALA B 1 191 ? -15.602 19.109 8.383 1 98.69 191 ALA B CA 1
ATOM 5688 C C . ALA B 1 191 ? -14.18 18.984 7.84 1 98.69 191 ALA B C 1
ATOM 5690 O O . ALA B 1 191 ? -13.914 18.188 6.941 1 98.69 191 ALA B O 1
ATOM 5691 N N . ILE B 1 192 ? -13.328 19.844 8.234 1 98.81 192 ILE B N 1
ATOM 5692 C CA . ILE B 1 192 ? -11.898 19.734 7.961 1 98.81 192 ILE B CA 1
ATOM 5693 C C . ILE B 1 192 ? -11.188 19.125 9.164 1 98.81 192 ILE B C 1
ATOM 5695 O O . ILE B 1 192 ? -11.109 19.734 10.234 1 98.81 192 ILE B O 1
ATOM 5699 N N . VAL B 1 193 ? -10.617 17.953 9 1 98.81 193 VAL B N 1
ATOM 5700 C CA . VAL B 1 193 ? -10.148 17.172 10.141 1 98.81 193 VAL B CA 1
ATOM 5701 C C . VAL B 1 193 ? -8.664 16.875 9.984 1 98.81 193 VAL B C 1
ATOM 5703 O O . VAL B 1 193 ? -8.25 16.219 9.016 1 98.81 193 VAL B O 1
ATOM 5706 N N . GLU B 1 194 ? -7.883 17.312 10.914 1 98.5 194 GLU B N 1
ATOM 5707 C CA . GLU B 1 194 ? -6.449 17.031 10.961 1 98.5 194 GLU B CA 1
ATOM 5708 C C . GLU B 1 194 ? -6.156 15.773 11.766 1 98.5 194 GLU B C 1
ATOM 5710 O O . GLU B 1 194 ? -6.617 15.641 12.898 1 98.5 194 GLU B O 1
ATOM 5715 N N . ALA B 1 195 ? -5.406 14.906 11.172 1 97.69 195 ALA B N 1
ATOM 5716 C CA . ALA B 1 195 ? -4.949 13.742 11.922 1 97.69 195 ALA B CA 1
ATOM 5717 C C . ALA B 1 195 ? -3.961 14.141 13.008 1 97.69 195 ALA B C 1
ATOM 5719 O O . ALA B 1 195 ? -3.16 15.062 12.82 1 97.69 195 ALA B O 1
ATOM 5720 N N . GLY B 1 196 ? -3.959 13.375 14.078 1 93.75 196 GLY B N 1
ATOM 5721 C CA . GLY B 1 196 ? -3.057 13.648 15.18 1 93.75 196 GLY B CA 1
ATOM 5722 C C . GLY B 1 196 ? -1.696 13 15.016 1 93.75 196 GLY B C 1
ATOM 5723 O O . GLY B 1 196 ? -0.666 13.633 15.258 1 93.75 196 GLY B O 1
ATOM 5724 N N . LEU B 1 197 ? -1.768 11.758 14.688 1 90.31 197 LEU B N 1
ATOM 5725 C CA . LEU B 1 197 ? -0.565 10.953 14.516 1 90.31 197 LEU B CA 1
ATOM 5726 C C . LEU B 1 197 ? -0.687 10.055 13.289 1 90.31 197 LEU B C 1
ATOM 5728 O O . LEU B 1 197 ? -1.611 9.242 13.195 1 90.31 197 LEU B O 1
ATOM 5732 N N . GLY B 1 198 ? 0.149 10.219 12.414 1 88.56 198 GLY B N 1
ATOM 5733 C CA . GLY B 1 198 ? 0.159 9.312 11.273 1 88.56 198 GLY B CA 1
ATOM 5734 C C . GLY B 1 198 ? -1.06 9.461 10.383 1 88.56 198 GLY B C 1
ATOM 5735 O O . GLY B 1 198 ? -1.251 10.5 9.75 1 88.56 198 GLY B O 1
ATOM 5736 N N . GLY B 1 199 ? -1.934 8.383 10.375 1 93.69 199 GLY B N 1
ATOM 5737 C CA . GLY B 1 199 ? -3.113 8.352 9.523 1 93.69 199 GLY B CA 1
ATOM 5738 C C . GLY B 1 199 ? -3.906 7.066 9.648 1 93.69 199 GLY B C 1
ATOM 5739 O O . GLY B 1 199 ? -5.012 7.062 10.195 1 93.69 199 GLY B O 1
ATOM 5740 N N . ALA B 1 200 ? -3.283 5.988 9.516 1 94.19 200 ALA B N 1
ATOM 5741 C CA . ALA B 1 200 ? -3.951 4.695 9.414 1 94.19 200 ALA B CA 1
ATOM 5742 C C . ALA B 1 200 ? -4.625 4.324 10.734 1 94.19 200 ALA B C 1
ATOM 5744 O O . ALA B 1 200 ? -5.758 3.84 10.742 1 94.19 200 ALA B O 1
ATOM 5745 N N . ARG B 1 201 ? -3.961 4.555 11.906 1 93.5 201 ARG B N 1
ATOM 5746 C CA . ARG B 1 201 ? -4.469 4.141 13.211 1 93.5 201 ARG B CA 1
ATOM 5747 C C . ARG B 1 201 ? -4.91 5.344 14.039 1 93.5 201 ARG B C 1
ATOM 5749 O O . ARG B 1 201 ? -5.199 5.219 15.227 1 93.5 201 ARG B O 1
ATOM 5756 N N . ASP B 1 202 ? -4.914 6.496 13.344 1 95.88 202 ASP B N 1
ATOM 5757 C CA . ASP B 1 202 ? -5.328 7.719 14.023 1 95.88 202 ASP B CA 1
ATOM 5758 C C . ASP B 1 202 ? -6.82 7.688 14.344 1 95.88 202 ASP B C 1
ATOM 5760 O O . ASP B 1 202 ? -7.629 7.238 13.531 1 95.88 202 ASP B O 1
ATOM 5764 N N . ALA B 1 203 ? -7.215 8.172 15.453 1 96.62 203 ALA B N 1
ATOM 5765 C CA . ALA B 1 203 ? -8.609 8.18 15.898 1 96.62 203 ALA B CA 1
ATOM 5766 C C . ALA B 1 203 ? -9.508 8.852 14.859 1 96.62 203 ALA B C 1
ATOM 5768 O O . ALA B 1 203 ? -10.688 8.516 14.742 1 96.62 203 ALA B O 1
ATOM 5769 N N . THR B 1 204 ? -8.969 9.75 14.094 1 98.06 204 THR B N 1
ATOM 5770 C CA . THR B 1 204 ? -9.75 10.469 13.102 1 98.06 204 THR B CA 1
ATOM 5771 C C . THR B 1 204 ? -10.016 9.594 11.883 1 98.06 204 THR B C 1
ATOM 5773 O O . THR B 1 204 ? -10.883 9.914 11.062 1 98.06 204 THR B O 1
ATOM 5776 N N . ASN B 1 205 ? -9.336 8.5 11.742 1 97.38 205 ASN B N 1
ATOM 5777 C CA . ASN B 1 205 ? -9.422 7.68 10.539 1 97.38 205 ASN B CA 1
ATOM 5778 C C . ASN B 1 205 ? -10.633 6.75 10.586 1 97.38 205 ASN B C 1
ATOM 5780 O O . ASN B 1 205 ? -10.734 5.82 9.789 1 97.38 205 ASN B O 1
ATOM 5784 N N . VAL B 1 206 ? -11.555 7.027 11.484 1 97 206 VAL B N 1
ATOM 5785 C CA . VAL B 1 206 ? -12.859 6.363 11.5 1 97 206 VAL B CA 1
ATOM 5786 C C . VAL B 1 206 ? -13.719 6.879 10.359 1 97 206 VAL B C 1
ATOM 5788 O O . VAL B 1 206 ? -14.742 6.273 10.016 1 97 206 VAL B O 1
ATOM 5791 N N . ILE B 1 207 ? -13.289 7.965 9.727 1 97.12 207 ILE B N 1
ATOM 5792 C CA . ILE B 1 207 ? -13.969 8.516 8.562 1 97.12 207 ILE B CA 1
ATOM 5793 C C . ILE B 1 207 ? -13.898 7.527 7.402 1 97.12 207 ILE B C 1
ATOM 5795 O O . ILE B 1 207 ? -12.805 7.109 7 1 97.12 207 ILE B O 1
ATOM 5799 N N . ARG B 1 208 ? -15.023 7.164 6.871 1 93.88 208 ARG B N 1
ATOM 5800 C CA . ARG B 1 208 ? -15.094 6.176 5.797 1 93.88 208 ARG B CA 1
ATOM 5801 C C . ARG B 1 208 ? -15.203 6.852 4.434 1 93.88 208 ARG B C 1
ATOM 5803 O O . ARG B 1 208 ? -15.305 8.078 4.352 1 93.88 208 ARG B O 1
ATOM 5810 N N . ASN B 1 209 ? -15.062 6.074 3.42 1 94.5 209 ASN B N 1
ATOM 5811 C CA . ASN B 1 209 ? -15.102 6.609 2.064 1 94.5 209 ASN B CA 1
ATOM 5812 C C . ASN B 1 209 ? -16.422 7.328 1.782 1 94.5 209 ASN B C 1
ATOM 5814 O O . ASN B 1 209 ? -16.453 8.305 1.032 1 94.5 209 ASN B O 1
ATOM 5818 N N . THR B 1 210 ? -17.5 6.93 2.445 1 94.44 210 THR B N 1
ATOM 5819 C CA . THR B 1 210 ? -18.812 7.5 2.209 1 94.44 210 THR B CA 1
ATOM 5820 C C . THR B 1 210 ? -18.891 8.938 2.705 1 94.44 210 THR B C 1
ATOM 5822 O O . THR B 1 210 ? -19.625 9.758 2.158 1 94.44 210 THR B O 1
ATOM 5825 N N . GLU B 1 211 ? -18.109 9.234 3.727 1 96.5 211 GLU B N 1
ATOM 5826 C CA . GLU B 1 211 ? -18.141 10.578 4.305 1 96.5 211 GLU B CA 1
ATOM 5827 C C . GLU B 1 211 ? -16.938 11.398 3.844 1 96.5 211 GLU B C 1
ATOM 5829 O O . GLU B 1 211 ? -16.891 12.617 4.043 1 96.5 211 GLU B O 1
ATOM 5834 N N . LEU B 1 212 ? -16.016 10.789 3.252 1 98.25 212 LEU B N 1
ATOM 5835 C CA . LEU B 1 212 ? -14.773 11.477 2.893 1 98.25 212 LEU B CA 1
ATOM 5836 C C . LEU B 1 212 ? -14.914 12.172 1.541 1 98.25 212 LEU B C 1
ATOM 5838 O O . LEU B 1 212 ? -15.133 11.516 0.522 1 98.25 212 LEU B O 1
ATOM 5842 N N . ALA B 1 213 ? -14.797 13.469 1.528 1 98.25 213 ALA B N 1
ATOM 5843 C CA . ALA B 1 213 ? -14.805 14.211 0.27 1 98.25 213 ALA B CA 1
ATOM 5844 C C . ALA B 1 213 ? -13.445 14.141 -0.419 1 98.25 213 ALA B C 1
ATOM 5846 O O . ALA B 1 213 ? -13.367 14.023 -1.644 1 98.25 213 ALA B O 1
ATOM 5847 N N . ALA B 1 214 ? -12.422 14.258 0.381 1 98.5 214 ALA B N 1
ATOM 5848 C CA . ALA B 1 214 ? -11.047 14.18 -0.12 1 98.5 214 ALA B CA 1
ATOM 5849 C C . ALA B 1 214 ? -10.062 13.945 1.019 1 98.5 214 ALA B C 1
ATOM 5851 O O . ALA B 1 214 ? -10.352 14.266 2.174 1 98.5 214 ALA B O 1
ATOM 5852 N N . SER B 1 215 ? -8.969 13.352 0.729 1 98.81 215 SER B N 1
ATOM 5853 C CA . SER B 1 215 ? -7.84 13.266 1.65 1 98.81 215 SER B CA 1
ATOM 5854 C C . SER B 1 215 ? -6.684 14.148 1.189 1 98.81 215 SER B C 1
ATOM 5856 O O . SER B 1 215 ? -6.527 14.398 -0.008 1 98.81 215 SER B O 1
ATOM 5858 N N . VAL B 1 216 ? -5.934 14.672 2.131 1 98.88 216 VAL B N 1
ATOM 5859 C CA . VAL B 1 216 ? -4.777 15.516 1.842 1 98.88 216 VAL B CA 1
ATOM 5860 C C . VAL B 1 216 ? -3.559 15 2.602 1 98.88 216 VAL B C 1
ATOM 5862 O O . VAL B 1 216 ? -3.627 14.758 3.809 1 98.88 216 VAL B O 1
ATOM 5865 N N . ILE B 1 217 ? -2.525 14.766 1.917 1 98.75 217 ILE B N 1
ATOM 5866 C CA . ILE B 1 217 ? -1.242 14.461 2.539 1 98.75 217 ILE B CA 1
ATOM 5867 C C . ILE B 1 217 ? -0.26 15.602 2.281 1 98.75 217 ILE B C 1
ATOM 5869 O O . ILE B 1 217 ? 0.21 15.781 1.155 1 98.75 217 ILE B O 1
ATOM 5873 N N . THR B 1 218 ? 0.117 16.344 3.287 1 98.19 218 THR B N 1
ATOM 5874 C CA . THR B 1 218 ? 0.895 17.562 3.109 1 98.19 218 THR B CA 1
ATOM 5875 C C . THR B 1 218 ? 2.369 17.234 2.893 1 98.19 218 THR B C 1
ATOM 5877 O O . THR B 1 218 ? 2.885 17.375 1.78 1 98.19 218 THR B O 1
ATOM 5880 N N . THR B 1 219 ? 3.053 16.797 3.957 1 96.5 219 THR B N 1
ATOM 5881 C CA . THR B 1 219 ? 4.461 16.422 3.867 1 96.5 219 THR B CA 1
ATOM 5882 C C . THR B 1 219 ? 4.73 15.109 4.586 1 96.5 219 THR B C 1
ATOM 5884 O O . THR B 1 219 ? 3.908 14.656 5.387 1 96.5 219 THR B O 1
ATOM 5887 N N . VAL B 1 220 ? 5.797 14.508 4.184 1 95.56 220 VAL B N 1
ATOM 5888 C CA . VAL B 1 220 ? 6.297 13.32 4.867 1 95.56 220 VAL B CA 1
ATOM 5889 C C . VAL B 1 220 ? 7.754 13.531 5.266 1 95.56 220 VAL B C 1
ATOM 5891 O O . VAL B 1 220 ? 8.625 13.711 4.41 1 95.56 220 VAL B O 1
ATOM 5894 N N . GLY B 1 221 ? 7.992 13.609 6.566 1 91.81 221 GLY B N 1
ATOM 5895 C CA . GLY B 1 221 ? 9.328 13.797 7.121 1 91.81 221 GLY B CA 1
ATOM 5896 C C . GLY B 1 221 ? 9.547 13.039 8.414 1 91.81 221 GLY B C 1
ATOM 5897 O O . GLY B 1 221 ? 8.664 12.305 8.867 1 91.81 221 GLY B O 1
ATOM 5898 N N . LYS B 1 222 ? 10.734 13.227 8.898 1 88.06 222 LYS B N 1
ATOM 5899 C CA . LYS B 1 222 ? 11.102 12.492 10.109 1 88.06 222 LYS B CA 1
ATOM 5900 C C . LYS B 1 222 ? 10.5 13.148 11.352 1 88.06 222 LYS B C 1
ATOM 5902 O O . LYS B 1 222 ? 10.953 14.203 11.789 1 88.06 222 LYS B O 1
ATOM 5907 N N . GLU B 1 223 ? 9.469 12.609 11.852 1 85.94 223 GLU B N 1
ATOM 5908 C CA . GLU B 1 223 ? 8.82 12.93 13.117 1 85.94 223 GLU B CA 1
ATOM 5909 C C . GLU B 1 223 ? 8.023 11.742 13.648 1 85.94 223 GLU B C 1
ATOM 5911 O O . GLU B 1 223 ? 7.414 11 12.875 1 85.94 223 GLU B O 1
ATOM 5916 N N . HIS B 1 224 ? 8.078 11.539 14.914 1 86.06 224 HIS B N 1
ATOM 5917 C CA . HIS B 1 224 ? 7.395 10.422 15.555 1 86.06 224 HIS B CA 1
ATOM 5918 C C . HIS B 1 224 ? 7.902 9.086 15.016 1 86.06 224 HIS B C 1
ATOM 5920 O O . HIS B 1 224 ? 7.109 8.188 14.727 1 86.06 224 HIS B O 1
ATOM 5926 N N . LEU B 1 225 ? 9.156 9.039 14.828 1 85.44 225 LEU B N 1
ATOM 5927 C CA . LEU B 1 225 ? 9.781 7.871 14.219 1 85.44 225 LEU B CA 1
ATOM 5928 C C . LEU B 1 225 ? 9.453 6.605 15 1 85.44 225 LEU B C 1
ATOM 5930 O O . LEU B 1 225 ? 9.031 5.602 14.422 1 85.44 225 LEU B O 1
ATOM 5934 N N . ALA B 1 226 ? 9.555 6.691 16.281 1 85.88 226 ALA B N 1
ATOM 5935 C CA . ALA B 1 226 ? 9.32 5.512 17.109 1 85.88 226 ALA B CA 1
ATOM 5936 C C . ALA B 1 226 ? 7.875 5.047 17 1 85.88 226 ALA B C 1
ATOM 5938 O O . ALA B 1 226 ? 7.602 3.844 16.938 1 85.88 226 ALA B O 1
ATOM 5939 N N . ALA B 1 227 ? 7.008 5.977 16.906 1 90.44 227 ALA B N 1
ATOM 5940 C CA . ALA B 1 227 ? 5.582 5.672 16.891 1 90.44 227 ALA B CA 1
ATOM 5941 C C . ALA B 1 227 ? 5.148 5.176 15.508 1 90.44 227 ALA B C 1
ATOM 5943 O O . ALA B 1 227 ? 4.172 4.434 15.383 1 90.44 227 ALA B O 1
ATOM 5944 N N . LEU B 1 228 ? 5.902 5.562 14.5 1 91.62 228 LEU B N 1
ATOM 5945 C CA . LEU B 1 228 ? 5.41 5.328 13.148 1 91.62 228 LEU B CA 1
ATOM 5946 C C . LEU B 1 228 ? 6.332 4.379 12.391 1 91.62 228 LEU B C 1
ATOM 5948 O O . LEU B 1 228 ? 6.418 4.441 11.156 1 91.62 228 LEU B O 1
ATOM 5952 N N . GLY B 1 229 ? 7.16 3.559 13.07 1 88.44 229 GLY B N 1
ATOM 5953 C CA . GLY B 1 229 ? 7.836 2.436 12.438 1 88.44 229 GLY B CA 1
ATOM 5954 C C . GLY B 1 229 ? 9.32 2.676 12.227 1 88.44 229 GLY B C 1
ATOM 5955 O O . GLY B 1 229 ? 10.055 1.757 11.859 1 88.44 229 GLY B O 1
ATOM 5956 N N . GLY B 1 230 ? 9.805 3.904 12.32 1 89.44 230 GLY B N 1
ATOM 5957 C CA . GLY B 1 230 ? 11.234 4.152 12.398 1 89.44 230 GLY B CA 1
ATOM 5958 C C . GLY B 1 230 ? 11.852 4.508 11.055 1 89.44 230 GLY B C 1
ATOM 5959 O O . GLY B 1 230 ? 13.078 4.637 10.945 1 89.44 230 GLY B O 1
ATOM 5960 N N . SER B 1 231 ? 11.023 4.574 9.984 1 91.94 231 SER B N 1
ATOM 5961 C CA . SER B 1 231 ? 11.531 4.957 8.672 1 91.94 231 SER B CA 1
ATOM 5962 C C . SER B 1 231 ? 10.57 5.898 7.957 1 91.94 231 SER B C 1
ATOM 5964 O O . SER B 1 231 ? 9.398 5.992 8.328 1 91.94 231 SER B O 1
ATOM 5966 N N . LEU B 1 232 ? 11.109 6.629 6.961 1 94.06 232 LEU B N 1
ATOM 5967 C CA . LEU B 1 232 ? 10.25 7.496 6.164 1 94.06 232 LEU B CA 1
ATOM 5968 C C . LEU B 1 232 ? 9.195 6.688 5.418 1 94.06 232 LEU B C 1
ATOM 5970 O O . LEU B 1 232 ? 8.07 7.148 5.23 1 94.06 232 LEU B O 1
ATOM 5974 N N . GLN B 1 233 ? 9.578 5.461 4.98 1 94.12 233 GLN B N 1
ATOM 5975 C CA . GLN B 1 233 ? 8.656 4.586 4.258 1 94.12 233 GLN B CA 1
ATOM 5976 C C . GLN B 1 233 ? 7.484 4.176 5.137 1 94.12 233 GLN B C 1
ATOM 5978 O O . GLN B 1 233 ? 6.328 4.242 4.711 1 94.12 233 GLN B O 1
ATOM 5983 N N . SER B 1 234 ? 7.805 3.803 6.398 1 94 234 SER B N 1
ATOM 5984 C CA . SER B 1 234 ? 6.73 3.398 7.305 1 94 234 SER B CA 1
ATOM 5985 C C . SER B 1 234 ? 5.828 4.574 7.656 1 94 234 SER B C 1
ATOM 5987 O O . SER B 1 234 ? 4.625 4.406 7.844 1 94 234 SER B O 1
ATOM 5989 N N . ILE B 1 235 ? 6.379 5.754 7.73 1 95.25 235 ILE B N 1
ATOM 5990 C CA . ILE B 1 235 ? 5.594 6.957 7.984 1 95.25 235 ILE B CA 1
ATOM 5991 C C . ILE B 1 235 ? 4.656 7.223 6.809 1 95.25 235 ILE B C 1
ATOM 5993 O O . ILE B 1 235 ? 3.475 7.52 7 1 95.25 235 ILE B O 1
ATOM 5997 N N . ALA B 1 236 ? 5.223 7.086 5.598 1 97.12 236 ALA B N 1
ATOM 5998 C CA . ALA B 1 236 ? 4.422 7.297 4.395 1 97.12 236 ALA B CA 1
ATOM 5999 C C . ALA B 1 236 ? 3.256 6.316 4.332 1 97.12 236 ALA B C 1
ATOM 6001 O O . ALA B 1 236 ? 2.137 6.695 3.977 1 97.12 236 ALA B O 1
ATOM 6002 N N . VAL B 1 237 ? 3.49 5.066 4.695 1 95.88 237 VAL B N 1
ATOM 6003 C CA . VAL B 1 237 ? 2.445 4.047 4.715 1 95.88 237 VAL B CA 1
ATOM 6004 C C . VAL B 1 237 ? 1.362 4.434 5.719 1 95.88 237 VAL B C 1
ATOM 6006 O O . VAL B 1 237 ? 0.17 4.383 5.406 1 95.88 237 VAL B O 1
ATOM 6009 N N . ALA B 1 238 ? 1.777 4.824 6.887 1 95.69 238 ALA B N 1
ATOM 6010 C CA . ALA B 1 238 ? 0.827 5.211 7.93 1 95.69 238 ALA B CA 1
ATOM 6011 C C . ALA B 1 238 ? -0.046 6.375 7.469 1 95.69 238 ALA B C 1
ATOM 6013 O O . ALA B 1 238 ? -1.269 6.344 7.625 1 95.69 238 ALA B O 1
ATOM 6014 N N . LYS B 1 239 ? 0.573 7.371 6.93 1 97.5 239 LYS B N 1
ATOM 6015 C CA . LYS B 1 239 ? -0.16 8.562 6.516 1 97.5 239 LYS B CA 1
ATOM 6016 C C . LYS B 1 239 ? -1.06 8.273 5.32 1 97.5 239 LYS B C 1
ATOM 6018 O O . LYS B 1 239 ? -2.15 8.836 5.203 1 97.5 239 LYS B O 1
ATOM 6023 N N . SER B 1 240 ? -0.65 7.379 4.414 1 98 240 SER B N 1
ATOM 6024 C CA . SER B 1 240 ? -1.447 7.039 3.24 1 98 240 SER B CA 1
ATOM 6025 C C . SER B 1 240 ? -2.721 6.297 3.631 1 98 240 SER B C 1
ATOM 6027 O O . SER B 1 240 ? -3.637 6.156 2.82 1 98 240 SER B O 1
ATOM 6029 N N . GLY B 1 241 ? -2.836 5.867 4.855 1 97.38 241 GLY B N 1
ATOM 6030 C CA . GLY B 1 241 ? -3.984 5.133 5.363 1 97.38 241 GLY B CA 1
ATOM 6031 C C . GLY B 1 241 ? -5.27 5.941 5.332 1 97.38 241 GLY B C 1
ATOM 6032 O O . GLY B 1 241 ? -6.363 5.383 5.445 1 97.38 241 GLY B O 1
ATOM 6033 N N . ILE B 1 242 ? -5.188 7.25 5.117 1 98.19 242 ILE B N 1
ATOM 6034 C CA . ILE B 1 242 ? -6.395 8.07 5.129 1 98.19 242 ILE B CA 1
ATOM 6035 C C . ILE B 1 242 ? -7.004 8.109 3.729 1 98.19 242 ILE B C 1
ATOM 6037 O O . ILE B 1 242 ? -8.109 8.617 3.543 1 98.19 242 ILE B O 1
ATOM 6041 N N . ILE B 1 243 ? -6.273 7.59 2.74 1 98.25 243 ILE B N 1
ATOM 6042 C CA . ILE B 1 243 ? -6.809 7.48 1.388 1 98.25 243 ILE B CA 1
ATOM 6043 C C . ILE B 1 243 ? -7.867 6.379 1.338 1 98.25 243 ILE B C 1
ATOM 6045 O O . ILE B 1 243 ? -7.602 5.238 1.723 1 98.25 243 ILE B O 1
ATOM 6049 N N . LYS B 1 244 ? -9.008 6.754 0.961 1 96.94 244 LYS B N 1
ATOM 6050 C CA . LYS B 1 244 ? -10.117 5.805 0.956 1 96.94 244 LYS B CA 1
ATOM 6051 C C . LYS B 1 244 ? -10.562 5.488 -0.469 1 96.94 244 LYS B C 1
ATOM 6053 O O . LYS B 1 244 ? -10.328 6.277 -1.388 1 96.94 244 LYS B O 1
ATOM 6058 N N . GLU B 1 245 ? -11.211 4.316 -0.591 1 93.38 245 GLU B N 1
ATOM 6059 C CA . GLU B 1 245 ? -11.633 3.766 -1.877 1 93.38 245 GLU B CA 1
ATOM 6060 C C . GLU B 1 245 ? -12.484 4.762 -2.652 1 93.38 245 GLU B C 1
ATOM 6062 O O . GLU B 1 245 ? -13.5 5.246 -2.145 1 93.38 245 GLU B O 1
ATOM 6067 N N . GLY B 1 246 ? -12.039 5.102 -3.809 1 93.81 246 GLY B N 1
ATOM 6068 C CA . GLY B 1 246 ? -12.828 5.875 -4.75 1 93.81 246 GLY B CA 1
ATOM 6069 C C . GLY B 1 246 ? -12.766 7.367 -4.5 1 93.81 246 GLY B C 1
ATOM 6070 O O . GLY B 1 246 ? -13.312 8.156 -5.27 1 93.81 246 GLY B O 1
ATOM 6071 N N . GLN B 1 247 ? -12.156 7.832 -3.438 1 97.5 247 GLN B N 1
ATOM 6072 C CA . GLN B 1 247 ? -12.109 9.25 -3.102 1 97.5 247 GLN B CA 1
ATOM 6073 C C . GLN B 1 247 ? -10.766 9.859 -3.486 1 97.5 247 GLN B C 1
ATOM 6075 O O . GLN B 1 247 ? -9.719 9.211 -3.365 1 97.5 247 GLN B O 1
ATOM 6080 N N . PRO B 1 248 ? -10.719 11.117 -3.932 1 98 248 PRO B N 1
ATOM 6081 C CA . PRO B 1 248 ? -9.461 11.727 -4.383 1 98 248 PRO B CA 1
ATOM 6082 C C . PRO B 1 248 ? -8.508 12.023 -3.236 1 98 248 PRO B C 1
ATOM 6084 O O . PRO B 1 248 ? -8.938 12.172 -2.09 1 98 248 PRO B O 1
ATOM 6087 N N . VAL B 1 249 ? -7.238 12.102 -3.586 1 98.56 249 VAL B N 1
ATOM 6088 C CA . VAL B 1 249 ? -6.203 12.477 -2.631 1 98.56 249 VAL B CA 1
ATOM 6089 C C . VAL B 1 249 ? -5.34 13.594 -3.219 1 98.56 249 VAL B C 1
ATOM 6091 O O . VAL B 1 249 ? -4.949 13.531 -4.387 1 98.56 249 VAL B O 1
ATOM 6094 N N . ILE B 1 250 ? -5.141 14.656 -2.496 1 98.69 250 ILE B N 1
ATOM 6095 C CA . ILE B 1 250 ? -4.23 15.742 -2.836 1 98.69 250 ILE B CA 1
ATOM 6096 C C . ILE B 1 250 ? -2.912 15.562 -2.088 1 98.69 250 ILE B C 1
ATOM 6098 O O . ILE B 1 250 ? -2.904 15.367 -0.871 1 98.69 250 ILE B O 1
ATOM 6102 N N . ILE B 1 251 ? -1.892 15.602 -2.82 1 98.31 251 ILE B N 1
ATOM 6103 C CA . ILE B 1 251 ? -0.595 15.477 -2.164 1 98.31 251 ILE B CA 1
ATOM 6104 C C . ILE B 1 251 ? 0.173 16.781 -2.281 1 98.31 251 ILE B C 1
ATOM 6106 O O . ILE B 1 251 ? 0.312 17.344 -3.377 1 98.31 251 ILE B O 1
ATOM 6110 N N . GLY B 1 252 ? 0.596 17.328 -1.174 1 97.69 252 GLY B N 1
ATOM 6111 C CA . GLY B 1 252 ? 1.314 18.594 -1.119 1 97.69 252 GLY B CA 1
ATOM 6112 C C . GLY B 1 252 ? 2.725 18.5 -1.67 1 97.69 252 GLY B C 1
ATOM 6113 O O . GLY B 1 252 ? 3.023 19.062 -2.723 1 97.69 252 GLY B O 1
ATOM 6114 N N . GLY B 1 253 ? 3.645 17.781 -0.961 1 91.06 253 GLY B N 1
ATOM 6115 C CA . GLY B 1 253 ? 5.02 17.578 -1.396 1 91.06 253 GLY B CA 1
ATOM 6116 C C . GLY B 1 253 ? 5.891 18.812 -1.206 1 91.06 253 GLY B C 1
ATOM 6117 O O . GLY B 1 253 ? 5.559 19.703 -0.416 1 91.06 253 GLY B O 1
ATOM 6118 N N . PRO B 1 254 ? 6.98 18.828 -1.845 1 92.75 254 PRO B N 1
ATOM 6119 C CA . PRO B 1 254 ? 7.477 17.75 -2.705 1 92.75 254 PRO B CA 1
ATOM 6120 C C . PRO B 1 254 ? 7.93 16.516 -1.915 1 92.75 254 PRO B C 1
ATOM 6122 O O . PRO B 1 254 ? 8.367 16.656 -0.769 1 92.75 254 PRO B O 1
ATOM 6125 N N . PHE B 1 255 ? 7.824 15.367 -2.48 1 95.06 255 PHE B N 1
ATOM 6126 C CA . PHE B 1 255 ? 8.266 14.094 -1.917 1 95.06 255 PHE B CA 1
ATOM 6127 C C . PHE B 1 255 ? 9.43 13.523 -2.721 1 95.06 255 PHE B C 1
ATOM 6129 O O . PHE B 1 255 ? 9.57 13.812 -3.91 1 95.06 255 PHE B O 1
ATOM 6136 N N . SER B 1 256 ? 10.305 12.773 -2.023 1 94.44 256 SER B N 1
ATOM 6137 C CA . SER B 1 256 ? 11.203 11.922 -2.791 1 94.44 256 SER B CA 1
ATOM 6138 C C . SER B 1 256 ? 10.43 10.898 -3.611 1 94.44 256 SER B C 1
ATOM 6140 O O . SER B 1 256 ? 9.281 10.578 -3.295 1 94.44 256 SER B O 1
ATOM 6142 N N . THR B 1 257 ? 11.039 10.344 -4.621 1 94.06 257 THR B N 1
ATOM 6143 C CA . THR B 1 257 ? 10.383 9.453 -5.566 1 94.06 257 THR B CA 1
ATOM 6144 C C . THR B 1 257 ? 9.844 8.211 -4.859 1 94.06 257 THR B C 1
ATOM 6146 O O . THR B 1 257 ? 8.719 7.781 -5.121 1 94.06 257 THR B O 1
ATOM 6149 N N . ASP B 1 258 ? 10.617 7.656 -3.979 1 93.25 258 ASP B N 1
ATOM 6150 C CA . ASP B 1 258 ? 10.227 6.438 -3.279 1 93.25 258 ASP B CA 1
ATOM 6151 C C . ASP B 1 258 ? 9.023 6.688 -2.373 1 93.25 258 ASP B C 1
ATOM 6153 O O . ASP B 1 258 ? 8.117 5.855 -2.285 1 93.25 258 ASP B O 1
ATOM 6157 N N . ILE B 1 259 ? 8.992 7.898 -1.714 1 96.25 259 ILE B N 1
ATOM 6158 C CA . ILE B 1 259 ? 7.898 8.25 -0.812 1 96.25 259 ILE B CA 1
ATOM 6159 C C . ILE B 1 259 ? 6.633 8.531 -1.618 1 96.25 259 ILE B C 1
ATOM 6161 O O . ILE B 1 259 ? 5.547 8.07 -1.257 1 96.25 259 ILE B O 1
ATOM 6165 N N . GLU B 1 260 ? 6.762 9.266 -2.664 1 96.69 260 GLU B N 1
ATOM 6166 C CA . GLU B 1 260 ? 5.602 9.555 -3.498 1 96.69 260 GLU B CA 1
ATOM 6167 C C . GLU B 1 260 ? 5.012 8.273 -4.09 1 96.69 260 GLU B C 1
ATOM 6169 O O . GLU B 1 260 ? 3.795 8.156 -4.234 1 96.69 260 GLU B O 1
ATOM 6174 N N . GLN B 1 261 ? 5.891 7.32 -4.434 1 95.25 261 GLN B N 1
ATOM 6175 C CA . GLN B 1 261 ? 5.434 6.066 -5.02 1 95.25 261 GLN B CA 1
ATOM 6176 C C . GLN B 1 261 ? 4.566 5.285 -4.035 1 95.25 261 GLN B C 1
ATOM 6178 O O . GLN B 1 261 ? 3.582 4.656 -4.43 1 95.25 261 GLN B O 1
ATOM 6183 N N . ILE B 1 262 ? 4.945 5.301 -2.773 1 96 262 ILE B N 1
ATOM 6184 C CA . ILE B 1 262 ? 4.168 4.617 -1.743 1 96 262 ILE B CA 1
ATOM 6185 C C . ILE B 1 262 ? 2.752 5.188 -1.703 1 96 262 ILE B C 1
ATOM 6187 O O . ILE B 1 262 ? 1.775 4.438 -1.646 1 96 262 ILE B O 1
ATOM 6191 N N . ILE B 1 263 ? 2.654 6.504 -1.764 1 97.5 263 ILE B N 1
ATOM 6192 C CA . ILE B 1 263 ? 1.36 7.176 -1.711 1 97.5 263 ILE B CA 1
ATOM 6193 C C . ILE B 1 263 ? 0.569 6.875 -2.98 1 97.5 263 ILE B C 1
ATOM 6195 O O . ILE B 1 263 ? -0.623 6.562 -2.918 1 97.5 263 ILE B O 1
ATOM 6199 N N . ARG B 1 264 ? 1.191 6.922 -4.125 1 96.06 264 ARG B N 1
ATOM 6200 C CA . ARG B 1 264 ? 0.536 6.656 -5.402 1 96.06 264 ARG B CA 1
ATOM 6201 C C . ARG B 1 264 ? 0.099 5.199 -5.504 1 96.06 264 ARG B C 1
ATOM 6203 O O . ARG B 1 264 ? -0.926 4.895 -6.113 1 96.06 264 ARG B O 1
ATOM 6210 N N . ASP B 1 265 ? 0.965 4.262 -4.945 1 94.88 265 ASP B N 1
ATOM 6211 C CA . ASP B 1 265 ? 0.574 2.855 -4.902 1 94.88 265 ASP B CA 1
ATOM 6212 C C . ASP B 1 265 ? -0.726 2.67 -4.121 1 94.88 265 ASP B C 1
ATOM 6214 O O . ASP B 1 265 ? -1.605 1.916 -4.543 1 94.88 265 ASP B O 1
ATOM 6218 N N . ARG B 1 266 ? -0.853 3.342 -2.996 1 96.19 266 ARG B N 1
ATOM 6219 C CA . ARG B 1 266 ? -2.082 3.301 -2.211 1 96.19 266 ARG B CA 1
ATOM 6220 C C . ARG B 1 266 ? -3.262 3.846 -3.012 1 96.19 266 ARG B C 1
ATOM 6222 O O . ARG B 1 266 ? -4.348 3.264 -3 1 96.19 266 ARG B O 1
ATOM 6229 N N . ALA B 1 267 ? -3.057 4.965 -3.656 1 96.44 267 ALA B N 1
ATOM 6230 C CA . ALA B 1 267 ? -4.105 5.574 -4.469 1 96.44 267 ALA B CA 1
ATOM 6231 C C . ALA B 1 267 ? -4.539 4.645 -5.594 1 96.44 267 ALA B C 1
ATOM 6233 O O . ALA B 1 267 ? -5.734 4.523 -5.887 1 96.44 267 ALA B O 1
ATOM 6234 N N . PHE B 1 268 ? -3.543 3.963 -6.164 1 93.56 268 PHE B N 1
ATOM 6235 C CA . PHE B 1 268 ? -3.807 3.004 -7.23 1 93.56 268 PHE B CA 1
ATOM 6236 C C . PHE B 1 268 ? -4.676 1.856 -6.727 1 93.56 268 PHE B C 1
ATOM 6238 O O . PHE B 1 268 ? -5.703 1.539 -7.328 1 93.56 268 PHE B O 1
ATOM 6245 N N . LEU B 1 269 ? -4.344 1.298 -5.598 1 93 269 LEU B N 1
ATOM 6246 C CA . LEU B 1 269 ? -5.027 0.134 -5.043 1 93 269 LEU B CA 1
ATOM 6247 C C . LEU B 1 269 ? -6.426 0.503 -4.559 1 93 269 LEU B C 1
ATOM 6249 O O . LEU B 1 269 ? -7.309 -0.352 -4.492 1 93 269 LEU B O 1
ATOM 6253 N N . THR B 1 270 ? -6.645 1.832 -4.207 1 94.19 270 THR B N 1
ATOM 6254 C CA . THR B 1 270 ? -7.945 2.291 -3.734 1 94.19 270 THR B CA 1
ATOM 6255 C C . THR B 1 270 ? -8.719 2.975 -4.859 1 94.19 270 THR B C 1
ATOM 6257 O O . THR B 1 270 ? -9.789 3.533 -4.629 1 94.19 270 THR B O 1
ATOM 6260 N N . GLN B 1 271 ? -8.141 3.02 -6.066 1 91.06 271 GLN B N 1
ATOM 6261 C CA . GLN B 1 271 ? -8.766 3.684 -7.207 1 91.06 271 GLN B CA 1
ATOM 6262 C C . GLN B 1 271 ? -9.039 5.152 -6.902 1 91.06 271 GLN B C 1
ATOM 6264 O O . GLN B 1 271 ? -10.133 5.652 -7.176 1 91.06 271 GLN B O 1
ATOM 6269 N N . SER B 1 272 ? -8.148 5.801 -6.234 1 95.38 272 SER B N 1
ATOM 6270 C CA . SER B 1 272 ? -8.25 7.211 -5.875 1 95.38 272 SER B CA 1
ATOM 6271 C C . SER B 1 272 ? -7.504 8.094 -6.871 1 95.38 272 SER B C 1
ATOM 6273 O O . SER B 1 272 ? -6.363 7.797 -7.234 1 95.38 272 SER B O 1
ATOM 6275 N N . THR B 1 273 ? -8.102 9.125 -7.367 1 95.5 273 THR B N 1
ATOM 6276 C CA . THR B 1 273 ? -7.434 10.086 -8.234 1 95.5 273 THR B CA 1
ATOM 6277 C C . THR B 1 273 ? -6.406 10.898 -7.449 1 95.5 273 THR B C 1
ATOM 6279 O O . THR B 1 273 ? -6.707 11.406 -6.363 1 95.5 273 THR B O 1
ATOM 6282 N N . VAL B 1 274 ? -5.172 11.055 -8.008 1 96.75 274 VAL B N 1
ATOM 6283 C CA . VAL B 1 274 ? -4.113 11.789 -7.324 1 96.75 274 VAL B CA 1
ATOM 6284 C C . VAL B 1 274 ? -3.965 13.18 -7.934 1 96.75 274 VAL B C 1
ATOM 6286 O O . VAL B 1 274 ? -3.824 13.32 -9.148 1 96.75 274 VAL B O 1
ATOM 6289 N N . ILE B 1 275 ? -4.07 14.164 -7.16 1 97.19 275 ILE B N 1
ATOM 6290 C CA . ILE B 1 275 ? -3.748 15.539 -7.535 1 97.19 275 ILE B CA 1
ATOM 6291 C C . ILE B 1 275 ? -2.502 16 -6.781 1 97.19 275 ILE B C 1
ATOM 6293 O O . ILE B 1 275 ? -2.496 16.047 -5.551 1 97.19 275 ILE B O 1
ATOM 6297 N N . SER B 1 276 ? -1.482 16.359 -7.52 1 96.88 276 SER B N 1
ATOM 6298 C CA . SER B 1 276 ? -0.232 16.766 -6.891 1 96.88 276 SER B CA 1
ATOM 6299 C C . SER B 1 276 ? -0.082 18.297 -6.914 1 96.88 276 SER B C 1
ATOM 6301 O O . SER B 1 276 ? -0.156 18.906 -7.977 1 96.88 276 SER B O 1
ATOM 6303 N N . ALA B 1 277 ? 0.158 18.859 -5.77 1 97.62 277 ALA B N 1
ATOM 6304 C CA . ALA B 1 277 ? 0.414 20.297 -5.684 1 97.62 277 ALA B CA 1
ATOM 6305 C C . ALA B 1 277 ? 1.784 20.641 -6.254 1 97.62 277 ALA B C 1
ATOM 6307 O O . ALA B 1 277 ? 2.133 21.828 -6.375 1 97.62 277 ALA B O 1
ATOM 6308 N N . CYS B 1 278 ? 2.535 19.641 -6.664 1 96.62 278 CYS B N 1
ATOM 6309 C CA . CYS B 1 278 ? 3.832 19.844 -7.297 1 96.62 278 CYS B CA 1
ATOM 6310 C C . CYS B 1 278 ? 3.793 19.422 -8.766 1 96.62 278 CYS B C 1
ATOM 6312 O O . CYS B 1 278 ? 4.84 19.25 -9.391 1 96.62 278 CYS B O 1
ATOM 6314 N N . ASP B 1 279 ? 2.615 19.234 -9.234 1 95.12 279 ASP B N 1
ATOM 6315 C CA . ASP B 1 279 ? 2.441 18.938 -10.656 1 95.12 279 ASP B CA 1
ATOM 6316 C C . ASP B 1 279 ? 3.062 20.031 -11.516 1 95.12 279 ASP B C 1
ATOM 6318 O O . ASP B 1 279 ? 3.072 21.203 -11.133 1 95.12 279 ASP B O 1
ATOM 6322 N N . PRO B 1 280 ? 3.549 19.734 -12.711 1 94.12 280 PRO B N 1
ATOM 6323 C CA . PRO B 1 280 ? 4.148 20.75 -13.578 1 94.12 280 PRO B CA 1
ATOM 6324 C C . PRO B 1 280 ? 3.17 21.859 -13.938 1 94.12 280 PRO B C 1
ATOM 6326 O O . PRO B 1 280 ? 3.592 22.984 -14.242 1 94.12 280 PRO B O 1
ATOM 6329 N N . GLY B 1 281 ? 1.901 21.547 -13.836 1 96.44 281 GLY B N 1
ATOM 6330 C CA . GLY B 1 281 ? 0.894 22.547 -14.148 1 96.44 281 GLY B CA 1
ATOM 6331 C C . GLY B 1 281 ? 0.585 23.469 -12.984 1 96.44 281 GLY B C 1
ATOM 6332 O O . GLY B 1 281 ? -0.204 24.406 -13.125 1 96.44 281 GLY B O 1
ATOM 6333 N N . VAL B 1 282 ? 1.181 23.266 -11.875 1 97.44 282 VAL B N 1
ATOM 6334 C CA . VAL B 1 282 ? 1.001 24.109 -10.695 1 97.44 282 VAL B CA 1
ATOM 6335 C C . VAL B 1 282 ? 2.219 25.016 -10.516 1 97.44 282 VAL B C 1
ATOM 6337 O O . VAL B 1 282 ? 3.354 24.531 -10.453 1 97.44 282 VAL B O 1
ATOM 6340 N N . ARG B 1 283 ? 2.061 26.328 -10.539 1 96.31 283 ARG B N 1
ATOM 6341 C CA . ARG B 1 283 ? 3.127 27.297 -10.367 1 96.31 283 ARG B CA 1
ATOM 6342 C C . ARG B 1 283 ? 2.791 28.281 -9.25 1 96.31 283 ARG B C 1
ATOM 6344 O O . ARG B 1 283 ? 1.646 28.719 -9.125 1 96.31 283 ARG B O 1
ATOM 6351 N N . SER B 1 284 ? 3.705 28.516 -8.391 1 98 284 SER B N 1
ATOM 6352 C CA . SER B 1 284 ? 3.561 29.516 -7.344 1 98 284 SER B CA 1
ATOM 6353 C C . SER B 1 284 ? 4.875 30.25 -7.094 1 98 284 SER B C 1
ATOM 6355 O O . SER B 1 284 ? 5.949 29.656 -7.16 1 98 284 SER B O 1
ATOM 6357 N N . ILE B 1 285 ? 4.781 31.562 -6.906 1 97.19 285 ILE B N 1
ATOM 6358 C CA . ILE B 1 285 ? 5.973 32.375 -6.66 1 97.19 285 ILE B CA 1
ATOM 6359 C C . ILE B 1 285 ? 5.656 33.469 -5.648 1 97.19 285 ILE B C 1
ATOM 6361 O O . ILE B 1 285 ? 4.543 34 -5.629 1 97.19 285 ILE B O 1
ATOM 6365 N N . THR B 1 286 ? 6.566 33.688 -4.754 1 96.94 286 THR B N 1
ATOM 6366 C CA . THR B 1 286 ? 6.492 34.875 -3.902 1 96.94 286 THR B CA 1
ATOM 6367 C C . THR B 1 286 ? 7.109 36.094 -4.598 1 96.94 286 THR B C 1
ATOM 6369 O O . THR B 1 286 ? 8.289 36.062 -4.945 1 96.94 286 THR B O 1
ATOM 6372 N N . ARG B 1 287 ? 6.402 37.125 -4.789 1 95.62 287 ARG B N 1
ATOM 6373 C CA . ARG B 1 287 ? 6.863 38.312 -5.504 1 95.62 287 ARG B CA 1
ATOM 6374 C C . ARG B 1 287 ? 7.633 39.25 -4.574 1 95.62 287 ARG B C 1
ATOM 6376 O O . ARG B 1 287 ? 8.664 39.812 -4.961 1 95.62 287 ARG B O 1
ATOM 6383 N N . CYS B 1 288 ? 7.094 39.5 -3.443 1 94.69 288 CYS B N 1
ATOM 6384 C CA . CYS B 1 288 ? 7.727 40.375 -2.48 1 94.69 288 CYS B CA 1
ATOM 6385 C C . CYS B 1 288 ? 7.137 40.188 -1.089 1 94.69 288 CYS B C 1
ATOM 6387 O O . CYS B 1 288 ? 6.129 39.5 -0.927 1 94.69 288 CYS B O 1
ATOM 6389 N N . VAL B 1 289 ? 7.855 40.719 -0.138 1 94.81 289 VAL B N 1
ATOM 6390 C CA . VAL B 1 289 ? 7.359 40.812 1.23 1 94.81 289 VAL B CA 1
ATOM 6391 C C . VAL B 1 289 ? 6.965 42.25 1.536 1 94.81 289 VAL B C 1
ATOM 6393 O O . VAL B 1 289 ? 7.719 43.188 1.241 1 94.81 289 VAL B O 1
ATOM 6396 N N . GLY B 1 290 ? 5.746 42.406 1.963 1 94.06 290 GLY B N 1
ATOM 6397 C CA . GLY B 1 290 ? 5.266 43.719 2.373 1 94.06 290 GLY B CA 1
ATOM 6398 C C . GLY B 1 290 ? 4.879 43.781 3.836 1 94.06 290 GLY B C 1
ATOM 6399 O O . GLY B 1 290 ? 4.957 42.781 4.551 1 94.06 290 GLY B O 1
ATOM 6400 N N . TRP B 1 291 ? 4.613 45 4.336 1 91.75 291 TRP B N 1
ATOM 6401 C CA . TRP B 1 291 ? 4.195 45.219 5.715 1 91.75 291 TRP B CA 1
ATOM 6402 C C . TRP B 1 291 ? 2.881 46 5.77 1 91.75 291 TRP B C 1
ATOM 6404 O O . TRP B 1 291 ? 2.674 46.938 5 1 91.75 291 TRP B O 1
ATOM 6414 N N . ASP B 1 292 ? 2.002 45.438 6.445 1 88.56 292 ASP B N 1
ATOM 6415 C CA . ASP B 1 292 ? 0.733 46.125 6.703 1 88.56 292 ASP B CA 1
ATOM 6416 C C . ASP B 1 292 ? 0.448 46.188 8.203 1 88.56 292 ASP B C 1
ATOM 6418 O O . ASP B 1 292 ? 0.371 45.188 8.875 1 88.56 292 ASP B O 1
ATOM 6422 N N . TYR B 1 293 ? 0.264 47.375 8.734 1 84 293 TYR B N 1
ATOM 6423 C CA . TYR B 1 293 ? -0.058 47.594 10.133 1 84 293 TYR B CA 1
ATOM 6424 C C . TYR B 1 293 ? 0.916 46.875 11.047 1 84 293 TYR B C 1
ATOM 6426 O O . TYR B 1 293 ? 0.5 46.188 11.984 1 84 293 TYR B O 1
ATOM 6434 N N . GLY B 1 294 ? 2.15 46.875 10.695 1 84.06 294 GLY B N 1
ATOM 6435 C CA . GLY B 1 294 ? 3.207 46.344 11.539 1 84.06 294 GLY B CA 1
ATOM 6436 C C . GLY B 1 294 ? 3.373 44.844 11.406 1 84.06 294 GLY B C 1
ATOM 6437 O O . GLY B 1 294 ? 4.152 44.25 12.148 1 84.06 294 GLY B O 1
ATOM 6438 N N . LYS B 1 295 ? 2.654 44.281 10.516 1 90.81 295 LYS B N 1
ATOM 6439 C CA . LYS B 1 295 ? 2.791 42.844 10.297 1 90.81 295 LYS B CA 1
ATOM 6440 C C . LYS B 1 295 ? 3.209 42.531 8.859 1 90.81 295 LYS B C 1
ATOM 6442 O O . LYS B 1 295 ? 2.688 43.125 7.918 1 90.81 295 LYS B O 1
ATOM 6447 N N . PRO B 1 296 ? 4.148 41.688 8.727 1 94.81 296 PRO B N 1
ATOM 6448 C CA . PRO B 1 296 ? 4.586 41.344 7.367 1 94.81 296 PRO B CA 1
ATOM 6449 C C . PRO B 1 296 ? 3.621 40.406 6.652 1 94.81 296 PRO B C 1
ATOM 6451 O O . PRO B 1 296 ? 2.908 39.625 7.305 1 94.81 296 PRO B O 1
ATOM 6454 N N . TYR B 1 297 ? 3.531 40.5 5.387 1 96.62 297 TYR B N 1
ATOM 6455 C CA . TYR B 1 297 ? 2.836 39.562 4.508 1 96.62 297 TYR B CA 1
ATOM 6456 C C . TYR B 1 297 ? 3.678 39.219 3.279 1 96.62 297 TYR B C 1
ATOM 6458 O O . TYR B 1 297 ? 4.621 39.969 2.957 1 96.62 297 TYR B O 1
ATOM 6466 N N . GLN B 1 298 ? 3.447 38.125 2.65 1 97.19 298 GLN B N 1
ATOM 6467 C CA . GLN B 1 298 ? 4.102 37.812 1.39 1 97.19 298 GLN B CA 1
ATOM 6468 C C . GLN B 1 298 ? 3.109 37.844 0.23 1 97.19 298 GLN B C 1
ATOM 6470 O O . GLN B 1 298 ? 2.027 37.25 0.312 1 97.19 298 GLN B O 1
ATOM 6475 N N . SER B 1 299 ? 3.395 38.594 -0.752 1 97.88 299 SER B N 1
ATOM 6476 C CA . SER B 1 299 ? 2.59 38.656 -1.967 1 97.88 299 SER B CA 1
ATOM 6477 C C . SER B 1 299 ? 2.959 37.562 -2.938 1 97.88 299 SER B C 1
ATOM 6479 O O . SER B 1 299 ? 4.109 37.438 -3.369 1 97.88 299 SER B O 1
ATOM 6481 N N . CYS B 1 300 ? 1.958 36.688 -3.27 1 98.31 300 CYS B N 1
ATOM 6482 C CA . CYS B 1 300 ? 2.252 35.5 -4.055 1 98.31 300 CYS B CA 1
ATOM 6483 C C . CYS B 1 300 ? 1.342 35.406 -5.273 1 98.31 300 CYS B C 1
ATOM 6485 O O . CYS B 1 300 ? 0.227 35.938 -5.262 1 98.31 300 CYS B O 1
ATOM 6487 N N . ASP B 1 301 ? 1.861 34.812 -6.293 1 98.56 301 ASP B N 1
ATOM 6488 C CA . ASP B 1 301 ? 1.069 34.344 -7.426 1 98.56 301 ASP B CA 1
ATOM 6489 C C . ASP B 1 301 ? 0.904 32.812 -7.391 1 98.56 301 ASP B C 1
ATOM 6491 O O . ASP B 1 301 ? 1.854 32.094 -7.086 1 98.56 301 ASP B O 1
ATOM 6495 N N . ILE B 1 302 ? -0.31 32.344 -7.57 1 98.5 302 ILE B N 1
ATOM 6496 C CA . ILE B 1 302 ? -0.583 30.922 -7.633 1 98.5 302 ILE B CA 1
ATOM 6497 C C . ILE B 1 302 ? -1.389 30.609 -8.891 1 98.5 302 ILE B C 1
ATOM 6499 O O . ILE B 1 302 ? -2.451 31.188 -9.117 1 98.5 302 ILE B O 1
ATOM 6503 N N . ALA B 1 303 ? -0.872 29.734 -9.703 1 98.25 303 ALA B N 1
ATOM 6504 C CA . ALA B 1 303 ? -1.545 29.281 -10.914 1 98.25 303 ALA B CA 1
ATOM 6505 C C . ALA B 1 303 ? -1.618 27.75 -10.961 1 98.25 303 ALA B C 1
ATOM 6507 O O . ALA B 1 303 ? -0.623 27.062 -10.703 1 98.25 303 ALA B O 1
ATOM 6508 N N . VAL B 1 304 ? -2.789 27.203 -11.164 1 97.81 304 VAL B N 1
ATOM 6509 C CA . VAL B 1 304 ? -3.027 25.766 -11.281 1 97.81 304 VAL B CA 1
ATOM 6510 C C . VAL B 1 304 ? -3.66 25.469 -12.633 1 97.81 304 VAL B C 1
ATOM 6512 O O . VAL B 1 304 ? -4.723 25.984 -12.969 1 97.81 304 VAL B O 1
ATOM 6515 N N . GLN B 1 305 ? -2.988 24.688 -13.461 1 97 305 GLN B N 1
ATOM 6516 C CA . GLN B 1 305 ? -3.496 24.188 -14.734 1 97 305 GLN B CA 1
ATOM 6517 C C . GLN B 1 305 ? -3.201 22.688 -14.898 1 97 305 GLN B C 1
ATOM 6519 O O . GLN B 1 305 ? -2.215 22.328 -15.539 1 97 305 GLN B O 1
ATOM 6524 N N . ILE B 1 306 ? -4.059 21.922 -14.398 1 93.62 306 ILE B N 1
ATOM 6525 C CA . ILE B 1 306 ? -3.936 20.469 -14.492 1 93.62 306 ILE B CA 1
ATOM 6526 C C . ILE B 1 306 ? -5.004 19.922 -15.438 1 93.62 306 ILE B C 1
ATOM 6528 O O . ILE B 1 306 ? -6.184 20.25 -15.305 1 93.62 306 ILE B O 1
ATOM 6532 N N . SER B 1 307 ? -4.68 19.016 -16.5 1 86.75 307 SER B N 1
ATOM 6533 C CA . SER B 1 307 ? -5.613 18.547 -17.516 1 86.75 307 SER B CA 1
ATOM 6534 C C . SER B 1 307 ? -5.793 17.031 -17.438 1 86.75 307 SER B C 1
ATOM 6536 O O . SER B 1 307 ? -6.535 16.438 -18.219 1 86.75 307 SER B O 1
ATOM 6538 N N . ASN B 1 308 ? -5.363 16.391 -16.547 1 76.75 308 ASN B N 1
ATOM 6539 C CA . ASN B 1 308 ? -5.469 14.945 -16.5 1 76.75 308 ASN B CA 1
ATOM 6540 C C . ASN B 1 308 ? -6.844 14.5 -16 1 76.75 308 ASN B C 1
ATOM 6542 O O . ASN B 1 308 ? -7.855 15.117 -16.344 1 76.75 308 ASN B O 1
ATOM 6546 N N . ASP B 1 309 ? -6.984 13.414 -15.297 1 72.56 309 ASP B N 1
ATOM 6547 C CA . ASP B 1 309 ? -8.234 12.742 -14.945 1 72.56 309 ASP B CA 1
ATOM 6548 C C . ASP B 1 309 ? -9.18 13.695 -14.219 1 72.56 309 ASP B C 1
ATOM 6550 O O . ASP B 1 309 ? -10.406 13.586 -14.352 1 72.56 309 ASP B O 1
ATOM 6554 N N . MET B 1 310 ? -8.688 14.734 -13.531 1 86.5 310 MET B N 1
ATOM 6555 C CA . MET B 1 310 ? -9.477 15.766 -12.875 1 86.5 310 MET B CA 1
ATOM 6556 C C . MET B 1 310 ? -8.938 17.156 -13.203 1 86.5 310 MET B C 1
ATOM 6558 O O . MET B 1 310 ? -8.039 17.656 -12.516 1 86.5 310 MET B O 1
ATOM 6562 N N . PRO B 1 311 ? -9.477 17.75 -14.172 1 90.88 311 PRO B N 1
ATOM 6563 C CA . PRO B 1 311 ? -8.938 19.031 -14.609 1 90.88 311 PRO B CA 1
ATOM 6564 C C . PRO B 1 311 ? -9.141 20.141 -13.586 1 90.88 311 PRO B C 1
ATOM 6566 O O . PRO B 1 311 ? -10.234 20.281 -13.016 1 90.88 311 PRO B O 1
ATOM 6569 N N . LEU B 1 312 ? -8.141 20.812 -13.219 1 96.06 312 LEU B N 1
ATOM 6570 C CA . LEU B 1 312 ? -8.156 21.969 -12.312 1 96.06 312 LEU B CA 1
ATOM 6571 C C . LEU B 1 312 ? -7.574 23.203 -12.992 1 96.06 312 LEU B C 1
ATOM 6573 O O . LEU B 1 312 ? -6.598 23.109 -13.734 1 96.06 312 LEU B O 1
ATOM 6577 N N . SER B 1 313 ? -8.258 24.312 -12.82 1 96.62 313 SER B N 1
ATOM 6578 C CA . SER B 1 313 ? -7.77 25.562 -13.391 1 96.62 313 SER B CA 1
ATOM 6579 C C . SER B 1 313 ? -8.047 26.734 -12.461 1 96.62 313 SER B C 1
ATOM 6581 O O . SER B 1 313 ? -9.156 26.875 -11.938 1 96.62 313 SER B O 1
ATOM 6583 N N . MET B 1 314 ? -6.984 27.547 -12.195 1 97.69 314 MET B N 1
ATOM 6584 C CA . MET B 1 314 ? -7.066 28.766 -11.391 1 97.69 314 MET B CA 1
ATOM 6585 C C . MET B 1 314 ? -5.828 29.625 -11.586 1 97.69 314 MET B C 1
ATOM 6587 O O . MET B 1 314 ? -4.719 29.109 -11.742 1 97.69 314 MET B O 1
ATOM 6591 N N . GLU B 1 315 ? -6.004 30.891 -11.672 1 97.94 315 GLU B N 1
ATOM 6592 C CA . GLU B 1 315 ? -4.895 31.844 -11.711 1 97.94 315 GLU B CA 1
ATOM 6593 C C . GLU B 1 315 ? -5.156 33.031 -10.805 1 97.94 315 GLU B C 1
ATOM 6595 O O . GLU B 1 315 ? -6.074 33.844 -11.055 1 97.94 315 GLU B O 1
ATOM 6600 N N . LEU B 1 316 ? -4.438 33.156 -9.773 1 98.44 316 LEU B N 1
ATOM 6601 C CA . LEU B 1 316 ? -4.547 34.25 -8.812 1 98.44 316 LEU B CA 1
ATOM 6602 C C . LEU B 1 316 ? -3.227 35 -8.711 1 98.44 316 LEU B C 1
ATOM 6604 O O . LEU B 1 316 ? -2.164 34.406 -8.562 1 98.44 316 LEU B O 1
ATOM 6608 N N . HIS B 1 317 ? -3.311 36.281 -8.781 1 97.94 317 HIS B N 1
ATOM 6609 C CA . HIS B 1 317 ? -2.129 37.125 -8.688 1 97.94 317 HIS B CA 1
ATOM 6610 C C . HIS B 1 317 ? -2.164 38 -7.426 1 97.94 317 HIS B C 1
ATOM 6612 O O . HIS B 1 317 ? -3.242 38.344 -6.941 1 97.94 317 HIS B O 1
ATOM 6618 N N . ASP B 1 318 ? -1.045 38.188 -6.848 1 97.69 318 ASP B N 1
ATOM 6619 C CA . ASP B 1 318 ? -0.831 39.125 -5.754 1 97.69 318 ASP B CA 1
ATOM 6620 C C . ASP B 1 318 ? -1.693 38.781 -4.547 1 97.69 318 ASP B C 1
ATOM 6622 O O . ASP B 1 318 ? -2.41 39.625 -4.016 1 97.69 318 ASP B O 1
ATOM 6626 N N . ILE B 1 319 ? -1.661 37.531 -4.285 1 98.25 319 ILE B N 1
ATOM 6627 C CA . ILE B 1 319 ? -2.32 37.062 -3.066 1 98.25 319 ILE B CA 1
ATOM 6628 C C . ILE B 1 319 ? -1.468 37.438 -1.854 1 98.25 319 ILE B C 1
ATOM 6630 O O . ILE B 1 319 ? -0.301 37.031 -1.769 1 98.25 319 ILE B O 1
ATOM 6634 N N . LYS B 1 320 ? -2.037 38.125 -0.898 1 98 320 LYS B N 1
ATOM 6635 C CA . LYS B 1 320 ? -1.298 38.531 0.295 1 98 320 LYS B CA 1
ATOM 6636 C C . LYS B 1 320 ? -1.461 37.5 1.415 1 98 320 LYS B C 1
ATOM 6638 O O . LYS B 1 320 ? -2.414 37.594 2.191 1 98 320 LYS B O 1
ATOM 6643 N N . LEU B 1 321 ? -0.537 36.656 1.465 1 98.12 321 LEU B N 1
ATOM 6644 C CA . LEU B 1 321 ? -0.557 35.656 2.527 1 98.12 321 LEU B CA 1
ATOM 6645 C C . LEU B 1 321 ? 0.029 36.219 3.816 1 98.12 321 LEU B C 1
ATOM 6647 O O . LEU B 1 321 ? 1.133 36.75 3.812 1 98.12 321 LEU B O 1
ATOM 6651 N N . GLN B 1 322 ? -0.677 36.031 4.891 1 96.19 322 GLN B N 1
ATOM 6652 C CA . GLN B 1 322 ? -0.186 36.469 6.191 1 96.19 322 GLN B CA 1
ATOM 6653 C C . GLN B 1 322 ? 0.765 35.438 6.797 1 96.19 322 GLN B C 1
ATOM 6655 O O . GLN B 1 322 ? 1.589 35.75 7.652 1 96.19 322 GLN B O 1
ATOM 6660 N N . LEU B 1 323 ? 0.558 34.156 6.406 1 96.88 323 LEU B N 1
ATOM 6661 C CA . LEU B 1 323 ? 1.517 33.125 6.785 1 96.88 323 LEU B CA 1
ATOM 6662 C C . LEU B 1 323 ? 2.74 33.188 5.879 1 96.88 323 LEU B C 1
ATOM 6664 O O . LEU B 1 323 ? 2.617 33.062 4.656 1 96.88 323 LEU B O 1
ATOM 6668 N N . LEU B 1 324 ? 3.885 33.25 6.48 1 96.88 324 LEU B N 1
ATOM 6669 C CA . LEU B 1 324 ? 5.094 33.594 5.746 1 96.88 324 LEU B CA 1
ATOM 6670 C C . LEU B 1 324 ? 5.91 32.375 5.41 1 96.88 324 LEU B C 1
ATOM 6672 O O . LEU B 1 324 ? 5.863 31.359 6.137 1 96.88 324 LEU B O 1
ATOM 6676 N N . GLY B 1 325 ? 6.676 32.438 4.293 1 96.06 325 GLY B N 1
ATOM 6677 C CA . GLY B 1 325 ? 7.637 31.422 3.912 1 96.06 325 GLY B CA 1
ATOM 6678 C C . GLY B 1 325 ? 7.176 30.562 2.746 1 96.06 325 GLY B C 1
ATOM 6679 O O . GLY B 1 325 ? 5.973 30.438 2.5 1 96.06 325 GLY B O 1
ATOM 6680 N N . ASP B 1 326 ? 8.125 29.922 2.078 1 96.19 326 ASP B N 1
ATOM 6681 C CA . ASP B 1 326 ? 7.832 29.047 0.943 1 96.19 326 ASP B CA 1
ATOM 6682 C C . ASP B 1 326 ? 6.969 27.875 1.368 1 96.19 326 ASP B C 1
ATOM 6684 O O . ASP B 1 326 ? 6.121 27.406 0.604 1 96.19 326 ASP B O 1
ATOM 6688 N N . HIS B 1 327 ? 7.227 27.375 2.545 1 96.38 327 HIS B N 1
ATOM 6689 C CA . HIS B 1 327 ? 6.457 26.234 3.035 1 96.38 327 HIS B CA 1
ATOM 6690 C C . HIS B 1 327 ? 4.984 26.609 3.199 1 96.38 327 HIS B C 1
ATOM 6692 O O . HIS B 1 327 ? 4.105 25.781 2.924 1 96.38 327 HIS B O 1
ATOM 6698 N N . GLN B 1 328 ? 4.691 27.797 3.652 1 97.69 328 GLN B N 1
ATOM 6699 C CA . GLN B 1 328 ? 3.305 28.219 3.814 1 97.69 328 GLN B CA 1
ATOM 6700 C C . GLN B 1 328 ? 2.652 28.5 2.465 1 97.69 328 GLN B C 1
ATOM 6702 O O . GLN B 1 328 ? 1.452 28.281 2.291 1 97.69 328 GLN B O 1
ATOM 6707 N N . ARG B 1 329 ? 3.441 29.031 1.511 1 98 329 ARG B N 1
ATOM 6708 C CA . ARG B 1 329 ? 2.934 29.156 0.148 1 98 329 ARG B CA 1
ATOM 6709 C C . ARG B 1 329 ? 2.551 27.797 -0.417 1 98 329 ARG B C 1
ATOM 6711 O O . ARG B 1 329 ? 1.502 27.656 -1.05 1 98 329 ARG B O 1
ATOM 6718 N N . GLN B 1 330 ? 3.395 26.812 -0.127 1 98.06 330 GLN B N 1
ATOM 6719 C CA . GLN B 1 330 ? 3.109 25.469 -0.578 1 98.06 330 GLN B CA 1
ATOM 6720 C C . GLN B 1 330 ? 1.842 24.922 0.078 1 98.06 330 GLN B C 1
ATOM 6722 O O . GLN B 1 330 ? 1.055 24.219 -0.563 1 98.06 330 GLN B O 1
ATOM 6727 N N . ASN B 1 331 ? 1.677 25.172 1.359 1 98.5 331 ASN B N 1
ATOM 6728 C CA . ASN B 1 331 ? 0.441 24.797 2.037 1 98.5 331 ASN B CA 1
ATOM 6729 C C . ASN B 1 331 ? -0.773 25.469 1.408 1 98.5 331 ASN B C 1
ATOM 6731 O O . ASN B 1 331 ? -1.834 24.859 1.278 1 98.5 331 ASN B O 1
ATOM 6735 N N . ALA B 1 332 ? -0.608 26.734 1.059 1 98.75 332 ALA B N 1
ATOM 6736 C CA . ALA B 1 332 ? -1.675 27.469 0.394 1 98.75 332 ALA B CA 1
ATOM 6737 C C . ALA B 1 332 ? -2.029 26.844 -0.949 1 98.75 332 ALA B C 1
ATOM 6739 O O . ALA B 1 332 ? -3.207 26.734 -1.299 1 98.75 332 ALA B O 1
ATOM 6740 N N . VAL B 1 333 ? -1.009 26.469 -1.703 1 98.81 333 VAL B N 1
ATOM 6741 C CA . VAL B 1 333 ? -1.209 25.812 -2.984 1 98.81 333 VAL B CA 1
ATOM 6742 C C . VAL B 1 333 ? -1.957 24.484 -2.77 1 98.81 333 VAL B C 1
ATOM 6744 O O . VAL B 1 333 ? -2.896 24.172 -3.504 1 98.81 333 VAL B O 1
ATOM 6747 N N . THR B 1 334 ? -1.545 23.75 -1.794 1 98.81 334 THR B N 1
ATOM 6748 C CA . THR B 1 334 ? -2.178 22.469 -1.475 1 98.81 334 THR B CA 1
ATOM 6749 C C . THR B 1 334 ? -3.65 22.672 -1.126 1 98.81 334 THR B C 1
ATOM 6751 O O . THR B 1 334 ? -4.512 21.922 -1.595 1 98.81 334 THR B O 1
ATOM 6754 N N . ALA B 1 335 ? -3.922 23.656 -0.32 1 98.88 335 ALA B N 1
ATOM 6755 C CA . ALA B 1 335 ? -5.297 23.984 0.039 1 98.88 335 ALA B CA 1
ATOM 6756 C C . ALA B 1 335 ? -6.102 24.391 -1.191 1 98.88 335 ALA B C 1
ATOM 6758 O O . ALA B 1 335 ? -7.266 24.016 -1.337 1 98.88 335 ALA B O 1
ATOM 6759 N N . SER B 1 336 ? -5.508 25.188 -2.074 1 98.88 336 SER B N 1
ATOM 6760 C CA . SER B 1 336 ? -6.168 25.625 -3.297 1 98.88 336 SER B CA 1
ATOM 6761 C C . SER B 1 336 ? -6.516 24.453 -4.195 1 98.88 336 SER B C 1
ATOM 6763 O O . SER B 1 336 ? -7.625 24.375 -4.734 1 98.88 336 SER B O 1
ATOM 6765 N N . CYS B 1 337 ? -5.535 23.531 -4.324 1 98.56 337 CYS B N 1
ATOM 6766 C CA . CYS B 1 337 ? -5.789 22.344 -5.117 1 98.56 337 CYS B CA 1
ATOM 6767 C C . CYS B 1 337 ? -6.945 21.531 -4.535 1 98.56 337 CYS B C 1
ATOM 6769 O O . CYS B 1 337 ? -7.758 20.984 -5.277 1 98.56 337 CYS B O 1
ATOM 6771 N N . THR B 1 338 ? -6.98 21.469 -3.234 1 98.81 338 THR B N 1
ATOM 6772 C CA . THR B 1 338 ? -8.062 20.75 -2.568 1 98.81 338 THR B CA 1
ATOM 6773 C C . THR B 1 338 ? -9.406 21.422 -2.855 1 98.81 338 THR B C 1
ATOM 6775 O O . THR B 1 338 ? -10.391 20.75 -3.168 1 98.81 338 THR B O 1
ATOM 6778 N N . ALA B 1 339 ? -9.445 22.734 -2.727 1 98.81 339 ALA B N 1
ATOM 6779 C CA . ALA B 1 339 ? -10.656 23.5 -3.018 1 98.81 339 ALA B CA 1
ATOM 6780 C C . ALA B 1 339 ? -11.109 23.281 -4.461 1 98.81 339 ALA B C 1
ATOM 6782 O O . ALA B 1 339 ? -12.297 23.109 -4.723 1 98.81 339 ALA B O 1
ATOM 6783 N N . LEU B 1 340 ? -10.188 23.328 -5.395 1 98.62 340 LEU B N 1
ATOM 6784 C CA . LEU B 1 340 ? -10.5 23.109 -6.805 1 98.62 340 LEU B CA 1
ATOM 6785 C C . LEU B 1 340 ? -11.016 21.703 -7.047 1 98.62 340 LEU B C 1
ATOM 6787 O O . LEU B 1 340 ? -11.914 21.5 -7.871 1 98.62 340 LEU B O 1
ATOM 6791 N N . CYS B 1 341 ? -10.414 20.75 -6.352 1 98.12 341 CYS B N 1
ATOM 6792 C CA . CYS B 1 341 ? -10.898 19.375 -6.438 1 98.12 341 CYS B CA 1
ATOM 6793 C C . CYS B 1 341 ? -12.352 19.281 -5.988 1 98.12 341 CYS B C 1
ATOM 6795 O O . CYS B 1 341 ? -13.172 18.656 -6.664 1 98.12 341 CYS B O 1
ATOM 6797 N N . LEU B 1 342 ? -12.641 19.922 -4.844 1 98.44 342 LEU B N 1
ATOM 6798 C CA . LEU B 1 342 ? -14.016 19.938 -4.344 1 98.44 342 LEU B CA 1
ATOM 6799 C C . LEU B 1 342 ? -14.953 20.594 -5.344 1 98.44 342 LEU B C 1
ATOM 6801 O O . LEU B 1 342 ? -16.078 20.141 -5.539 1 98.44 342 LEU B O 1
ATOM 6805 N N . ARG B 1 343 ? -14.484 21.656 -5.949 1 97.88 343 ARG B N 1
ATOM 6806 C CA . ARG B 1 343 ? -15.258 22.328 -6.992 1 97.88 343 ARG B CA 1
ATOM 6807 C C . ARG B 1 343 ? -15.594 21.359 -8.125 1 97.88 343 ARG B C 1
ATOM 6809 O O . ARG B 1 343 ? -16.734 21.312 -8.586 1 97.88 343 ARG B O 1
ATOM 6816 N N . GLU B 1 344 ? -14.609 20.609 -8.594 1 96.44 344 GLU B N 1
ATOM 6817 C CA . GLU B 1 344 ? -14.797 19.641 -9.672 1 96.44 344 GLU B CA 1
ATOM 6818 C C . GLU B 1 344 ? -15.758 18.531 -9.266 1 96.44 344 GLU B C 1
ATOM 6820 O O . GLU B 1 344 ? -16.406 17.922 -10.117 1 96.44 344 GLU B O 1
ATOM 6825 N N . LEU B 1 345 ? -15.805 18.312 -7.965 1 95.88 345 LEU B N 1
ATOM 6826 C CA . LEU B 1 345 ? -16.703 17.297 -7.449 1 95.88 345 LEU B CA 1
ATOM 6827 C C . LEU B 1 345 ? -18.125 17.828 -7.336 1 95.88 345 LEU B C 1
ATOM 6829 O O . LEU B 1 345 ? -19.047 17.094 -6.93 1 95.88 345 LEU B O 1
ATOM 6833 N N . GLY B 1 346 ? -18.328 19.094 -7.57 1 95.88 346 GLY B N 1
ATOM 6834 C CA . GLY B 1 346 ? -19.672 19.625 -7.668 1 95.88 346 GLY B CA 1
ATOM 6835 C C . GLY B 1 346 ? -19.969 20.688 -6.629 1 95.88 346 GLY B C 1
ATOM 6836 O O . GLY B 1 346 ? -21.047 21.281 -6.633 1 95.88 346 GLY B O 1
ATOM 6837 N N . TRP B 1 347 ? -19.062 21.031 -5.73 1 96.94 347 TRP B N 1
ATOM 6838 C CA . TRP B 1 347 ? -19.266 22.078 -4.727 1 96.94 347 TRP B CA 1
ATOM 6839 C C . TRP B 1 347 ? -18.984 23.453 -5.309 1 96.94 347 TRP B C 1
ATOM 6841 O O . TRP B 1 347 ? -18.094 23.609 -6.152 1 96.94 347 TRP B O 1
ATOM 6851 N N . ASN B 1 348 ? -19.75 24.328 -4.859 1 97.38 348 ASN B N 1
ATOM 6852 C CA . ASN B 1 348 ? -19.547 25.703 -5.309 1 97.38 348 ASN B CA 1
ATOM 6853 C C . ASN B 1 348 ? -18.391 26.359 -4.547 1 97.38 348 ASN B C 1
ATOM 6855 O O . ASN B 1 348 ? -18.484 26.578 -3.336 1 97.38 348 ASN B O 1
ATOM 6859 N N . ILE B 1 349 ? -17.297 26.672 -5.246 1 98.38 349 ILE B N 1
ATOM 6860 C CA . ILE B 1 349 ? -16.141 27.359 -4.684 1 98.38 349 ILE B CA 1
ATOM 6861 C C . ILE B 1 349 ? -15.555 28.312 -5.727 1 98.38 349 ILE B C 1
ATOM 6863 O O . ILE B 1 349 ? -15 27.859 -6.73 1 98.38 349 ILE B O 1
ATOM 6867 N N . SER B 1 350 ? -15.617 29.562 -5.516 1 98.5 350 SER B N 1
ATOM 6868 C CA . SER B 1 350 ? -15.18 30.562 -6.492 1 98.5 350 SER B CA 1
ATOM 6869 C C . SER B 1 350 ? -13.703 30.922 -6.297 1 98.5 350 SER B C 1
ATOM 6871 O O . SER B 1 350 ? -13.148 30.688 -5.223 1 98.5 350 SER B O 1
ATOM 6873 N N . ASP B 1 351 ? -13.125 31.484 -7.352 1 98.5 351 ASP B N 1
ATOM 6874 C CA . ASP B 1 351 ? -11.766 32 -7.238 1 98.5 351 ASP B CA 1
ATOM 6875 C C . ASP B 1 351 ? -11.695 33.125 -6.199 1 98.5 351 ASP B C 1
ATOM 6877 O O . ASP B 1 351 ? -10.688 33.25 -5.496 1 98.5 351 ASP B O 1
ATOM 6881 N N . ALA B 1 352 ? -12.75 33.875 -6.141 1 98.5 352 ALA B N 1
ATOM 6882 C CA . ALA B 1 352 ? -12.812 34.969 -5.18 1 98.5 352 ALA B CA 1
ATOM 6883 C C . ALA B 1 352 ? -12.758 34.438 -3.748 1 98.5 352 ALA B C 1
ATOM 6885 O O . ALA B 1 352 ? -12.102 35.031 -2.891 1 98.5 352 ALA B O 1
ATOM 6886 N N . SER B 1 353 ? -13.477 33.375 -3.473 1 98.38 353 SER B N 1
ATOM 6887 C CA . SER B 1 353 ? -13.469 32.781 -2.133 1 98.38 353 SER B CA 1
ATOM 6888 C C . SER B 1 353 ? -12.109 32.188 -1.808 1 98.38 353 SER B C 1
ATOM 6890 O O . SER B 1 353 ? -11.664 32.219 -0.657 1 98.38 353 SER B O 1
ATOM 6892 N N . ILE B 1 354 ? -11.469 31.578 -2.838 1 98.81 354 ILE B N 1
ATOM 6893 C CA . ILE B 1 354 ? -10.133 31.031 -2.627 1 98.81 354 ILE B CA 1
ATOM 6894 C C . ILE B 1 354 ? -9.172 32.156 -2.268 1 98.81 354 ILE B C 1
ATOM 6896 O O . ILE B 1 354 ? -8.438 32.062 -1.28 1 98.81 354 ILE B O 1
ATOM 6900 N N . ARG B 1 355 ? -9.211 33.25 -3.029 1 98.75 355 ARG B N 1
ATOM 6901 C CA . ARG B 1 355 ? -8.359 34.406 -2.742 1 98.75 355 ARG B CA 1
ATOM 6902 C C . ARG B 1 355 ? -8.609 34.938 -1.336 1 98.75 355 ARG B C 1
ATOM 6904 O O . ARG B 1 355 ? -7.676 35.094 -0.548 1 98.75 355 ARG B O 1
ATOM 6911 N N . ALA B 1 356 ? -9.867 35.156 -1.021 1 98.5 356 ALA B N 1
ATOM 6912 C CA . ALA B 1 356 ? -10.227 35.75 0.266 1 98.5 356 ALA B CA 1
ATOM 6913 C C . ALA B 1 356 ? -9.82 34.844 1.419 1 98.5 356 ALA B C 1
ATOM 6915 O O . ALA B 1 356 ? -9.328 35.312 2.447 1 98.5 356 ALA B O 1
ATOM 6916 N N . GLY B 1 357 ? -10.109 33.562 1.231 1 98.38 357 GLY B N 1
ATOM 6917 C CA . GLY B 1 357 ? -9.758 32.594 2.26 1 98.38 357 GLY B CA 1
ATOM 6918 C C . GLY B 1 357 ? -8.266 32.531 2.527 1 98.38 357 GLY B C 1
ATOM 6919 O O . GLY B 1 357 ? -7.84 32.469 3.682 1 98.38 357 GLY B O 1
ATOM 6920 N N . LEU B 1 358 ? -7.453 32.531 1.477 1 98.69 358 LEU B N 1
ATOM 6921 C CA . LEU B 1 358 ? -6 32.5 1.614 1 98.69 358 LEU B CA 1
ATOM 6922 C C . LEU B 1 358 ? -5.492 33.75 2.324 1 98.69 358 LEU B C 1
ATOM 6924 O O . LEU B 1 358 ? -4.664 33.656 3.232 1 98.69 358 LEU B O 1
ATOM 6928 N N . GLU B 1 359 ? -6.023 34.906 1.972 1 98.12 359 GLU B N 1
ATOM 6929 C CA . GLU B 1 359 ? -5.547 36.188 2.494 1 98.12 359 GLU B CA 1
ATOM 6930 C C . GLU B 1 359 ? -5.969 36.375 3.949 1 98.12 359 GLU B C 1
ATOM 6932 O O . GLU B 1 359 ? -5.25 37 4.73 1 98.12 359 GLU B O 1
ATOM 6937 N N . LYS B 1 360 ? -7.035 35.781 4.355 1 95.56 360 LYS B N 1
ATOM 6938 C CA . LYS B 1 360 ? -7.59 35.969 5.691 1 95.56 360 LYS B CA 1
ATOM 6939 C C . LYS B 1 360 ? -6.949 35 6.695 1 95.56 360 LYS B C 1
ATOM 6941 O O . LYS B 1 360 ? -7.059 35.219 7.906 1 95.56 360 LYS B O 1
ATOM 6946 N N . THR B 1 361 ? -6.293 34.031 6.25 1 96.62 361 THR B N 1
ATOM 6947 C CA . THR B 1 361 ? -5.82 32.969 7.105 1 96.62 361 THR B CA 1
ATOM 6948 C C . THR B 1 361 ? -4.676 33.438 7.996 1 96.62 361 THR B C 1
ATOM 6950 O O . THR B 1 361 ? -3.693 34 7.508 1 96.62 361 THR B O 1
ATOM 6953 N N . GLN B 1 362 ? -4.875 33.219 9.281 1 92.44 362 GLN B N 1
ATOM 6954 C CA . GLN B 1 362 ? -3.857 33.469 10.297 1 92.44 362 GLN B CA 1
ATOM 6955 C C . GLN B 1 362 ? -3.734 32.281 11.25 1 92.44 362 GLN B C 1
ATOM 6957 O O . GLN B 1 362 ? -4.723 31.594 11.531 1 92.44 362 GLN B O 1
ATOM 6962 N N . LEU B 1 363 ? -2.59 32.031 11.625 1 92.81 363 LEU B N 1
ATOM 6963 C CA . LEU B 1 363 ? -2.307 30.984 12.594 1 92.81 363 LEU B CA 1
ATOM 6964 C C . LEU B 1 363 ? -1.22 31.438 13.57 1 92.81 363 LEU B C 1
ATOM 6966 O O . LEU B 1 363 ? -0.094 31.719 13.156 1 92.81 363 LEU B O 1
ATOM 6970 N N . LEU B 1 364 ? -1.541 31.422 14.781 1 91.56 364 LEU B N 1
ATOM 6971 C CA . LEU B 1 364 ? -0.597 31.875 15.797 1 91.56 364 LEU B CA 1
ATOM 6972 C C . LEU B 1 364 ? 0.599 30.938 15.891 1 91.56 364 LEU B C 1
ATOM 6974 O O . LEU B 1 364 ? 0.446 29.719 15.773 1 91.56 364 LEU B O 1
ATOM 6978 N N . GLY B 1 365 ? 1.671 31.516 16.094 1 93.19 365 GLY B N 1
ATOM 6979 C CA . GLY B 1 365 ? 2.871 30.766 16.406 1 93.19 365 GLY B CA 1
ATOM 6980 C C . GLY B 1 365 ? 3.551 30.203 15.172 1 93.19 365 GLY B C 1
ATOM 6981 O O . GLY B 1 365 ? 4.453 29.359 15.281 1 93.19 365 GLY B O 1
ATOM 6982 N N . ARG B 1 366 ? 3.066 30.516 14.016 1 94 366 ARG B N 1
ATOM 6983 C CA . ARG B 1 366 ? 3.701 30.141 12.75 1 94 366 ARG B CA 1
ATOM 6984 C C . ARG B 1 366 ? 4.363 31.344 12.094 1 94 366 ARG B C 1
ATOM 6986 O O . ARG B 1 366 ? 3.709 32.125 11.375 1 94 366 ARG B O 1
ATOM 6993 N N . SER B 1 367 ? 5.664 31.422 12.258 1 93.19 367 SER B N 1
ATOM 6994 C CA . SER B 1 367 ? 6.426 32.594 11.797 1 93.19 367 SER B CA 1
ATOM 6995 C C . SER B 1 367 ? 5.695 33.875 12.109 1 93.19 367 SER B C 1
ATOM 6997 O O . SER B 1 367 ? 5.5 34.719 11.219 1 93.19 367 SER B O 1
ATOM 6999 N N . GLN B 1 368 ? 5.332 34.031 13.289 1 94.19 368 GLN B N 1
ATOM 7000 C CA . GLN B 1 368 ? 4.52 35.156 13.727 1 94.19 368 GLN B CA 1
ATOM 7001 C C . GLN B 1 368 ? 5.395 36.312 14.227 1 94.19 368 GLN B C 1
ATOM 7003 O O . GLN B 1 368 ? 6.109 36.156 15.219 1 94.19 368 GLN B O 1
ATOM 7008 N N . PHE B 1 369 ? 5.379 37.438 13.539 1 94.19 369 PHE B N 1
ATOM 7009 C CA . PHE B 1 369 ? 6.031 38.656 13.992 1 94.19 369 PHE B CA 1
ATOM 7010 C C . PHE B 1 369 ? 5.117 39.438 14.914 1 94.19 369 PHE B C 1
ATOM 7012 O O . PHE B 1 369 ? 3.953 39.688 14.586 1 94.19 369 PHE B O 1
ATOM 7019 N N . LEU B 1 370 ? 5.621 39.781 16.031 1 92.12 370 LEU B N 1
ATOM 7020 C CA . LEU B 1 370 ? 4.84 40.594 16.969 1 92.12 370 LEU B CA 1
ATOM 7021 C C . LEU B 1 370 ? 4.918 42.062 16.625 1 92.12 370 LEU B C 1
ATOM 7023 O O . LEU B 1 370 ? 5.945 42.562 16.141 1 92.12 370 LEU B O 1
ATOM 7027 N N . THR B 1 371 ? 3.869 42.781 16.844 1 88.94 371 THR B N 1
ATOM 7028 C CA . THR B 1 371 ? 3.838 44.219 16.625 1 88.94 371 THR B CA 1
ATOM 7029 C C . THR B 1 371 ? 4.621 44.969 17.703 1 88.94 371 THR B C 1
ATOM 7031 O O . THR B 1 371 ? 4.969 44.375 18.734 1 88.94 371 THR B O 1
ATOM 7034 N N . HIS B 1 372 ? 4.785 46.219 17.438 1 87.25 372 HIS B N 1
ATOM 7035 C CA . HIS B 1 372 ? 5.473 47.062 18.422 1 87.25 372 HIS B CA 1
ATOM 7036 C C . HIS B 1 372 ? 4.691 47.156 19.734 1 87.25 372 HIS B C 1
ATOM 7038 O O . HIS B 1 372 ? 5.281 47.188 20.812 1 87.25 372 HIS B O 1
ATOM 7044 N N . ASP B 1 373 ? 3.395 47.156 19.578 1 86.62 373 ASP B N 1
ATOM 7045 C CA . ASP B 1 373 ? 2.541 47.188 20.766 1 86.62 373 ASP B CA 1
ATOM 7046 C C . ASP B 1 373 ? 2.668 45.906 21.578 1 86.62 373 ASP B C 1
ATOM 7048 O O . ASP B 1 373 ? 2.738 45.938 22.812 1 86.62 373 ASP B O 1
ATOM 7052 N N . GLU B 1 374 ? 2.678 44.875 20.906 1 88.75 374 GLU B N 1
ATOM 7053 C CA . GLU B 1 374 ? 2.828 43.594 21.562 1 88.75 374 GLU B CA 1
ATOM 7054 C C . GLU B 1 374 ? 4.195 43.469 22.234 1 88.75 374 GLU B C 1
ATOM 7056 O O . GLU B 1 374 ? 4.309 42.938 23.344 1 88.75 374 GLU B O 1
ATOM 7061 N N . ALA B 1 375 ? 5.195 43.906 21.562 1 87.62 375 ALA B N 1
ATOM 7062 C CA . ALA B 1 375 ? 6.551 43.875 22.094 1 87.62 375 ALA B CA 1
ATOM 7063 C C . ALA B 1 375 ? 6.66 44.719 23.359 1 87.62 375 ALA B C 1
ATOM 7065 O O . ALA B 1 375 ? 7.367 44.375 24.297 1 87.62 375 ALA B O 1
ATOM 7066 N N . SER B 1 376 ? 5.953 45.781 23.328 1 86.25 376 SER B N 1
ATOM 7067 C CA . SER B 1 376 ? 5.965 46.688 24.484 1 86.25 376 SER B CA 1
ATOM 7068 C C . SER B 1 376 ? 5.34 46.031 25.703 1 86.25 376 SER B C 1
ATOM 7070 O O . SER B 1 376 ? 5.77 46.25 26.828 1 86.25 376 SER B O 1
ATOM 7072 N N . VAL B 1 377 ? 4.355 45.25 25.438 1 86.69 377 VAL B N 1
ATOM 7073 C CA . VAL B 1 377 ? 3.697 44.531 26.516 1 86.69 377 VAL B CA 1
ATOM 7074 C C . VAL B 1 377 ? 4.68 43.531 27.141 1 86.69 377 VAL B C 1
ATOM 7076 O O . VAL B 1 377 ? 4.613 43.281 28.344 1 86.69 377 VAL B O 1
ATOM 7079 N N . LEU B 1 378 ? 5.594 43.062 26.375 1 87.56 378 LEU B N 1
ATOM 7080 C CA . LEU B 1 378 ? 6.59 42.125 26.859 1 87.56 378 LEU B CA 1
ATOM 7081 C C . LEU B 1 378 ? 7.758 42.844 27.531 1 87.56 378 LEU B C 1
ATOM 7083 O O . LEU B 1 378 ? 8.703 42.219 28 1 87.56 378 LEU B O 1
ATOM 7087 N N . GLY B 1 379 ? 7.727 44.125 27.547 1 80.38 379 GLY B N 1
ATOM 7088 C CA . GLY B 1 379 ? 8.719 44.938 28.25 1 80.38 379 GLY B CA 1
ATOM 7089 C C . GLY B 1 379 ? 9.914 45.281 27.391 1 80.38 379 GLY B C 1
ATOM 7090 O O . GLY B 1 379 ? 10.984 45.594 27.906 1 80.38 379 GLY B O 1
ATOM 7091 N N . LEU B 1 380 ? 9.742 45.094 26.172 1 82.19 380 LEU B N 1
ATOM 7092 C CA . LEU B 1 380 ? 10.867 45.375 25.281 1 82.19 380 LEU B CA 1
ATOM 7093 C C . LEU B 1 380 ? 10.758 46.781 24.719 1 82.19 380 LEU B C 1
ATOM 7095 O O . LEU B 1 380 ? 9.664 47.344 24.625 1 82.19 380 LEU B O 1
ATOM 7099 N N . ASP B 1 381 ? 11.938 47.375 24.578 1 69.06 381 ASP B N 1
ATOM 7100 C CA . ASP B 1 381 ? 11.969 48.719 24.016 1 69.06 381 ASP B CA 1
ATOM 7101 C C . ASP B 1 381 ? 11.594 48.719 22.531 1 69.06 381 ASP B C 1
ATOM 7103 O O . ASP B 1 381 ? 11.578 47.656 21.891 1 69.06 381 ASP B O 1
ATOM 7107 N N . ARG B 1 382 ? 11.141 49.75 21.984 1 66.56 382 ARG B N 1
ATOM 7108 C CA . ARG B 1 382 ? 10.508 49.938 20.688 1 66.56 382 ARG B CA 1
ATOM 7109 C C . ARG B 1 382 ? 11.453 49.531 19.562 1 66.56 382 ARG B C 1
ATOM 7111 O O . ARG B 1 382 ? 11.047 49.406 18.406 1 66.56 382 ARG B O 1
ATOM 7118 N N . SER B 1 383 ? 12.578 49 19.859 1 70 383 SER B N 1
ATOM 7119 C CA . SER B 1 383 ? 13.508 48.875 18.734 1 70 383 SER B CA 1
ATOM 7120 C C . SER B 1 383 ? 13.633 47.406 18.312 1 70 383 SER B C 1
ATOM 7122 O O . SER B 1 383 ? 14.039 47.125 17.172 1 70 383 SER B O 1
ATOM 7124 N N . SER B 1 384 ? 13.227 46.5 19.031 1 80 384 SER B N 1
ATOM 7125 C CA . SER B 1 384 ? 13.469 45.094 18.703 1 80 384 SER B CA 1
ATOM 7126 C C . SER B 1 384 ? 12.234 44.469 18.047 1 80 384 SER B C 1
ATOM 7128 O O . SER B 1 384 ? 11.109 44.75 18.453 1 80 384 SER B O 1
ATOM 7130 N N . THR B 1 385 ? 12.438 43.719 17 1 89.12 385 THR B N 1
ATOM 7131 C CA . THR B 1 385 ? 11.398 42.906 16.375 1 89.12 385 THR B CA 1
ATOM 7132 C C . THR B 1 385 ? 11.406 41.5 16.953 1 89.12 385 THR B C 1
ATOM 7134 O O . THR B 1 385 ? 12.469 40.938 17.203 1 89.12 385 THR B O 1
ATOM 7137 N N . ILE B 1 386 ? 10.227 40.969 17.234 1 93.44 386 ILE B N 1
ATOM 7138 C CA . ILE B 1 386 ? 10.133 39.625 17.812 1 93.44 386 ILE B CA 1
ATOM 7139 C C . ILE B 1 386 ? 9.445 38.688 16.828 1 93.44 386 ILE B C 1
ATOM 7141 O O . ILE B 1 386 ? 8.398 39.031 16.266 1 93.44 386 ILE B O 1
ATOM 7145 N N . LEU B 1 387 ? 10.062 37.562 16.594 1 96 387 LEU B N 1
ATOM 7146 C CA . LEU B 1 387 ? 9.508 36.5 15.805 1 96 387 LEU B CA 1
ATOM 7147 C C . LEU B 1 387 ? 9.305 35.25 16.656 1 96 387 LEU B C 1
ATOM 7149 O O . LEU B 1 387 ? 10.234 34.781 17.328 1 96 387 LEU B O 1
ATOM 7153 N N . ILE B 1 388 ? 8.086 34.688 16.688 1 95.94 388 ILE B N 1
ATOM 7154 C CA . ILE B 1 388 ? 7.824 33.438 17.406 1 95.94 388 ILE B CA 1
ATOM 7155 C C . ILE B 1 388 ? 7.406 32.375 16.406 1 95.94 388 ILE B C 1
ATOM 7157 O O . ILE B 1 388 ? 6.586 32.625 15.523 1 95.94 388 ILE B O 1
ATOM 7161 N N . ASP B 1 389 ? 7.996 31.203 16.531 1 97.06 389 ASP B N 1
ATOM 7162 C CA . ASP B 1 389 ? 7.734 30.109 15.609 1 97.06 389 ASP B CA 1
ATOM 7163 C C . ASP B 1 389 ? 7.887 28.766 16.312 1 97.06 389 ASP B C 1
ATOM 7165 O O . ASP B 1 389 ? 8.797 28.562 17.125 1 97.06 389 ASP B O 1
ATOM 7169 N N . GLY B 1 390 ? 7.027 27.828 15.945 1 94.56 390 GLY B N 1
ATOM 7170 C CA . GLY B 1 390 ? 6.996 26.531 16.594 1 94.56 390 GLY B CA 1
ATOM 7171 C C . GLY B 1 390 ? 7.91 25.516 15.945 1 94.56 390 GLY B C 1
ATOM 7172 O O . GLY B 1 390 ? 7.77 24.312 16.172 1 94.56 390 GLY B O 1
ATOM 7173 N N . ALA B 1 391 ? 8.852 25.875 15.109 1 95.62 391 ALA B N 1
ATOM 7174 C CA . ALA B 1 391 ? 9.758 24.938 14.461 1 95.62 391 ALA B CA 1
ATOM 7175 C C . ALA B 1 391 ? 10.461 24.047 15.484 1 95.62 391 ALA B C 1
ATOM 7177 O O . ALA B 1 391 ? 10.867 24.531 16.547 1 95.62 391 ALA B O 1
ATOM 7178 N N . HIS B 1 392 ? 10.562 22.734 15.172 1 93.81 392 HIS B N 1
ATOM 7179 C CA . HIS B 1 392 ? 11.211 21.828 16.109 1 93.81 392 HIS B CA 1
ATOM 7180 C C . HIS B 1 392 ? 11.773 20.609 15.391 1 93.81 392 HIS B C 1
ATOM 7182 O O . HIS B 1 392 ? 12.156 19.625 16.031 1 93.81 392 HIS B O 1
ATOM 7188 N N . THR B 1 393 ? 11.727 20.578 14.117 1 91.88 393 THR B N 1
ATOM 7189 C CA . THR B 1 393 ? 12.344 19.562 13.266 1 91.88 393 THR B CA 1
ATOM 7190 C C . THR B 1 393 ? 13.383 20.188 12.336 1 91.88 393 THR B C 1
ATOM 7192 O O . THR B 1 393 ? 13.484 21.422 12.25 1 91.88 393 THR B O 1
ATOM 7195 N N . GLU B 1 394 ? 14.156 19.312 11.672 1 92.81 394 GLU B N 1
ATOM 7196 C CA . GLU B 1 394 ? 15.125 19.797 10.695 1 92.81 394 GLU B CA 1
ATOM 7197 C C . GLU B 1 394 ? 14.438 20.594 9.586 1 92.81 394 GLU B C 1
ATOM 7199 O O . GLU B 1 394 ? 14.875 21.703 9.242 1 92.81 394 GLU B O 1
ATOM 7204 N N . ALA B 1 395 ? 13.359 20.047 9.117 1 91.19 395 ALA B N 1
ATOM 7205 C CA . ALA B 1 395 ? 12.633 20.672 8.016 1 91.19 395 ALA B CA 1
ATOM 7206 C C . ALA B 1 395 ? 12.039 22.016 8.445 1 91.19 395 ALA B C 1
ATOM 7208 O O . ALA B 1 395 ? 12.086 22.984 7.699 1 91.19 395 ALA B O 1
ATOM 7209 N N . SER B 1 396 ? 11.477 22.062 9.586 1 94.12 396 SER B N 1
ATOM 7210 C CA . SER B 1 396 ? 10.867 23.312 10.047 1 94.12 396 SER B CA 1
ATOM 7211 C C . SER B 1 396 ? 11.922 24.344 10.414 1 94.12 396 SER B C 1
ATOM 7213 O O . SER B 1 396 ? 11.695 25.547 10.266 1 94.12 396 SER B O 1
ATOM 7215 N N . ALA B 1 397 ? 13.125 23.922 10.867 1 96 397 ALA B N 1
ATOM 7216 C CA . ALA B 1 397 ? 14.234 24.844 11.117 1 96 397 ALA B CA 1
ATOM 7217 C C . ALA B 1 397 ? 14.703 25.5 9.82 1 96 397 ALA B C 1
ATOM 7219 O O . ALA B 1 397 ? 14.992 26.703 9.797 1 96 397 ALA B O 1
ATOM 7220 N N . LYS B 1 398 ? 14.773 24.688 8.828 1 95.44 398 LYS B N 1
ATOM 7221 C CA . LYS B 1 398 ? 15.148 25.219 7.527 1 95.44 398 LYS B CA 1
ATOM 7222 C C . LYS B 1 398 ? 14.141 26.266 7.051 1 95.44 398 LYS B C 1
ATOM 7224 O O . LYS B 1 398 ? 14.523 27.344 6.586 1 95.44 398 LYS B O 1
ATOM 7229 N N . ALA B 1 399 ? 12.922 25.953 7.191 1 95.25 399 ALA B N 1
ATOM 7230 C CA . ALA B 1 399 ? 11.859 26.875 6.793 1 95.25 399 ALA B CA 1
ATOM 7231 C C . ALA B 1 399 ? 11.945 28.188 7.578 1 95.25 399 ALA B C 1
ATOM 7233 O O . ALA B 1 399 ? 11.781 29.266 7.016 1 95.25 399 ALA B O 1
ATOM 7234 N N . LEU B 1 400 ? 12.148 28.031 8.852 1 96.81 400 LEU B N 1
ATOM 7235 C CA . LEU B 1 400 ? 12.266 29.203 9.711 1 96.81 400 LEU B CA 1
ATOM 7236 C C . LEU B 1 400 ? 13.469 30.062 9.305 1 96.81 400 LEU B C 1
ATOM 7238 O O . LEU B 1 400 ? 13.375 31.281 9.234 1 96.81 400 LEU B O 1
ATOM 7242 N N . SER B 1 401 ? 14.594 29.406 9.078 1 96.75 401 SER B N 1
ATOM 7243 C CA . SER B 1 401 ? 15.797 30.094 8.633 1 96.75 401 SER B CA 1
ATOM 7244 C C . SER B 1 401 ? 15.539 30.875 7.352 1 96.75 401 SER B C 1
ATOM 7246 O O . SER B 1 401 ? 15.984 32.031 7.219 1 96.75 401 SER B O 1
ATOM 7248 N N . ASP B 1 402 ? 14.82 30.281 6.484 1 95.56 402 ASP B N 1
ATOM 7249 C CA . ASP B 1 402 ? 14.492 30.938 5.219 1 95.56 402 ASP B CA 1
ATOM 7250 C C . ASP B 1 402 ? 13.602 32.156 5.441 1 95.56 402 ASP B C 1
ATOM 7252 O O . ASP B 1 402 ? 13.758 33.188 4.777 1 95.56 402 ASP B O 1
ATOM 7256 N N . VAL B 1 403 ? 12.656 32.094 6.32 1 95.88 403 VAL B N 1
ATOM 7257 C CA . VAL B 1 403 ? 11.758 33.188 6.637 1 95.88 403 VAL B CA 1
ATOM 7258 C C . VAL B 1 403 ? 12.555 34.344 7.207 1 95.88 403 VAL B C 1
ATOM 7260 O O . VAL B 1 403 ? 12.352 35.5 6.82 1 95.88 403 VAL B O 1
ATOM 7263 N N . ILE B 1 404 ? 13.453 34.062 8.125 1 95.75 404 ILE B N 1
ATOM 7264 C CA . ILE B 1 404 ? 14.281 35.094 8.742 1 95.75 404 ILE B CA 1
ATOM 7265 C C . ILE B 1 404 ? 15.094 35.812 7.668 1 95.75 404 ILE B C 1
ATOM 7267 O O . ILE B 1 404 ? 15.125 37.031 7.637 1 95.75 404 ILE B O 1
ATOM 7271 N N . ARG B 1 405 ? 15.633 35.031 6.777 1 93.69 405 ARG B N 1
ATOM 7272 C CA . ARG B 1 405 ? 16.484 35.594 5.727 1 93.69 405 ARG B CA 1
ATOM 7273 C C . ARG B 1 405 ? 15.664 36.469 4.766 1 93.69 405 ARG B C 1
ATOM 7275 O O . ARG B 1 405 ? 16.156 37.469 4.258 1 93.69 405 ARG B O 1
ATOM 7282 N N . THR B 1 406 ? 14.469 36.094 4.574 1 92.19 406 THR B N 1
ATOM 7283 C CA . THR B 1 406 ? 13.648 36.75 3.576 1 92.19 406 THR B CA 1
ATOM 7284 C C . THR B 1 406 ? 12.984 38 4.168 1 92.19 406 THR B C 1
ATOM 7286 O O . THR B 1 406 ? 12.914 39.031 3.521 1 92.19 406 THR B O 1
ATOM 7289 N N . VAL B 1 407 ? 12.477 37.969 5.352 1 91.56 407 VAL B N 1
ATOM 7290 C CA . VAL B 1 407 ? 11.695 39.031 5.949 1 91.56 407 VAL B CA 1
ATOM 7291 C C . VAL B 1 407 ? 12.625 40.062 6.602 1 91.56 407 VAL B C 1
ATOM 7293 O O . VAL B 1 407 ? 12.383 41.281 6.535 1 91.56 407 VAL B O 1
ATOM 7296 N N . GLU B 1 408 ? 13.641 39.562 7.266 1 89.69 408 GLU B N 1
ATOM 7297 C CA . GLU B 1 408 ? 14.633 40.406 7.93 1 89.69 408 GLU B CA 1
ATOM 7298 C C . GLU B 1 408 ? 16.047 39.969 7.566 1 89.69 408 GLU B C 1
ATOM 7300 O O . GLU B 1 408 ? 16.766 39.406 8.406 1 89.69 408 GLU B O 1
ATOM 7305 N N . PRO B 1 409 ? 16.516 40.375 6.434 1 86.75 409 PRO B N 1
ATOM 7306 C CA . PRO B 1 409 ? 17.781 39.875 5.914 1 86.75 409 PRO B CA 1
ATOM 7307 C C . PRO B 1 409 ? 19 40.406 6.656 1 86.75 409 PRO B C 1
ATOM 7309 O O . PRO B 1 409 ? 20.062 39.781 6.645 1 86.75 409 PRO B O 1
ATOM 7312 N N . GLU B 1 410 ? 18.844 41.562 7.289 1 86 410 GLU B N 1
ATOM 7313 C CA . GLU B 1 410 ? 20.016 42.188 7.906 1 86 410 GLU B CA 1
ATOM 7314 C C . GLU B 1 410 ? 19.75 42.531 9.367 1 86 410 GLU B C 1
ATOM 7316 O O . GLU B 1 410 ? 18.625 42.344 9.859 1 86 410 GLU B O 1
ATOM 7321 N N . GLY B 1 411 ? 20.828 42.875 10.078 1 84.56 411 GLY B N 1
ATOM 7322 C CA . GLY B 1 411 ? 20.719 43.281 11.477 1 84.56 411 GLY B CA 1
ATOM 7323 C C . GLY B 1 411 ? 21.094 42.156 12.438 1 84.56 411 GLY B C 1
ATOM 7324 O O . GLY B 1 411 ? 21.266 41.031 12.031 1 84.56 411 GLY B O 1
ATOM 7325 N N . PRO B 1 412 ? 21.266 42.562 13.656 1 90.19 412 PRO B N 1
ATOM 7326 C CA . PRO B 1 412 ? 21.609 41.531 14.648 1 90.19 412 PRO B CA 1
ATOM 7327 C C . PRO B 1 412 ? 20.453 40.562 14.922 1 90.19 412 PRO B C 1
ATOM 7329 O O . PRO B 1 412 ? 19.297 40.969 14.867 1 90.19 412 PRO B O 1
ATOM 7332 N N . LEU B 1 413 ? 20.812 39.312 15.188 1 94.5 413 LEU B N 1
ATOM 7333 C CA . LEU B 1 413 ? 19.828 38.25 15.383 1 94.5 413 LEU B CA 1
ATOM 7334 C C . LEU B 1 413 ? 20.094 37.5 16.688 1 94.5 413 LEU B C 1
ATOM 7336 O O . LEU B 1 413 ? 21.234 37.125 16.969 1 94.5 413 LEU B O 1
ATOM 7340 N N . ALA B 1 414 ? 19.094 37.375 17.5 1 94.88 414 ALA B N 1
ATOM 7341 C CA . ALA B 1 414 ? 19.141 36.562 18.703 1 94.88 414 ALA B CA 1
ATOM 7342 C C . ALA B 1 414 ? 18.141 35.406 18.594 1 94.88 414 ALA B C 1
ATOM 7344 O O . ALA B 1 414 ? 17 35.594 18.156 1 94.88 414 ALA B O 1
ATOM 7345 N N . LEU B 1 415 ? 18.594 34.219 18.969 1 97.06 415 LEU B N 1
ATOM 7346 C CA . LEU B 1 415 ? 17.734 33.031 19.031 1 97.06 415 LEU B CA 1
ATOM 7347 C C . LEU B 1 415 ? 17.5 32.594 20.469 1 97.06 415 LEU B C 1
ATOM 7349 O O . LEU B 1 415 ? 18.453 32.531 21.266 1 97.06 415 LEU B O 1
ATOM 7353 N N . ILE B 1 416 ? 16.297 32.438 20.828 1 95.75 416 ILE B N 1
ATOM 7354 C CA . ILE B 1 416 ? 15.922 31.797 22.094 1 95.75 416 ILE B CA 1
ATOM 7355 C C . ILE B 1 416 ? 15.266 30.453 21.828 1 95.75 416 ILE B C 1
ATOM 7357 O O . ILE B 1 416 ? 14.188 30.375 21.234 1 95.75 416 ILE B O 1
ATOM 7361 N N . ILE B 1 417 ? 15.898 29.344 22.359 1 96.44 417 ILE B N 1
ATOM 7362 C CA . ILE B 1 417 ? 15.508 28.016 21.906 1 96.44 417 ILE B CA 1
ATOM 7363 C C . ILE B 1 417 ? 15.18 27.125 23.109 1 96.44 417 ILE B C 1
ATOM 7365 O O . ILE B 1 417 ? 15.969 27.031 24.047 1 96.44 417 ILE B O 1
ATOM 7369 N N . GLY B 1 418 ? 14.031 26.531 23.141 1 94.38 418 GLY B N 1
ATOM 7370 C CA . GLY B 1 418 ? 13.617 25.469 24.031 1 94.38 418 GLY B CA 1
ATOM 7371 C C . GLY B 1 418 ? 12.961 24.297 23.312 1 94.38 418 GLY B C 1
ATOM 7372 O O . GLY B 1 418 ? 12.039 24.5 22.516 1 94.38 418 GLY B O 1
ATOM 7373 N N . MET B 1 419 ? 13.453 23.047 23.578 1 93.81 419 MET B N 1
ATOM 7374 C CA . MET B 1 419 ? 12.977 21.891 22.812 1 93.81 419 MET B CA 1
ATOM 7375 C C . MET B 1 419 ? 12.641 20.734 23.75 1 93.81 419 MET B C 1
ATOM 7377 O O . MET B 1 419 ? 13.094 20.688 24.891 1 93.81 419 MET B O 1
ATOM 7381 N N . ALA B 1 420 ? 11.82 19.812 23.234 1 88.69 420 ALA B N 1
ATOM 7382 C CA . ALA B 1 420 ? 11.586 18.531 23.906 1 88.69 420 ALA B CA 1
ATOM 7383 C C . ALA B 1 420 ? 12.781 17.609 23.734 1 88.69 420 ALA B C 1
ATOM 7385 O O . ALA B 1 420 ? 13.578 17.766 22.812 1 88.69 420 ALA B O 1
ATOM 7386 N N . ASN B 1 421 ? 12.867 16.578 24.547 1 87.38 421 ASN B N 1
ATOM 7387 C CA . ASN B 1 421 ? 14.047 15.711 24.594 1 87.38 421 ASN B CA 1
ATOM 7388 C C . ASN B 1 421 ? 14.008 14.648 23.516 1 87.38 421 ASN B C 1
ATOM 7390 O O . ASN B 1 421 ? 15.031 14.023 23.203 1 87.38 421 ASN B O 1
ATOM 7394 N N . ASP B 1 422 ? 12.898 14.445 22.859 1 80.88 422 ASP B N 1
ATOM 7395 C CA . ASP B 1 422 ? 12.75 13.367 21.891 1 80.88 422 ASP B CA 1
ATOM 7396 C C . ASP B 1 422 ? 12.883 13.898 20.453 1 80.88 422 ASP B C 1
ATOM 7398 O O . ASP B 1 422 ? 12.383 13.281 19.516 1 80.88 422 ASP B O 1
ATOM 7402 N N . LYS B 1 423 ? 13.555 15.016 20.234 1 86.19 423 LYS B N 1
ATOM 7403 C CA . LYS B 1 423 ? 13.688 15.617 18.922 1 86.19 423 LYS B CA 1
ATOM 7404 C C . LYS B 1 423 ? 15.109 15.469 18.391 1 86.19 423 LYS B C 1
ATOM 7406 O O . LYS B 1 423 ? 16 15.008 19.094 1 86.19 423 LYS B O 1
ATOM 7411 N N . GLU B 1 424 ? 15.297 15.828 17.109 1 87.94 424 GLU B N 1
ATOM 7412 C CA . GLU B 1 424 ? 16.609 15.828 16.484 1 87.94 424 GLU B CA 1
ATOM 7413 C C . GLU B 1 424 ? 17.328 17.156 16.703 1 87.94 424 GLU B C 1
ATOM 7415 O O . GLU B 1 424 ? 17.484 17.953 15.758 1 87.94 424 GLU B O 1
ATOM 7420 N N . HIS B 1 425 ? 18.016 17.234 17.844 1 94.56 425 HIS B N 1
ATOM 7421 C CA . HIS B 1 425 ? 18.578 18.5 18.297 1 94.56 425 HIS B CA 1
ATOM 7422 C C . HIS B 1 425 ? 19.734 18.953 17.422 1 94.56 425 HIS B C 1
ATOM 7424 O O . HIS B 1 425 ? 19.844 20.125 17.078 1 94.56 425 HIS B O 1
ATOM 7430 N N . LEU B 1 426 ? 20.609 17.969 17.047 1 95.62 426 LEU B N 1
ATOM 7431 C CA . LEU B 1 426 ? 21.781 18.297 16.25 1 95.62 426 LEU B CA 1
ATOM 7432 C C . LEU B 1 426 ? 21.375 18.828 14.875 1 95.62 426 LEU B C 1
ATOM 7434 O O . LEU B 1 426 ? 21.906 19.859 14.43 1 95.62 426 LEU B O 1
ATOM 7438 N N . ALA B 1 427 ? 20.438 18.125 14.266 1 94.56 427 ALA B N 1
ATOM 7439 C CA . ALA B 1 427 ? 20 18.531 12.938 1 94.56 427 ALA B CA 1
ATOM 7440 C C . ALA B 1 427 ? 19.281 19.875 12.984 1 94.56 427 ALA B C 1
ATOM 7442 O O . ALA B 1 427 ? 19.438 20.688 12.07 1 94.56 427 ALA B O 1
ATOM 7443 N N . PHE B 1 428 ? 18.562 20.141 14 1 95.81 428 PHE B N 1
ATOM 7444 C CA . PHE B 1 428 ? 17.844 21.391 14.188 1 95.81 428 PHE B CA 1
ATOM 7445 C C . PHE B 1 428 ? 18.812 22.562 14.312 1 95.81 428 PHE B C 1
ATOM 7447 O O . PHE B 1 428 ? 18.688 23.562 13.617 1 95.81 428 PHE B O 1
ATOM 7454 N N . ALA B 1 429 ? 19.797 22.391 15.133 1 97.44 429 ALA B N 1
ATOM 7455 C CA . ALA B 1 429 ? 20.812 23.406 15.367 1 97.44 429 ALA B CA 1
ATOM 7456 C C . ALA B 1 429 ? 21.609 23.703 14.094 1 97.44 429 ALA B C 1
ATOM 7458 O O . ALA B 1 429 ? 21.875 24.859 13.758 1 97.44 429 ALA B O 1
ATOM 7459 N N . ALA B 1 430 ? 21.922 22.641 13.445 1 97.25 430 ALA B N 1
ATOM 7460 C CA . ALA B 1 430 ? 22.734 22.766 12.234 1 97.25 430 ALA B CA 1
ATOM 7461 C C . ALA B 1 430 ? 22.016 23.594 11.172 1 97.25 430 ALA B C 1
ATOM 7463 O O . ALA B 1 430 ? 22.625 24.422 10.492 1 97.25 430 ALA B O 1
ATOM 7464 N N . GLN B 1 431 ? 20.734 23.344 11.086 1 95.88 431 GLN B N 1
ATOM 7465 C CA . GLN B 1 431 ? 19.953 24.047 10.07 1 95.88 431 GLN B CA 1
ATOM 7466 C C . GLN B 1 431 ? 19.844 25.531 10.383 1 95.88 431 GLN B C 1
ATOM 7468 O O . GLN B 1 431 ? 19.969 26.375 9.484 1 95.88 431 GLN B O 1
ATOM 7473 N N . LEU B 1 432 ? 19.578 25.922 11.586 1 96.75 432 LEU B N 1
ATOM 7474 C CA . LEU B 1 432 ? 19.422 27.328 11.953 1 96.75 432 LEU B CA 1
ATOM 7475 C C . LEU B 1 432 ? 20.766 28.062 11.867 1 96.75 432 LEU B C 1
ATOM 7477 O O . LEU B 1 432 ? 20.812 29.219 11.438 1 96.75 432 LEU B O 1
ATOM 7481 N N . LEU B 1 433 ? 21.859 27.375 12.211 1 96.38 433 LEU B N 1
ATOM 7482 C CA . LEU B 1 433 ? 23.172 28 12.219 1 96.38 433 LEU B CA 1
ATOM 7483 C C . LEU B 1 433 ? 23.719 28.125 10.805 1 96.38 433 LEU B C 1
ATOM 7485 O O . LEU B 1 433 ? 24.672 28.891 10.562 1 96.38 433 LEU B O 1
ATOM 7489 N N . SER B 1 434 ? 23.188 27.359 9.922 1 94.62 434 SER B N 1
ATOM 7490 C CA . SER B 1 434 ? 23.625 27.422 8.531 1 94.62 434 SER B CA 1
ATOM 7491 C C . SER B 1 434 ? 23 28.594 7.805 1 94.62 434 SER B C 1
ATOM 7493 O O . SER B 1 434 ? 23.469 29 6.734 1 94.62 434 SER B O 1
ATOM 7495 N N . GLY B 1 435 ? 21.938 29.188 8.359 1 93 435 GLY B N 1
ATOM 7496 C CA . GLY B 1 435 ? 21.312 30.375 7.785 1 93 435 GLY B CA 1
ATOM 7497 C C . GLY B 1 435 ? 22 31.672 8.203 1 93 435 GLY B C 1
ATOM 7498 O O . GLY B 1 435 ? 23.219 31.766 8.164 1 93 435 GLY B O 1
ATOM 7499 N N . ARG B 1 436 ? 21.188 32.656 8.422 1 92.69 436 ARG B N 1
ATOM 7500 C CA . ARG B 1 436 ? 21.734 33.906 8.961 1 92.69 436 ARG B CA 1
ATOM 7501 C C . ARG B 1 436 ? 22.375 33.688 10.32 1 92.69 436 ARG B C 1
ATOM 7503 O O . ARG B 1 436 ? 21.734 33.219 11.258 1 92.69 436 ARG B O 1
ATOM 7510 N N . ARG B 1 437 ? 23.594 33.969 10.375 1 91.75 437 ARG B N 1
ATOM 7511 C CA . ARG B 1 437 ? 24.344 33.719 11.609 1 91.75 437 ARG B CA 1
ATOM 7512 C C . ARG B 1 437 ? 23.766 34.531 12.766 1 91.75 437 ARG B C 1
ATOM 7514 O O . ARG B 1 437 ? 23.672 35.781 12.68 1 91.75 437 ARG B O 1
ATOM 7521 N N . PRO B 1 438 ? 23.422 33.875 13.852 1 95.62 438 PRO B N 1
ATOM 7522 C CA . PRO B 1 438 ? 22.953 34.625 15.016 1 95.62 438 PRO B CA 1
ATOM 7523 C C . PRO B 1 438 ? 24.094 35.281 15.789 1 95.62 438 PRO B C 1
ATOM 7525 O O . PRO B 1 438 ? 25.203 34.781 15.812 1 95.62 438 PRO B O 1
ATOM 7528 N N . ASP B 1 439 ? 23.797 36.406 16.344 1 93.06 439 ASP B N 1
ATOM 7529 C CA . ASP B 1 439 ? 24.734 37.062 17.25 1 93.06 439 ASP B CA 1
ATOM 7530 C C . ASP B 1 439 ? 24.641 36.438 18.656 1 93.06 439 ASP B C 1
ATOM 7532 O O . ASP B 1 439 ? 25.641 36.406 19.375 1 93.06 439 ASP B O 1
ATOM 7536 N N . ILE B 1 440 ? 23.438 36.062 18.953 1 93.56 440 ILE B N 1
ATOM 7537 C CA . ILE B 1 440 ? 23.172 35.562 20.297 1 93.56 440 ILE B CA 1
ATOM 7538 C C . ILE B 1 440 ? 22.297 34.312 20.219 1 93.56 440 ILE B C 1
ATOM 7540 O O . ILE B 1 440 ? 21.344 34.281 19.438 1 93.56 440 ILE B O 1
ATOM 7544 N N . VAL B 1 441 ? 22.672 33.281 21.016 1 96.62 441 VAL B N 1
ATOM 7545 C CA . VAL B 1 441 ? 21.844 32.094 21.172 1 96.62 441 VAL B CA 1
ATOM 7546 C C . VAL B 1 441 ? 21.641 31.797 22.656 1 96.62 441 VAL B C 1
ATOM 7548 O O . VAL B 1 441 ? 22.594 31.547 23.391 1 96.62 441 VAL B O 1
ATOM 7551 N N . LEU B 1 442 ? 20.438 31.875 23.062 1 95.12 442 LEU B N 1
ATOM 7552 C CA . LEU B 1 442 ? 20.094 31.562 24.438 1 95.12 442 LEU B CA 1
ATOM 7553 C C . LEU B 1 442 ? 19.234 30.297 24.516 1 95.12 442 LEU B C 1
ATOM 7555 O O . LEU B 1 442 ? 18.141 30.25 23.953 1 95.12 442 LEU B O 1
ATOM 7559 N N . LEU B 1 443 ? 19.75 29.344 25.203 1 95.56 443 LEU B N 1
ATOM 7560 C CA . LEU B 1 443 ? 19.047 28.062 25.359 1 95.56 443 LEU B CA 1
ATOM 7561 C C . LEU B 1 443 ? 18.25 28.047 26.656 1 95.56 443 LEU B C 1
ATOM 7563 O O . LEU B 1 443 ? 18.703 28.578 27.672 1 95.56 443 LEU B O 1
ATOM 7567 N N . THR B 1 444 ? 17.047 27.5 26.562 1 93.69 444 THR B N 1
ATOM 7568 C CA . THR B 1 444 ? 16.172 27.453 27.734 1 93.69 444 THR B CA 1
ATOM 7569 C C . THR B 1 444 ? 15.352 26.172 27.75 1 93.69 444 THR B C 1
ATOM 7571 O O . THR B 1 444 ? 15.562 25.281 26.922 1 93.69 444 THR B O 1
ATOM 7574 N N . GLU B 1 445 ? 14.531 26.047 28.812 1 90.31 445 GLU B N 1
ATOM 7575 C CA . GLU B 1 445 ? 13.664 24.875 28.953 1 90.31 445 GLU B CA 1
ATOM 7576 C C . GLU B 1 445 ? 12.211 25.234 28.656 1 90.31 445 GLU B C 1
ATOM 7578 O O . GLU B 1 445 ? 11.734 26.312 29.062 1 90.31 445 GLU B O 1
ATOM 7583 N N . ALA B 1 446 ? 11.648 24.438 27.844 1 81.69 446 ALA B N 1
ATOM 7584 C CA . ALA B 1 446 ? 10.227 24.594 27.531 1 81.69 446 ALA B CA 1
ATOM 7585 C C . ALA B 1 446 ? 9.375 23.656 28.391 1 81.69 446 ALA B C 1
ATOM 7587 O O . ALA B 1 446 ? 9.727 22.5 28.594 1 81.69 446 ALA B O 1
ATOM 7588 N N . ARG B 1 447 ? 8.336 24.141 29.062 1 75.69 447 ARG B N 1
ATOM 7589 C CA . ARG B 1 447 ? 7.379 23.234 29.672 1 75.69 447 ARG B CA 1
ATOM 7590 C C . ARG B 1 447 ? 6.496 22.578 28.625 1 75.69 447 ARG B C 1
ATOM 7592 O O . ARG B 1 447 ? 5.727 23.25 27.938 1 75.69 447 ARG B O 1
ATOM 7599 N N . ILE B 1 448 ? 6.617 21.391 28.484 1 67.81 448 ILE B N 1
ATOM 7600 C CA . ILE B 1 448 ? 5.918 20.672 27.422 1 67.81 448 ILE B CA 1
ATOM 7601 C C . ILE B 1 448 ? 4.582 20.156 27.953 1 67.81 448 ILE B C 1
ATOM 7603 O O . ILE B 1 448 ? 4.543 19.328 28.875 1 67.81 448 ILE B O 1
ATOM 7607 N N . ALA B 1 449 ? 3.535 20.578 27.344 1 62.19 449 ALA B N 1
ATOM 7608 C CA . ALA B 1 449 ? 2.166 20.25 27.734 1 62.19 449 ALA B CA 1
ATOM 7609 C C . ALA B 1 449 ? 1.984 20.359 29.25 1 62.19 449 ALA B C 1
ATOM 7611 O O . ALA B 1 449 ? 1.42 19.469 29.891 1 62.19 449 ALA B O 1
ATOM 7612 N N . GLY B 1 450 ? 2.551 21.297 29.812 1 61.84 450 GLY B N 1
ATOM 7613 C CA . GLY B 1 450 ? 2.369 21.641 31.219 1 61.84 450 GLY B CA 1
ATOM 7614 C C . GLY B 1 450 ? 3.348 20.922 32.125 1 61.84 450 GLY B C 1
ATOM 7615 O O . GLY B 1 450 ? 3.311 21.109 33.344 1 61.84 450 GLY B O 1
ATOM 7616 N N . GLY B 1 451 ? 4.219 20.141 31.531 1 67.44 451 GLY B N 1
ATOM 7617 C CA . GLY B 1 451 ? 5.16 19.391 32.375 1 67.44 451 GLY B CA 1
ATOM 7618 C C . GLY B 1 451 ? 6.594 19.516 31.891 1 67.44 451 GLY B C 1
ATOM 7619 O O . GLY B 1 451 ? 6.863 20.141 30.859 1 67.44 451 GLY B O 1
ATOM 7620 N N . THR B 1 452 ? 7.492 19.031 32.75 1 71.81 452 THR B N 1
ATOM 7621 C CA . THR B 1 452 ? 8.906 19.141 32.406 1 71.81 452 THR B CA 1
ATOM 7622 C C . THR B 1 452 ? 9.477 17.781 32.031 1 71.81 452 THR B C 1
ATOM 7624 O O . THR B 1 452 ? 10.648 17.672 31.641 1 71.81 452 THR B O 1
ATOM 7627 N N . ALA B 1 453 ? 8.602 16.797 32 1 73.69 453 ALA B N 1
ATOM 7628 C CA . ALA B 1 453 ? 9.086 15.438 31.844 1 73.69 453 ALA B CA 1
ATOM 7629 C C . ALA B 1 453 ? 9.742 15.258 30.469 1 73.69 453 ALA B C 1
ATOM 7631 O O . ALA B 1 453 ? 10.742 14.547 30.344 1 73.69 453 ALA B O 1
ATOM 7632 N N . ARG B 1 454 ? 9.32 15.977 29.516 1 79.44 454 ARG B N 1
ATOM 7633 C CA . ARG B 1 454 ? 9.812 15.797 28.156 1 79.44 454 ARG B CA 1
ATOM 7634 C C . ARG B 1 454 ? 10.703 16.953 27.75 1 79.44 454 ARG B C 1
ATOM 7636 O O . ARG B 1 454 ? 11.102 17.062 26.578 1 79.44 454 ARG B O 1
ATOM 7643 N N . SER B 1 455 ? 11.031 17.797 28.656 1 85.88 455 SER B N 1
ATOM 7644 C CA . SER B 1 455 ? 11.82 18.984 28.328 1 85.88 455 SER B CA 1
ATOM 7645 C C . SER B 1 455 ? 13.305 18.641 28.25 1 85.88 455 SER B C 1
ATOM 7647 O O . SER B 1 455 ? 13.828 17.906 29.094 1 85.88 455 SER B O 1
ATOM 7649 N N . MET B 1 456 ? 13.93 19.125 27.281 1 89.81 456 MET B N 1
ATOM 7650 C CA . MET B 1 456 ? 15.391 19.047 27.203 1 89.81 456 MET B CA 1
ATOM 7651 C C . MET B 1 456 ? 16.031 20.078 28.125 1 89.81 456 MET B C 1
ATOM 7653 O O . MET B 1 456 ? 15.586 21.219 28.203 1 89.81 456 MET B O 1
ATOM 7657 N N . LEU B 1 457 ? 17.062 19.609 28.797 1 90.69 457 LEU B N 1
ATOM 7658 C CA . LEU B 1 457 ? 17.781 20.531 29.688 1 90.69 457 LEU B CA 1
ATOM 7659 C C . LEU B 1 457 ? 18.484 21.625 28.891 1 90.69 457 LEU B C 1
ATOM 7661 O O . LEU B 1 457 ? 19.062 21.344 27.828 1 90.69 457 LEU B O 1
ATOM 7665 N N . ALA B 1 458 ? 18.438 22.859 29.469 1 93.38 458 ALA B N 1
ATOM 7666 C CA . ALA B 1 458 ? 19.031 24.016 28.797 1 93.38 458 ALA B CA 1
ATOM 7667 C C . ALA B 1 458 ? 20.531 23.828 28.625 1 93.38 458 ALA B C 1
ATOM 7669 O O . ALA B 1 458 ? 21.094 24.172 27.578 1 93.38 458 ALA B O 1
ATOM 7670 N N . SER B 1 459 ? 21.188 23.297 29.594 1 92.94 459 SER B N 1
ATOM 7671 C CA . SER B 1 459 ? 22.625 23.094 29.562 1 92.94 459 SER B CA 1
ATOM 7672 C C . SER B 1 459 ? 23.016 22.078 28.5 1 92.94 459 SER B C 1
ATOM 7674 O O . SER B 1 459 ? 24.016 22.266 27.797 1 92.94 459 SER B O 1
ATOM 7676 N N . SER B 1 460 ? 22.234 21.062 28.469 1 94.06 460 SER B N 1
ATOM 7677 C CA . SER B 1 460 ? 22.5 20.031 27.469 1 94.06 460 SER B CA 1
ATOM 7678 C C . SER B 1 460 ? 22.312 20.578 26.047 1 94.06 460 SER B C 1
ATOM 7680 O O . SER B 1 460 ? 23.109 20.281 25.156 1 94.06 460 SER B O 1
ATOM 7682 N N . LEU B 1 461 ? 21.281 21.328 25.859 1 95.19 461 LEU B N 1
ATOM 7683 C CA . LEU B 1 461 ? 21.047 21.953 24.562 1 95.19 461 LEU B CA 1
ATOM 7684 C C . LEU B 1 461 ? 22.188 22.906 24.203 1 95.19 461 LEU B C 1
ATOM 7686 O O . LEU B 1 461 ? 22.609 22.984 23.047 1 95.19 461 LEU B O 1
ATOM 7690 N N . LYS B 1 462 ? 22.672 23.625 25.172 1 95.69 462 LYS B N 1
ATOM 7691 C CA . LYS B 1 462 ? 23.781 24.547 24.969 1 95.69 462 LYS B CA 1
ATOM 7692 C C . LYS B 1 462 ? 25.031 23.812 24.469 1 95.69 462 LYS B C 1
ATOM 7694 O O . LYS B 1 462 ? 25.703 24.281 23.547 1 95.69 462 LYS B O 1
ATOM 7699 N N . ASP B 1 463 ? 25.266 22.672 25.062 1 95.94 463 ASP B N 1
ATOM 7700 C CA . ASP B 1 463 ? 26.422 21.859 24.656 1 95.94 463 ASP B CA 1
ATOM 7701 C C . ASP B 1 463 ? 26.297 21.422 23.188 1 95.94 463 ASP B C 1
ATOM 7703 O O . ASP B 1 463 ? 27.266 21.469 22.438 1 95.94 463 ASP B O 1
ATOM 7707 N N . ILE B 1 464 ? 25.094 21.031 22.875 1 96.5 464 ILE B N 1
ATOM 7708 C CA . ILE B 1 464 ? 24.828 20.578 21.516 1 96.5 464 ILE B CA 1
ATOM 7709 C C . ILE B 1 464 ? 25.031 21.734 20.547 1 96.5 464 ILE B C 1
ATOM 7711 O O . ILE B 1 464 ? 25.719 21.578 19.531 1 96.5 464 ILE B O 1
ATOM 7715 N N . TRP B 1 465 ? 24.5 22.891 20.859 1 97.19 465 TRP B N 1
ATOM 7716 C CA . TRP B 1 465 ? 24.562 24.047 19.969 1 97.19 465 TRP B CA 1
ATOM 7717 C C . TRP B 1 465 ? 26 24.547 19.859 1 97.19 465 TRP B C 1
ATOM 7719 O O . TRP B 1 465 ? 26.438 24.969 18.781 1 97.19 465 TRP B O 1
ATOM 7729 N N . THR B 1 466 ? 26.75 24.5 20.875 1 96.44 466 THR B N 1
ATOM 7730 C CA . THR B 1 466 ? 28.156 24.891 20.859 1 96.44 466 THR B CA 1
ATOM 7731 C C . THR B 1 466 ? 28.969 23.969 19.953 1 96.44 466 THR B C 1
ATOM 7733 O O . THR B 1 466 ? 29.797 24.422 19.172 1 96.44 466 THR B O 1
ATOM 7736 N N . GLY B 1 467 ? 28.688 22.734 20.172 1 96.44 467 GLY B N 1
ATOM 7737 C CA . GLY B 1 467 ? 29.344 21.75 19.328 1 96.44 467 GLY B CA 1
ATOM 7738 C C . GLY B 1 467 ? 29.078 21.969 17.844 1 96.44 467 GLY B C 1
ATOM 7739 O O . GLY B 1 467 ? 29.984 21.906 17.031 1 96.44 467 GLY B O 1
ATOM 7740 N N . VAL B 1 468 ? 27.812 22.156 17.516 1 97 468 VAL B N 1
ATOM 7741 C CA . VAL B 1 468 ? 27.422 22.344 16.125 1 97 468 VAL B CA 1
ATOM 7742 C C . VAL B 1 468 ? 28.047 23.625 15.586 1 97 468 VAL B C 1
ATOM 7744 O O . VAL B 1 468 ? 28.484 23.672 14.438 1 97 468 VAL B O 1
ATOM 7747 N N . ALA B 1 469 ? 28.094 24.719 16.359 1 96.31 469 ALA B N 1
ATOM 7748 C CA . ALA B 1 469 ? 28.719 25.969 15.953 1 96.31 469 ALA B CA 1
ATOM 7749 C C . ALA B 1 469 ? 30.203 25.766 15.625 1 96.31 469 ALA B C 1
ATOM 7751 O O . ALA B 1 469 ? 30.688 26.281 14.617 1 96.31 469 ALA B O 1
ATOM 7752 N N . HIS B 1 470 ? 30.844 25.016 16.406 1 95.5 470 HIS B N 1
ATOM 7753 C CA . HIS B 1 470 ? 32.25 24.719 16.203 1 95.5 470 HIS B CA 1
ATOM 7754 C C . HIS B 1 470 ? 32.469 23.938 14.906 1 95.5 470 HIS B C 1
ATOM 7756 O O . HIS B 1 470 ? 33.375 24.234 14.141 1 95.5 470 HIS B O 1
ATOM 7762 N N . ASP B 1 471 ? 31.656 23 14.797 1 95.19 471 ASP B N 1
ATOM 7763 C CA . ASP B 1 471 ? 31.734 22.156 13.609 1 95.19 471 ASP B CA 1
ATOM 7764 C C . ASP B 1 471 ? 31.547 22.984 12.336 1 95.19 471 ASP B C 1
ATOM 7766 O O . ASP B 1 471 ? 32.094 22.641 11.281 1 95.19 471 ASP B O 1
ATOM 7770 N N . GLN B 1 472 ? 30.75 24.016 12.453 1 95.5 472 GLN B N 1
ATOM 7771 C CA . GLN B 1 472 ? 30.469 24.844 11.289 1 95.5 472 GLN B CA 1
ATOM 7772 C C . GLN B 1 472 ? 31.438 26.016 11.195 1 95.5 472 GLN B C 1
ATOM 7774 O O . GLN B 1 472 ? 31.25 26.922 10.383 1 95.5 472 GLN B O 1
ATOM 7779 N N . GLY B 1 473 ? 32.375 26.125 12.07 1 93.25 473 GLY B N 1
ATOM 7780 C CA . GLY B 1 473 ? 33.438 27.141 12.031 1 93.25 473 GLY B CA 1
ATOM 7781 C C . GLY B 1 473 ? 32.969 28.484 12.594 1 93.25 473 GLY B C 1
ATOM 7782 O O . GLY B 1 473 ? 33.5 29.531 12.211 1 93.25 473 GLY B O 1
ATOM 7783 N N . ILE B 1 474 ? 32 28.516 13.43 1 93.94 474 ILE B N 1
ATOM 7784 C CA . ILE B 1 474 ? 31.5 29.75 14.023 1 93.94 474 ILE B CA 1
ATOM 7785 C C . ILE B 1 474 ? 32.188 30 15.352 1 93.94 474 ILE B C 1
ATOM 7787 O O . ILE B 1 474 ? 32.188 29.156 16.234 1 93.94 474 ILE B O 1
ATOM 7791 N N . ASP B 1 475 ? 32.781 31.156 15.445 1 91.5 475 ASP B N 1
ATOM 7792 C CA . ASP B 1 475 ? 33.406 31.531 16.719 1 91.5 475 ASP B CA 1
ATOM 7793 C C . ASP B 1 475 ? 32.344 31.844 17.766 1 91.5 475 ASP B C 1
ATOM 7795 O O . ASP B 1 475 ? 31.453 32.656 17.531 1 91.5 475 ASP B O 1
ATOM 7799 N N . CYS B 1 476 ? 32.469 31.203 18.922 1 92.12 476 CYS B N 1
ATOM 7800 C CA . CYS B 1 476 ? 31.453 31.344 19.969 1 92.12 476 CYS B CA 1
ATOM 7801 C C . CYS B 1 476 ? 32.094 31.75 21.297 1 92.12 476 CYS B C 1
ATOM 7803 O O . CYS B 1 476 ? 33.188 31.312 21.609 1 92.12 476 CYS B O 1
ATOM 7805 N N . THR B 1 477 ? 31.438 32.562 21.984 1 91.38 477 THR B N 1
ATOM 7806 C CA . THR B 1 477 ? 31.781 32.906 23.359 1 91.38 477 THR B CA 1
ATOM 7807 C C . THR B 1 477 ? 30.672 32.438 24.312 1 91.38 477 THR B C 1
ATOM 7809 O O . THR B 1 477 ? 29.516 32.844 24.156 1 91.38 477 THR B O 1
ATOM 7812 N N . ASP B 1 478 ? 31.047 31.625 25.25 1 92.31 478 ASP B N 1
ATOM 7813 C CA . ASP B 1 478 ? 30.094 31.172 26.25 1 92.31 478 ASP B CA 1
ATOM 7814 C C . ASP B 1 478 ? 29.859 32.219 27.328 1 92.31 478 ASP B C 1
ATOM 7816 O O . ASP B 1 478 ? 30.781 32.562 28.078 1 92.31 478 ASP B O 1
ATOM 7820 N N . ILE B 1 479 ? 28.672 32.688 27.438 1 89.5 479 ILE B N 1
ATOM 7821 C CA . ILE B 1 479 ? 28.406 33.75 28.375 1 89.5 479 ILE B CA 1
ATOM 7822 C C . ILE B 1 479 ? 27.734 33.188 29.625 1 89.5 479 ILE B C 1
ATOM 7824 O O . ILE B 1 479 ? 27.25 33.938 30.469 1 89.5 479 ILE B O 1
ATOM 7828 N N . GLY B 1 480 ? 27.625 31.875 29.734 1 88.19 480 GLY B N 1
ATOM 7829 C CA . GLY B 1 480 ? 27.156 31.188 30.922 1 88.19 480 GLY B CA 1
ATOM 7830 C C . GLY B 1 480 ? 25.641 31.281 31.094 1 88.19 480 GLY B C 1
ATOM 7831 O O . GLY B 1 480 ? 24.891 31.203 30.125 1 88.19 480 GLY B O 1
ATOM 7832 N N . VAL B 1 481 ? 25.266 31.359 32.406 1 87.31 481 VAL B N 1
ATOM 7833 C CA . VAL B 1 481 ? 23.844 31.359 32.75 1 87.31 481 VAL B CA 1
ATOM 7834 C C . VAL B 1 481 ? 23.328 32.781 32.812 1 87.31 481 VAL B C 1
ATOM 7836 O O . VAL B 1 481 ? 23.922 33.656 33.438 1 87.31 481 VAL B O 1
ATOM 7839 N N . VAL B 1 482 ? 22.391 33.031 31.953 1 82.06 482 VAL B N 1
ATOM 7840 C CA . VAL B 1 482 ? 21.734 34.344 31.922 1 82.06 482 VAL B CA 1
ATOM 7841 C C . VAL B 1 482 ? 20.484 34.312 32.812 1 82.06 482 VAL B C 1
ATOM 7843 O O . VAL B 1 482 ? 19.547 33.562 32.562 1 82.06 482 VAL B O 1
ATOM 7846 N N . THR B 1 483 ? 20.531 34.875 33.938 1 68.44 483 THR B N 1
ATOM 7847 C CA . THR B 1 483 ? 19.438 34.812 34.906 1 68.44 483 THR B CA 1
ATOM 7848 C C . THR B 1 483 ? 18.547 36.031 34.781 1 68.44 483 THR B C 1
ATOM 7850 O O . THR B 1 483 ? 18.953 37.062 34.219 1 68.44 483 THR B O 1
ATOM 7853 N N . SER B 1 484 ? 17.25 35.906 35.156 1 58.31 484 SER B N 1
ATOM 7854 C CA . SER B 1 484 ? 16.219 36.938 35.156 1 58.31 484 SER B CA 1
ATOM 7855 C C . SER B 1 484 ? 16.688 38.188 35.906 1 58.31 484 SER B C 1
ATOM 7857 O O . SER B 1 484 ? 16.297 39.312 35.531 1 58.31 484 SER B O 1
ATOM 7859 N N . ASP B 1 485 ? 17.453 37.938 36.906 1 55.75 485 ASP B N 1
ATOM 7860 C CA . ASP B 1 485 ? 17.766 39.031 37.844 1 55.75 485 ASP B CA 1
ATOM 7861 C C . ASP B 1 485 ? 19.078 39.719 37.469 1 55.75 485 ASP B C 1
ATOM 7863 O O . ASP B 1 485 ? 19.625 40.5 38.25 1 55.75 485 ASP B O 1
ATOM 7867 N N . GLU B 1 486 ? 19.531 39.312 36.375 1 58.19 486 GLU B N 1
ATOM 7868 C CA . GLU B 1 486 ? 20.844 39.906 36.094 1 58.19 486 GLU B CA 1
ATOM 7869 C C . GLU B 1 486 ? 20.734 41.375 35.812 1 58.19 486 GLU B C 1
ATOM 7871 O O . GLU B 1 486 ? 19.906 41.781 35 1 58.19 486 GLU B O 1
ATOM 7876 N N . SER B 1 487 ? 21.312 42.219 36.594 1 58.78 487 SER B N 1
ATOM 7877 C CA . SER B 1 487 ? 21.375 43.688 36.5 1 58.78 487 SER B CA 1
ATOM 7878 C C . SER B 1 487 ? 21.875 44.125 35.125 1 58.78 487 SER B C 1
ATOM 7880 O O . SER B 1 487 ? 22.641 43.406 34.469 1 58.78 487 SER B O 1
ATOM 7882 N N . PRO B 1 488 ? 21.234 45 34.5 1 61.75 488 PRO B N 1
ATOM 7883 C CA . PRO B 1 488 ? 21.703 45.594 33.25 1 61.75 488 PRO B CA 1
ATOM 7884 C C . PRO B 1 488 ? 23.219 45.719 33.188 1 61.75 488 PRO B C 1
ATOM 7886 O O . PRO B 1 488 ? 23.797 45.562 32.094 1 61.75 488 PRO B O 1
ATOM 7889 N N . ASP B 1 489 ? 23.719 45.812 34.312 1 62.25 489 ASP B N 1
ATOM 7890 C CA . ASP B 1 489 ? 25.172 46.031 34.312 1 62.25 489 ASP B CA 1
ATOM 7891 C C . ASP B 1 489 ? 25.922 44.75 33.969 1 62.25 489 ASP B C 1
ATOM 7893 O O . ASP B 1 489 ? 26.922 44.781 33.25 1 62.25 489 ASP B O 1
ATOM 7897 N N . LEU B 1 490 ? 25.406 43.719 34.406 1 64.5 490 LEU B N 1
ATOM 7898 C CA . LEU B 1 490 ? 26.062 42.438 34.125 1 64.5 490 LEU B CA 1
ATOM 7899 C C . LEU B 1 490 ? 25.922 42.062 32.656 1 64.5 490 LEU B C 1
ATOM 7901 O O . LEU B 1 490 ? 26.875 41.562 32.062 1 64.5 490 LEU B O 1
ATOM 7905 N N . ILE B 1 491 ? 24.844 42.344 32.094 1 66.19 491 ILE B N 1
ATOM 7906 C CA . ILE B 1 491 ? 24.594 42.031 30.688 1 66.19 491 ILE B CA 1
ATOM 7907 C C . ILE B 1 491 ? 25.531 42.875 29.812 1 66.19 491 ILE B C 1
ATOM 7909 O O . ILE B 1 491 ? 26.078 42.375 28.828 1 66.19 491 ILE B O 1
ATOM 7913 N N . ASP B 1 492 ? 25.734 44.062 30.328 1 66.19 492 ASP B N 1
ATOM 7914 C CA . ASP B 1 492 ? 26.625 44.969 29.609 1 66.19 492 ASP B CA 1
ATOM 7915 C C . ASP B 1 492 ? 28.078 44.438 29.672 1 66.19 492 ASP B C 1
ATOM 7917 O O . ASP B 1 492 ? 28.812 44.562 28.688 1 66.19 492 ASP B O 1
ATOM 7921 N N . ARG B 1 493 ? 28.344 43.906 30.734 1 67.06 493 ARG B N 1
ATOM 7922 C CA . ARG B 1 493 ? 29.688 43.375 30.922 1 67.06 493 ARG B CA 1
ATOM 7923 C C . ARG B 1 493 ? 29.922 42.156 30.047 1 67.06 493 ARG B C 1
ATOM 7925 O O . ARG B 1 493 ? 31 41.969 29.469 1 67.06 493 ARG B O 1
ATOM 7932 N N . LEU B 1 494 ? 28.891 41.406 29.984 1 67.69 494 LEU B N 1
ATOM 7933 C CA . LEU B 1 494 ? 28.969 40.188 29.156 1 67.69 494 LEU B CA 1
ATOM 7934 C C . LEU B 1 494 ? 29.141 40.562 27.688 1 67.69 494 LEU B C 1
ATOM 7936 O O . LEU B 1 494 ? 29.938 39.938 26.984 1 67.69 494 LEU B O 1
ATOM 7940 N N . ALA B 1 495 ? 28.406 41.594 27.297 1 65.06 495 ALA B N 1
ATOM 7941 C CA . ALA B 1 495 ? 28.469 42.094 25.922 1 65.06 495 ALA B CA 1
ATOM 7942 C C . ALA B 1 495 ? 29.844 42.688 25.609 1 65.06 495 ALA B C 1
ATOM 7944 O O . ALA B 1 495 ? 30.391 42.5 24.531 1 65.06 495 ALA B O 1
ATOM 7945 N N . ALA B 1 496 ? 30.297 43.375 26.578 1 62.62 496 ALA B N 1
ATOM 7946 C CA . ALA B 1 496 ? 31.594 44.031 26.422 1 62.62 496 ALA B CA 1
ATOM 7947 C C . ALA B 1 496 ? 32.719 43.031 26.328 1 62.62 496 ALA B C 1
ATOM 7949 O O . ALA B 1 496 ? 33.688 43.219 25.609 1 62.62 496 ALA B O 1
ATOM 7950 N N . ALA B 1 497 ? 32.531 42.031 27.078 1 59.12 497 ALA B N 1
ATOM 7951 C CA . ALA B 1 497 ? 33.562 41 27.125 1 59.12 497 ALA B CA 1
ATOM 7952 C C . ALA B 1 497 ? 33.625 40.219 25.797 1 59.12 497 ALA B C 1
ATOM 7954 O O . ALA B 1 497 ? 34.688 39.688 25.438 1 59.12 497 ALA B O 1
ATOM 7955 N N . ALA B 1 498 ? 32.531 40.125 25.141 1 57.34 498 ALA B N 1
ATOM 7956 C CA . ALA B 1 498 ? 32.438 39.375 23.891 1 57.34 498 ALA B CA 1
ATOM 7957 C C . ALA B 1 498 ? 32.875 40.219 22.703 1 57.34 498 ALA B C 1
ATOM 7959 O O . ALA B 1 498 ? 32.906 39.75 21.562 1 57.34 498 ALA B O 1
ATOM 7960 N N . THR B 1 499 ? 33 41.562 22.906 1 56.28 499 THR B N 1
ATOM 7961 C CA . THR B 1 499 ? 33.438 42.438 21.812 1 56.28 499 THR B CA 1
ATOM 7962 C C . THR B 1 499 ? 34.906 42.281 21.531 1 56.28 499 THR B C 1
ATOM 7964 O O . THR B 1 499 ? 35.719 42.25 22.469 1 56.28 499 THR B O 1
ATOM 7967 N N . SER B 1 500 ? 35.125 41.438 20.516 1 54.06 500 SER B N 1
ATOM 7968 C CA . SER B 1 500 ? 36.5 41.219 20.062 1 54.06 500 SER B CA 1
ATOM 7969 C C . SER B 1 500 ? 37.188 42.531 19.656 1 54.06 500 SER B C 1
ATOM 7971 O O . SER B 1 500 ? 36.531 43.562 19.531 1 54.06 500 SER B O 1
ATOM 7973 N N . SER B 1 501 ? 38.562 42.406 19.281 1 51.84 501 SER B N 1
ATOM 7974 C CA . SER B 1 501 ? 39.469 43.375 18.688 1 51.84 501 SER B CA 1
ATOM 7975 C C . SER B 1 501 ? 38.875 44 17.422 1 51.84 501 SER B C 1
ATOM 7977 O O . SER B 1 501 ? 38.062 43.375 16.75 1 51.84 501 SER B O 1
ATOM 7979 N N . PRO B 1 502 ? 39 45.281 17.156 1 53.28 502 PRO B N 1
ATOM 7980 C CA . PRO B 1 502 ? 38.469 46.062 16.062 1 53.28 502 PRO B CA 1
ATOM 7981 C C . PRO B 1 502 ? 38.438 45.312 14.734 1 53.28 502 PRO B C 1
ATOM 7983 O O . PRO B 1 502 ? 37.594 45.531 13.883 1 53.28 502 PRO B O 1
ATOM 7986 N N . ASN B 1 503 ? 39.375 44.281 14.344 1 57.19 503 ASN B N 1
ATOM 7987 C CA . ASN B 1 503 ? 39.5 43.75 12.992 1 57.19 503 ASN B CA 1
ATOM 7988 C C . ASN B 1 503 ? 38.844 42.375 12.852 1 57.19 503 ASN B C 1
ATOM 7990 O O . ASN B 1 503 ? 39 41.719 11.82 1 57.19 503 ASN B O 1
ATOM 7994 N N . LYS B 1 504 ? 38.125 41.812 13.844 1 62.47 504 LYS B N 1
ATOM 7995 C CA . LYS B 1 504 ? 37.5 40.5 13.711 1 62.47 504 LYS B CA 1
ATOM 7996 C C . LYS B 1 504 ? 36 40.531 14.008 1 62.47 504 LYS B C 1
ATOM 7998 O O . LYS B 1 504 ? 35.562 41.281 14.891 1 62.47 504 LYS B O 1
ATOM 800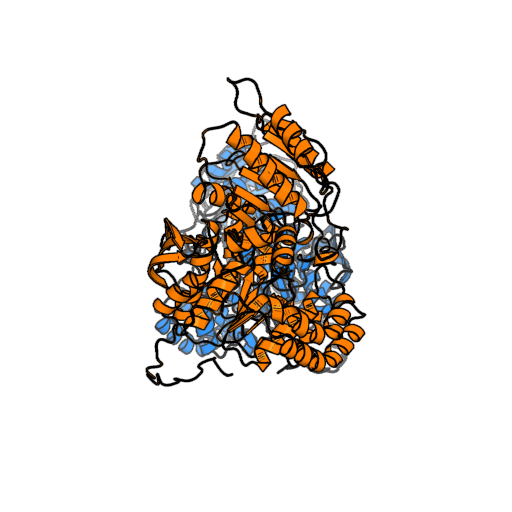3 N N . PRO B 1 505 ? 35.219 39.844 13.148 1 73.19 505 PRO B N 1
ATOM 8004 C CA . PRO B 1 505 ? 33.812 39.75 13.438 1 73.19 505 PRO B CA 1
ATOM 8005 C C . PRO B 1 505 ? 33.5 39.312 14.875 1 73.19 505 PRO B C 1
ATOM 8007 O O . PRO B 1 505 ? 34.25 38.5 15.43 1 73.19 505 PRO B O 1
ATOM 8010 N N . ALA B 1 506 ? 32.625 39.938 15.5 1 82.69 506 ALA B N 1
ATOM 8011 C CA . ALA B 1 506 ? 32.281 39.625 16.875 1 82.69 506 ALA B CA 1
ATOM 8012 C C . ALA B 1 506 ? 31.781 38.188 17.016 1 82.69 506 ALA B C 1
ATOM 8014 O O . ALA B 1 506 ? 31.047 37.688 16.156 1 82.69 506 ALA B O 1
ATOM 8015 N N . PRO B 1 507 ? 32.25 37.438 17.922 1 90.88 507 PRO B N 1
ATOM 8016 C CA . PRO B 1 507 ? 31.844 36.062 18.125 1 90.88 507 PRO B CA 1
ATOM 8017 C C . PRO B 1 507 ? 30.359 35.938 18.5 1 90.88 507 PRO B C 1
ATOM 8019 O O . PRO B 1 507 ? 29.781 36.875 19.031 1 90.88 507 PRO B O 1
ATOM 8022 N N . MET B 1 508 ? 29.812 34.844 18.156 1 93.69 508 MET B N 1
ATOM 8023 C CA . MET B 1 508 ? 28.453 34.531 18.578 1 93.69 508 MET B CA 1
ATOM 8024 C C . MET B 1 508 ? 28.406 34.281 20.078 1 93.69 508 MET B C 1
ATOM 8026 O O . MET B 1 508 ? 29.219 33.531 20.609 1 93.69 508 MET B O 1
ATOM 8030 N N . MET B 1 509 ? 27.562 34.906 20.75 1 93.75 509 MET B N 1
ATOM 8031 C CA . MET B 1 509 ? 27.375 34.656 22.172 1 93.75 509 MET B CA 1
ATOM 8032 C C . MET B 1 509 ? 26.391 33.5 22.406 1 93.75 509 MET B C 1
ATOM 8034 O O . MET B 1 509 ? 25.328 33.469 21.797 1 93.75 509 MET B O 1
ATOM 8038 N N . ILE B 1 510 ? 26.766 32.562 23.234 1 95.06 510 ILE B N 1
ATOM 8039 C CA . ILE B 1 510 ? 25.891 31.438 23.547 1 95.06 510 ILE B CA 1
ATOM 8040 C C . ILE B 1 510 ? 25.734 31.312 25.062 1 95.06 510 ILE B C 1
ATOM 8042 O O . ILE B 1 510 ? 26.719 31.391 25.797 1 95.06 510 ILE B O 1
ATOM 8046 N N . GLY B 1 511 ? 24.531 31.281 25.547 1 92.31 511 GLY B N 1
ATOM 8047 C CA . GLY B 1 511 ? 24.234 31.109 26.953 1 92.31 511 GLY B CA 1
ATOM 8048 C C . GLY B 1 511 ? 22.984 30.281 27.203 1 92.31 511 GLY B C 1
ATOM 8049 O O . GLY B 1 511 ? 22.391 29.75 26.281 1 92.31 511 GLY B O 1
ATOM 8050 N N . CYS B 1 512 ? 22.672 30.031 28.5 1 91.12 512 CYS B N 1
ATOM 8051 C CA . CYS B 1 512 ? 21.469 29.281 28.812 1 91.12 512 CYS B CA 1
ATOM 8052 C C . CYS B 1 512 ? 20.75 29.875 30.016 1 91.12 512 CYS B C 1
ATOM 8054 O O . CYS B 1 512 ? 21.359 30.578 30.828 1 91.12 512 CYS B O 1
ATOM 8056 N N . GLY B 1 513 ? 19.484 29.719 29.969 1 82.56 513 GLY B N 1
ATOM 8057 C CA . GLY B 1 513 ? 18.703 30.094 31.125 1 82.56 513 GLY B CA 1
ATOM 8058 C C . GLY B 1 513 ? 18.781 29.078 32.25 1 82.56 513 GLY B C 1
ATOM 8059 O O . GLY B 1 513 ? 19.234 27.953 32.062 1 82.56 513 GLY B O 1
ATOM 8060 N N . ASN B 1 514 ? 18.516 29.469 33.5 1 77.38 514 ASN B N 1
ATOM 8061 C CA . ASN B 1 514 ? 18.5 28.562 34.656 1 77.38 514 ASN B CA 1
ATOM 8062 C C . ASN B 1 514 ? 17.078 28.141 35 1 77.38 514 ASN B C 1
ATOM 8064 O O . ASN B 1 514 ? 16.875 27.438 36 1 77.38 514 ASN B O 1
ATOM 8068 N N . ALA B 1 515 ? 16.125 28.656 34.312 1 75.81 515 ALA B N 1
ATOM 8069 C CA . ALA B 1 515 ? 14.719 28.359 34.562 1 75.81 515 ALA B CA 1
ATOM 8070 C C . ALA B 1 515 ? 13.969 28.188 33.219 1 75.81 515 ALA B C 1
ATOM 8072 O O . ALA B 1 515 ? 14.523 28.469 32.156 1 75.81 515 ALA B O 1
ATOM 8073 N N . PRO B 1 516 ? 12.727 27.656 33.406 1 82.94 516 PRO B N 1
ATOM 8074 C CA . PRO B 1 516 ? 11.906 27.641 32.188 1 82.94 516 PRO B CA 1
ATOM 8075 C C . PRO B 1 516 ? 11.75 29.031 31.578 1 82.94 516 PRO B C 1
ATOM 8077 O O . PRO B 1 516 ? 11.914 30.047 32.25 1 82.94 516 PRO B O 1
ATOM 8080 N N . PHE B 1 517 ? 11.523 29.125 30.359 1 85.31 517 PHE B N 1
ATOM 8081 C CA . PHE B 1 517 ? 11.422 30.359 29.578 1 85.31 517 PHE B CA 1
ATOM 8082 C C . PHE B 1 517 ? 10.586 31.406 30.312 1 85.31 517 PHE B C 1
ATOM 8084 O O . PHE B 1 517 ? 9.555 31.062 30.906 1 85.31 517 PHE B O 1
ATOM 8091 N N . SER B 1 518 ? 11.062 32.594 30.359 1 82.06 518 SER B N 1
ATOM 8092 C CA . SER B 1 518 ? 10.352 33.75 30.891 1 82.06 518 SER B CA 1
ATOM 8093 C C . SER B 1 518 ? 10.648 35 30.078 1 82.06 518 SER B C 1
ATOM 8095 O O . SER B 1 518 ? 11.617 35.031 29.328 1 82.06 518 SER B O 1
ATOM 8097 N N . ARG B 1 519 ? 9.828 36 30.297 1 84.31 519 ARG B N 1
ATOM 8098 C CA . ARG B 1 519 ? 9.992 37.281 29.609 1 84.31 519 ARG B CA 1
ATOM 8099 C C . ARG B 1 519 ? 11.352 37.906 29.922 1 84.31 519 ARG B C 1
ATOM 8101 O O . ARG B 1 519 ? 11.867 38.719 29.156 1 84.31 519 ARG B O 1
ATOM 8108 N N . ASP B 1 520 ? 11.906 37.406 30.984 1 83.69 520 ASP B N 1
ATOM 8109 C CA . ASP B 1 520 ? 13.203 37.938 31.391 1 83.69 520 ASP B CA 1
ATOM 8110 C C . ASP B 1 520 ? 14.289 37.562 30.391 1 83.69 520 ASP B C 1
ATOM 8112 O O . ASP B 1 520 ? 15.234 38.312 30.156 1 83.69 520 ASP B O 1
ATOM 8116 N N . LEU B 1 521 ? 14.188 36.438 29.891 1 88.38 521 LEU B N 1
ATOM 8117 C CA . LEU B 1 521 ? 15.156 36 28.891 1 88.38 521 LEU B CA 1
ATOM 8118 C C . LEU B 1 521 ? 15.039 36.844 27.625 1 88.38 521 LEU B C 1
ATOM 8120 O O . LEU B 1 521 ? 16.031 37.094 26.953 1 88.38 521 LEU B O 1
ATOM 8124 N N . LEU B 1 522 ? 13.844 37.25 27.281 1 89.75 522 LEU B N 1
ATOM 8125 C CA . LEU B 1 522 ? 13.609 38.125 26.141 1 89.75 522 LEU B CA 1
ATOM 8126 C C . LEU B 1 522 ? 14.266 39.469 26.375 1 89.75 522 LEU B C 1
ATOM 8128 O O . LEU B 1 522 ? 14.891 40.031 25.453 1 89.75 522 LEU B O 1
ATOM 8132 N N . LYS B 1 523 ? 14.102 39.969 27.516 1 87.19 523 LYS B N 1
ATOM 8133 C CA . LYS B 1 523 ? 14.711 41.25 27.875 1 87.19 523 LYS B CA 1
ATOM 8134 C C . LYS B 1 523 ? 16.234 41.156 27.797 1 87.19 523 LYS B C 1
ATOM 8136 O O . LYS B 1 523 ? 16.891 42.094 27.328 1 87.19 523 LYS B O 1
ATOM 8141 N N . ALA B 1 524 ? 16.688 40.094 28.359 1 86.75 524 ALA B N 1
ATOM 8142 C CA . ALA B 1 524 ? 18.141 39.875 28.312 1 86.75 524 ALA B CA 1
ATOM 8143 C C . ALA B 1 524 ? 18.656 39.875 26.875 1 86.75 524 ALA B C 1
ATOM 8145 O O . ALA B 1 524 ? 19.688 40.469 26.578 1 86.75 524 ALA B O 1
ATOM 8146 N N . ALA B 1 525 ? 17.984 39.125 26.031 1 90.19 525 ALA B N 1
ATOM 8147 C CA . ALA B 1 525 ? 18.375 39.031 24.625 1 90.19 525 ALA B CA 1
ATOM 8148 C C . ALA B 1 525 ? 18.344 40.438 23.969 1 90.19 525 ALA B C 1
ATOM 8150 O O . ALA B 1 525 ? 19.234 40.781 23.203 1 90.19 525 ALA B O 1
ATOM 8151 N N . SER B 1 526 ? 17.281 41.188 24.234 1 88.75 526 SER B N 1
ATOM 8152 C CA . SER B 1 526 ? 17.156 42.531 23.688 1 88.75 526 SER B CA 1
ATOM 8153 C C . SER B 1 526 ? 18.297 43.406 24.125 1 88.75 526 SER B C 1
ATOM 8155 O O . SER B 1 526 ? 18.859 44.156 23.312 1 88.75 526 SER B O 1
ATOM 8157 N N . ARG B 1 527 ? 18.672 43.344 25.312 1 84.81 527 ARG B N 1
ATOM 8158 C CA . ARG B 1 527 ? 19.766 44.156 25.844 1 84.81 527 ARG B CA 1
ATOM 8159 C C . ARG B 1 527 ? 21.094 43.75 25.234 1 84.81 527 ARG B C 1
ATOM 8161 O O . ARG B 1 527 ? 21.938 44.625 24.938 1 84.81 527 ARG B O 1
ATOM 8168 N N . LEU B 1 528 ? 21.266 42.5 25.156 1 86.44 528 LEU B N 1
ATOM 8169 C CA . LEU B 1 528 ? 22.5 42 24.562 1 86.44 528 LEU B CA 1
ATOM 8170 C C . LEU B 1 528 ? 22.625 42.469 23.109 1 86.44 528 LEU B C 1
ATOM 8172 O O . LEU B 1 528 ? 23.703 42.812 22.656 1 86.44 528 LEU B O 1
ATOM 8176 N N . LEU B 1 529 ? 21.547 42.406 22.391 1 87.56 529 LEU B N 1
ATOM 8177 C CA . LEU B 1 529 ? 21.547 42.844 21 1 87.56 529 LEU B CA 1
ATOM 8178 C C . LEU B 1 529 ? 21.859 44.344 20.906 1 87.56 529 LEU B C 1
ATOM 8180 O O . LEU B 1 529 ? 22.578 44.781 20 1 87.56 529 LEU B O 1
ATOM 8184 N N . GLN B 1 530 ? 21.312 45.125 21.797 1 82.19 530 GLN B N 1
ATOM 8185 C CA . GLN B 1 530 ? 21.562 46.562 21.828 1 82.19 530 GLN B CA 1
ATOM 8186 C C . GLN B 1 530 ? 23.031 46.844 22.109 1 82.19 530 GLN B C 1
ATOM 8188 O O . GLN B 1 530 ? 23.609 47.75 21.516 1 82.19 530 GLN B O 1
ATOM 8193 N N . ALA B 1 531 ? 23.516 46.125 23.016 1 77.75 531 ALA B N 1
ATOM 8194 C CA . ALA B 1 531 ? 24.922 46.312 23.359 1 77.75 531 ALA B CA 1
ATOM 8195 C C . ALA B 1 531 ? 25.828 46.031 22.172 1 77.75 531 ALA B C 1
ATOM 8197 O O . ALA B 1 531 ? 26.859 46.656 22 1 77.75 531 ALA B O 1
ATOM 8198 N N . ARG B 1 532 ? 25.438 45.094 21.438 1 75.75 532 ARG B N 1
ATOM 8199 C CA . ARG B 1 532 ? 26.203 44.75 20.234 1 75.75 532 ARG B CA 1
ATOM 8200 C C . ARG B 1 532 ? 26.078 45.812 19.172 1 75.75 532 ARG B C 1
ATOM 8202 O O . ARG B 1 532 ? 27.031 46.094 18.438 1 75.75 532 ARG B O 1
ATOM 8209 N N . SER B 1 533 ? 24.906 46.375 19.047 1 72.44 533 SER B N 1
ATOM 8210 C CA . SER B 1 533 ? 24.641 47.375 18.016 1 72.44 533 SER B CA 1
ATOM 8211 C C . SER B 1 533 ? 25.312 48.688 18.375 1 72.44 533 SER B C 1
ATOM 8213 O O . SER B 1 533 ? 25.766 49.406 17.484 1 72.44 533 SER B O 1
ATOM 8215 N N . ASP B 1 534 ? 25.172 49.156 19.625 1 63.69 534 ASP B N 1
ATOM 8216 C CA . ASP B 1 534 ? 25.734 50.438 20.062 1 63.69 534 ASP B CA 1
ATOM 8217 C C . ASP B 1 534 ? 27.234 50.5 19.781 1 63.69 534 ASP B C 1
ATOM 8219 O O . ASP B 1 534 ? 27.781 51.562 19.531 1 63.69 534 ASP B O 1
ATOM 8223 N N . ASN B 1 535 ? 27.844 49.375 20.016 1 55.25 535 ASN B N 1
ATOM 8224 C CA . ASN B 1 535 ? 29.25 49.406 19.656 1 55.25 535 ASN B CA 1
ATOM 8225 C C . ASN B 1 535 ? 29.453 49.594 18.156 1 55.25 535 ASN B C 1
ATOM 8227 O O . ASN B 1 535 ? 30.578 49.781 17.703 1 55.25 535 ASN B O 1
ATOM 8231 N N . GLY B 1 536 ? 28.234 49.562 17.516 1 49.38 536 GLY B N 1
ATOM 8232 C CA . GLY B 1 536 ? 28.281 49.906 16.109 1 49.38 536 GLY B CA 1
ATOM 8233 C C . GLY B 1 536 ? 27.625 51.25 15.805 1 49.38 536 GLY B C 1
ATOM 8234 O O . GLY B 1 536 ? 27.453 52.094 16.703 1 49.38 536 GLY B O 1
ATOM 8235 N N . ASP B 1 537 ? 27.172 51.688 14.516 1 46.09 537 ASP B N 1
ATOM 8236 C CA . ASP B 1 537 ? 26.734 53 13.992 1 46.09 537 ASP B CA 1
ATOM 8237 C C . ASP B 1 537 ? 25.406 53.406 14.594 1 46.09 537 ASP B C 1
ATOM 8239 O O . ASP B 1 537 ? 24.516 52.562 14.781 1 46.09 537 ASP B O 1
ATOM 8243 N N . VAL B 1 538 ? 25.203 54.5 15.141 1 43.31 538 VAL B N 1
ATOM 8244 C CA . VAL B 1 538 ? 24.062 55.312 15.539 1 43.31 538 VAL B CA 1
ATOM 8245 C C . VAL B 1 538 ? 22.938 55.156 14.516 1 43.31 538 VAL B C 1
ATOM 8247 O O . VAL B 1 538 ? 23.141 55.438 13.328 1 43.31 538 VAL B O 1
ATOM 8250 N N . GLY B 1 539 ? 21.688 54.5 14.797 1 48.62 539 GLY B N 1
ATOM 8251 C CA . GLY B 1 539 ? 20.516 54.375 13.945 1 48.62 539 GLY B CA 1
ATOM 8252 C C . GLY B 1 539 ? 20.219 52.938 13.555 1 48.62 539 GLY B C 1
ATOM 8253 O O . GLY B 1 539 ? 19.375 52.688 12.695 1 48.62 539 GLY B O 1
ATOM 8254 N N . ALA B 1 540 ? 21.094 52.031 14 1 52.69 540 ALA B N 1
ATOM 8255 C CA . ALA B 1 540 ? 21 50.656 13.508 1 52.69 540 ALA B CA 1
ATOM 8256 C C . ALA B 1 540 ? 19.75 49.969 14.039 1 52.69 540 ALA B C 1
ATOM 8258 O O . ALA B 1 540 ? 19.328 50.188 15.18 1 52.69 540 ALA B O 1
ATOM 8259 N N . PRO B 1 541 ? 19.016 49.406 13.195 1 57.47 541 PRO B N 1
ATOM 8260 C CA . PRO B 1 541 ? 17.781 48.688 13.555 1 57.47 541 PRO B CA 1
ATOM 8261 C C . PRO B 1 541 ? 18 47.719 14.703 1 57.47 541 PRO B C 1
ATOM 8263 O O . PRO B 1 541 ? 19.062 47.094 14.805 1 57.47 541 PRO B O 1
ATOM 8266 N N . ALA B 1 542 ? 17.156 47.812 15.875 1 64.44 542 ALA B N 1
ATOM 8267 C CA . ALA B 1 542 ? 17.281 47.25 17.203 1 64.44 542 ALA B CA 1
ATOM 8268 C C . ALA B 1 542 ? 17.375 45.719 17.141 1 64.44 542 ALA B C 1
ATOM 8270 O O . ALA B 1 542 ? 17.688 45.062 18.141 1 64.44 542 ALA B O 1
ATOM 8271 N N . GLY B 1 543 ? 17.312 45.031 15.984 1 86.06 543 GLY B N 1
ATOM 8272 C CA . GLY B 1 543 ? 17.641 43.625 15.844 1 86.06 543 GLY B CA 1
ATOM 8273 C C . GLY B 1 543 ? 16.406 42.75 15.906 1 86.06 543 GLY B C 1
ATOM 8274 O O . GLY B 1 543 ? 15.297 43.219 16.156 1 86.06 543 GLY B O 1
ATOM 8275 N N . LEU B 1 544 ? 16.547 41.469 15.539 1 93.12 544 LEU B N 1
ATOM 8276 C CA . LEU B 1 544 ? 15.484 40.438 15.531 1 93.12 544 LEU B CA 1
ATOM 8277 C C . LEU B 1 544 ? 15.703 39.438 16.641 1 93.12 544 LEU B C 1
ATOM 8279 O O . LEU B 1 544 ? 16.812 38.875 16.781 1 93.12 544 LEU B O 1
ATOM 8283 N N . ILE B 1 545 ? 14.695 39.25 17.484 1 94.81 545 ILE B N 1
ATOM 8284 C CA . ILE B 1 545 ? 14.695 38.188 18.453 1 94.81 545 ILE B CA 1
ATOM 8285 C C . ILE B 1 545 ? 13.734 37.062 18 1 94.81 545 ILE B C 1
ATOM 8287 O O . ILE B 1 545 ? 12.539 37.312 17.828 1 94.81 545 ILE B O 1
ATOM 8291 N N . CYS B 1 546 ? 14.211 35.875 17.859 1 96.94 546 CYS B N 1
ATOM 8292 C CA . CYS B 1 546 ? 13.398 34.75 17.422 1 96.94 546 CYS B CA 1
ATOM 8293 C C . CYS B 1 546 ? 13.266 33.719 18.531 1 96.94 546 CYS B C 1
ATOM 8295 O O . CYS B 1 546 ? 14.266 33.188 19.016 1 96.94 546 CYS B O 1
ATOM 8297 N N . VAL B 1 547 ? 12.07 33.469 18.984 1 96.31 547 VAL B N 1
ATOM 8298 C CA . VAL B 1 547 ? 11.766 32.438 19.953 1 96.31 547 VAL B CA 1
ATOM 8299 C C . VAL B 1 547 ? 11.234 31.188 19.234 1 96.31 547 VAL B C 1
ATOM 8301 O O . VAL B 1 547 ? 10.227 31.25 18.531 1 96.31 547 VAL B O 1
ATOM 8304 N N . THR B 1 548 ? 11.867 30 19.406 1 96.94 548 THR B N 1
ATOM 8305 C CA . THR B 1 548 ? 11.5 28.812 18.641 1 96.94 548 THR B CA 1
ATOM 8306 C C . THR B 1 548 ? 11.953 27.547 19.359 1 96.94 548 THR B C 1
ATOM 8308 O O . THR B 1 548 ? 12.266 27.578 20.547 1 96.94 548 THR B O 1
ATOM 8311 N N . GLY B 1 549 ? 11.797 26.422 18.734 1 95.06 549 GLY B N 1
ATOM 8312 C CA . GLY B 1 549 ? 12.211 25.125 19.266 1 95.06 549 GLY B CA 1
ATOM 8313 C C . GLY B 1 549 ? 11.047 24.234 19.641 1 95.06 549 GLY B C 1
ATOM 8314 O O . GLY B 1 549 ? 11.195 23.016 19.703 1 95.06 549 GLY B O 1
ATOM 8315 N N . SER B 1 550 ? 9.992 24.844 19.984 1 92.12 550 SER B N 1
ATOM 8316 C CA . SER B 1 550 ? 8.773 24.094 20.281 1 92.12 550 SER B CA 1
ATOM 8317 C C . SER B 1 550 ? 7.551 25.016 20.234 1 92.12 550 SER B C 1
ATOM 8319 O O . SER B 1 550 ? 7.664 26.219 20.438 1 92.12 550 SER B O 1
ATOM 8321 N N . LEU B 1 551 ? 6.41 24.406 20.016 1 90.62 551 LEU B N 1
ATOM 8322 C CA . LEU B 1 551 ? 5.164 25.156 20.125 1 90.62 551 LEU B CA 1
ATOM 8323 C C . LEU B 1 551 ? 4.914 25.625 21.547 1 90.62 551 LEU B C 1
ATOM 8325 O O . LEU B 1 551 ? 4.219 26.609 21.781 1 90.62 551 LEU B O 1
ATOM 8329 N N . HIS B 1 552 ? 5.531 25 22.438 1 89.12 552 HIS B N 1
ATOM 8330 C CA . HIS B 1 552 ? 5.383 25.359 23.844 1 89.12 552 HIS B CA 1
ATOM 8331 C C . HIS B 1 552 ? 6.121 26.656 24.141 1 89.12 552 HIS B C 1
ATOM 8333 O O . HIS B 1 552 ? 5.684 27.438 25 1 89.12 552 HIS B O 1
ATOM 8339 N N . MET B 1 553 ? 7.242 26.891 23.469 1 91.31 553 MET B N 1
ATOM 8340 C CA . MET B 1 553 ? 7.941 28.156 23.594 1 91.31 553 MET B CA 1
ATOM 8341 C C . MET B 1 553 ? 7.059 29.312 23.109 1 91.31 553 MET B C 1
ATOM 8343 O O . MET B 1 553 ? 6.973 30.344 23.766 1 91.31 553 MET B O 1
ATOM 8347 N N . VAL B 1 554 ? 6.434 29.031 22.031 1 92.81 554 VAL B N 1
ATOM 8348 C CA . VAL B 1 554 ? 5.523 30.016 21.453 1 92.81 554 VAL B CA 1
ATOM 8349 C C . VAL B 1 554 ? 4.383 30.297 22.422 1 92.81 554 VAL B C 1
ATOM 8351 O O . VAL B 1 554 ? 4.047 31.453 22.672 1 92.81 554 VAL B O 1
ATOM 8354 N N . SER B 1 555 ? 3.842 29.234 22.938 1 91.38 555 SER B N 1
ATOM 8355 C CA . SER B 1 555 ? 2.744 29.359 23.891 1 91.38 555 SER B CA 1
ATOM 8356 C C . SER B 1 555 ? 3.148 30.188 25.094 1 91.38 555 SER B C 1
ATOM 8358 O O . SER B 1 555 ? 2.357 31 25.594 1 91.38 555 SER B O 1
ATOM 8360 N N . SER B 1 556 ? 4.312 30.031 25.578 1 89.69 556 SER B N 1
ATOM 8361 C CA . SER B 1 556 ? 4.812 30.766 26.734 1 89.69 556 SER B CA 1
ATOM 8362 C C . SER B 1 556 ? 4.891 32.25 26.438 1 89.69 556 SER B C 1
ATOM 8364 O O . SER B 1 556 ? 4.551 33.094 27.297 1 89.69 556 SER B O 1
ATOM 8366 N N . VAL B 1 557 ? 5.301 32.625 25.281 1 91.31 557 VAL B N 1
ATOM 8367 C CA . VAL B 1 557 ? 5.383 34.031 24.891 1 91.31 557 VAL B CA 1
ATOM 8368 C C . VAL B 1 557 ? 3.977 34.625 24.781 1 91.31 557 VAL B C 1
ATOM 8370 O O . VAL B 1 557 ? 3.709 35.688 25.312 1 91.31 557 VAL B O 1
ATOM 8373 N N . LEU B 1 558 ? 3.133 33.906 24.156 1 91.5 558 LEU B N 1
ATOM 8374 C CA . LEU B 1 558 ? 1.776 34.375 23.922 1 91.5 558 LEU B CA 1
ATOM 8375 C C . LEU B 1 558 ? 1.015 34.5 25.234 1 91.5 558 LEU B C 1
ATOM 8377 O O . LEU B 1 558 ? 0.187 35.406 25.391 1 91.5 558 LEU B O 1
ATOM 8381 N N . GLN B 1 559 ? 1.272 33.594 26.156 1 88.19 559 GLN B N 1
ATOM 8382 C CA . GLN B 1 559 ? 0.65 33.656 27.469 1 88.19 559 GLN B CA 1
ATOM 8383 C C . GLN B 1 559 ? 1.058 34.938 28.188 1 88.19 559 GLN B C 1
ATOM 8385 O O . GLN B 1 559 ? 0.251 35.562 28.906 1 88.19 559 GLN B O 1
ATOM 8390 N N . GLN B 1 560 ? 2.25 35.312 28 1 84.44 560 GLN B N 1
ATOM 8391 C CA . GLN B 1 560 ? 2.758 36.531 28.625 1 84.44 560 GLN B CA 1
ATOM 8392 C C . GLN B 1 560 ? 2.145 37.781 27.984 1 84.44 560 GLN B C 1
ATOM 8394 O O . GLN B 1 560 ? 1.99 38.812 28.641 1 84.44 560 GLN B O 1
ATOM 8399 N N . LEU B 1 561 ? 1.811 37.719 26.75 1 84.88 561 LEU B N 1
ATOM 8400 C CA . LEU B 1 561 ? 1.168 38.812 26.047 1 84.88 561 LEU B CA 1
ATOM 8401 C C . LEU B 1 561 ? -0.259 39.031 26.547 1 84.88 561 LEU B C 1
ATOM 8403 O O . LEU B 1 561 ? -0.771 40.156 26.531 1 84.88 561 LEU B O 1
ATOM 8407 N N . GLU B 1 562 ? -0.906 38 26.969 1 77.75 562 GLU B N 1
ATOM 8408 C CA . GLU B 1 562 ? -2.285 38.094 27.438 1 77.75 562 GLU B CA 1
ATOM 8409 C C . GLU B 1 562 ? -2.35 38.625 28.859 1 77.75 562 GLU B C 1
ATOM 8411 O O . GLU B 1 562 ? -3.377 39.156 29.281 1 77.75 562 GLU B O 1
ATOM 8416 N N . GLN B 1 563 ? -1.306 38.562 29.688 1 65.38 563 GLN B N 1
ATOM 8417 C CA . GLN B 1 563 ? -1.271 39.094 31.047 1 65.38 563 GLN B CA 1
ATOM 8418 C C . GLN B 1 563 ? -1.062 40.594 31.047 1 65.38 563 GLN B C 1
ATOM 8420 O O . GLN B 1 563 ? -1.557 41.312 31.922 1 65.38 563 GLN B O 1
#

Organism: Brachypodium distachyon (NCBI:txid15368)

Secondary structure (DSSP, 8-state):
-------------------------TTTTTTTHHHHHGGGHHHHHHHHHSB-HHHH-PPTTTTSSSTTS--HHHHHHHHHHTT-GGGSS-EEEEE-SSSHHHHHHHHHHHHHHHT--EEEE----SS-GGGGEEEESS--SPPHHHHHHHHHHHHHHHHHHHHHTTT--BHHHHHHHHHHHHHHHTT-SEEEEE-SSSSTTSGGGG--TTTEEEEEE----SSSTTTTTSSHHHHHHHHHTT--TT--EEE-----HHHHHHHHHHHHHTTPPEEETTSTTEEEEEEEEEEETTEEEEEEEEEEEE-SSS-EEEEEEEEEESS-SHHHHHHHHHHHHHHHHHHHTT----HHHHHHHHHH---TTSSEEEPHHHHHHTT--TT-EEEE----SHHHHHHHHHHHHHH--SS-EEEEE--BTTS-HHHHHHHHHHSSPPSEEEEEE--BTTBSTTBPPHHHHHHHHHHHHHHTT--EEEEEEE-TT--HHHHHHHHHHT---TTSPPPEEEEEEEEE--HHHHHHHHHHHHHHHHTS-TT----EEEEESSHHHHHHHHHHHH-/-----------------------STTSGGGTTHHHHHGGGHHHHHHHHHSB-HHHH-PPTTTTSSSTTS--HHHHHHHHHHTT-GGGSS-EEEEE-SSSHHHHHHHHHHHHHHHT--EEEE----SS-GGGGEEEESS--SPPHHHHHHHHHHHHHHHHHHHHHTTT--BHHHHHHHHHHHHHHHTT-SEEEEE-SSSSTTSGGGG--TTTEEEEEE----SSSTTTTTSSHHHHHHHHHTT--TT--EEE-----HHHHHHHHHHHHHTTPPEEETTSTTEEEEEEEEEEETTEEEEEEEEEEEE-SSS-EEEEEEEEEESS-SHHHHHHHHHHHHHHHHHHHTT----HHHHHHHHHH---TTSSEEEPHHHHHHTT--TT-EEEE----SHHHHHHHHHHHHHH--SS-EEEEE--BTTS-HHHHHHHHHHSSPPSEEEEEE--BTTBSTTBPPHHHHHHHHHHHHHHTT--EEEEEEE-TT--HHHHHHHHHHT---TTSPPPEEEEEEEEE--HHHHHHHHHHHHHHHHTS-TT----EEEEESSHHHHHHHHHHHH-